Protein AF-A0A0E3VTU2-F1 (afdb_monomer)

Structure (mmCIF, N/CA/C/O backbone):
data_AF-A0A0E3VTU2-F1
#
_entry.id   AF-A0A0E3VTU2-F1
#
loop_
_atom_site.group_PDB
_atom_site.id
_atom_site.type_symbol
_atom_site.label_atom_id
_atom_site.label_alt_id
_atom_site.label_comp_id
_atom_site.label_asym_id
_atom_site.label_entity_id
_atom_site.label_seq_id
_atom_site.pdbx_PDB_ins_code
_atom_site.Cartn_x
_atom_site.Cartn_y
_atom_site.Cartn_z
_atom_site.occupancy
_atom_site.B_iso_or_equiv
_atom_site.auth_seq_id
_atom_site.auth_comp_id
_atom_site.auth_asym_id
_atom_site.auth_atom_id
_atom_site.pdbx_PDB_model_num
ATOM 1 N N . MET A 1 1 ? -24.801 6.407 23.705 1.00 29.09 1 MET A N 1
ATOM 2 C CA . MET A 1 1 ? -26.028 7.224 23.634 1.00 29.09 1 MET A CA 1
ATOM 3 C C . MET A 1 1 ? -25.636 8.679 23.778 1.00 29.09 1 MET A C 1
ATOM 5 O O . MET A 1 1 ? -25.242 9.076 24.862 1.00 29.09 1 MET A O 1
ATOM 9 N N . LEU A 1 2 ? -25.618 9.360 22.633 1.00 23.95 2 LEU A N 1
ATOM 10 C CA . LEU A 1 2 ? -25.605 10.799 22.331 1.00 23.95 2 LEU A CA 1
ATOM 11 C C . LEU A 1 2 ? -25.083 10.877 20.883 1.00 23.95 2 LEU A C 1
ATOM 13 O O . LEU A 1 2 ? -23.978 11.334 20.615 1.00 23.95 2 LEU A O 1
ATOM 17 N N . GLN A 1 3 ? -25.851 10.281 19.963 1.00 25.81 3 GLN A N 1
ATOM 18 C CA . GLN A 1 3 ? -25.782 10.641 18.551 1.00 25.81 3 GLN A CA 1
ATOM 19 C C . GLN A 1 3 ? -26.551 11.955 18.463 1.00 25.81 3 GLN A C 1
ATOM 21 O O . GLN A 1 3 ? -27.758 11.974 18.684 1.00 25.81 3 GLN A O 1
ATOM 26 N N . ALA A 1 4 ? -25.834 13.058 18.279 1.00 27.86 4 ALA A N 1
ATOM 27 C CA . ALA A 1 4 ? -26.466 14.318 17.942 1.00 27.86 4 ALA A CA 1
ATOM 28 C C . ALA A 1 4 ? -26.916 14.217 16.481 1.00 27.86 4 ALA A C 1
ATOM 30 O O . ALA A 1 4 ? -26.081 14.118 15.584 1.00 27.86 4 ALA A O 1
ATOM 31 N N . GLU A 1 5 ? -28.230 14.204 16.272 1.00 29.00 5 GLU A N 1
ATOM 32 C CA . GLU A 1 5 ? -28.873 14.428 14.980 1.00 29.00 5 GLU A CA 1
ATOM 33 C C . GLU A 1 5 ? -28.528 15.846 14.502 1.00 29.00 5 GLU A C 1
ATOM 35 O O . GLU A 1 5 ? -29.182 16.827 14.850 1.00 29.00 5 GLU A O 1
ATOM 40 N N . GLY A 1 6 ? -27.444 15.973 13.743 1.00 26.81 6 GLY A N 1
ATOM 41 C CA . GLY A 1 6 ? -27.224 17.106 12.856 1.00 26.81 6 GLY A CA 1
ATOM 42 C C . GLY A 1 6 ? -27.596 16.663 11.451 1.00 26.81 6 GLY A C 1
ATOM 43 O O . GLY A 1 6 ? -27.095 15.641 10.993 1.00 26.81 6 GLY A O 1
ATOM 44 N N . SER A 1 7 ? -28.478 17.395 10.768 1.00 26.11 7 SER A N 1
ATOM 45 C CA . SER A 1 7 ? -28.766 17.141 9.358 1.00 26.11 7 SER A CA 1
ATOM 46 C C . SER A 1 7 ? -27.491 17.365 8.537 1.00 26.11 7 SER A C 1
ATOM 48 O O . SER A 1 7 ? -27.142 18.500 8.201 1.00 26.11 7 SER A O 1
ATOM 50 N N . GLU A 1 8 ? -26.769 16.291 8.239 1.00 32.78 8 GLU A N 1
ATOM 51 C CA . GLU A 1 8 ? -25.682 16.297 7.271 1.00 32.78 8 GLU A CA 1
ATOM 52 C C . GLU A 1 8 ? -26.300 16.457 5.882 1.00 32.78 8 GLU A C 1
ATOM 54 O O . GLU A 1 8 ? -26.719 15.498 5.238 1.00 32.78 8 GLU A O 1
ATOM 59 N N . ALA A 1 9 ? -26.404 17.701 5.414 1.00 26.00 9 ALA A N 1
ATOM 60 C CA . ALA A 1 9 ? -26.521 17.928 3.985 1.00 26.00 9 ALA A CA 1
ATOM 61 C C . ALA A 1 9 ? -25.211 17.414 3.361 1.00 26.00 9 ALA A C 1
ATOM 63 O O . ALA A 1 9 ? -24.150 17.940 3.714 1.00 26.00 9 ALA A O 1
ATOM 64 N N . PRO A 1 10 ? -25.244 16.396 2.480 1.00 30.33 10 PRO A N 1
ATOM 65 C CA . PRO A 1 10 ? -24.034 15.868 1.875 1.00 30.33 10 PRO A CA 1
ATOM 66 C C . PRO A 1 10 ? -23.357 17.005 1.117 1.00 30.33 10 PRO A C 1
ATOM 68 O O . PRO A 1 10 ? -23.927 17.592 0.191 1.00 30.33 10 PRO A O 1
ATOM 71 N N . ILE A 1 11 ? -22.153 17.361 1.556 1.00 31.41 11 ILE A N 1
ATOM 72 C CA . ILE A 1 11 ? -21.330 18.363 0.894 1.00 31.41 11 ILE A CA 1
ATOM 73 C C . ILE A 1 11 ? -21.025 17.800 -0.495 1.00 31.41 11 ILE A C 1
ATOM 75 O O . ILE A 1 11 ? -20.235 16.871 -0.639 1.00 31.41 11 ILE A O 1
ATOM 79 N N . LYS A 1 12 ? -21.684 18.338 -1.528 1.00 26.19 12 LYS A N 1
ATOM 80 C CA . LYS A 1 12 ? -21.319 18.092 -2.925 1.00 26.19 12 LYS A CA 1
ATOM 81 C C . LYS A 1 12 ? -19.956 18.729 -3.166 1.00 26.19 12 LYS A C 1
ATOM 83 O O . LYS A 1 12 ? -19.863 19.901 -3.519 1.00 26.19 12 LYS A O 1
ATOM 88 N N . VAL A 1 13 ? -18.905 17.960 -2.921 1.00 37.06 13 VAL A N 1
ATOM 89 C CA . VAL A 1 13 ? -17.584 18.242 -3.466 1.00 37.06 13 VAL A CA 1
ATOM 90 C C . VAL A 1 13 ? -17.660 17.868 -4.944 1.00 37.06 13 VAL A C 1
ATOM 92 O O . VAL A 1 13 ? -17.996 16.737 -5.293 1.00 37.06 13 VAL A O 1
ATOM 95 N N . GLU A 1 14 ? -17.441 18.845 -5.815 1.00 34.69 14 GLU A N 1
ATOM 96 C CA . GLU A 1 14 ? -17.313 18.624 -7.252 1.00 34.69 14 GLU A CA 1
ATOM 97 C C . GLU A 1 14 ? -15.953 17.939 -7.475 1.00 34.69 14 GLU A C 1
ATOM 99 O O . GLU A 1 14 ? -14.918 18.586 -7.609 1.00 34.69 14 GLU A O 1
ATOM 104 N N . PHE A 1 15 ? -15.933 16.610 -7.334 1.00 46.09 15 PHE A N 1
ATOM 105 C CA . PHE A 1 15 ? -14.742 15.791 -7.546 1.00 46.09 15 PHE A CA 1
ATOM 106 C C . PHE A 1 15 ? -14.528 15.612 -9.050 1.00 46.09 15 PHE A C 1
ATOM 108 O O . PHE A 1 15 ? -14.961 14.624 -9.639 1.00 46.09 15 PHE A O 1
ATOM 115 N N . ASP A 1 16 ? -13.844 16.567 -9.672 1.00 44.56 16 ASP A N 1
ATOM 116 C CA . ASP A 1 16 ? -13.355 16.410 -11.048 1.00 44.56 16 ASP A CA 1
ATOM 117 C C . ASP A 1 16 ? -12.163 15.423 -11.138 1.00 44.56 16 ASP A C 1
ATOM 119 O O . ASP A 1 16 ? -11.690 15.112 -12.233 1.00 44.56 16 ASP A O 1
ATOM 123 N N . ASN A 1 17 ? -11.679 14.892 -10.004 1.00 54.72 17 ASN A N 1
ATOM 124 C CA . ASN A 1 17 ? -10.621 13.883 -9.899 1.00 54.72 17 ASN A CA 1
ATOM 125 C C . ASN A 1 17 ? -10.822 12.939 -8.687 1.00 54.72 17 ASN A C 1
ATOM 127 O O . ASN A 1 17 ? -11.328 13.340 -7.641 1.00 54.72 17 ASN A O 1
ATOM 131 N N . PHE A 1 18 ? -10.400 11.672 -8.811 1.00 68.62 18 PHE A N 1
ATOM 132 C CA . PHE A 1 18 ? -10.475 10.662 -7.734 1.00 68.62 18 PHE A CA 1
ATOM 133 C C . PHE A 1 18 ? -9.201 10.608 -6.869 1.00 68.62 18 PHE A C 1
ATOM 135 O O . PHE A 1 18 ? -8.919 9.594 -6.228 1.00 68.62 18 PHE A O 1
ATOM 142 N N . GLU A 1 19 ? -8.441 11.710 -6.825 1.00 60.97 19 GLU A N 1
ATOM 143 C CA . GLU A 1 19 ? -7.148 11.814 -6.122 1.00 60.97 19 GLU A CA 1
ATOM 144 C C . GLU A 1 19 ? -7.262 11.511 -4.619 1.00 60.97 19 GLU A C 1
ATOM 146 O O . GLU A 1 19 ? -6.289 11.117 -3.978 1.00 60.97 19 GLU A O 1
ATOM 151 N N . HIS A 1 20 ? -8.465 11.655 -4.059 1.00 59.25 20 HIS A N 1
ATOM 152 C CA . HIS A 1 20 ? -8.776 11.428 -2.647 1.00 59.25 20 HIS A CA 1
ATOM 153 C C . HIS A 1 20 ? -9.545 10.121 -2.398 1.00 59.25 20 HIS A C 1
ATOM 155 O O . HIS A 1 20 ? -10.066 9.908 -1.305 1.00 59.25 20 HIS A O 1
ATOM 161 N N . GLY A 1 21 ? -9.601 9.242 -3.400 1.00 70.06 21 GLY A N 1
ATOM 162 C CA . GLY A 1 21 ? -10.377 8.008 -3.377 1.00 70.06 21 GLY A CA 1
ATOM 163 C C . GLY A 1 21 ? -11.765 8.162 -3.996 1.00 70.06 21 GLY A C 1
ATOM 164 O O . GLY A 1 21 ? -12.214 9.250 -4.359 1.00 70.06 21 GLY A O 1
ATOM 165 N N . PHE A 1 22 ? -12.447 7.029 -4.155 1.00 82.56 22 PHE A N 1
ATOM 166 C CA . PHE A 1 22 ? -13.822 7.005 -4.642 1.00 82.56 22 PHE A CA 1
ATOM 167 C C . PHE A 1 22 ? -14.807 7.469 -3.559 1.00 82.56 22 PHE A C 1
ATOM 169 O O . PHE A 1 22 ? -14.572 7.191 -2.380 1.00 82.56 22 PHE A O 1
ATOM 176 N N . PRO A 1 23 ? -15.944 8.083 -3.942 1.00 81.81 23 PRO A N 1
ATOM 177 C CA . PRO A 1 23 ? -17.027 8.387 -3.012 1.00 81.81 23 PRO A CA 1
ATOM 178 C C . PRO A 1 23 ? -17.516 7.153 -2.241 1.00 81.81 23 PRO A C 1
ATOM 180 O O . PRO A 1 23 ? -17.241 6.003 -2.609 1.00 81.81 23 PRO A O 1
ATOM 183 N N . GLU A 1 24 ? -18.284 7.389 -1.177 1.00 81.56 24 GLU A N 1
ATOM 184 C CA . GLU A 1 24 ? -18.935 6.308 -0.439 1.00 81.56 24 GLU A CA 1
ATOM 185 C C . GLU A 1 24 ? -19.844 5.463 -1.348 1.00 81.56 24 GLU A C 1
ATOM 187 O O . GLU A 1 24 ? -20.502 5.955 -2.271 1.00 81.56 24 GLU A O 1
ATOM 192 N N . GLY A 1 25 ? -19.877 4.157 -1.079 1.00 88.56 25 GLY A N 1
ATOM 193 C CA . GLY A 1 25 ? -20.575 3.185 -1.914 1.00 88.56 25 GLY A CA 1
ATOM 194 C C . GLY A 1 25 ? -19.825 2.832 -3.205 1.00 88.56 25 GLY A C 1
ATOM 195 O O . GLY A 1 25 ? -18.612 3.002 -3.316 1.00 88.56 25 GLY A O 1
ATOM 196 N N . PHE A 1 26 ? -20.567 2.280 -4.170 1.00 93.50 26 PHE A N 1
ATOM 197 C CA . PHE A 1 26 ? -20.033 1.694 -5.415 1.00 93.50 26 PHE A CA 1
ATOM 198 C C . PHE A 1 26 ? -20.700 2.258 -6.686 1.00 93.50 26 PHE A C 1
ATOM 200 O O . PHE A 1 26 ? -20.485 1.764 -7.796 1.00 93.50 26 PHE A O 1
ATOM 207 N N . GLY A 1 27 ? -21.526 3.294 -6.528 1.00 91.00 27 GLY A N 1
ATOM 208 C CA . GLY A 1 27 ? -22.333 3.890 -7.589 1.00 91.00 27 GLY A CA 1
ATOM 209 C C . GLY A 1 27 ? -23.771 3.353 -7.661 1.00 91.00 27 GLY A C 1
ATOM 210 O O . GLY A 1 27 ? -24.214 2.615 -6.777 1.00 91.00 27 GLY A O 1
ATOM 211 N N . PRO A 1 28 ? -24.541 3.760 -8.684 1.00 90.62 28 PRO A N 1
ATOM 212 C CA . PRO A 1 28 ? -25.989 3.589 -8.705 1.00 90.62 28 PRO A CA 1
ATOM 213 C C . PRO A 1 28 ? -26.447 2.183 -9.120 1.00 90.62 28 PRO A C 1
ATOM 215 O O . PRO A 1 28 ? -25.846 1.521 -9.968 1.00 90.62 28 PRO A O 1
ATOM 218 N N . GLY A 1 29 ? -27.591 1.764 -8.568 1.00 92.88 29 GLY A N 1
ATOM 219 C CA . GLY A 1 29 ? -28.392 0.643 -9.062 1.00 92.88 29 GLY A CA 1
ATOM 220 C C . GLY A 1 29 ? -27.645 -0.690 -9.171 1.00 92.88 29 GLY A C 1
ATOM 221 O O . GLY A 1 29 ? -27.002 -1.161 -8.231 1.00 92.88 29 GLY A O 1
ATOM 222 N N . TRP A 1 30 ? -27.781 -1.351 -10.321 1.00 94.62 30 TRP A N 1
ATOM 223 C CA . TRP A 1 30 ? -27.147 -2.646 -10.567 1.00 94.62 30 TRP A CA 1
ATOM 224 C C . TRP A 1 30 ? -25.639 -2.535 -10.825 1.00 94.62 30 TRP A C 1
ATOM 226 O O . TRP A 1 30 ? -24.904 -3.439 -10.442 1.00 94.62 30 TRP A O 1
ATOM 236 N N . TRP A 1 31 ? -25.170 -1.411 -11.371 1.00 95.31 31 TRP A N 1
ATOM 237 C CA . TRP A 1 31 ? -23.751 -1.148 -11.601 1.00 95.31 31 TRP A CA 1
ATOM 238 C C . TRP A 1 31 ? -22.948 -1.068 -10.302 1.00 95.31 31 TRP A C 1
ATOM 240 O O . TRP A 1 31 ? -21.833 -1.585 -10.226 1.00 95.31 31 TRP A O 1
ATOM 250 N N . GLY A 1 32 ? -23.536 -0.478 -9.256 1.00 95.00 32 GLY A N 1
ATOM 251 C CA . GLY A 1 32 ? -22.946 -0.492 -7.919 1.00 95.00 32 GLY A CA 1
ATOM 252 C C . GLY A 1 32 ? -22.837 -1.905 -7.345 1.00 95.00 32 GLY A C 1
ATOM 253 O O . GLY A 1 32 ? -21.812 -2.261 -6.771 1.00 95.00 32 GLY A O 1
ATOM 254 N N . ARG A 1 33 ? -23.850 -2.754 -7.570 1.00 96.31 33 ARG A N 1
ATOM 255 C CA . ARG A 1 33 ? -23.799 -4.174 -7.175 1.00 96.31 33 ARG A CA 1
ATOM 256 C C . ARG A 1 33 ? -22.739 -4.952 -7.956 1.00 96.31 33 ARG A C 1
ATOM 258 O O . ARG A 1 33 ? -22.067 -5.788 -7.362 1.00 96.31 33 ARG A O 1
ATOM 265 N N . LEU A 1 34 ? -22.573 -4.669 -9.248 1.00 97.44 34 LEU A N 1
ATOM 266 C CA . LEU A 1 34 ? -21.529 -5.275 -10.075 1.00 97.44 34 LEU A CA 1
ATOM 267 C C . LEU A 1 34 ? -20.134 -4.952 -9.519 1.00 97.44 34 LEU A C 1
ATOM 269 O O . LEU A 1 34 ? -19.374 -5.870 -9.221 1.00 97.44 34 LEU A O 1
ATOM 273 N N . ALA A 1 35 ? -19.829 -3.668 -9.298 1.00 97.62 35 ALA A N 1
ATOM 274 C CA . ALA A 1 35 ? -18.546 -3.251 -8.730 1.00 97.62 35 ALA A CA 1
ATOM 275 C C . ALA A 1 35 ? -18.291 -3.857 -7.347 1.00 97.62 35 ALA A C 1
ATOM 277 O O . ALA A 1 35 ? -17.188 -4.313 -7.062 1.00 97.62 35 ALA A O 1
ATOM 278 N N . TYR A 1 36 ? -19.326 -3.897 -6.508 1.00 97.75 36 TYR A N 1
ATOM 279 C CA . TYR A 1 36 ? -19.262 -4.481 -5.176 1.00 97.75 36 TYR A CA 1
ATOM 280 C C . TYR A 1 36 ? -18.844 -5.960 -5.209 1.00 97.75 36 TYR A C 1
ATOM 282 O O . TYR A 1 36 ? -17.920 -6.362 -4.502 1.00 97.75 36 TYR A O 1
ATOM 290 N N . TRP A 1 37 ? -19.476 -6.772 -6.063 1.00 97.94 37 TRP A N 1
ATOM 291 C CA . TRP A 1 37 ? -19.147 -8.195 -6.178 1.00 97.94 37 TRP A CA 1
ATOM 292 C C . TRP A 1 37 ? -17.800 -8.451 -6.857 1.00 97.94 37 TRP A C 1
ATOM 294 O O . TRP A 1 37 ? -17.095 -9.371 -6.448 1.00 97.94 37 TRP A O 1
ATOM 304 N N . ILE A 1 38 ? -17.398 -7.625 -7.827 1.00 98.31 38 ILE A N 1
ATOM 305 C CA . ILE A 1 38 ? -16.048 -7.694 -8.411 1.00 98.31 38 ILE A CA 1
ATOM 306 C C . ILE A 1 38 ? -14.990 -7.337 -7.360 1.00 98.31 38 ILE A C 1
ATOM 308 O O . ILE A 1 38 ? -13.965 -8.006 -7.283 1.00 98.31 38 ILE A O 1
ATOM 312 N N . GLY A 1 39 ? -15.251 -6.349 -6.499 1.00 97.94 39 GLY A N 1
ATOM 313 C CA . GLY A 1 39 ? -14.384 -6.027 -5.364 1.00 97.94 39 GLY A CA 1
ATOM 314 C C . GLY A 1 39 ? -14.219 -7.209 -4.405 1.00 97.94 39 GLY A C 1
ATOM 315 O O . GLY A 1 39 ? -13.103 -7.535 -4.007 1.00 97.94 39 GLY A O 1
ATOM 316 N N . ILE A 1 40 ? -15.308 -7.921 -4.100 1.00 97.94 40 ILE A N 1
ATOM 317 C CA . ILE A 1 40 ? -15.246 -9.156 -3.302 1.00 97.94 40 ILE A CA 1
ATOM 318 C C . ILE A 1 40 ? -14.442 -10.240 -4.021 1.00 97.94 40 ILE A C 1
ATOM 320 O O . ILE A 1 40 ? -13.620 -10.894 -3.382 1.00 97.94 40 ILE A O 1
ATOM 324 N N . ALA A 1 41 ? -14.645 -10.431 -5.327 1.00 98.12 41 ALA A N 1
ATOM 325 C CA . ALA A 1 41 ? -13.884 -11.401 -6.109 1.00 98.12 41 ALA A CA 1
ATOM 326 C C . ALA A 1 41 ? -12.382 -11.081 -6.086 1.00 98.12 41 ALA A C 1
ATOM 328 O O . ALA A 1 41 ? -11.573 -11.977 -5.856 1.00 98.12 41 ALA A O 1
ATOM 329 N N . PHE A 1 42 ? -12.015 -9.804 -6.219 1.00 98.06 42 PHE A N 1
ATOM 330 C CA . PHE A 1 42 ? -10.630 -9.351 -6.135 1.00 98.06 42 PHE A CA 1
A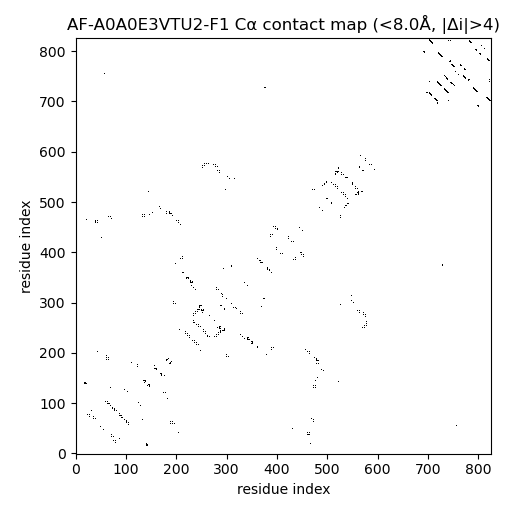TOM 331 C C . PHE A 1 42 ? -10.019 -9.620 -4.754 1.00 98.06 42 PHE A C 1
ATOM 333 O O . PHE A 1 42 ? -8.955 -10.229 -4.660 1.00 98.06 42 PHE A O 1
ATOM 340 N N . ALA A 1 43 ? -10.710 -9.243 -3.674 1.00 96.75 43 ALA A N 1
ATOM 341 C CA . ALA A 1 43 ? -10.236 -9.501 -2.315 1.00 96.75 43 ALA A CA 1
ATOM 342 C C . ALA A 1 43 ? -10.121 -11.002 -2.013 1.00 96.75 43 ALA A C 1
ATOM 344 O O . ALA A 1 43 ? -9.155 -11.441 -1.394 1.00 96.75 43 ALA A O 1
ATOM 345 N N . THR A 1 44 ? -11.077 -11.800 -2.492 1.00 95.06 44 THR A N 1
ATOM 346 C CA . THR A 1 44 ? -11.069 -13.260 -2.330 1.00 95.06 44 THR A CA 1
ATOM 347 C C . THR A 1 44 ? -9.916 -13.895 -3.099 1.00 95.06 44 THR A C 1
ATOM 349 O O . THR A 1 44 ? -9.252 -14.775 -2.561 1.00 95.06 44 THR A O 1
ATOM 352 N N . PHE A 1 45 ? -9.633 -13.425 -4.318 1.00 94.81 45 PHE A N 1
ATOM 353 C CA . PHE A 1 45 ? -8.469 -13.860 -5.086 1.00 94.81 45 PHE A CA 1
ATOM 354 C C . PHE A 1 45 ? -7.169 -13.605 -4.313 1.00 94.81 45 PHE A C 1
ATOM 356 O O . PHE A 1 45 ? -6.359 -14.518 -4.184 1.00 94.81 45 PHE A O 1
ATOM 363 N N . GLN A 1 46 ? -6.998 -12.419 -3.720 1.00 94.12 46 GLN A N 1
ATOM 364 C CA . GLN A 1 46 ? -5.790 -12.127 -2.938 1.00 94.12 46 GLN A CA 1
ATOM 365 C C . GLN A 1 46 ? -5.681 -12.961 -1.667 1.00 94.12 46 GLN A C 1
ATOM 367 O O . GLN A 1 46 ? -4.606 -13.458 -1.349 1.00 94.12 46 GLN A O 1
ATOM 372 N N . LEU A 1 47 ? -6.794 -13.176 -0.964 1.00 91.19 47 LEU A N 1
ATOM 373 C CA . LEU A 1 47 ? -6.820 -14.077 0.188 1.00 91.19 47 LEU A CA 1
ATOM 374 C C . LEU A 1 47 ? -6.475 -15.517 -0.203 1.00 91.19 47 LEU A C 1
ATOM 376 O O . LEU A 1 47 ? -5.769 -16.195 0.538 1.00 91.19 47 LEU A O 1
ATOM 380 N N . TYR A 1 48 ? -6.945 -15.979 -1.363 1.00 88.88 48 TYR A N 1
ATOM 381 C CA . TYR A 1 48 ? -6.621 -17.303 -1.883 1.00 88.88 48 TYR A CA 1
ATOM 382 C C . TYR A 1 48 ? -5.128 -17.428 -2.203 1.00 88.88 48 TYR A C 1
ATOM 384 O O . TYR A 1 48 ? -4.480 -18.367 -1.744 1.00 88.88 48 TYR A O 1
ATOM 392 N N . VAL A 1 49 ? -4.562 -16.460 -2.929 1.00 88.25 49 VAL A N 1
ATOM 393 C CA . VAL A 1 49 ? -3.126 -16.436 -3.237 1.00 88.25 49 VAL A CA 1
ATOM 394 C C . VAL A 1 49 ? -2.299 -16.404 -1.952 1.00 88.25 49 VAL A C 1
ATOM 396 O O . VAL A 1 49 ? -1.378 -17.201 -1.812 1.00 88.25 49 VAL A O 1
ATOM 399 N N . ALA A 1 50 ? -2.670 -15.568 -0.981 1.00 84.88 50 ALA A N 1
ATOM 400 C CA . ALA A 1 50 ? -1.986 -15.483 0.306 1.00 84.88 50 ALA A CA 1
ATOM 401 C C . ALA A 1 50 ? -2.050 -16.787 1.120 1.00 84.88 50 ALA A C 1
ATOM 403 O O . ALA A 1 50 ? -1.105 -17.111 1.836 1.00 84.88 50 ALA A O 1
ATOM 404 N N . ALA A 1 51 ? -3.157 -17.530 1.029 1.00 80.56 51 ALA A N 1
ATOM 405 C CA . ALA A 1 51 ? -3.353 -18.756 1.796 1.00 80.56 51 ALA A CA 1
ATOM 406 C C . ALA A 1 51 ? -2.661 -19.981 1.191 1.00 80.56 51 ALA A C 1
ATOM 408 O O . ALA A 1 51 ? -2.250 -20.871 1.936 1.00 80.56 51 ALA A O 1
ATOM 409 N N . PHE A 1 52 ? -2.568 -20.045 -0.137 1.00 78.31 52 PHE A N 1
ATOM 410 C CA . PHE A 1 52 ? -2.195 -21.267 -0.848 1.00 78.31 52 PHE A CA 1
ATOM 411 C C . PHE A 1 52 ? -0.948 -21.135 -1.725 1.00 78.31 52 PHE A C 1
ATOM 413 O O . PHE A 1 52 ? -0.247 -22.120 -1.919 1.00 78.31 52 PHE A O 1
ATOM 420 N N . ASN A 1 53 ? -0.674 -19.939 -2.252 1.00 72.81 53 ASN A N 1
ATOM 421 C CA . ASN A 1 53 ? 0.488 -19.607 -3.080 1.00 72.81 53 ASN A CA 1
ATOM 422 C C . ASN A 1 53 ? 0.824 -20.618 -4.207 1.00 72.81 53 ASN A C 1
ATOM 424 O O . ASN A 1 53 ? 1.988 -20.891 -4.472 1.00 72.81 53 ASN A O 1
ATOM 428 N N . TYR A 1 54 ? -0.187 -21.188 -4.878 1.00 77.12 54 TYR A N 1
ATOM 429 C CA . TYR A 1 54 ? 0.008 -22.178 -5.957 1.00 77.12 54 TYR A CA 1
ATOM 430 C C . TYR A 1 54 ? 0.286 -21.574 -7.343 1.00 77.12 54 TYR A C 1
ATOM 432 O O . TYR A 1 54 ? 0.552 -22.311 -8.290 1.00 77.12 54 TYR A O 1
ATOM 440 N N . LEU A 1 55 ? 0.152 -20.255 -7.498 1.00 82.44 55 LEU A N 1
ATOM 441 C CA . LEU A 1 55 ? 0.258 -19.586 -8.794 1.00 82.44 55 LEU A CA 1
ATOM 442 C C . LEU A 1 55 ? 1.634 -18.930 -8.960 1.00 82.44 55 LEU A C 1
ATOM 444 O O . LEU A 1 55 ? 2.105 -18.297 -8.014 1.00 82.44 55 LEU A O 1
ATOM 448 N N . PRO A 1 56 ? 2.246 -18.988 -10.162 1.00 86.81 56 PRO A N 1
ATOM 449 C CA . PRO A 1 56 ? 3.470 -18.249 -10.443 1.00 86.81 56 PRO A CA 1
ATOM 450 C C . PRO A 1 56 ? 3.301 -16.755 -10.162 1.00 86.81 56 PRO A C 1
ATOM 452 O O . PRO A 1 56 ? 2.260 -16.162 -10.467 1.00 86.81 56 PRO A O 1
ATOM 455 N N . SER A 1 57 ? 4.345 -16.116 -9.634 1.00 87.06 57 SER A N 1
ATOM 456 C CA . SER A 1 57 ? 4.280 -14.712 -9.212 1.00 87.06 57 SER A CA 1
ATOM 457 C C . SER A 1 57 ? 3.851 -13.774 -10.348 1.00 87.06 57 SER A C 1
ATOM 459 O O . SER A 1 57 ? 3.016 -12.898 -10.133 1.00 87.06 57 SER A O 1
ATOM 461 N N . GLN A 1 58 ? 4.332 -13.993 -11.573 1.00 87.94 58 GLN A N 1
ATOM 462 C CA . GLN A 1 58 ? 3.968 -13.181 -12.739 1.00 87.94 58 GLN A CA 1
ATOM 463 C C . GLN A 1 58 ? 2.474 -13.288 -13.090 1.00 87.94 58 GLN A C 1
ATOM 465 O O . GLN A 1 58 ? 1.850 -12.293 -13.458 1.00 87.94 58 GLN A O 1
ATOM 470 N N . VAL A 1 59 ? 1.876 -14.470 -12.904 1.00 92.12 59 VAL A N 1
ATOM 471 C CA . VAL A 1 59 ? 0.434 -14.693 -13.091 1.00 92.12 59 VAL A CA 1
ATOM 472 C C . VAL A 1 59 ? -0.360 -13.914 -12.046 1.00 92.12 59 VAL A C 1
ATOM 474 O O . VAL A 1 59 ? -1.298 -13.195 -12.389 1.00 92.12 59 VAL A O 1
ATOM 477 N N . VAL A 1 60 ? 0.049 -13.985 -10.776 1.00 94.44 60 VAL A N 1
ATOM 478 C CA . VAL A 1 60 ? -0.583 -13.227 -9.684 1.00 94.44 60 VAL A CA 1
ATOM 479 C C . VAL A 1 60 ? -0.546 -11.723 -9.965 1.00 94.44 60 VAL A C 1
ATOM 481 O O . VAL A 1 60 ? -1.567 -11.048 -9.821 1.00 94.44 60 VAL A O 1
ATOM 484 N N . ARG A 1 61 ? 0.604 -11.200 -10.410 1.00 95.00 61 ARG A N 1
ATOM 485 C CA . ARG A 1 61 ? 0.783 -9.784 -10.775 1.00 95.00 61 ARG A CA 1
ATOM 486 C C . ARG A 1 61 ? -0.130 -9.378 -11.936 1.00 95.00 61 ARG A C 1
ATOM 488 O O . ARG A 1 61 ? -0.809 -8.357 -11.835 1.00 95.00 61 ARG A O 1
ATOM 495 N N . GLY A 1 62 ? -0.198 -10.198 -12.988 1.00 96.31 62 GLY A N 1
ATOM 496 C CA . GLY A 1 62 ? -1.064 -9.973 -14.148 1.00 96.31 62 GLY A CA 1
ATOM 497 C C . GLY A 1 62 ? -2.544 -9.894 -13.774 1.00 96.31 62 GLY A C 1
ATOM 498 O O . GLY A 1 62 ? -3.215 -8.908 -14.085 1.00 96.31 62 GLY A O 1
ATOM 499 N N . VAL A 1 63 ? -3.042 -10.876 -13.018 1.00 97.19 63 VAL A N 1
ATOM 500 C CA . VAL A 1 63 ? -4.441 -10.907 -12.553 1.00 97.19 63 VAL A CA 1
ATOM 501 C C . VAL A 1 63 ? -4.742 -9.749 -11.603 1.00 97.19 63 VAL A C 1
ATOM 503 O O . VAL A 1 63 ? -5.800 -9.126 -11.711 1.00 97.19 63 VAL A O 1
ATOM 506 N N . HIS A 1 64 ? -3.813 -9.416 -10.701 1.00 97.62 64 HIS A N 1
ATOM 507 C CA . HIS A 1 64 ? -3.950 -8.274 -9.801 1.00 97.62 64 HIS A CA 1
ATOM 508 C C . HIS A 1 64 ? -4.124 -6.966 -10.584 1.00 97.62 64 HIS A C 1
ATOM 510 O O . HIS A 1 64 ? -5.105 -6.257 -10.367 1.00 97.62 64 HIS A O 1
ATOM 516 N N . VAL A 1 65 ? -3.243 -6.679 -11.548 1.00 98.19 65 VAL A N 1
ATOM 517 C CA . VAL A 1 65 ? -3.367 -5.501 -12.426 1.00 98.19 65 VAL A CA 1
ATOM 518 C C . VAL A 1 65 ? -4.647 -5.540 -13.252 1.00 98.19 65 VAL A C 1
ATOM 520 O O . VAL A 1 65 ? -5.311 -4.513 -13.379 1.00 98.19 65 VAL A O 1
ATOM 523 N N . GLY A 1 66 ? -5.055 -6.711 -13.742 1.00 98.19 66 GLY A N 1
ATOM 524 C CA . GLY A 1 66 ? -6.338 -6.876 -14.419 1.00 98.19 66 GLY A CA 1
ATOM 525 C C . GLY A 1 66 ? -7.506 -6.382 -13.560 1.00 98.19 66 GLY A C 1
ATOM 526 O O . GLY A 1 66 ? -8.313 -5.573 -14.023 1.00 98.19 66 GLY A O 1
ATOM 527 N N . PHE A 1 67 ? -7.596 -6.825 -12.300 1.00 98.62 67 PHE A N 1
ATOM 528 C CA . PHE A 1 67 ? -8.639 -6.371 -11.370 1.00 98.62 67 PHE A CA 1
ATOM 529 C C . PHE A 1 67 ? -8.559 -4.871 -11.077 1.00 98.62 67 PHE A C 1
ATOM 531 O O . PHE A 1 67 ? -9.599 -4.209 -11.025 1.00 98.62 67 PHE A O 1
ATOM 538 N N . LEU A 1 68 ? -7.347 -4.328 -10.913 1.00 98.12 68 LEU A N 1
ATOM 539 C CA . LEU A 1 68 ? -7.139 -2.895 -10.701 1.00 98.12 68 LEU A CA 1
ATOM 540 C C . LEU A 1 68 ? -7.702 -2.079 -11.868 1.00 98.12 68 LEU A C 1
ATOM 542 O O . LEU A 1 68 ? -8.482 -1.153 -11.643 1.00 98.12 68 LEU A O 1
ATOM 546 N N . VAL A 1 69 ? -7.367 -2.438 -13.110 1.00 98.44 69 VAL A N 1
ATOM 547 C CA . VAL A 1 69 ? -7.839 -1.731 -14.309 1.00 98.44 69 VAL A CA 1
ATOM 548 C C . VAL A 1 69 ? -9.355 -1.890 -14.478 1.00 98.44 69 VAL A C 1
ATOM 550 O O . VAL A 1 69 ? -10.051 -0.902 -14.724 1.00 98.44 69 VAL A O 1
ATOM 553 N N . LEU A 1 70 ? -9.888 -3.098 -14.263 1.00 98.56 70 LEU A N 1
ATOM 554 C CA . LEU A 1 70 ? -11.324 -3.380 -14.325 1.00 98.56 70 LEU A CA 1
ATOM 555 C C . LEU A 1 70 ? -12.129 -2.487 -13.381 1.00 98.56 70 LEU A C 1
ATOM 557 O O . LEU A 1 70 ? -13.060 -1.798 -13.806 1.00 98.56 70 LEU A O 1
ATOM 561 N N . LEU A 1 71 ? -11.758 -2.489 -12.100 1.00 98.06 71 LEU A N 1
ATOM 562 C CA . LEU A 1 71 ? -12.445 -1.700 -11.087 1.00 98.06 71 LEU A CA 1
ATOM 563 C C . LEU A 1 71 ? -12.223 -0.202 -11.287 1.00 98.06 71 LEU A C 1
ATOM 565 O O . LEU A 1 71 ? -13.160 0.561 -11.068 1.00 98.06 71 LEU A O 1
ATOM 569 N N . THR A 1 72 ? -11.043 0.223 -11.753 1.00 97.12 72 THR A N 1
ATOM 570 C CA . THR A 1 72 ? -10.754 1.631 -12.069 1.00 97.12 72 THR A CA 1
ATOM 571 C C . THR A 1 72 ? -11.777 2.187 -13.051 1.00 97.12 72 THR A C 1
ATOM 573 O O . THR A 1 72 ? -12.517 3.114 -12.721 1.00 97.12 72 THR A O 1
ATOM 576 N N . PHE A 1 73 ? -11.864 1.614 -14.254 1.00 97.62 73 PHE A N 1
ATOM 577 C CA . PHE A 1 73 ? -12.751 2.143 -15.291 1.00 97.62 73 PHE A CA 1
ATOM 578 C C . PHE A 1 73 ? -14.232 1.912 -14.968 1.00 97.62 73 PHE A C 1
ATOM 580 O O . PHE A 1 73 ? -15.046 2.809 -15.204 1.00 97.62 73 PHE A O 1
ATOM 587 N N . GLY A 1 74 ? -14.576 0.770 -14.364 1.00 97.19 74 GLY A N 1
ATOM 588 C CA . GLY A 1 74 ? -15.940 0.469 -13.930 1.00 97.19 74 GLY A CA 1
ATOM 589 C C . GLY A 1 74 ? -16.463 1.452 -12.877 1.00 97.19 74 GLY A C 1
ATOM 590 O O . GLY A 1 74 ? -17.532 2.037 -13.051 1.00 97.19 74 GLY A O 1
ATOM 591 N N . LEU A 1 75 ? -15.699 1.708 -11.809 1.00 96.12 75 LEU A N 1
ATOM 592 C CA . LEU A 1 75 ? -16.100 2.643 -10.752 1.00 96.12 75 LEU A CA 1
ATOM 593 C C . LEU A 1 75 ? -16.103 4.094 -11.229 1.00 96.12 75 LEU A C 1
ATOM 595 O O . LEU A 1 75 ? -17.049 4.823 -10.930 1.00 96.12 75 LEU A O 1
ATOM 599 N N . ILE A 1 76 ? -15.103 4.511 -12.013 1.00 94.06 76 ILE A N 1
ATOM 600 C CA . ILE A 1 76 ? -15.098 5.852 -12.614 1.00 94.06 76 ILE A CA 1
ATOM 601 C C . ILE A 1 76 ? -16.384 6.061 -13.408 1.00 94.06 76 ILE A C 1
ATOM 603 O O . ILE A 1 76 ? -17.060 7.074 -13.227 1.00 94.06 76 ILE A O 1
ATOM 607 N N . ALA A 1 77 ? -16.759 5.108 -14.261 1.00 94.38 77 ALA A N 1
ATOM 608 C CA . ALA A 1 77 ? -17.965 5.231 -15.063 1.00 94.38 77 ALA A CA 1
ATOM 609 C C . ALA A 1 77 ? -19.231 5.211 -14.199 1.00 94.38 77 ALA A C 1
ATOM 611 O O . ALA A 1 77 ? -20.127 6.021 -14.425 1.00 94.38 77 ALA A O 1
ATOM 612 N N . ASN A 1 78 ? -19.285 4.376 -13.159 1.00 94.75 78 ASN A N 1
ATOM 613 C CA . ASN A 1 78 ? -20.405 4.347 -12.220 1.00 94.75 78 ASN A CA 1
ATOM 614 C C . ASN A 1 78 ? -20.674 5.712 -11.567 1.00 94.75 78 ASN A C 1
ATOM 616 O O . ASN A 1 78 ? -21.839 6.088 -11.427 1.00 94.75 78 ASN A O 1
ATOM 620 N N . PHE A 1 79 ? -19.624 6.443 -11.183 1.00 91.38 79 PHE A N 1
ATOM 621 C CA . PHE A 1 79 ? -19.751 7.729 -10.490 1.00 91.38 79 PHE A CA 1
ATOM 622 C C . PHE A 1 79 ? -19.836 8.944 -11.422 1.00 91.38 79 PHE A C 1
ATOM 624 O O . PHE A 1 79 ? -20.483 9.926 -11.066 1.00 91.38 79 PHE A O 1
ATOM 631 N N . THR A 1 80 ? -19.219 8.898 -12.607 1.00 89.69 80 THR A N 1
ATOM 632 C CA . THR A 1 80 ? -19.137 10.064 -13.513 1.00 89.69 80 THR A CA 1
ATOM 633 C C . THR A 1 80 ? -20.130 10.022 -14.671 1.00 89.69 80 THR A C 1
ATOM 635 O O . THR A 1 80 ? -20.589 11.072 -15.130 1.00 89.69 80 THR A O 1
ATOM 638 N N . ALA A 1 81 ? -20.493 8.835 -15.167 1.00 90.56 81 ALA A N 1
ATOM 639 C CA . ALA A 1 81 ? -21.366 8.729 -16.327 1.00 90.56 81 ALA A CA 1
ATOM 640 C C . ALA A 1 81 ? -22.820 9.048 -15.956 1.00 90.56 81 ALA A C 1
ATOM 642 O O . ALA A 1 81 ? -23.362 8.570 -14.955 1.00 90.56 81 ALA A O 1
ATOM 643 N N . ARG A 1 82 ? -23.480 9.836 -16.813 1.00 88.81 82 ARG A N 1
ATOM 644 C CA . ARG A 1 82 ? -24.890 10.221 -16.641 1.00 88.81 82 ARG A CA 1
ATOM 645 C C . ARG A 1 82 ? -25.858 9.155 -17.165 1.00 88.81 82 ARG A C 1
ATOM 647 O O . ARG A 1 82 ? -26.926 8.982 -16.585 1.00 88.81 82 ARG A O 1
ATOM 654 N N . SER A 1 83 ? -25.474 8.418 -18.210 1.00 93.19 83 SER A N 1
ATOM 655 C CA . SER A 1 83 ? -26.284 7.374 -18.853 1.00 93.19 83 SER A CA 1
ATOM 656 C C . SER A 1 83 ? -25.757 5.966 -18.568 1.00 93.19 83 SER A C 1
ATOM 658 O O . SER A 1 83 ? -24.562 5.774 -18.336 1.00 93.19 83 SER A O 1
ATOM 660 N N . ASP A 1 84 ? -26.636 4.964 -18.644 1.00 93.31 84 ASP A N 1
ATOM 661 C CA . ASP A 1 84 ? -26.243 3.555 -18.498 1.00 93.31 84 ASP A CA 1
ATOM 662 C C . ASP A 1 84 ? -25.342 3.066 -19.632 1.00 93.31 84 ASP A C 1
ATOM 664 O O . ASP A 1 84 ? -24.477 2.230 -19.398 1.00 93.31 84 ASP A O 1
ATOM 668 N N . VAL A 1 85 ? -25.465 3.643 -20.830 1.00 94.50 85 VAL A N 1
ATOM 669 C CA . VAL A 1 85 ? -24.538 3.372 -21.939 1.00 94.50 85 VAL A CA 1
ATOM 670 C C . VAL A 1 85 ? -23.121 3.825 -21.579 1.00 94.50 85 VAL A C 1
ATOM 672 O O . VAL A 1 85 ? -22.169 3.079 -21.782 1.00 94.50 85 VAL A O 1
ATOM 675 N N . GLY A 1 86 ? -22.967 5.012 -20.981 1.00 93.06 86 GLY A N 1
ATOM 676 C CA . GLY A 1 86 ? -21.660 5.488 -20.521 1.00 93.06 86 GLY A CA 1
ATOM 677 C C . GLY A 1 86 ? -21.057 4.594 -19.433 1.00 93.06 86 GLY A C 1
ATOM 678 O O . GLY A 1 86 ? -19.855 4.335 -19.447 1.00 93.06 86 GLY A O 1
ATOM 679 N N . ARG A 1 87 ? -21.895 4.063 -18.531 1.00 94.94 87 ARG A N 1
ATOM 680 C CA . ARG A 1 87 ? -21.477 3.080 -17.516 1.00 94.94 87 ARG A CA 1
ATOM 681 C C . ARG A 1 87 ? -21.020 1.777 -18.164 1.00 94.94 87 ARG A C 1
ATOM 683 O O . ARG A 1 87 ? -19.922 1.315 -17.873 1.00 94.94 87 ARG A O 1
ATOM 690 N N . ALA A 1 88 ? -21.811 1.242 -19.094 1.00 96.81 88 ALA A N 1
ATOM 691 C CA . ALA A 1 88 ? -21.486 0.030 -19.839 1.00 96.81 88 ALA A CA 1
ATOM 692 C C . ALA A 1 88 ? -20.150 0.153 -20.581 1.00 96.81 88 ALA A C 1
ATOM 694 O O . ALA A 1 88 ? -19.316 -0.741 -20.480 1.00 96.81 88 ALA A O 1
ATOM 695 N N . LEU A 1 89 ? -19.905 1.280 -21.257 1.00 96.75 89 LEU A N 1
ATOM 696 C CA . LEU A 1 89 ? -18.636 1.538 -21.941 1.00 96.75 89 LEU A CA 1
ATOM 697 C C . LEU A 1 89 ? -17.444 1.521 -20.976 1.00 96.75 89 LEU A C 1
ATOM 699 O O . LEU A 1 89 ? -16.416 0.931 -21.296 1.00 96.75 89 LEU A O 1
ATOM 703 N N . GLY A 1 90 ? -17.583 2.101 -19.782 1.00 96.75 90 GLY A N 1
ATOM 704 C CA . GLY A 1 90 ? -16.545 2.025 -18.752 1.00 96.75 90 GLY A CA 1
ATOM 705 C C . GLY A 1 90 ? -16.231 0.595 -18.318 1.00 96.75 90 GLY A C 1
ATOM 706 O O . GLY A 1 90 ? -15.063 0.231 -18.200 1.00 96.75 90 GLY A O 1
ATOM 707 N N . TRP A 1 91 ? -17.257 -0.241 -18.154 1.00 98.06 91 TRP A N 1
ATOM 708 C CA . TRP A 1 91 ? -17.085 -1.663 -17.845 1.00 98.06 91 TRP A CA 1
ATOM 709 C C . TRP A 1 91 ? -16.485 -2.464 -18.998 1.00 98.06 91 TRP A C 1
ATOM 711 O O . TRP A 1 91 ? -15.692 -3.363 -18.743 1.00 98.06 91 TRP A O 1
ATOM 721 N N . VAL A 1 92 ? -16.798 -2.130 -20.252 1.00 98.25 92 VAL A N 1
ATOM 722 C CA . VAL A 1 92 ? -16.174 -2.752 -21.431 1.00 98.25 92 VAL A CA 1
ATOM 723 C C . VAL A 1 92 ? -14.686 -2.407 -21.503 1.00 98.25 92 VAL A C 1
ATOM 725 O O . VAL A 1 92 ? -13.864 -3.301 -21.687 1.00 98.25 92 VAL A O 1
ATOM 728 N N . ILE A 1 93 ? -14.323 -1.139 -21.287 1.00 98.19 93 ILE A N 1
ATOM 729 C CA . ILE A 1 93 ? -12.918 -0.702 -21.229 1.00 98.19 93 ILE A CA 1
ATOM 730 C C . ILE A 1 93 ? -12.190 -1.396 -20.070 1.00 98.19 93 ILE A C 1
ATOM 732 O O . ILE A 1 93 ? -11.097 -1.931 -20.252 1.00 98.19 93 ILE A O 1
ATOM 736 N N . GLY A 1 94 ? -12.814 -1.446 -18.890 1.00 98.00 94 GLY A N 1
ATOM 737 C CA . GLY A 1 94 ? -12.286 -2.183 -17.744 1.00 98.00 94 GLY A CA 1
ATOM 738 C C . GLY A 1 94 ? -12.123 -3.679 -18.032 1.00 98.00 94 GLY A C 1
ATOM 739 O O . GLY A 1 94 ? -11.111 -4.266 -17.661 1.00 98.00 94 GLY A O 1
ATOM 740 N N . GLY A 1 95 ? -13.076 -4.288 -18.740 1.00 98.44 95 GLY A N 1
ATOM 741 C CA . GLY A 1 95 ? -13.032 -5.687 -19.165 1.00 98.44 95 GLY A CA 1
ATOM 742 C C . GLY A 1 95 ? -11.897 -5.975 -20.146 1.00 98.44 95 GLY A C 1
ATOM 743 O O . GLY A 1 95 ? -11.220 -6.990 -20.004 1.00 98.44 95 GLY A O 1
ATOM 744 N N . ALA A 1 96 ? -11.621 -5.061 -21.079 1.00 98.25 96 ALA A N 1
ATOM 745 C CA . ALA A 1 96 ? -10.456 -5.153 -21.956 1.00 98.25 96 ALA A CA 1
ATOM 746 C C . ALA A 1 96 ? -9.139 -5.107 -21.156 1.00 98.25 96 ALA A C 1
ATOM 748 O O . ALA A 1 96 ? -8.231 -5.891 -21.415 1.00 98.25 96 ALA A O 1
ATOM 749 N N . GLY A 1 97 ? -9.061 -4.262 -20.124 1.00 97.12 97 GLY A N 1
ATOM 750 C CA . GLY A 1 97 ? -7.920 -4.239 -19.203 1.00 97.12 97 GLY A CA 1
ATOM 751 C C . GLY A 1 97 ? -7.781 -5.504 -18.354 1.00 97.12 97 GLY A C 1
ATOM 752 O O . GLY A 1 97 ? -6.672 -6.005 -18.170 1.00 97.12 97 GLY A O 1
ATOM 753 N N . PHE A 1 98 ? -8.899 -6.065 -17.883 1.00 98.38 98 PHE A N 1
ATOM 754 C CA . PHE A 1 98 ? -8.910 -7.361 -17.201 1.00 98.38 98 PHE A CA 1
ATOM 755 C C . PHE A 1 98 ? -8.374 -8.467 -18.110 1.00 98.38 98 PHE A C 1
ATOM 757 O O . PHE A 1 98 ? -7.561 -9.281 -17.678 1.00 98.38 98 PHE A O 1
ATOM 764 N N . PHE A 1 99 ? -8.780 -8.455 -19.383 1.00 98.19 99 PHE A N 1
ATOM 765 C CA . PHE A 1 99 ? -8.276 -9.379 -20.389 1.00 98.19 99 PHE A CA 1
ATOM 766 C C . PHE A 1 99 ? -6.764 -9.236 -20.599 1.00 98.19 99 PHE A C 1
ATOM 768 O O . PHE A 1 99 ? -6.088 -10.257 -20.630 1.00 98.19 99 PHE A O 1
ATOM 775 N N . CYS A 1 100 ? -6.208 -8.018 -20.654 1.00 97.44 100 CYS A N 1
ATOM 776 C CA . CYS A 1 100 ? -4.751 -7.833 -20.713 1.00 97.44 100 CYS A CA 1
ATOM 777 C C . CYS A 1 100 ? -4.033 -8.508 -19.531 1.00 97.44 100 CYS A C 1
ATOM 779 O O . CYS A 1 100 ? -3.015 -9.163 -19.725 1.00 97.44 100 CYS A O 1
ATOM 781 N N . GLY A 1 101 ? -4.576 -8.397 -18.313 1.00 95.25 101 GLY A N 1
ATOM 782 C CA . GLY A 1 101 ? -4.036 -9.086 -17.136 1.00 95.25 101 GLY A CA 1
ATOM 783 C C . GLY A 1 101 ? -4.174 -10.612 -17.200 1.00 95.25 101 GLY A C 1
ATOM 784 O O . GLY A 1 101 ? -3.245 -11.335 -16.844 1.00 95.25 101 GLY A O 1
ATOM 785 N N . LEU A 1 102 ? -5.311 -11.117 -17.690 1.00 96.44 102 LEU A N 1
ATOM 786 C CA . LEU A 1 102 ? -5.528 -12.551 -17.906 1.00 96.44 102 LEU A CA 1
ATOM 787 C C . LEU A 1 102 ? -4.664 -13.121 -19.030 1.00 96.44 102 LEU A C 1
ATOM 789 O O . LEU A 1 102 ? -4.314 -14.294 -18.971 1.00 96.44 102 LEU A O 1
ATOM 793 N N . TYR A 1 103 ? -4.298 -12.319 -20.026 1.00 97.31 103 TYR A N 1
ATOM 794 C CA . TYR A 1 103 ? -3.419 -12.736 -21.113 1.00 97.31 103 TYR A CA 1
ATOM 795 C C . TYR A 1 103 ? -2.078 -13.254 -20.576 1.00 97.31 103 TYR A C 1
ATOM 797 O O . TYR A 1 103 ? -1.617 -14.309 -21.003 1.00 97.31 103 TYR A O 1
ATOM 805 N N . GLN A 1 104 ? -1.522 -12.584 -19.555 1.00 93.31 104 GLN A N 1
ATOM 806 C CA . GLN A 1 104 ? -0.316 -13.025 -18.843 1.00 93.31 104 GLN A CA 1
ATOM 807 C C . GLN A 1 104 ? -0.483 -14.398 -18.179 1.00 93.31 104 GLN A C 1
ATOM 809 O O . GLN A 1 104 ? 0.487 -15.141 -18.073 1.00 93.31 104 GLN A O 1
ATOM 814 N N . TRP A 1 105 ? -1.689 -14.736 -17.711 1.00 94.12 105 TRP A N 1
ATOM 815 C CA . TRP A 1 105 ? -1.984 -16.068 -17.183 1.00 94.12 105 TRP A CA 1
ATOM 816 C C . TRP A 1 105 ? -2.109 -17.074 -18.324 1.00 94.12 105 TRP A C 1
ATOM 818 O O . TRP A 1 105 ? -1.378 -18.061 -18.358 1.00 94.12 105 TRP A O 1
ATOM 828 N N . ILE A 1 106 ? -3.024 -16.819 -19.259 1.00 96.19 106 ILE A N 1
ATOM 829 C CA . ILE A 1 106 ? -3.405 -17.759 -20.318 1.00 96.19 106 ILE A CA 1
ATOM 830 C C . ILE A 1 106 ? -2.184 -18.172 -21.144 1.00 96.19 106 ILE A C 1
ATOM 832 O O . ILE A 1 106 ? -2.005 -19.356 -21.406 1.00 96.19 106 ILE A O 1
ATOM 836 N N . PHE A 1 107 ? -1.328 -17.212 -21.495 1.00 95.25 107 PHE A N 1
ATOM 837 C CA . PHE A 1 107 ? -0.143 -17.427 -22.324 1.00 95.25 107 PHE A CA 1
ATOM 838 C C . PHE A 1 107 ? 1.160 -17.405 -21.516 1.00 95.25 107 PHE A C 1
ATOM 840 O O . PHE A 1 107 ? 2.214 -17.138 -22.079 1.00 95.25 107 PHE A O 1
ATOM 847 N N . TYR A 1 108 ? 1.119 -17.677 -20.205 1.00 91.25 108 TYR A N 1
ATOM 848 C CA . TYR A 1 108 ? 2.292 -17.571 -19.326 1.00 91.25 108 TYR A CA 1
ATOM 849 C C . TYR A 1 108 ? 3.521 -18.330 -19.855 1.00 91.25 108 TYR A C 1
ATOM 851 O O . TYR A 1 108 ? 4.599 -17.751 -19.971 1.00 91.25 108 TYR A O 1
ATOM 859 N N . ALA A 1 109 ? 3.356 -19.611 -20.200 1.00 90.69 109 ALA A N 1
ATOM 860 C CA . ALA A 1 109 ? 4.449 -20.444 -20.703 1.00 90.69 109 ALA A CA 1
ATOM 861 C C . ALA A 1 109 ? 4.919 -20.001 -22.099 1.00 90.69 109 ALA A C 1
ATOM 863 O O . ALA A 1 109 ? 6.119 -19.947 -22.353 1.00 90.69 109 ALA A O 1
ATOM 864 N N . ASP A 1 110 ? 3.982 -19.633 -22.976 1.00 91.81 110 ASP A N 1
ATOM 865 C CA . ASP A 1 110 ? 4.292 -19.208 -24.342 1.00 91.81 110 ASP A CA 1
ATOM 866 C C . ASP A 1 110 ? 5.049 -17.878 -24.370 1.00 91.81 110 ASP A C 1
ATOM 868 O O . ASP A 1 110 ? 5.995 -17.735 -25.137 1.00 91.81 110 ASP A O 1
ATOM 872 N N . LEU A 1 111 ? 4.659 -16.923 -23.518 1.00 90.56 111 LEU A N 1
ATOM 873 C CA . LEU A 1 111 ? 5.322 -15.625 -23.374 1.00 90.56 111 LEU A CA 1
ATOM 874 C C . LEU A 1 111 ? 6.774 -15.775 -22.915 1.00 90.56 111 LEU A C 1
ATOM 876 O O . LEU A 1 111 ? 7.629 -15.031 -23.378 1.00 90.56 111 LEU A O 1
ATOM 880 N N . ILE A 1 112 ? 7.056 -16.749 -22.044 1.00 88.00 112 ILE A N 1
ATOM 881 C CA . ILE A 1 112 ? 8.429 -17.078 -21.642 1.00 88.00 112 ILE A CA 1
ATOM 882 C C . ILE A 1 112 ? 9.178 -17.755 -22.796 1.00 88.00 112 ILE A C 1
ATOM 884 O O . ILE A 1 112 ? 10.335 -17.437 -23.051 1.00 88.00 112 ILE A O 1
ATOM 888 N N . ALA A 1 113 ? 8.532 -18.687 -23.501 1.00 89.25 113 ALA A N 1
ATOM 889 C CA . ALA A 1 113 ? 9.167 -19.463 -24.564 1.00 89.25 113 ALA A CA 1
ATOM 890 C C . ALA A 1 113 ? 9.553 -18.623 -25.794 1.00 89.25 113 ALA A C 1
ATOM 892 O O . ALA A 1 113 ? 10.522 -18.961 -26.471 1.00 89.25 113 ALA A O 1
ATOM 893 N N . ARG A 1 114 ? 8.813 -17.544 -26.081 1.00 90.12 114 ARG A N 1
ATOM 894 C CA . ARG A 1 114 ? 9.091 -16.606 -27.184 1.00 90.12 114 ARG A CA 1
ATOM 895 C C . ARG A 1 114 ? 9.632 -15.254 -26.719 1.00 90.12 114 ARG A C 1
ATOM 897 O O . ARG A 1 114 ? 9.460 -14.254 -27.412 1.00 90.12 114 ARG A O 1
ATOM 904 N N . ASP A 1 115 ? 10.253 -15.201 -25.541 1.00 85.69 115 ASP A N 1
ATOM 905 C CA . ASP A 1 115 ? 10.887 -13.969 -25.072 1.00 85.69 115 ASP A CA 1
ATOM 906 C C . ASP A 1 115 ? 11.938 -13.488 -26.090 1.00 85.69 115 ASP A C 1
ATOM 908 O O . ASP A 1 115 ? 12.760 -14.264 -26.579 1.00 85.69 115 ASP A O 1
ATOM 912 N N . GLY A 1 116 ? 11.867 -12.209 -26.460 1.00 86.50 116 GLY A N 1
ATOM 913 C CA . GLY A 1 116 ? 12.659 -11.629 -27.551 1.00 86.50 116 GLY A CA 1
ATOM 914 C C . GLY A 1 116 ? 12.100 -11.804 -28.975 1.00 86.50 116 GLY A C 1
ATOM 915 O O . GLY A 1 116 ? 12.655 -11.196 -29.885 1.00 86.50 116 GLY A O 1
ATOM 916 N N . ASP A 1 117 ? 11.008 -12.552 -29.178 1.00 92.56 117 ASP A N 1
ATOM 917 C CA . ASP A 1 117 ? 10.279 -12.661 -30.460 1.00 92.56 117 ASP A CA 1
ATOM 918 C C . ASP A 1 117 ? 8.747 -12.566 -30.246 1.00 92.56 117 ASP A C 1
ATOM 920 O O . ASP A 1 117 ? 8.005 -13.550 -30.382 1.00 92.56 117 ASP A O 1
ATOM 924 N N . PRO A 1 118 ? 8.235 -11.390 -29.824 1.00 93.69 118 PRO A N 1
ATOM 925 C CA . PRO A 1 118 ? 6.829 -11.221 -29.483 1.00 93.69 118 PRO A CA 1
ATOM 926 C C . PRO A 1 118 ? 5.931 -11.249 -30.725 1.00 93.69 118 PRO A C 1
ATOM 928 O O . PRO A 1 118 ? 6.197 -10.635 -31.760 1.00 93.69 118 PRO A O 1
ATOM 931 N N . THR A 1 119 ? 4.770 -11.887 -30.598 1.00 96.25 119 THR A N 1
ATOM 932 C CA . THR A 1 119 ? 3.761 -11.881 -31.660 1.00 96.25 119 THR A CA 1
ATOM 933 C C . THR A 1 119 ? 3.088 -10.511 -31.783 1.00 96.25 119 THR A C 1
ATOM 935 O O . THR A 1 119 ? 3.049 -9.708 -30.850 1.00 96.25 119 THR A O 1
ATOM 938 N N . ARG A 1 120 ? 2.430 -10.254 -32.922 1.00 95.88 120 ARG A N 1
ATOM 939 C CA . ARG A 1 120 ? 1.621 -9.031 -33.108 1.00 95.88 120 ARG A CA 1
ATOM 940 C C . ARG A 1 120 ? 0.528 -8.872 -32.047 1.00 95.88 120 ARG A C 1
ATOM 942 O O . ARG A 1 120 ? 0.179 -7.745 -31.703 1.00 95.88 120 ARG A O 1
ATOM 949 N N . LEU A 1 121 ? -0.017 -9.987 -31.552 1.00 96.38 121 LEU A N 1
ATOM 950 C CA . LEU A 1 121 ? -1.027 -9.965 -30.499 1.00 96.38 121 LEU A CA 1
ATOM 951 C C . LEU A 1 121 ? -0.415 -9.557 -29.155 1.00 96.38 121 LEU A C 1
ATOM 953 O O . LEU A 1 121 ? -1.009 -8.728 -28.470 1.00 96.38 121 LEU A O 1
ATOM 957 N N . ASP A 1 122 ? 0.781 -10.052 -28.823 1.00 96.94 122 ASP A N 1
ATOM 958 C CA . ASP A 1 122 ? 1.515 -9.649 -27.614 1.00 96.94 122 ASP A CA 1
ATOM 959 C C . ASP A 1 122 ? 1.746 -8.134 -27.609 1.00 96.94 122 ASP A C 1
ATOM 961 O O . ASP A 1 122 ? 1.419 -7.447 -26.640 1.00 96.94 122 ASP A O 1
ATOM 965 N N . LEU A 1 123 ? 2.215 -7.592 -28.737 1.00 97.56 123 LEU A N 1
ATOM 966 C CA . LEU A 1 123 ? 2.441 -6.156 -28.896 1.00 97.56 123 LEU A CA 1
ATOM 967 C C . LEU A 1 123 ? 1.145 -5.346 -28.773 1.00 97.56 123 LEU A C 1
ATOM 969 O O . LEU A 1 123 ? 1.131 -4.303 -28.118 1.00 97.56 123 LEU A O 1
ATOM 973 N N . ALA A 1 124 ? 0.042 -5.819 -29.359 1.00 98.06 124 ALA A N 1
ATOM 974 C CA . ALA A 1 124 ? -1.253 -5.151 -29.259 1.00 98.06 124 ALA A CA 1
ATOM 975 C C . ALA A 1 124 ? -1.791 -5.147 -27.817 1.00 98.06 124 ALA A C 1
ATOM 977 O O . ALA A 1 124 ? -2.226 -4.104 -27.326 1.00 98.06 124 ALA A O 1
ATOM 978 N N . VAL A 1 125 ? -1.724 -6.287 -27.123 1.00 98.19 125 VAL A N 1
ATOM 979 C CA . VAL A 1 125 ? -2.184 -6.436 -25.734 1.00 98.19 125 VAL A CA 1
ATOM 980 C C . VAL A 1 125 ? -1.328 -5.607 -24.778 1.00 98.19 125 VAL A C 1
ATOM 982 O O . VAL A 1 125 ? -1.884 -4.900 -23.935 1.00 98.19 125 VAL A O 1
ATOM 985 N N . GLY A 1 126 ? -0.001 -5.636 -24.931 1.00 97.25 126 GLY A N 1
ATOM 986 C CA . GLY A 1 126 ? 0.919 -4.845 -24.113 1.00 97.25 126 GLY A CA 1
ATOM 987 C C . GLY A 1 126 ? 0.739 -3.340 -24.318 1.00 97.25 126 GLY A C 1
ATOM 988 O O . GLY A 1 126 ? 0.656 -2.573 -23.359 1.00 97.25 126 GLY A O 1
ATOM 989 N N . THR A 1 127 ? 0.552 -2.905 -25.566 1.00 98.06 127 THR A N 1
ATOM 990 C CA . THR A 1 127 ? 0.271 -1.493 -25.874 1.00 98.06 127 THR A CA 1
ATOM 991 C C . THR A 1 127 ? -1.071 -1.047 -25.302 1.00 98.06 127 THR A C 1
ATOM 993 O O . THR A 1 127 ? -1.166 0.031 -24.713 1.00 98.06 127 THR A O 1
ATOM 996 N N . LEU A 1 128 ? -2.113 -1.876 -25.425 1.00 98.50 128 LEU A N 1
ATOM 997 C CA . LEU A 1 128 ? -3.417 -1.597 -24.827 1.00 98.50 128 LEU A CA 1
ATOM 998 C C . LEU A 1 128 ? -3.307 -1.473 -23.303 1.00 98.50 128 LEU A C 1
ATOM 1000 O O . LEU A 1 128 ? -3.831 -0.516 -22.733 1.00 98.50 128 LEU A O 1
ATOM 1004 N N . LEU A 1 129 ? -2.588 -2.390 -22.650 1.00 98.44 129 LEU A N 1
ATOM 1005 C CA . LEU A 1 129 ? -2.337 -2.334 -21.212 1.00 98.44 129 LEU A CA 1
ATOM 1006 C C . LEU A 1 129 ? -1.650 -1.020 -20.818 1.00 98.44 129 LEU A C 1
ATOM 1008 O O . LEU A 1 129 ? -2.105 -0.359 -19.884 1.00 98.44 129 LEU A O 1
ATOM 1012 N N . ALA A 1 130 ? -0.618 -0.604 -21.559 1.00 97.94 130 ALA A N 1
ATOM 1013 C CA . ALA A 1 130 ? 0.071 0.663 -21.331 1.00 97.94 130 ALA A CA 1
ATOM 1014 C C . ALA A 1 130 ? -0.899 1.852 -21.397 1.00 97.94 130 ALA A C 1
ATOM 1016 O O . ALA A 1 130 ? -0.976 2.646 -20.458 1.00 97.94 130 ALA A O 1
ATOM 1017 N N . VAL A 1 131 ? -1.698 1.948 -22.463 1.00 98.19 131 VAL A N 1
ATOM 1018 C CA . VAL A 1 131 ? -2.685 3.027 -22.638 1.00 98.19 131 VAL A CA 1
ATOM 1019 C C . VAL A 1 131 ? -3.692 3.049 -21.485 1.00 98.19 131 VAL A C 1
ATOM 1021 O O . VAL A 1 131 ? -3.975 4.115 -20.933 1.00 98.19 131 VAL A O 1
ATOM 1024 N N . LEU A 1 132 ? -4.204 1.885 -21.080 1.00 98.50 132 LEU A N 1
ATOM 1025 C CA . LEU A 1 132 ? -5.174 1.770 -19.991 1.00 98.50 132 LEU A CA 1
ATOM 1026 C C . LEU A 1 132 ? -4.573 2.132 -18.628 1.00 98.50 132 LEU A C 1
ATOM 1028 O O . LEU A 1 132 ? -5.248 2.788 -17.835 1.00 98.50 132 LEU A O 1
ATOM 1032 N N . ILE A 1 133 ? -3.319 1.764 -18.355 1.00 98.12 133 ILE A N 1
ATOM 1033 C CA . ILE A 1 133 ? -2.623 2.145 -17.118 1.00 98.12 133 ILE A CA 1
ATOM 1034 C C . ILE A 1 133 ? -2.413 3.658 -17.070 1.00 98.12 133 ILE A C 1
ATOM 1036 O O . ILE A 1 133 ? -2.724 4.280 -16.052 1.00 98.12 133 ILE A O 1
ATOM 1040 N N . PHE A 1 134 ? -1.946 4.268 -18.162 1.00 97.44 134 PHE A N 1
ATOM 1041 C CA . PHE A 1 134 ? -1.744 5.717 -18.241 1.00 97.44 134 PHE A CA 1
ATOM 1042 C C . PHE A 1 134 ? -3.053 6.487 -18.054 1.00 97.44 134 PHE A C 1
ATOM 1044 O O . PHE A 1 134 ? -3.127 7.401 -17.232 1.00 97.44 134 PHE A O 1
ATOM 1051 N N . GLU A 1 135 ? -4.102 6.097 -18.775 1.00 96.56 135 GLU A N 1
ATOM 1052 C CA . GLU A 1 135 ? -5.405 6.752 -18.696 1.00 96.56 135 GLU A CA 1
ATOM 1053 C C . GLU A 1 135 ? -6.091 6.514 -17.343 1.00 96.56 135 GLU A C 1
ATOM 1055 O O . GLU A 1 135 ? -6.644 7.446 -16.755 1.00 96.56 135 GLU A O 1
ATOM 1060 N N . GLY A 1 136 ? -6.022 5.292 -16.810 1.00 94.94 136 GLY A N 1
ATOM 1061 C CA . GLY A 1 136 ? -6.558 4.951 -15.494 1.00 94.94 136 GLY A CA 1
ATOM 1062 C C . GLY A 1 136 ? -5.871 5.747 -14.387 1.00 94.94 136 GLY A C 1
ATOM 1063 O O . GLY A 1 136 ? -6.541 6.394 -13.582 1.00 94.94 136 GLY A O 1
ATOM 1064 N N . THR A 1 137 ? -4.538 5.806 -14.410 1.00 92.69 137 THR A N 1
ATOM 1065 C CA . THR A 1 137 ? -3.749 6.625 -13.477 1.00 92.69 137 THR A CA 1
ATOM 1066 C C . THR A 1 137 ? -4.109 8.101 -13.604 1.00 92.69 137 THR A C 1
ATOM 1068 O O . THR A 1 137 ? -4.323 8.758 -12.590 1.00 92.69 137 THR A O 1
ATOM 1071 N N . ARG A 1 138 ? -4.249 8.630 -14.827 1.00 91.94 138 ARG A N 1
ATOM 1072 C CA . ARG A 1 138 ? -4.614 10.036 -15.050 1.00 91.94 138 ARG A CA 1
ATOM 1073 C C . ARG A 1 138 ? -5.949 10.405 -14.417 1.00 91.94 138 ARG A C 1
ATOM 1075 O O . ARG A 1 138 ? -6.088 11.493 -13.864 1.00 91.94 138 ARG A O 1
ATOM 1082 N N . ARG A 1 139 ? -6.939 9.517 -14.506 1.00 89.56 139 ARG A N 1
ATOM 1083 C CA . ARG A 1 139 ? -8.269 9.746 -13.924 1.00 89.56 139 ARG A CA 1
ATOM 1084 C C . ARG A 1 139 ? -8.290 9.578 -12.406 1.00 89.56 139 ARG A C 1
ATOM 1086 O O . ARG A 1 139 ? -9.058 10.266 -11.738 1.00 89.56 139 ARG A O 1
ATOM 1093 N N . LEU A 1 140 ? -7.467 8.677 -11.872 1.00 85.31 140 LEU A N 1
ATOM 1094 C CA . LEU A 1 140 ? -7.383 8.425 -10.435 1.00 85.31 140 LEU A CA 1
ATOM 1095 C C . LEU A 1 140 ? -6.538 9.461 -9.696 1.00 85.31 140 LEU A C 1
ATOM 1097 O O . LEU A 1 140 ? -6.887 9.844 -8.592 1.00 85.31 140 LEU A O 1
ATOM 1101 N N . MET A 1 141 ? -5.421 9.889 -10.278 1.00 79.69 141 MET A N 1
ATOM 1102 C CA . MET A 1 141 ? -4.343 10.591 -9.567 1.00 79.69 141 MET A CA 1
ATOM 1103 C C . MET A 1 141 ? -3.958 11.923 -10.232 1.00 79.69 141 MET A C 1
ATOM 1105 O O . MET A 1 141 ? -2.973 12.547 -9.845 1.00 79.69 141 MET A O 1
ATOM 1109 N N . GLY A 1 142 ? -4.701 12.347 -11.258 1.00 83.12 142 GLY A N 1
ATOM 1110 C CA . GLY A 1 142 ? -4.407 13.556 -12.021 1.00 83.12 142 GLY A CA 1
ATOM 1111 C C . GLY A 1 142 ? -3.284 13.371 -13.047 1.00 83.12 142 GLY A C 1
ATOM 1112 O O . GLY A 1 142 ? -2.792 12.274 -13.303 1.00 83.12 142 GLY A O 1
ATOM 1113 N N . ALA A 1 143 ? -2.881 14.467 -13.693 1.00 84.38 143 ALA A N 1
ATOM 1114 C CA . ALA A 1 143 ? -1.964 14.415 -14.835 1.00 84.38 143 ALA A CA 1
ATOM 1115 C C . ALA A 1 143 ? -0.475 14.309 -14.463 1.00 84.38 143 ALA A C 1
ATOM 1117 O O . ALA A 1 143 ? 0.320 13.934 -15.317 1.00 84.38 143 ALA A O 1
ATOM 1118 N N . ALA A 1 144 ? -0.079 14.622 -13.225 1.00 82.56 144 ALA A N 1
ATOM 1119 C CA . ALA A 1 144 ? 1.333 14.755 -12.854 1.00 82.56 144 ALA A CA 1
ATOM 1120 C C . ALA A 1 144 ? 2.134 13.453 -13.056 1.00 82.56 144 ALA A C 1
ATOM 1122 O O . ALA A 1 144 ? 3.108 13.440 -13.808 1.00 82.56 144 ALA A O 1
ATOM 1123 N N . LEU A 1 145 ? 1.685 12.347 -12.449 1.00 84.88 145 LEU A N 1
ATOM 1124 C CA . LEU A 1 145 ? 2.361 11.049 -12.548 1.00 84.88 145 LEU A CA 1
ATOM 1125 C C . LEU A 1 145 ? 2.360 10.471 -13.981 1.00 84.88 145 LEU A C 1
ATOM 1127 O O . LEU A 1 145 ? 3.436 10.089 -14.447 1.00 84.88 145 LEU A O 1
ATOM 1131 N N . PRO A 1 146 ? 1.232 10.449 -14.726 1.00 91.62 146 PRO A N 1
ATOM 1132 C CA . PRO A 1 146 ? 1.233 10.017 -16.124 1.00 91.62 146 PRO A CA 1
ATOM 1133 C C . PRO A 1 146 ? 2.102 10.877 -17.039 1.00 91.62 146 PRO A C 1
ATOM 1135 O O . PRO A 1 146 ? 2.760 10.331 -17.914 1.00 91.62 146 PRO A O 1
ATOM 1138 N N . LEU A 1 147 ? 2.136 12.203 -16.860 1.00 91.12 147 LEU A N 1
ATOM 1139 C CA . LEU A 1 147 ? 2.985 13.072 -17.682 1.00 91.12 147 LEU A CA 1
ATOM 1140 C C . LEU A 1 147 ? 4.467 12.793 -17.441 1.00 91.12 147 LEU A C 1
ATOM 1142 O O . LEU A 1 147 ? 5.232 12.716 -18.397 1.00 91.12 147 LEU A O 1
ATOM 1146 N N . MET A 1 148 ? 4.865 12.596 -16.186 1.00 87.38 148 MET A N 1
ATOM 1147 C CA . MET A 1 148 ? 6.236 12.225 -15.852 1.00 87.38 148 MET A CA 1
ATOM 1148 C C . MET A 1 148 ? 6.601 10.847 -16.421 1.00 87.38 148 MET A C 1
ATOM 1150 O O . MET A 1 148 ? 7.612 10.730 -17.105 1.00 87.38 148 MET A O 1
ATOM 1154 N N . CYS A 1 149 ? 5.759 9.824 -16.227 1.00 92.25 149 CYS A N 1
ATOM 1155 C CA . CYS A 1 149 ? 5.992 8.500 -16.819 1.00 92.25 149 CYS A CA 1
ATOM 1156 C C . CYS A 1 149 ? 5.977 8.555 -18.355 1.00 92.25 149 CYS A C 1
ATOM 1158 O O . CYS A 1 149 ? 6.720 7.832 -19.008 1.00 92.25 149 CYS A O 1
ATOM 1160 N N . GLY A 1 150 ? 5.172 9.441 -18.943 1.00 95.00 150 GLY A N 1
ATOM 1161 C CA . GLY A 1 150 ? 5.115 9.672 -20.383 1.00 95.00 150 GLY A CA 1
ATOM 1162 C C . GLY A 1 150 ? 6.390 10.322 -20.903 1.00 95.00 150 GLY A C 1
ATOM 1163 O O . GLY A 1 150 ? 6.911 9.898 -21.926 1.00 95.00 150 GLY A O 1
ATOM 1164 N N . ALA A 1 151 ? 6.949 11.287 -20.171 1.00 92.56 151 ALA A N 1
ATOM 1165 C CA . ALA A 1 151 ? 8.254 11.865 -20.477 1.00 92.56 151 ALA A CA 1
ATOM 1166 C C . ALA A 1 151 ? 9.375 10.818 -20.373 1.00 92.56 151 ALA A C 1
ATOM 1168 O O . ALA A 1 151 ? 10.232 10.760 -21.250 1.00 92.56 151 ALA A O 1
ATOM 1169 N N . CYS A 1 152 ? 9.337 9.950 -19.357 1.00 91.94 152 CYS A N 1
ATOM 1170 C CA . CYS A 1 152 ? 10.240 8.803 -19.233 1.00 91.94 152 CYS A CA 1
ATOM 1171 C C . CYS A 1 152 ? 10.113 7.844 -20.425 1.00 91.94 152 CYS A C 1
ATOM 1173 O O . CYS A 1 152 ? 11.121 7.432 -20.991 1.00 91.94 152 CYS A O 1
ATOM 1175 N N . LEU A 1 153 ? 8.887 7.530 -20.843 1.00 95.19 153 LEU A N 1
ATOM 1176 C CA . LEU A 1 153 ? 8.633 6.666 -21.991 1.00 95.19 153 LEU A CA 1
ATOM 1177 C C . LEU A 1 153 ? 9.125 7.301 -23.301 1.00 95.19 153 LEU A C 1
ATOM 1179 O O . LEU A 1 153 ? 9.769 6.632 -24.101 1.00 95.19 153 LEU A O 1
ATOM 1183 N N . LEU A 1 154 ? 8.897 8.604 -23.501 1.00 95.31 154 LEU A N 1
ATOM 1184 C CA . LEU A 1 154 ? 9.442 9.351 -24.640 1.00 95.31 154 LEU A CA 1
ATOM 1185 C C . LEU A 1 154 ? 10.974 9.355 -24.631 1.00 95.31 154 LEU A C 1
ATOM 1187 O O . LEU A 1 154 ? 11.587 9.168 -25.678 1.00 95.31 154 LEU A O 1
ATOM 1191 N N . TYR A 1 155 ? 11.595 9.532 -23.462 1.00 94.44 155 TYR A N 1
ATOM 1192 C CA . TYR A 1 155 ? 13.041 9.398 -23.319 1.00 94.44 155 TYR A CA 1
ATOM 1193 C C . TYR A 1 155 ? 13.507 7.993 -23.706 1.00 94.44 155 TYR A C 1
ATOM 1195 O O . TYR A 1 155 ? 14.483 7.878 -24.426 1.00 94.44 155 TYR A O 1
ATOM 1203 N N . TRP A 1 156 ? 12.781 6.938 -23.337 1.00 94.62 156 TRP A N 1
ATOM 1204 C CA . TRP A 1 156 ? 13.123 5.571 -23.740 1.00 94.62 156 TRP A CA 1
ATOM 1205 C C . TRP A 1 156 ? 13.098 5.366 -25.263 1.00 94.62 156 TRP A C 1
ATOM 1207 O O . TRP A 1 156 ? 13.990 4.724 -25.813 1.00 94.62 156 TRP A O 1
ATOM 1217 N N . PHE A 1 157 ? 12.104 5.935 -25.952 1.00 95.06 157 PHE A N 1
ATOM 1218 C CA . PHE A 1 157 ? 11.975 5.831 -27.410 1.00 95.06 157 PHE A CA 1
ATOM 1219 C C . PHE A 1 157 ? 12.992 6.677 -28.185 1.00 95.06 157 PHE A C 1
ATOM 1221 O O . PHE A 1 157 ? 13.376 6.300 -29.293 1.00 95.06 157 PHE A O 1
ATOM 1228 N N . PHE A 1 158 ? 13.372 7.842 -27.653 1.00 96.00 158 PHE A N 1
ATOM 1229 C CA . PHE A 1 158 ? 14.080 8.877 -28.419 1.00 96.00 158 PHE A CA 1
ATOM 1230 C C . PHE A 1 158 ? 15.394 9.352 -27.796 1.00 96.00 158 PHE A C 1
ATOM 1232 O O . PHE A 1 158 ? 16.066 10.211 -28.374 1.00 96.00 158 PHE A O 1
ATOM 1239 N N . GLY A 1 159 ? 15.789 8.837 -26.635 1.00 93.56 159 GLY A N 1
ATOM 1240 C CA . GLY A 1 159 ? 16.971 9.300 -25.917 1.00 93.56 159 GLY A CA 1
ATOM 1241 C C . GLY A 1 159 ? 18.280 8.994 -26.640 1.00 93.56 159 GLY A C 1
ATOM 1242 O O . GLY A 1 159 ? 19.260 9.688 -26.402 1.00 93.56 159 GLY A O 1
ATOM 1243 N N . GLN A 1 160 ? 18.303 8.085 -27.617 1.00 93.94 160 GLN A N 1
ATOM 1244 C CA . GLN A 1 160 ? 19.430 7.900 -28.541 1.00 93.94 160 GLN A CA 1
ATOM 1245 C C . GLN A 1 160 ? 19.805 9.170 -29.320 1.00 93.94 160 GLN A C 1
ATOM 1247 O O . GLN A 1 160 ? 20.956 9.319 -29.720 1.00 93.94 160 GLN A O 1
ATOM 1252 N N . ASN A 1 161 ? 18.857 10.097 -29.496 1.00 95.06 161 ASN A N 1
ATOM 1253 C CA . ASN A 1 161 ? 19.065 11.356 -30.215 1.00 95.06 161 ASN A CA 1
ATOM 1254 C C . ASN A 1 161 ? 19.544 12.503 -29.309 1.00 95.06 161 ASN A C 1
ATOM 1256 O O . ASN A 1 161 ? 19.814 13.600 -29.799 1.00 95.06 161 ASN A O 1
ATOM 1260 N N . LEU A 1 162 ? 19.595 12.299 -27.991 1.00 94.00 162 LEU A N 1
ATOM 1261 C CA . LEU A 1 162 ? 20.065 13.319 -27.057 1.00 94.00 162 LEU A CA 1
ATOM 1262 C C . LEU A 1 162 ? 21.600 13.404 -27.062 1.00 94.00 162 LEU A C 1
ATOM 1264 O O . LEU A 1 162 ? 22.270 12.467 -27.486 1.00 94.00 162 LEU A O 1
ATOM 1268 N N . PRO A 1 163 ? 22.192 14.523 -26.613 1.00 93.62 163 PRO A N 1
ATOM 1269 C CA . PRO A 1 163 ? 23.637 14.618 -26.447 1.00 93.62 163 PRO A CA 1
ATOM 1270 C C . PRO A 1 163 ? 24.123 13.804 -25.239 1.00 93.62 163 PRO A C 1
ATOM 1272 O O . PRO A 1 163 ? 23.401 13.606 -24.258 1.00 93.62 163 PRO A O 1
ATOM 1275 N N . SER A 1 164 ? 25.391 13.390 -25.284 1.00 90.38 164 SER A N 1
ATOM 1276 C CA . SER A 1 164 ? 26.075 12.791 -24.133 1.00 90.38 164 SER A CA 1
ATOM 1277 C C . SER A 1 164 ? 26.068 13.747 -22.929 1.00 90.38 164 SER A C 1
ATOM 1279 O O . SER A 1 164 ? 26.279 14.950 -23.115 1.00 90.38 164 SER A O 1
ATOM 1281 N N . PRO A 1 165 ? 25.803 13.261 -21.698 1.00 88.56 165 PRO A N 1
ATOM 1282 C CA . PRO A 1 165 ? 25.722 11.853 -21.283 1.00 88.56 165 PRO A CA 1
ATOM 1283 C C . PRO A 1 165 ? 24.320 11.228 -21.347 1.00 88.56 165 PRO A C 1
ATOM 1285 O O . PRO A 1 165 ? 24.165 10.081 -20.951 1.00 88.56 165 PRO A O 1
ATOM 1288 N N . LEU A 1 166 ? 23.291 11.958 -21.788 1.00 88.94 166 LEU A N 1
ATOM 1289 C CA . LEU A 1 166 ? 21.898 11.490 -21.746 1.00 88.94 166 LEU A CA 1
ATOM 1290 C C . LEU A 1 166 ? 21.545 10.509 -22.874 1.00 88.94 166 LEU A C 1
ATOM 1292 O O . LEU A 1 166 ? 20.437 9.972 -22.876 1.00 88.94 166 LEU A O 1
ATOM 1296 N N . ASN A 1 167 ? 22.453 10.276 -23.820 1.00 92.88 167 ASN A N 1
ATOM 1297 C CA . ASN A 1 167 ? 22.235 9.372 -24.938 1.00 92.88 167 ASN A CA 1
ATOM 1298 C C . ASN A 1 167 ? 22.312 7.893 -24.529 1.00 92.88 167 ASN A C 1
ATOM 1300 O O . ASN A 1 167 ? 23.138 7.510 -23.705 1.00 92.88 167 ASN A O 1
ATOM 1304 N N . HIS A 1 168 ? 21.487 7.044 -25.146 1.00 94.00 168 HIS A N 1
ATOM 1305 C CA . HIS A 1 168 ? 21.527 5.585 -24.970 1.00 94.00 168 HIS A CA 1
ATOM 1306 C C . HIS A 1 168 ? 21.469 4.854 -26.321 1.00 94.00 168 HIS A C 1
ATOM 1308 O O . HIS A 1 168 ? 21.274 5.472 -27.363 1.00 94.00 168 HIS A O 1
ATOM 1314 N N . ARG A 1 169 ? 21.616 3.522 -26.316 1.00 92.69 169 ARG A N 1
ATOM 1315 C CA . ARG A 1 169 ? 21.743 2.676 -27.525 1.00 92.69 169 ARG A CA 1
ATOM 1316 C C . ARG A 1 169 ? 20.538 2.641 -28.489 1.00 92.69 169 ARG A C 1
ATOM 1318 O O . ARG A 1 169 ? 20.646 2.028 -29.541 1.00 92.69 169 ARG A O 1
ATOM 1325 N N . GLY A 1 170 ? 19.421 3.284 -28.143 1.00 93.19 170 GLY A N 1
ATOM 1326 C CA . GLY A 1 170 ? 18.124 3.117 -28.817 1.00 93.19 170 GLY A CA 1
ATOM 1327 C C . GLY A 1 170 ? 17.436 1.784 -28.489 1.00 93.19 170 GLY A C 1
ATOM 1328 O O . GLY A 1 170 ? 18.095 0.808 -28.140 1.00 93.19 170 GLY A O 1
ATOM 1329 N N . TYR A 1 171 ? 16.105 1.770 -28.550 1.00 94.75 171 TYR A N 1
ATOM 1330 C CA . TYR A 1 171 ? 15.272 0.601 -28.268 1.00 94.75 171 TYR A CA 1
ATOM 1331 C C . TYR A 1 171 ? 14.110 0.546 -29.253 1.00 94.75 171 TYR A C 1
ATOM 1333 O O . TYR A 1 171 ? 13.462 1.568 -29.492 1.00 94.75 171 T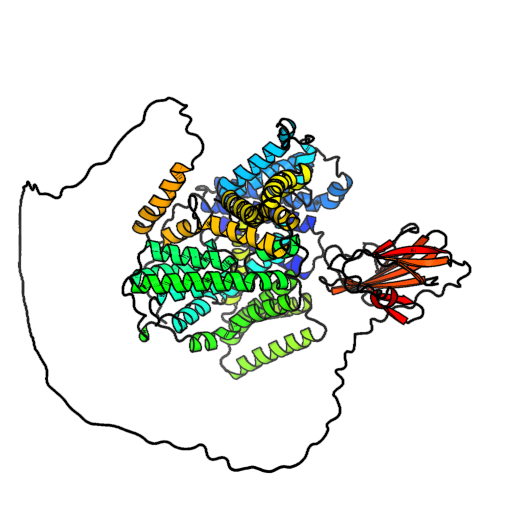YR A O 1
ATOM 1341 N N . ASP A 1 172 ? 13.841 -0.640 -29.790 1.00 94.56 172 ASP A N 1
ATOM 1342 C CA . ASP A 1 172 ? 12.716 -0.852 -30.694 1.00 94.56 172 ASP A CA 1
ATOM 1343 C C . ASP A 1 172 ? 11.389 -0.966 -29.924 1.00 94.56 172 ASP A C 1
ATOM 1345 O O . ASP A 1 172 ? 11.340 -1.185 -28.707 1.00 94.56 172 ASP A O 1
ATOM 1349 N N . PHE A 1 173 ? 10.280 -0.765 -30.639 1.00 95.56 173 PHE A N 1
ATOM 1350 C CA . PHE A 1 173 ? 8.939 -0.748 -30.049 1.00 95.56 173 PHE A CA 1
ATOM 1351 C C . PHE A 1 173 ? 8.585 -2.062 -29.345 1.00 95.56 173 PHE A C 1
ATOM 1353 O O . PHE A 1 173 ? 8.006 -2.051 -28.259 1.00 95.56 173 PHE A O 1
ATOM 1360 N N . ASP A 1 174 ? 8.952 -3.187 -29.946 1.00 95.25 174 ASP A N 1
ATOM 1361 C CA . ASP A 1 174 ? 8.737 -4.524 -29.408 1.00 95.25 174 ASP A CA 1
ATOM 1362 C C . ASP A 1 174 ? 9.516 -4.762 -28.109 1.00 95.25 174 ASP A C 1
ATOM 1364 O O . ASP A 1 174 ? 8.942 -5.267 -27.142 1.00 95.25 174 ASP A O 1
ATOM 1368 N N . GLN A 1 175 ? 10.770 -4.313 -28.034 1.00 94.38 175 GLN A N 1
ATOM 1369 C CA . GLN A 1 175 ? 11.596 -4.391 -26.827 1.00 94.38 175 GLN A CA 1
ATOM 1370 C C . GLN A 1 175 ? 10.984 -3.589 -25.676 1.00 94.38 175 GLN A C 1
ATOM 1372 O O . GLN A 1 175 ? 10.878 -4.091 -24.556 1.00 94.38 175 GLN A O 1
ATOM 1377 N N . ILE A 1 176 ? 10.547 -2.354 -25.947 1.00 95.56 176 ILE A N 1
ATOM 1378 C CA . ILE A 1 176 ? 9.945 -1.478 -24.933 1.00 95.56 176 ILE A CA 1
ATOM 1379 C C . ILE A 1 176 ? 8.626 -2.072 -24.434 1.00 95.56 176 ILE A C 1
ATOM 1381 O O . ILE A 1 176 ? 8.425 -2.200 -23.224 1.00 95.56 176 ILE A O 1
ATOM 1385 N N . VAL A 1 177 ? 7.726 -2.459 -25.344 1.00 96.25 177 VAL A N 1
ATOM 1386 C CA . VAL A 1 177 ? 6.405 -2.992 -24.981 1.00 96.25 177 VAL A CA 1
ATOM 1387 C C . VAL A 1 177 ? 6.527 -4.313 -24.231 1.00 96.25 177 VAL A C 1
ATOM 1389 O O . VAL A 1 177 ? 5.836 -4.487 -23.225 1.00 96.25 177 VAL A O 1
ATOM 1392 N N . THR A 1 178 ? 7.415 -5.210 -24.663 1.00 93.12 178 THR A N 1
ATOM 1393 C CA . THR A 1 178 ? 7.623 -6.516 -24.017 1.00 93.12 178 THR A CA 1
ATOM 1394 C C . THR A 1 178 ? 8.223 -6.347 -22.625 1.00 93.12 178 THR A C 1
ATOM 1396 O O . THR A 1 178 ? 7.693 -6.898 -21.658 1.00 93.12 178 THR A O 1
ATOM 1399 N N . HIS A 1 179 ? 9.246 -5.497 -22.480 1.00 93.56 179 HIS A N 1
ATOM 1400 C CA . HIS A 1 179 ? 9.851 -5.216 -21.177 1.00 93.56 179 HIS A CA 1
ATOM 1401 C C . HIS A 1 179 ? 8.855 -4.566 -20.205 1.00 93.56 179 HIS A C 1
ATOM 1403 O O . HIS A 1 179 ? 8.800 -4.933 -19.031 1.00 93.56 179 HIS A O 1
ATOM 1409 N N . LEU A 1 180 ? 8.027 -3.634 -20.692 1.00 94.12 180 LEU A N 1
ATOM 1410 C CA . LEU A 1 180 ? 6.994 -2.988 -19.884 1.00 94.12 180 LEU A CA 1
ATOM 1411 C C . LEU A 1 180 ? 5.857 -3.933 -19.499 1.00 94.12 180 LEU A C 1
ATOM 1413 O O . LEU A 1 180 ? 5.410 -3.910 -18.357 1.00 94.12 180 LEU A O 1
ATOM 1417 N N . SER A 1 181 ? 5.346 -4.714 -20.445 1.00 93.94 181 SER A N 1
ATOM 1418 C CA . SER A 1 181 ? 4.045 -5.376 -20.291 1.00 93.94 181 SER A CA 1
ATOM 1419 C C . SER A 1 181 ? 4.145 -6.820 -19.843 1.00 93.94 181 SER A C 1
ATOM 1421 O O . SER A 1 181 ? 3.186 -7.319 -19.274 1.00 93.94 181 SER A O 1
ATOM 1423 N N . PHE A 1 182 ? 5.278 -7.481 -20.074 1.00 91.50 182 PHE A N 1
ATOM 1424 C CA . PHE A 1 182 ? 5.450 -8.903 -19.770 1.00 91.50 182 PHE A CA 1
ATOM 1425 C C . PHE A 1 182 ? 6.666 -9.177 -18.873 1.00 91.50 182 PHE A C 1
ATOM 1427 O O . PHE A 1 182 ? 6.758 -10.255 -18.288 1.00 91.50 182 PHE A O 1
ATOM 1434 N N . GLY A 1 183 ? 7.552 -8.190 -18.688 1.00 87.12 183 GLY A N 1
ATOM 1435 C CA . GLY A 1 183 ? 8.718 -8.273 -17.807 1.00 87.12 183 GLY A CA 1
ATOM 1436 C C . GLY A 1 183 ? 8.427 -8.058 -16.315 1.00 87.12 183 GLY A C 1
ATOM 1437 O O . GLY A 1 183 ? 7.328 -7.688 -15.895 1.00 87.12 183 GLY A O 1
ATOM 1438 N N . THR A 1 184 ? 9.450 -8.267 -15.485 1.00 85.69 184 THR A N 1
ATOM 1439 C CA . THR A 1 184 ? 9.411 -8.089 -14.018 1.00 85.69 184 THR A CA 1
ATOM 1440 C C . THR A 1 184 ? 9.925 -6.728 -13.546 1.00 85.69 184 THR A C 1
ATOM 1442 O O . THR A 1 184 ? 10.038 -6.505 -12.341 1.00 85.69 184 THR A O 1
ATOM 1445 N N . GLU A 1 185 ? 10.238 -5.825 -14.474 1.00 84.06 185 GLU A N 1
ATOM 1446 C CA . GLU A 1 185 ? 10.731 -4.465 -14.200 1.00 84.06 185 GLU A CA 1
ATOM 1447 C C . GLU A 1 185 ? 9.832 -3.374 -14.810 1.00 84.06 185 GLU A C 1
ATOM 1449 O O . GLU A 1 185 ? 10.106 -2.189 -14.656 1.00 84.06 185 GLU A O 1
ATOM 1454 N N . GLY A 1 186 ? 8.728 -3.775 -15.451 1.00 91.44 186 GLY A N 1
ATOM 1455 C CA . GLY A 1 186 ? 7.706 -2.902 -16.028 1.00 91.44 186 GLY A CA 1
ATOM 1456 C C . GLY A 1 186 ? 6.427 -2.818 -15.189 1.00 91.44 186 GLY A C 1
ATOM 1457 O O . GLY A 1 186 ? 6.464 -2.780 -13.959 1.00 91.44 186 GLY A O 1
ATOM 1458 N N . PHE A 1 187 ? 5.265 -2.824 -15.846 1.00 95.75 187 PHE A N 1
ATOM 1459 C CA . PHE A 1 187 ? 3.941 -2.765 -15.217 1.00 95.75 187 PHE A CA 1
ATOM 1460 C C . PHE A 1 187 ? 3.678 -3.910 -14.236 1.00 95.75 187 PHE A C 1
ATOM 1462 O O . PHE A 1 187 ? 2.925 -3.720 -13.290 1.00 95.75 187 PHE A O 1
ATOM 1469 N N . TYR A 1 188 ? 4.314 -5.072 -14.410 1.00 94.06 188 TYR A N 1
ATOM 1470 C CA . TYR A 1 188 ? 4.290 -6.188 -13.452 1.00 94.06 188 TYR A CA 1
ATOM 1471 C C . TYR A 1 188 ? 5.536 -6.215 -12.560 1.00 94.06 188 TYR A C 1
ATOM 1473 O O . TYR A 1 188 ? 6.000 -7.274 -12.135 1.00 94.06 188 TYR A O 1
ATOM 1481 N N . GLY A 1 189 ? 6.101 -5.042 -12.288 1.00 89.62 189 GLY A N 1
ATOM 1482 C CA . GLY A 1 189 ? 7.345 -4.888 -11.555 1.00 89.62 189 GLY A CA 1
ATOM 1483 C C . GLY A 1 189 ? 7.272 -5.240 -10.071 1.00 89.62 189 GLY A C 1
ATOM 1484 O O . GLY A 1 189 ? 6.215 -5.581 -9.532 1.00 89.62 189 GLY A O 1
ATOM 1485 N N . VAL A 1 190 ? 8.406 -5.072 -9.384 1.00 84.25 190 VAL A N 1
ATOM 1486 C CA . VAL A 1 190 ? 8.509 -5.185 -7.916 1.00 84.25 190 VAL A CA 1
ATOM 1487 C C . VAL A 1 190 ? 7.404 -4.396 -7.189 1.00 84.25 190 VAL A C 1
ATOM 1489 O O . VAL A 1 190 ? 6.776 -4.975 -6.307 1.00 84.25 190 VAL A O 1
ATOM 1492 N N . PRO A 1 191 ? 7.040 -3.150 -7.561 1.00 88.31 191 PRO A N 1
ATOM 1493 C CA . PRO A 1 191 ? 5.944 -2.447 -6.889 1.00 88.31 191 PRO A CA 1
ATOM 1494 C C . PRO A 1 191 ? 4.606 -3.196 -6.944 1.00 88.31 191 PRO A C 1
ATOM 1496 O O . PRO A 1 191 ? 3.890 -3.251 -5.947 1.00 88.31 191 PRO A O 1
ATOM 1499 N N . ILE A 1 192 ? 4.271 -3.809 -8.085 1.00 93.38 192 ILE A N 1
ATOM 1500 C CA . ILE A 1 192 ? 3.051 -4.614 -8.224 1.00 93.38 192 ILE A CA 1
ATOM 1501 C C . ILE A 1 192 ? 3.165 -5.944 -7.493 1.00 93.38 192 ILE A C 1
ATOM 1503 O O . ILE A 1 192 ? 2.175 -6.398 -6.927 1.00 93.38 192 ILE A O 1
ATOM 1507 N N . TYR A 1 193 ? 4.352 -6.543 -7.434 1.00 90.00 193 TYR A N 1
ATOM 1508 C CA . TYR A 1 193 ? 4.586 -7.711 -6.590 1.00 90.00 193 TYR A CA 1
ATOM 1509 C C . TYR A 1 193 ? 4.243 -7.428 -5.127 1.00 90.00 193 TYR A C 1
ATOM 1511 O O . TYR A 1 193 ? 3.425 -8.133 -4.537 1.00 90.00 193 TYR A O 1
ATOM 1519 N N . VAL A 1 194 ? 4.805 -6.348 -4.578 1.00 87.38 194 VAL A N 1
ATOM 1520 C CA . VAL A 1 194 ? 4.546 -5.885 -3.208 1.00 87.38 194 VAL A CA 1
ATOM 1521 C C . VAL A 1 194 ? 3.060 -5.537 -3.030 1.00 87.38 194 VAL A C 1
ATOM 1523 O O . VAL A 1 194 ? 2.455 -5.859 -2.004 1.00 87.38 194 VAL A O 1
ATOM 1526 N N . SER A 1 195 ? 2.452 -4.915 -4.050 1.00 90.75 195 SER A N 1
ATOM 1527 C CA . SER A 1 195 ? 1.029 -4.561 -4.071 1.00 90.75 195 SER A CA 1
ATOM 1528 C C . SER A 1 195 ? 0.119 -5.787 -3.951 1.00 90.75 195 SER A C 1
ATOM 1530 O O . SER A 1 195 ? -0.756 -5.830 -3.084 1.00 90.75 195 SER A O 1
ATOM 1532 N N . ALA A 1 196 ? 0.364 -6.796 -4.789 1.00 91.75 196 ALA A N 1
ATOM 1533 C CA . ALA A 1 196 ? -0.457 -7.993 -4.912 1.00 91.75 196 ALA A CA 1
ATOM 1534 C C . ALA A 1 196 ? -0.303 -8.956 -3.735 1.00 91.75 196 ALA A C 1
ATOM 1536 O O . ALA A 1 196 ? -1.257 -9.630 -3.374 1.00 91.75 196 ALA A O 1
ATOM 1537 N N . THR A 1 197 ? 0.875 -9.016 -3.123 1.00 85.31 197 THR A N 1
ATOM 1538 C CA . THR A 1 197 ? 1.153 -9.985 -2.061 1.00 85.31 197 THR A CA 1
ATOM 1539 C C . THR A 1 197 ? 0.754 -9.443 -0.692 1.00 85.31 197 THR A C 1
ATOM 1541 O O . THR A 1 197 ? -0.218 -9.911 -0.105 1.00 85.31 197 THR A O 1
ATOM 1544 N N . TYR A 1 198 ? 1.462 -8.441 -0.167 1.00 83.88 198 TYR A N 1
ATOM 1545 C CA . TYR A 1 198 ? 1.261 -7.990 1.212 1.00 83.88 198 TYR A CA 1
ATOM 1546 C C . TYR A 1 198 ? 0.549 -6.645 1.336 1.00 83.88 198 TYR A C 1
ATOM 1548 O O . TYR A 1 198 ? -0.336 -6.559 2.183 1.00 83.88 198 TYR A O 1
ATOM 1556 N N . ILE A 1 199 ? 0.822 -5.617 0.518 1.00 87.50 199 ILE A N 1
ATOM 1557 C CA . ILE A 1 199 ? 0.136 -4.310 0.671 1.00 87.50 199 ILE A CA 1
ATOM 1558 C C . ILE A 1 199 ? -1.384 -4.489 0.658 1.00 87.50 199 ILE A C 1
ATOM 1560 O O . ILE A 1 199 ? -2.068 -3.917 1.506 1.00 87.50 199 ILE A O 1
ATOM 1564 N N . PHE A 1 200 ? -1.917 -5.300 -0.262 1.00 90.56 200 PHE A N 1
ATOM 1565 C CA . PHE A 1 200 ? -3.352 -5.561 -0.321 1.00 90.56 200 PHE A CA 1
ATOM 1566 C C . PHE A 1 200 ? -3.889 -6.146 0.992 1.00 90.56 200 PHE A C 1
ATOM 1568 O O . PHE A 1 200 ? -4.912 -5.686 1.496 1.00 90.56 200 PHE A O 1
ATOM 1575 N N . LEU A 1 201 ? -3.194 -7.122 1.585 1.00 89.25 201 LEU A N 1
ATOM 1576 C CA . LEU A 1 201 ? -3.597 -7.721 2.860 1.00 89.25 201 LEU A CA 1
ATOM 1577 C C . LEU A 1 201 ? -3.533 -6.728 4.019 1.00 89.25 201 LEU A C 1
ATOM 1579 O O . LEU A 1 201 ? -4.373 -6.796 4.910 1.00 89.25 201 LEU A O 1
ATOM 1583 N N . PHE A 1 202 ? -2.574 -5.803 4.013 1.00 87.25 202 PHE A N 1
ATOM 1584 C CA . PHE A 1 202 ? -2.491 -4.748 5.023 1.00 87.25 202 PHE A CA 1
ATOM 1585 C C . PHE A 1 202 ? -3.607 -3.711 4.869 1.00 87.25 202 PHE A C 1
ATOM 1587 O O . PHE A 1 202 ? -4.188 -3.304 5.874 1.00 87.25 202 PHE A O 1
ATOM 1594 N N . ILE A 1 203 ? -3.974 -3.343 3.636 1.00 88.81 203 ILE A N 1
ATOM 1595 C CA . ILE A 1 203 ? -5.161 -2.513 3.363 1.00 88.81 203 ILE A CA 1
ATOM 1596 C C . ILE A 1 203 ? -6.423 -3.232 3.855 1.00 88.81 203 ILE A C 1
ATOM 1598 O O . ILE A 1 203 ? -7.265 -2.631 4.522 1.00 88.81 203 ILE A O 1
ATOM 1602 N N . LEU A 1 204 ? -6.524 -4.534 3.580 1.00 91.12 204 LEU A N 1
ATOM 1603 C CA . LEU A 1 204 ? -7.627 -5.378 4.023 1.00 91.12 204 LEU A CA 1
ATOM 1604 C C . LEU A 1 204 ? -7.704 -5.442 5.554 1.00 91.12 204 LEU A C 1
ATOM 1606 O O . LEU A 1 204 ? -8.745 -5.158 6.140 1.00 91.12 204 LEU A O 1
ATOM 1610 N N . PHE A 1 205 ? -6.589 -5.743 6.214 1.00 90.56 205 PHE A N 1
ATOM 1611 C CA . PHE A 1 205 ? -6.453 -5.727 7.668 1.00 90.56 205 PHE A CA 1
ATOM 1612 C C . PHE A 1 205 ? -6.871 -4.380 8.266 1.00 90.56 205 PHE A C 1
ATOM 1614 O O . PHE A 1 205 ? -7.699 -4.356 9.178 1.00 90.56 205 PHE A O 1
ATOM 1621 N N . GLY A 1 206 ? -6.359 -3.273 7.720 1.00 87.44 206 GLY A N 1
ATOM 1622 C CA . GLY A 1 206 ? -6.699 -1.918 8.146 1.00 87.44 206 GLY A CA 1
ATOM 1623 C C . GLY A 1 206 ? -8.200 -1.651 8.058 1.00 87.44 206 GLY A C 1
ATOM 1624 O O . GLY A 1 206 ? -8.801 -1.256 9.052 1.00 87.44 206 GLY A O 1
ATOM 1625 N N . SER A 1 207 ? -8.837 -1.976 6.929 1.00 88.31 207 SER A N 1
ATOM 1626 C CA . SER A 1 207 ? -10.283 -1.782 6.746 1.00 88.31 207 SER A CA 1
ATOM 1627 C C . SER A 1 207 ? -11.122 -2.598 7.736 1.00 88.31 207 SER A C 1
ATOM 1629 O O . SER A 1 207 ? -12.082 -2.088 8.320 1.00 88.31 207 SER A O 1
ATOM 1631 N N . PHE A 1 208 ? -10.757 -3.860 7.986 1.00 91.69 208 PHE A N 1
ATOM 1632 C CA . PHE A 1 208 ? -11.437 -4.681 8.994 1.00 91.69 208 PHE A CA 1
ATOM 1633 C C . PHE A 1 208 ? -11.263 -4.110 10.405 1.00 91.69 208 PHE A C 1
ATOM 1635 O O . PHE A 1 208 ? -12.215 -4.089 11.188 1.00 91.69 208 PHE A O 1
ATOM 1642 N N . LEU A 1 209 ? -10.067 -3.622 10.728 1.00 88.69 209 LEU A N 1
ATOM 1643 C CA . LEU A 1 209 ? -9.753 -3.052 12.032 1.00 88.69 209 LEU A CA 1
ATOM 1644 C C . LEU A 1 209 ? -10.469 -1.708 12.260 1.00 88.69 209 LEU A C 1
ATOM 1646 O O . LEU A 1 209 ? -10.996 -1.456 13.347 1.00 88.69 209 LEU A O 1
ATOM 1650 N N . GLU A 1 210 ? -10.574 -0.878 11.224 1.00 85.88 210 GLU A N 1
ATOM 1651 C CA . GLU A 1 210 ? -11.380 0.345 11.218 1.00 85.88 210 GLU A CA 1
ATOM 1652 C C . GLU A 1 210 ? -12.852 0.037 11.496 1.00 85.88 210 GLU A C 1
ATOM 1654 O O . GLU A 1 210 ? -13.436 0.619 12.417 1.00 85.88 210 GLU A O 1
ATOM 1659 N N . ARG A 1 211 ? -13.431 -0.948 10.791 1.00 85.12 211 ARG A N 1
ATOM 1660 C CA . ARG A 1 211 ? -14.815 -1.395 11.024 1.00 85.12 211 ARG A CA 1
ATOM 1661 C C . ARG A 1 211 ? -15.039 -1.971 12.416 1.00 85.12 211 ARG A C 1
ATOM 1663 O O . ARG A 1 211 ? -16.117 -1.793 12.976 1.00 85.12 211 ARG A O 1
ATOM 1670 N N . ALA A 1 212 ? -14.026 -2.597 13.008 1.00 86.12 212 ALA A N 1
ATOM 1671 C CA . ALA A 1 212 ? -14.088 -3.081 14.384 1.00 86.12 212 ALA A CA 1
ATOM 1672 C C . ALA A 1 212 ? -14.148 -1.942 15.430 1.00 86.12 212 ALA A C 1
ATOM 1674 O O . ALA A 1 212 ? -14.385 -2.196 16.613 1.00 86.12 212 ALA A O 1
ATOM 1675 N N . GLY A 1 213 ? -13.971 -0.681 15.013 1.00 86.12 213 GLY A N 1
ATOM 1676 C CA . GLY A 1 213 ? -14.097 0.505 15.860 1.00 86.12 213 GLY A CA 1
ATOM 1677 C C . GLY A 1 213 ? -12.774 0.994 16.448 1.00 86.12 213 GLY A C 1
ATOM 1678 O O . GLY A 1 213 ? -12.782 1.630 17.511 1.00 86.12 213 GLY A O 1
ATOM 1679 N N . MET A 1 214 ? -11.653 0.695 15.782 1.00 87.44 214 MET A N 1
ATOM 1680 C CA . MET A 1 214 ? -10.308 1.121 16.185 1.00 87.44 214 MET A CA 1
ATOM 1681 C C . MET A 1 214 ? -10.147 2.647 16.161 1.00 87.44 214 MET A C 1
ATOM 1683 O O . MET A 1 214 ? -9.561 3.203 17.089 1.00 87.44 214 MET A O 1
ATOM 1687 N N . ILE A 1 215 ? -10.751 3.327 15.177 1.00 84.50 215 ILE A N 1
ATOM 1688 C CA . ILE A 1 215 ? -10.716 4.795 15.052 1.00 84.50 215 ILE A CA 1
ATOM 1689 C C . ILE A 1 215 ? -11.229 5.451 16.341 1.00 84.50 215 ILE A C 1
ATOM 1691 O O . ILE A 1 215 ? -10.523 6.243 16.962 1.00 84.50 215 ILE A O 1
ATOM 1695 N N . GLN A 1 216 ? -12.416 5.051 16.816 1.00 84.31 216 GLN A N 1
ATOM 1696 C CA . GLN A 1 216 ? -12.971 5.583 18.065 1.00 84.31 216 GLN A CA 1
ATOM 1697 C C . GLN A 1 216 ? -12.073 5.317 19.274 1.00 84.31 216 GLN A C 1
ATOM 1699 O O . GLN A 1 216 ? -11.950 6.189 20.129 1.00 84.31 216 GLN A O 1
ATOM 1704 N N . LEU A 1 217 ? -11.447 4.135 19.367 1.00 89.12 217 LEU A N 1
ATOM 1705 C CA . LEU A 1 217 ? -10.545 3.840 20.483 1.00 89.12 217 LEU A CA 1
ATOM 1706 C C . LEU A 1 217 ? -9.380 4.836 20.509 1.00 89.12 217 LEU A C 1
ATOM 1708 O O . LEU A 1 217 ? -9.077 5.410 21.555 1.00 89.12 217 LEU A O 1
ATOM 1712 N N . PHE A 1 218 ? -8.752 5.064 19.360 1.00 89.56 218 PHE A N 1
ATOM 1713 C CA . PHE A 1 218 ? -7.636 5.991 19.225 1.00 89.56 218 PHE A CA 1
ATOM 1714 C C . PHE A 1 218 ? -8.041 7.429 19.531 1.00 89.56 218 PHE A C 1
ATOM 1716 O O . PHE A 1 218 ? -7.356 8.100 20.308 1.00 89.56 218 PHE A O 1
ATOM 1723 N N . THR A 1 219 ? -9.176 7.893 19.017 1.00 86.50 219 THR A N 1
ATOM 1724 C CA . THR A 1 219 ? -9.688 9.235 19.310 1.00 86.50 219 THR A CA 1
ATOM 1725 C C . THR A 1 219 ? -10.023 9.408 20.794 1.00 86.50 219 THR A C 1
ATOM 1727 O O . THR A 1 219 ? -9.589 10.387 21.402 1.00 86.50 219 THR A O 1
ATOM 1730 N N . ASP A 1 220 ? -10.717 8.451 21.417 1.00 89.81 220 ASP A N 1
ATOM 1731 C CA . ASP A 1 220 ? -11.121 8.530 22.828 1.00 89.81 220 ASP A CA 1
ATOM 1732 C C . ASP A 1 220 ? -9.918 8.499 23.780 1.00 89.81 220 ASP A C 1
ATOM 1734 O O . ASP A 1 220 ? -9.855 9.267 24.746 1.00 89.81 220 ASP A O 1
ATOM 1738 N N . VAL A 1 221 ? -8.931 7.640 23.503 1.00 92.62 221 VAL A N 1
ATOM 1739 C CA . VAL A 1 221 ? -7.677 7.588 24.268 1.00 92.62 221 VAL A CA 1
ATOM 1740 C C . VAL A 1 221 ? -6.913 8.901 24.117 1.00 92.62 221 VAL A C 1
ATOM 1742 O O . VAL A 1 221 ? -6.491 9.477 25.121 1.00 92.62 221 VAL A O 1
ATOM 1745 N N . SER A 1 222 ? -6.802 9.424 22.894 1.00 93.50 222 SER A N 1
ATOM 1746 C CA . SER A 1 222 ? -6.139 10.705 22.623 1.00 93.50 222 SER A CA 1
ATOM 1747 C C . SER A 1 222 ? -6.796 11.850 23.394 1.00 93.50 222 SER A C 1
ATOM 1749 O O . SER A 1 222 ? -6.109 12.604 24.090 1.00 93.50 222 SER A O 1
ATOM 1751 N N . LEU A 1 223 ? -8.130 11.956 23.322 1.00 91.94 223 LEU A N 1
ATOM 1752 C CA . LEU A 1 223 ? -8.928 12.946 24.051 1.00 91.94 223 LEU A CA 1
ATOM 1753 C C . LEU A 1 223 ? -8.703 12.843 25.560 1.00 91.94 223 LEU A C 1
ATOM 1755 O O . LEU A 1 223 ? -8.457 13.860 26.213 1.00 91.94 223 LEU A O 1
ATOM 1759 N N . GLY A 1 224 ? -8.749 11.632 26.116 1.00 92.19 224 GLY A N 1
ATOM 1760 C CA . GLY A 1 224 ? -8.564 11.411 27.546 1.00 92.19 224 GLY A CA 1
ATOM 1761 C C . GLY A 1 224 ? -7.152 11.732 28.048 1.00 92.19 224 GLY A C 1
ATOM 1762 O O . GLY A 1 224 ? -7.015 12.233 29.165 1.00 92.19 224 GLY A O 1
ATOM 1763 N N . LEU A 1 225 ? -6.116 11.497 27.235 1.00 92.88 225 LEU A N 1
ATOM 1764 C CA . LEU A 1 225 ? -4.720 11.788 27.585 1.00 92.88 225 LEU A CA 1
ATOM 1765 C C . LEU A 1 225 ? -4.387 13.280 27.468 1.00 92.88 225 LEU A C 1
ATOM 1767 O O . LEU A 1 225 ? -3.802 13.862 28.383 1.00 92.88 225 LEU A O 1
ATOM 1771 N N . PHE A 1 226 ? -4.762 13.915 26.356 1.00 94.38 226 PHE A N 1
ATOM 1772 C CA . PHE A 1 226 ? -4.258 15.248 26.009 1.00 94.38 226 PHE A CA 1
ATOM 1773 C C . PHE A 1 226 ? -5.310 16.350 26.036 1.00 94.38 226 PHE A C 1
ATOM 1775 O O . PHE A 1 226 ? -4.943 17.526 26.097 1.00 94.38 226 PHE A O 1
ATOM 1782 N N . GLY A 1 227 ? -6.600 16.014 26.063 1.00 91.88 227 GLY A N 1
ATOM 1783 C CA . GLY A 1 227 ? -7.686 16.979 25.907 1.00 91.88 227 GLY A CA 1
ATOM 1784 C C . GLY A 1 227 ? -7.713 18.089 26.961 1.00 91.88 227 GLY A C 1
ATOM 1785 O O . GLY A 1 227 ? -8.090 19.219 26.662 1.00 91.88 227 GLY A O 1
ATOM 1786 N N . ARG A 1 228 ? -7.241 17.805 28.182 1.00 91.19 228 ARG A N 1
ATOM 1787 C CA . ARG A 1 228 ? -7.144 18.784 29.282 1.00 91.19 228 ARG A CA 1
ATOM 1788 C C . ARG A 1 228 ? -5.922 19.693 29.212 1.00 91.19 228 ARG A C 1
ATOM 1790 O O . ARG A 1 228 ? -5.832 20.653 29.975 1.00 91.19 228 ARG A O 1
ATOM 1797 N N . THR A 1 229 ? -4.945 19.361 28.380 1.00 92.31 229 THR A N 1
ATOM 1798 C CA . THR A 1 229 ? -3.703 20.129 28.303 1.00 92.31 229 THR A CA 1
ATOM 1799 C C . THR A 1 229 ? -3.916 21.406 27.492 1.00 92.31 229 THR A C 1
ATOM 1801 O O . THR A 1 229 ? -4.848 21.501 26.697 1.00 92.31 229 THR A O 1
ATOM 1804 N N . ARG A 1 230 ? -3.045 22.407 27.671 1.00 91.38 230 ARG A N 1
ATOM 1805 C CA . ARG A 1 230 ? -3.025 23.611 26.823 1.00 91.38 230 ARG A CA 1
ATOM 1806 C C . ARG A 1 230 ? -2.891 23.203 25.356 1.00 91.38 230 ARG A C 1
ATOM 1808 O O . ARG A 1 230 ? -1.911 22.522 25.016 1.00 91.38 230 ARG A O 1
ATOM 1815 N N . GLY A 1 231 ? -3.854 23.623 24.535 1.00 89.31 231 GLY A N 1
ATOM 1816 C CA . GLY A 1 231 ? -3.962 23.215 23.135 1.00 89.31 231 GLY A CA 1
ATOM 1817 C C . GLY A 1 231 ? -4.473 21.789 22.929 1.00 89.31 231 GLY A C 1
ATOM 1818 O O . GLY A 1 231 ? -4.113 21.144 21.947 1.00 89.31 231 GLY A O 1
ATOM 1819 N N . GLY A 1 232 ? -5.262 21.278 23.879 1.00 91.88 232 GLY A N 1
ATOM 1820 C CA . GLY A 1 232 ? -5.705 19.886 23.947 1.00 91.88 232 GLY A CA 1
ATOM 1821 C C . GLY A 1 232 ? -6.212 19.323 22.618 1.00 91.88 232 GLY A C 1
ATOM 1822 O O . GLY A 1 232 ? -5.634 18.345 22.156 1.00 91.88 232 GLY A O 1
ATOM 1823 N N . PRO A 1 233 ? -7.202 19.944 21.949 1.00 92.00 233 PRO A N 1
ATOM 1824 C CA . PRO A 1 233 ? -7.712 19.469 20.658 1.00 92.00 233 PRO A CA 1
ATOM 1825 C C . PRO A 1 233 ? -6.656 19.259 19.568 1.00 92.00 233 PRO A C 1
ATOM 1827 O O . PRO A 1 233 ? -6.703 18.257 18.863 1.00 92.00 233 PRO A O 1
ATOM 1830 N N . ALA A 1 234 ? -5.673 20.154 19.449 1.00 94.00 234 ALA A N 1
ATOM 1831 C CA . ALA A 1 234 ? -4.623 20.014 18.441 1.00 94.00 234 ALA A CA 1
ATOM 1832 C C . ALA A 1 234 ? -3.627 18.903 18.796 1.00 94.00 234 ALA A C 1
ATOM 1834 O O . ALA A 1 234 ? -3.165 18.173 17.928 1.00 94.00 234 ALA A O 1
ATOM 1835 N N . LYS A 1 235 ? -3.330 18.710 20.084 1.00 95.38 235 LYS A N 1
ATOM 1836 C CA . LYS A 1 235 ? -2.509 17.580 20.548 1.00 95.38 235 LYS A CA 1
ATOM 1837 C C . LYS A 1 235 ? -3.208 16.239 20.364 1.00 95.38 235 LYS A C 1
ATOM 1839 O O . LYS A 1 235 ? -2.559 15.253 20.035 1.00 95.38 235 LYS A O 1
ATOM 1844 N N . VAL A 1 236 ? -4.525 16.222 20.564 1.00 94.00 236 VAL A N 1
ATOM 1845 C CA . VAL A 1 236 ? -5.384 15.076 20.256 1.00 94.00 236 VAL A CA 1
ATOM 1846 C C . VAL A 1 236 ? -5.297 14.758 18.769 1.00 94.00 236 VAL A C 1
ATOM 1848 O O . VAL A 1 236 ? -5.082 13.601 18.442 1.00 94.00 236 VAL A O 1
ATOM 1851 N N . ALA A 1 237 ? -5.380 15.765 17.894 1.00 94.00 237 ALA A N 1
ATOM 1852 C CA . ALA A 1 237 ? -5.219 15.587 16.453 1.00 94.00 237 ALA A CA 1
ATOM 1853 C C . ALA A 1 237 ? -3.856 14.977 16.095 1.00 94.00 237 ALA A C 1
ATOM 1855 O O . ALA A 1 237 ? -3.799 13.968 15.397 1.00 94.00 237 ALA A O 1
ATOM 1856 N N . VAL A 1 238 ? -2.766 15.519 16.654 1.00 95.75 238 VAL A N 1
ATOM 1857 C CA . VAL A 1 238 ? -1.401 15.014 16.431 1.00 95.75 238 VAL A CA 1
ATOM 1858 C C . VAL A 1 238 ? -1.258 13.555 16.875 1.00 95.75 238 VAL A C 1
ATOM 1860 O O . VAL A 1 238 ? -0.750 12.727 16.123 1.00 95.75 238 VAL A O 1
ATOM 1863 N N . PHE A 1 239 ? -1.721 13.219 18.079 1.00 95.12 239 PHE A N 1
ATOM 1864 C CA . PHE A 1 239 ? -1.567 11.871 18.628 1.00 95.12 239 PHE A CA 1
ATOM 1865 C C . PHE A 1 239 ? -2.505 10.848 17.966 1.00 95.12 239 PHE A C 1
ATOM 1867 O O . PHE A 1 239 ? -2.065 9.751 17.628 1.00 95.12 239 PHE A O 1
ATOM 1874 N N . ALA A 1 240 ? -3.769 11.211 17.724 1.00 93.31 240 ALA A N 1
ATOM 1875 C CA . ALA A 1 240 ? -4.742 10.352 17.051 1.00 93.31 240 ALA A CA 1
ATOM 1876 C C . ALA A 1 240 ? -4.325 10.064 15.604 1.00 93.31 240 ALA A C 1
ATOM 1878 O O . ALA A 1 240 ? -4.331 8.904 15.202 1.00 93.31 240 ALA A O 1
ATOM 1879 N N . SER A 1 241 ? -3.886 11.088 14.860 1.00 92.81 241 SER A N 1
ATOM 1880 C CA . SER A 1 241 ? -3.363 10.922 13.496 1.00 92.81 241 SER A CA 1
ATOM 1881 C C . SER A 1 241 ? -2.107 10.062 13.480 1.00 92.81 241 SER A C 1
ATOM 1883 O O . SER A 1 241 ? -1.960 9.222 12.599 1.00 92.81 241 SER A O 1
ATOM 1885 N N . GLY A 1 242 ? -1.217 10.223 14.465 1.00 93.00 242 GLY A N 1
ATOM 1886 C CA . GLY A 1 242 ? -0.036 9.374 14.602 1.00 93.00 242 GLY A CA 1
ATOM 1887 C C . GLY A 1 242 ? -0.403 7.904 14.771 1.00 93.00 242 GLY A C 1
ATOM 1888 O O . GLY A 1 242 ? 0.083 7.076 14.008 1.00 93.00 242 GLY A O 1
ATOM 1889 N N . MET A 1 243 ? -1.312 7.589 15.702 1.00 91.44 243 MET A N 1
ATOM 1890 C CA . MET A 1 243 ? -1.796 6.218 15.914 1.00 91.44 243 MET A CA 1
ATOM 1891 C C . MET A 1 243 ? -2.529 5.663 14.690 1.00 91.44 243 MET A C 1
ATOM 1893 O O . MET A 1 243 ? -2.275 4.531 14.290 1.00 91.44 243 MET A O 1
ATOM 1897 N N . MET A 1 244 ? -3.403 6.454 14.067 1.00 88.06 244 MET A N 1
ATOM 1898 C CA . MET A 1 244 ? -4.138 6.036 12.873 1.00 88.06 244 MET A CA 1
ATOM 1899 C C . MET A 1 244 ? -3.203 5.786 11.683 1.00 88.06 244 MET A C 1
ATOM 1901 O O . MET A 1 244 ? -3.351 4.798 10.968 1.00 88.06 244 MET A O 1
ATOM 1905 N N . GLY A 1 245 ? -2.187 6.633 11.517 1.00 86.88 245 GLY A N 1
ATOM 1906 C CA . GLY A 1 245 ? -1.173 6.496 10.476 1.00 86.88 245 GLY A CA 1
ATOM 1907 C C . GLY A 1 245 ? -0.380 5.197 10.575 1.00 86.88 245 GLY A C 1
ATOM 1908 O O . GLY A 1 245 ? -0.017 4.634 9.546 1.00 86.88 245 GLY A O 1
ATOM 1909 N N . THR A 1 246 ? -0.213 4.662 11.792 1.00 87.19 246 THR A N 1
ATOM 1910 C CA . THR A 1 246 ? 0.403 3.343 12.009 1.00 87.19 246 THR A CA 1
ATOM 1911 C C . THR A 1 246 ? -0.409 2.178 11.465 1.00 87.19 246 THR A C 1
ATOM 1913 O O . THR A 1 246 ? 0.088 1.066 11.516 1.00 87.19 246 THR A O 1
ATOM 1916 N N . ILE A 1 247 ? -1.646 2.396 11.014 1.00 81.56 247 ILE A N 1
ATOM 1917 C CA . ILE A 1 247 ? -2.517 1.364 10.442 1.00 81.56 247 ILE A CA 1
ATOM 1918 C C . ILE A 1 247 ? -2.782 1.678 8.974 1.00 81.56 247 ILE A C 1
ATOM 1920 O O . ILE A 1 247 ? -2.587 0.820 8.119 1.00 81.56 247 ILE A O 1
ATOM 1924 N N . SER A 1 248 ? -3.231 2.903 8.683 1.00 75.00 248 SER A N 1
ATOM 1925 C CA . SER A 1 248 ? -3.673 3.272 7.337 1.00 75.00 248 SER A CA 1
ATOM 1926 C C . SER A 1 248 ? -2.512 3.442 6.364 1.00 75.00 248 SER A C 1
ATOM 1928 O O . SER A 1 248 ? -2.689 3.260 5.159 1.00 75.00 248 SER A O 1
ATOM 1930 N N . GLY A 1 249 ? -1.332 3.833 6.862 1.00 74.19 249 GLY A N 1
ATOM 1931 C CA . GLY A 1 249 ? -0.139 4.002 6.042 1.00 74.19 249 GLY A CA 1
ATOM 1932 C C . GLY A 1 249 ? -0.259 5.059 4.935 1.00 74.19 249 GLY A C 1
ATOM 1933 O O . GLY A 1 249 ? 0.618 5.143 4.079 1.00 74.19 249 GLY A O 1
ATOM 1934 N N . SER A 1 250 ? -1.335 5.854 4.937 1.00 81.06 250 SER A N 1
ATOM 1935 C CA . SER A 1 250 ? -1.678 6.845 3.917 1.00 81.06 250 SER A CA 1
ATOM 1936 C C . SER A 1 250 ? -2.019 8.166 4.588 1.00 81.06 250 SER A C 1
ATOM 1938 O O . SER A 1 250 ? -2.997 8.269 5.330 1.00 81.06 250 SER A O 1
ATOM 1940 N N . GLY A 1 251 ? -1.213 9.196 4.323 1.00 83.12 251 GLY A N 1
ATOM 1941 C CA . GLY A 1 251 ? -1.393 10.500 4.953 1.00 83.12 251 GLY A CA 1
ATOM 1942 C C . GLY A 1 251 ? -2.681 11.187 4.510 1.00 83.12 251 GLY A C 1
ATOM 1943 O O . GLY A 1 251 ? -3.437 11.662 5.346 1.00 83.12 251 GLY A O 1
ATOM 1944 N N . VAL A 1 252 ? -2.995 11.176 3.213 1.00 78.12 252 VAL A N 1
ATOM 1945 C CA . VAL A 1 252 ? -4.227 11.797 2.696 1.00 78.12 252 VAL A CA 1
ATOM 1946 C C . VAL A 1 252 ? -5.477 11.070 3.200 1.00 78.12 252 VAL A C 1
ATOM 1948 O O . VAL A 1 252 ? -6.432 11.729 3.605 1.00 78.12 252 VAL A O 1
ATOM 1951 N N . ALA A 1 253 ? -5.460 9.730 3.242 1.00 79.31 253 ALA A N 1
ATOM 1952 C CA . ALA A 1 253 ? -6.564 8.957 3.816 1.00 79.31 253 ALA A CA 1
ATOM 1953 C C . ALA A 1 253 ? -6.758 9.300 5.300 1.00 79.31 253 ALA A C 1
ATOM 1955 O O . ALA A 1 253 ? -7.875 9.536 5.749 1.00 79.31 253 ALA A O 1
ATOM 1956 N N . ASN A 1 254 ? -5.659 9.416 6.046 1.00 87.25 254 ASN A N 1
ATOM 1957 C CA . ASN A 1 254 ? -5.696 9.787 7.454 1.00 87.25 254 ASN A CA 1
ATOM 1958 C C . ASN A 1 254 ? -6.321 11.181 7.667 1.00 87.25 254 ASN A C 1
ATOM 1960 O O . ASN A 1 254 ? -7.218 11.307 8.499 1.00 87.25 254 ASN A O 1
ATOM 1964 N N . VAL A 1 255 ? -5.973 12.176 6.832 1.00 87.44 255 VAL A N 1
ATOM 1965 C CA . VAL A 1 255 ? -6.586 13.521 6.866 1.00 87.44 255 VAL A CA 1
ATOM 1966 C C . VAL A 1 255 ? -8.098 13.450 6.686 1.00 87.44 255 VAL A C 1
ATOM 1968 O O . VAL A 1 255 ? -8.830 14.124 7.406 1.00 87.44 255 VAL A O 1
ATOM 1971 N N . VAL A 1 256 ? -8.594 12.654 5.736 1.00 82.62 256 VAL A N 1
ATOM 1972 C CA . VAL A 1 256 ? -10.043 12.577 5.497 1.00 82.62 256 VAL A CA 1
ATOM 1973 C C . VAL A 1 256 ? -10.767 11.763 6.566 1.00 82.62 256 VAL A C 1
ATOM 1975 O O . VAL A 1 256 ? -11.922 12.056 6.845 1.00 82.62 256 VAL A O 1
ATOM 1978 N N . THR A 1 257 ? -10.109 10.801 7.217 1.00 83.25 257 THR A N 1
ATOM 1979 C CA . THR A 1 257 ? -10.735 9.994 8.277 1.00 83.25 257 THR A CA 1
ATOM 1980 C C . THR A 1 257 ? -10.685 10.659 9.654 1.00 83.25 257 THR A C 1
ATOM 1982 O O . THR A 1 257 ? -11.707 10.793 10.323 1.00 83.25 257 THR A O 1
ATOM 1985 N N . VAL A 1 258 ? -9.508 11.097 10.103 1.00 89.06 258 VAL A N 1
ATOM 1986 C CA . VAL A 1 258 ? -9.306 11.678 11.438 1.00 89.06 258 VAL A CA 1
ATOM 1987 C C . VAL A 1 258 ? -9.670 13.161 11.417 1.00 89.06 258 VAL A C 1
ATOM 1989 O O . VAL A 1 258 ? -10.370 13.635 12.320 1.00 89.06 258 VAL A O 1
ATOM 1992 N N . GLY A 1 259 ? -9.316 13.862 10.337 1.00 88.44 259 GLY A N 1
ATOM 1993 C CA . GLY A 1 259 ? -9.593 15.282 10.137 1.00 88.44 259 GLY A CA 1
ATOM 1994 C C . GLY A 1 259 ? -11.069 15.644 10.154 1.00 88.44 259 GLY A C 1
ATOM 1995 O O . GLY A 1 259 ? -11.414 16.709 10.670 1.00 88.44 259 GLY A O 1
ATOM 1996 N N . GLN A 1 260 ? -11.951 14.749 9.691 1.00 87.56 260 GLN A N 1
ATOM 1997 C CA . GLN A 1 260 ? -13.409 14.921 9.784 1.00 87.56 260 GLN A CA 1
ATOM 1998 C C . GLN A 1 260 ? -13.875 15.214 11.214 1.00 87.56 260 GLN A C 1
ATOM 2000 O O . GLN A 1 260 ? -14.820 15.974 11.418 1.00 87.56 260 GLN A O 1
ATOM 2005 N N . PHE A 1 261 ? -13.189 14.659 12.213 1.00 85.94 261 PHE A N 1
ATOM 2006 C CA . PHE A 1 261 ? -13.487 14.898 13.618 1.00 85.94 261 PHE A CA 1
ATOM 2007 C C . PHE A 1 261 ? -12.582 15.970 14.239 1.00 85.94 261 PHE A C 1
ATOM 2009 O O . PHE A 1 261 ? -13.055 16.857 14.959 1.00 85.94 261 PHE A O 1
ATOM 2016 N N . THR A 1 262 ? -11.276 15.915 13.983 1.00 91.06 262 THR A N 1
ATOM 2017 C CA . THR A 1 262 ? -10.284 16.743 14.683 1.00 91.06 262 THR A CA 1
ATOM 2018 C C . THR A 1 262 ? -10.256 18.187 14.189 1.00 91.06 262 THR A C 1
ATOM 2020 O O . THR A 1 262 ? -10.106 19.094 15.012 1.00 91.06 262 THR A O 1
ATOM 2023 N N . ILE A 1 263 ? -10.467 18.447 12.892 1.00 91.62 263 ILE A N 1
ATOM 2024 C CA . ILE A 1 263 ? -10.488 19.812 12.339 1.00 91.62 263 ILE A CA 1
ATOM 2025 C C . ILE A 1 263 ? -11.677 20.610 12.905 1.00 91.62 263 ILE A C 1
ATOM 2027 O O . ILE A 1 263 ? -11.451 21.698 13.458 1.00 91.62 263 ILE A O 1
ATOM 2031 N N . PRO A 1 264 ? -12.930 20.104 12.879 1.00 89.56 264 PRO A N 1
ATOM 2032 C CA . PRO A 1 264 ? -14.049 20.793 13.521 1.00 89.56 264 PRO A CA 1
ATOM 2033 C C . PRO A 1 264 ? -13.861 20.965 15.031 1.00 89.56 264 PRO A C 1
ATOM 2035 O O . PRO A 1 264 ? -14.239 21.995 15.586 1.00 89.56 264 PRO A O 1
ATOM 2038 N N . LEU A 1 265 ? -13.257 19.987 15.712 1.00 89.19 265 LEU A N 1
ATOM 2039 C CA . LEU A 1 265 ? -12.978 20.082 17.144 1.00 89.19 265 LEU A CA 1
ATOM 2040 C C . LEU A 1 265 ? -11.986 21.216 17.457 1.00 89.19 265 LEU A C 1
ATOM 2042 O O . LEU A 1 265 ? -12.245 22.033 18.341 1.00 89.19 265 LEU A O 1
ATOM 2046 N N . MET A 1 266 ? -10.873 21.301 16.722 1.00 92.19 266 MET A N 1
ATOM 2047 C CA . MET A 1 266 ? -9.872 22.361 16.880 1.00 92.19 266 MET A CA 1
ATOM 2048 C C . MET A 1 266 ? -10.464 23.750 16.616 1.00 92.19 266 MET A C 1
ATOM 2050 O O . MET A 1 266 ? -10.243 24.678 17.398 1.00 92.19 266 MET A O 1
ATOM 2054 N N . THR A 1 267 ? -11.234 23.896 15.537 1.00 89.94 267 THR A N 1
ATOM 2055 C CA . THR A 1 267 ? -11.835 25.181 15.147 1.00 89.94 267 THR A CA 1
ATOM 2056 C C . THR A 1 267 ? -12.913 25.640 16.126 1.00 89.94 267 THR A C 1
ATOM 2058 O O . THR A 1 267 ? -12.878 26.793 16.554 1.00 89.94 267 THR A O 1
ATOM 2061 N N . LYS A 1 268 ? -13.808 24.747 16.580 1.00 87.88 268 LYS A N 1
ATOM 2062 C CA . LYS A 1 268 ? -14.793 25.047 17.641 1.00 87.88 268 LYS A CA 1
ATOM 2063 C C . LYS A 1 268 ? -14.133 25.481 18.949 1.00 87.88 268 LYS A C 1
ATOM 2065 O O . LYS A 1 268 ? -14.698 26.284 19.683 1.00 87.88 268 LYS A O 1
ATOM 2070 N N . PHE A 1 269 ? -12.936 24.971 19.230 1.00 86.75 269 PHE A N 1
ATOM 2071 C CA . PHE A 1 269 ? -12.167 25.322 20.419 1.00 86.75 269 PHE A CA 1
ATOM 2072 C C . PHE A 1 269 ? -11.390 26.649 20.293 1.00 86.75 269 PHE A C 1
ATOM 2074 O O . PHE A 1 269 ? -10.843 27.138 21.279 1.00 86.75 269 PHE A O 1
ATOM 2081 N N . GLY A 1 270 ? -11.347 27.251 19.099 1.00 87.88 270 GLY A N 1
ATOM 2082 C CA . GLY A 1 270 ? -10.759 28.575 18.867 1.00 87.88 270 GLY A CA 1
ATOM 2083 C C . GLY A 1 270 ? -9.443 28.586 18.087 1.00 87.88 270 GLY A C 1
ATOM 2084 O O . GLY A 1 270 ? -8.841 29.651 17.941 1.00 87.88 270 GLY A O 1
ATOM 2085 N N . TYR A 1 271 ? -8.980 27.449 17.554 1.00 89.75 271 TYR A N 1
ATOM 2086 C CA . TYR A 1 271 ? -7.859 27.465 16.611 1.00 89.75 271 TYR A CA 1
ATOM 2087 C C . TYR A 1 271 ? -8.247 28.144 15.300 1.00 89.75 271 TYR A C 1
ATOM 2089 O O . TYR A 1 271 ? -9.369 28.015 14.806 1.00 89.75 271 TYR A O 1
ATOM 2097 N N . ARG A 1 272 ? -7.275 28.835 14.692 1.00 88.25 272 ARG A N 1
ATOM 2098 C CA . ARG A 1 272 ? -7.446 29.362 13.341 1.00 88.25 272 ARG A CA 1
ATOM 2099 C C . ARG A 1 272 ? -7.695 28.213 12.381 1.00 88.25 272 ARG A C 1
ATOM 2101 O O . ARG A 1 272 ? -6.954 27.237 12.357 1.00 88.25 272 ARG A O 1
ATOM 2108 N N . ARG A 1 273 ? -8.685 28.437 11.537 1.00 86.50 273 ARG A N 1
ATOM 2109 C CA . ARG A 1 273 ? -9.140 27.563 10.471 1.00 86.50 273 ARG A CA 1
ATOM 2110 C C . ARG A 1 273 ? -8.009 26.891 9.664 1.00 86.50 273 ARG A C 1
ATOM 2112 O O . ARG A 1 273 ? -7.754 25.693 9.774 1.00 86.50 273 ARG A O 1
ATOM 2119 N N . ALA A 1 274 ? -7.177 27.713 9.025 1.00 84.69 274 ALA A N 1
ATOM 2120 C CA . ALA A 1 274 ? -6.006 27.238 8.282 1.00 84.69 274 ALA A CA 1
ATOM 2121 C C . ALA A 1 274 ? -4.949 26.512 9.139 1.00 84.69 274 ALA A C 1
ATOM 2123 O O . ALA A 1 274 ? -4.287 25.599 8.656 1.00 84.69 274 ALA A O 1
ATOM 2124 N N . PHE A 1 275 ? -4.789 26.894 10.411 1.00 88.75 275 PHE A N 1
ATOM 2125 C CA . PHE A 1 275 ? -3.850 26.218 11.306 1.00 88.75 275 PHE A CA 1
ATOM 2126 C C . PHE A 1 275 ? -4.359 24.826 11.692 1.00 88.75 275 PHE A C 1
ATOM 2128 O O . PHE A 1 275 ? -3.577 23.888 11.692 1.00 88.75 275 PHE A O 1
ATOM 2135 N N . ALA A 1 276 ? -5.658 24.671 11.964 1.00 90.62 276 ALA A N 1
ATOM 2136 C CA . ALA A 1 276 ? -6.266 23.373 12.254 1.00 90.62 276 ALA A CA 1
ATOM 2137 C C . ALA A 1 276 ? -6.099 22.395 11.077 1.00 90.62 276 ALA A C 1
ATOM 2139 O O . ALA A 1 276 ? -5.628 21.278 11.277 1.00 90.62 276 ALA A O 1
ATOM 2140 N N . ALA A 1 277 ? -6.392 22.845 9.852 1.00 89.44 277 ALA A N 1
ATOM 2141 C CA . ALA A 1 277 ? -6.156 22.060 8.640 1.00 89.44 277 ALA A CA 1
ATOM 2142 C C . ALA A 1 277 ? -4.666 21.713 8.450 1.00 89.44 277 ALA A C 1
ATOM 2144 O O . ALA A 1 277 ? -4.332 20.574 8.139 1.00 89.44 277 ALA A O 1
ATOM 2145 N N . GLY A 1 278 ? -3.762 22.671 8.690 1.00 90.38 278 GLY A N 1
ATOM 2146 C CA . GLY A 1 278 ? -2.317 22.452 8.593 1.00 90.38 278 GLY A CA 1
ATOM 2147 C C . GLY A 1 278 ? -1.771 21.470 9.635 1.00 90.38 278 GLY A C 1
ATOM 2148 O O . GLY A 1 278 ? -0.924 20.642 9.303 1.00 90.38 278 GLY A O 1
ATOM 2149 N N . VAL A 1 279 ? -2.266 21.522 10.876 1.00 93.38 279 VAL A N 1
ATOM 2150 C CA . VAL A 1 279 ? -1.910 20.566 11.939 1.00 93.38 279 VAL A CA 1
ATOM 2151 C C . VAL A 1 279 ? -2.347 19.164 11.558 1.00 93.38 279 VAL A C 1
ATOM 2153 O O . VAL A 1 279 ? -1.540 18.245 11.657 1.00 93.38 279 VAL A O 1
ATOM 2156 N N . GLU A 1 280 ? -3.589 19.011 11.100 1.00 92.94 280 GLU A N 1
ATOM 2157 C CA . GLU A 1 280 ? -4.119 17.714 10.689 1.00 92.94 280 GLU A CA 1
ATOM 2158 C C . GLU A 1 280 ? -3.346 17.148 9.494 1.00 92.94 280 GLU A C 1
ATOM 2160 O O . GLU A 1 280 ? -2.892 16.009 9.549 1.00 92.94 280 GLU A O 1
ATOM 2165 N N . ALA A 1 281 ? -3.111 17.962 8.459 1.00 90.94 281 ALA A N 1
ATOM 2166 C CA . ALA A 1 281 ? -2.318 17.575 7.295 1.00 90.94 281 ALA A CA 1
ATOM 2167 C C . ALA A 1 281 ? -0.904 17.133 7.697 1.00 90.94 281 ALA A C 1
ATOM 2169 O O . ALA A 1 281 ? -0.454 16.060 7.306 1.00 90.94 281 ALA A O 1
ATOM 2170 N N . THR A 1 282 ? -0.218 17.919 8.530 1.00 92.62 282 THR A N 1
ATOM 2171 C CA . THR A 1 282 ? 1.139 17.601 9.004 1.00 92.62 282 THR A CA 1
ATOM 2172 C C . THR A 1 282 ? 1.143 16.308 9.821 1.00 92.62 282 THR A C 1
ATOM 2174 O O . THR A 1 282 ? 1.897 15.383 9.529 1.00 92.62 282 THR A O 1
ATOM 2177 N N . ALA A 1 283 ? 0.265 16.192 10.819 1.00 93.62 283 ALA A N 1
ATOM 2178 C CA . ALA A 1 283 ? 0.201 15.013 11.676 1.00 93.62 283 ALA A CA 1
ATOM 2179 C C . ALA A 1 283 ? -0.137 13.737 10.894 1.00 93.62 283 ALA A C 1
ATOM 2181 O O . ALA A 1 283 ? 0.466 12.689 11.124 1.00 93.62 283 ALA A O 1
ATOM 2182 N N . SER A 1 284 ? -1.062 13.836 9.943 1.00 91.62 284 SER A N 1
ATOM 2183 C CA . SER A 1 284 ? -1.466 12.724 9.093 1.00 91.62 284 SER A CA 1
ATOM 2184 C C . SER A 1 284 ? -0.354 12.268 8.152 1.00 91.62 284 SER A C 1
ATOM 2186 O O . SER A 1 284 ? -0.118 11.066 8.033 1.00 91.62 284 SER A O 1
ATOM 2188 N N . MET A 1 285 ? 0.383 13.200 7.538 1.00 88.75 285 MET A N 1
ATOM 2189 C CA . MET A 1 285 ? 1.532 12.872 6.685 1.00 88.75 285 MET A CA 1
ATOM 2190 C C . MET A 1 285 ? 2.670 12.220 7.474 1.00 88.75 285 MET A C 1
ATOM 2192 O O . MET A 1 285 ? 3.248 11.238 7.008 1.00 88.75 285 MET A O 1
ATOM 2196 N N . GLY A 1 286 ? 2.925 12.680 8.704 1.00 89.06 286 GLY A N 1
ATOM 2197 C CA . GLY A 1 286 ? 3.838 12.009 9.634 1.00 89.06 286 GLY A CA 1
ATOM 2198 C C . GLY A 1 286 ? 3.431 10.572 9.964 1.00 89.06 286 GLY A C 1
ATOM 2199 O O . GLY A 1 286 ? 4.281 9.736 10.255 1.00 89.06 286 GLY A O 1
ATOM 2200 N N . GLY A 1 287 ? 2.142 10.243 9.871 1.00 88.31 287 GLY A N 1
ATOM 2201 C CA . GLY A 1 287 ? 1.638 8.891 10.094 1.00 88.31 287 GLY A CA 1
ATOM 2202 C C . GLY A 1 287 ? 2.297 7.836 9.199 1.00 88.31 287 GLY A C 1
ATOM 2203 O O . GLY A 1 287 ? 2.503 6.710 9.637 1.00 88.31 287 GLY A O 1
ATOM 2204 N N . GLN A 1 288 ? 2.716 8.213 7.987 1.00 88.19 288 GLN A N 1
ATOM 2205 C CA . GLN A 1 288 ? 3.329 7.297 7.018 1.00 88.19 288 GLN A CA 1
ATOM 2206 C C . GLN A 1 288 ? 4.719 6.796 7.435 1.00 88.19 288 GLN A C 1
ATOM 2208 O O . GLN A 1 288 ? 5.140 5.722 6.999 1.00 88.19 288 GLN A O 1
ATOM 2213 N N . ILE A 1 289 ? 5.422 7.554 8.285 1.00 89.25 289 ILE A N 1
ATOM 2214 C CA . ILE A 1 289 ? 6.733 7.171 8.828 1.00 89.25 289 ILE A CA 1
ATOM 2215 C C . ILE A 1 289 ? 6.628 6.498 10.195 1.00 89.25 289 ILE A C 1
ATOM 2217 O O . ILE A 1 289 ? 7.638 6.016 10.693 1.00 89.25 289 ILE A O 1
ATOM 2221 N N . MET A 1 290 ? 5.448 6.483 10.823 1.00 91.19 290 MET A N 1
ATOM 2222 C CA . MET A 1 290 ? 5.287 6.016 12.198 1.00 91.19 290 MET A CA 1
ATOM 2223 C C . MET A 1 290 ? 5.228 4.479 12.266 1.00 91.19 290 MET A C 1
ATOM 2225 O O . MET A 1 290 ? 4.306 3.873 11.709 1.00 91.19 290 MET A O 1
ATOM 2229 N N . PRO A 1 291 ? 6.166 3.829 12.984 1.00 88.06 291 PRO A N 1
ATOM 2230 C CA . PRO A 1 291 ? 6.056 2.423 13.363 1.00 88.06 291 PRO A CA 1
ATOM 2231 C C . PRO A 1 291 ? 4.737 2.082 14.066 1.00 88.06 291 PRO A C 1
ATOM 2233 O O . PRO A 1 291 ? 4.229 2.920 14.807 1.00 88.06 291 PRO A O 1
ATOM 2236 N N . PRO A 1 292 ? 4.222 0.844 13.952 1.00 76.25 292 PRO A N 1
ATOM 2237 C CA . PRO A 1 292 ? 4.969 -0.348 13.546 1.00 76.25 292 PRO A CA 1
ATOM 2238 C C . PRO A 1 292 ? 4.499 -1.032 12.254 1.00 76.25 292 PRO A C 1
ATOM 2240 O O . PRO A 1 292 ? 5.122 -2.016 11.879 1.00 76.25 292 PRO A O 1
ATOM 2243 N N . VAL A 1 293 ? 3.434 -0.557 11.597 1.00 74.06 293 VAL A N 1
ATOM 2244 C CA . VAL A 1 293 ? 3.054 -1.005 10.236 1.00 74.06 293 VAL A CA 1
ATOM 2245 C C . VAL A 1 293 ? 3.585 -0.038 9.183 1.00 74.06 293 VAL A C 1
ATOM 2247 O O . VAL A 1 293 ? 4.010 -0.470 8.110 1.00 74.06 293 VAL A O 1
ATOM 2250 N N . MET A 1 294 ? 3.650 1.257 9.521 1.00 80.12 294 MET A N 1
ATOM 2251 C CA . MET A 1 294 ? 4.079 2.321 8.611 1.00 80.12 294 MET A CA 1
ATOM 2252 C C . MET A 1 294 ? 3.266 2.309 7.298 1.00 80.12 294 MET A C 1
ATOM 2254 O O . MET A 1 294 ? 2.282 1.587 7.141 1.00 80.12 294 MET A O 1
ATOM 2258 N N . GLY A 1 295 ? 3.646 3.148 6.336 1.00 75.38 295 GLY A N 1
ATOM 2259 C CA . GLY A 1 295 ? 3.087 3.084 4.988 1.00 75.38 295 GLY A CA 1
ATOM 2260 C C . GLY A 1 295 ? 3.470 1.821 4.215 1.00 75.38 295 GLY A C 1
ATOM 2261 O O . GLY A 1 295 ? 4.489 1.183 4.482 1.00 75.38 295 GLY A O 1
ATOM 2262 N N . ALA A 1 296 ? 2.723 1.560 3.138 1.00 77.50 296 ALA A N 1
ATOM 2263 C CA . ALA A 1 296 ? 3.063 0.594 2.085 1.00 77.50 296 ALA A CA 1
ATOM 2264 C C . ALA A 1 296 ? 4.499 0.750 1.534 1.00 77.50 296 ALA A C 1
ATOM 2266 O O . ALA A 1 296 ? 5.076 -0.181 0.982 1.00 77.50 296 ALA A O 1
ATOM 2267 N N . VAL A 1 297 ? 5.108 1.921 1.714 1.00 84.81 297 VAL A N 1
ATOM 2268 C CA . VAL A 1 297 ? 6.501 2.188 1.355 1.00 84.81 297 VAL A CA 1
ATOM 2269 C C . VAL A 1 297 ? 7.503 1.381 2.183 1.00 84.81 297 VAL A C 1
ATOM 2271 O O . VAL A 1 297 ? 8.480 0.897 1.622 1.00 84.81 297 VAL A O 1
ATOM 2274 N N . ALA A 1 298 ? 7.285 1.190 3.487 1.00 87.25 298 ALA A N 1
ATOM 2275 C CA . ALA A 1 298 ? 8.215 0.424 4.327 1.00 87.25 298 ALA A CA 1
ATOM 2276 C C . ALA A 1 298 ? 8.341 -1.032 3.843 1.00 87.25 298 ALA A C 1
ATOM 2278 O O . ALA A 1 298 ? 9.417 -1.623 3.838 1.00 87.25 298 ALA A O 1
ATOM 2279 N N . PHE A 1 299 ? 7.226 -1.562 3.357 1.00 83.75 299 PHE A N 1
ATOM 2280 C CA . PHE A 1 299 ? 7.074 -2.860 2.716 1.00 83.75 299 PHE A CA 1
ATOM 2281 C C . PHE A 1 299 ? 7.811 -2.955 1.372 1.00 83.75 299 PHE A C 1
ATOM 2283 O O . PHE A 1 299 ? 8.513 -3.934 1.126 1.00 83.75 299 PHE A O 1
ATOM 2290 N N . ILE A 1 300 ? 7.713 -1.927 0.526 1.00 83.62 300 ILE A N 1
ATOM 2291 C CA . ILE A 1 300 ? 8.480 -1.849 -0.731 1.00 83.62 300 ILE A CA 1
ATOM 2292 C C . ILE A 1 300 ? 9.976 -1.721 -0.443 1.00 83.62 300 ILE A C 1
ATOM 2294 O O . ILE A 1 300 ? 10.794 -2.338 -1.117 1.00 83.62 300 ILE A O 1
ATOM 2298 N N . MET A 1 301 ? 10.341 -0.939 0.570 1.00 88.56 301 MET A N 1
ATOM 2299 C CA . MET A 1 301 ? 11.727 -0.741 0.974 1.00 88.56 301 MET A CA 1
ATOM 2300 C C . MET A 1 301 ? 12.354 -2.037 1.497 1.00 88.56 301 MET A C 1
ATOM 2302 O O . MET A 1 301 ? 13.487 -2.325 1.130 1.00 88.56 301 MET A O 1
ATOM 2306 N N . ALA A 1 302 ? 11.633 -2.826 2.304 1.00 86.06 302 ALA A N 1
ATOM 2307 C CA . ALA A 1 302 ? 12.113 -4.122 2.803 1.00 86.06 302 ALA A CA 1
ATOM 2308 C C . ALA A 1 302 ? 12.498 -5.041 1.645 1.00 86.06 302 ALA A C 1
ATOM 2310 O O . ALA A 1 302 ? 13.603 -5.577 1.614 1.00 86.06 302 ALA A O 1
ATOM 2311 N N . GLU A 1 303 ? 11.601 -5.129 0.665 1.00 82.81 303 GLU A N 1
ATOM 2312 C CA . GLU A 1 303 ? 11.761 -5.954 -0.527 1.00 82.81 303 GLU A CA 1
ATOM 2313 C C . GLU A 1 303 ? 12.904 -5.466 -1.413 1.00 82.81 303 GLU A C 1
ATOM 2315 O O . GLU A 1 303 ? 13.806 -6.223 -1.751 1.00 82.81 303 GLU A O 1
ATOM 2320 N N . THR A 1 304 ? 12.912 -4.170 -1.733 1.00 80.50 304 THR A N 1
ATOM 2321 C CA . THR A 1 304 ? 13.917 -3.572 -2.625 1.00 80.50 304 THR A CA 1
ATOM 2322 C C . THR A 1 304 ? 15.325 -3.684 -2.040 1.00 80.50 304 THR A C 1
ATOM 2324 O O . THR A 1 304 ? 16.295 -3.828 -2.778 1.00 80.50 304 THR A O 1
ATOM 2327 N N . LEU A 1 305 ? 15.451 -3.605 -0.713 1.00 85.38 305 LEU A N 1
ATOM 2328 C CA . LEU A 1 305 ? 16.730 -3.705 -0.015 1.00 85.38 305 LEU A CA 1
ATOM 2329 C C . LEU A 1 305 ? 17.118 -5.142 0.354 1.00 85.38 305 LEU A C 1
ATOM 2331 O O . LEU A 1 305 ? 18.251 -5.354 0.784 1.00 85.38 305 LEU A O 1
ATOM 2335 N N . GLY A 1 306 ? 16.197 -6.104 0.255 1.00 82.12 306 GLY A N 1
ATOM 2336 C CA . GLY A 1 306 ? 16.403 -7.466 0.751 1.00 82.12 306 GLY A CA 1
ATOM 2337 C C . GLY A 1 306 ? 16.662 -7.530 2.263 1.00 82.12 306 GLY A C 1
ATOM 2338 O O . GLY A 1 306 ? 17.395 -8.401 2.729 1.00 82.12 306 GLY A O 1
ATOM 2339 N N . VAL A 1 307 ? 16.109 -6.591 3.042 1.00 85.12 307 VAL A N 1
ATOM 2340 C CA . VAL A 1 307 ? 16.283 -6.532 4.505 1.00 85.12 307 VAL A CA 1
ATOM 2341 C C . VAL A 1 307 ? 14.994 -6.885 5.229 1.00 85.12 307 VAL A C 1
ATOM 2343 O O . VAL A 1 307 ? 13.889 -6.640 4.748 1.00 85.12 307 VAL A O 1
ATOM 2346 N N . GLN A 1 308 ? 15.127 -7.412 6.445 1.00 84.44 308 GLN A N 1
ATOM 2347 C CA . GLN A 1 308 ? 13.970 -7.666 7.295 1.00 84.44 308 GLN A CA 1
ATOM 2348 C C . GLN A 1 308 ? 13.236 -6.358 7.611 1.00 84.44 308 GLN A C 1
ATOM 2350 O O . GLN A 1 308 ? 13.846 -5.348 7.966 1.00 84.44 308 GLN A O 1
ATOM 2355 N N . TYR A 1 309 ? 11.905 -6.404 7.554 1.00 84.44 309 TYR A N 1
ATOM 2356 C CA . TYR A 1 309 ? 11.040 -5.260 7.841 1.00 84.44 309 TYR A CA 1
ATOM 2357 C C . TYR A 1 309 ? 11.324 -4.627 9.219 1.00 84.44 309 TYR A C 1
ATOM 2359 O O . TYR A 1 309 ? 11.299 -3.405 9.366 1.00 84.44 309 TYR A O 1
ATOM 2367 N N . SER A 1 310 ? 11.684 -5.431 10.225 1.00 85.25 310 SER A N 1
ATOM 2368 C CA . SER A 1 310 ? 12.065 -4.947 11.558 1.00 85.25 310 SER A CA 1
ATOM 2369 C C . SER A 1 310 ? 13.221 -3.943 11.542 1.00 85.25 310 SER A C 1
ATOM 2371 O O . SER A 1 310 ? 13.254 -3.040 12.376 1.00 85.25 310 SER A O 1
ATOM 2373 N N . GLU A 1 311 ? 14.167 -4.073 10.611 1.00 89.38 311 GLU A N 1
ATOM 2374 C CA . GLU A 1 311 ? 15.308 -3.155 10.499 1.00 89.38 311 GLU A CA 1
ATOM 2375 C C . GLU A 1 311 ? 14.863 -1.773 10.019 1.00 89.38 311 GLU A C 1
ATOM 2377 O O . GLU A 1 311 ? 15.318 -0.749 10.530 1.00 89.38 311 GLU A O 1
ATOM 2382 N N . ILE A 1 312 ? 13.890 -1.742 9.111 1.00 90.81 312 ILE A N 1
ATOM 2383 C CA . ILE A 1 312 ? 13.263 -0.515 8.614 1.00 90.81 312 ILE A CA 1
ATOM 2384 C C . ILE A 1 312 ? 12.483 0.168 9.732 1.00 90.81 312 ILE A C 1
ATOM 2386 O O . ILE A 1 312 ? 12.630 1.372 9.940 1.00 90.81 312 ILE A O 1
ATOM 2390 N N . VAL A 1 313 ? 11.719 -0.602 10.510 1.00 90.31 313 VAL A N 1
ATOM 2391 C CA . VAL A 1 313 ? 10.972 -0.082 11.663 1.00 90.31 313 VAL A CA 1
ATOM 2392 C C . VAL A 1 313 ? 11.902 0.539 12.702 1.00 90.31 313 VAL A C 1
ATOM 2394 O O . VAL A 1 313 ? 11.647 1.647 13.179 1.00 90.31 313 VAL A O 1
ATOM 2397 N N . LYS A 1 314 ? 12.999 -0.148 13.047 1.00 90.12 314 LYS A N 1
ATOM 2398 C CA . LYS A 1 314 ? 14.007 0.371 13.985 1.00 90.12 314 LYS A CA 1
ATOM 2399 C C . LYS A 1 314 ? 14.615 1.676 13.471 1.00 90.12 314 LYS A C 1
ATOM 2401 O O . LYS A 1 314 ? 14.746 2.624 14.245 1.00 90.12 314 LYS A O 1
ATOM 2406 N N . ALA A 1 315 ? 14.935 1.746 12.178 1.00 91.00 315 ALA A N 1
ATOM 2407 C CA . ALA A 1 315 ? 15.483 2.947 11.553 1.00 91.00 315 ALA A CA 1
ATOM 2408 C C . ALA A 1 315 ? 14.486 4.123 11.529 1.00 91.00 315 ALA A C 1
ATOM 2410 O O . ALA A 1 315 ? 14.894 5.276 11.675 1.00 91.00 315 ALA A O 1
ATOM 2411 N N . ALA A 1 316 ? 13.186 3.847 11.390 1.00 92.06 316 ALA A N 1
ATOM 2412 C CA . ALA A 1 316 ? 12.137 4.866 11.333 1.00 92.06 316 ALA A CA 1
ATOM 2413 C C . ALA A 1 316 ? 11.676 5.384 12.707 1.00 92.06 316 ALA A C 1
ATOM 2415 O O . ALA A 1 316 ? 11.166 6.501 12.801 1.00 92.06 316 ALA A O 1
ATOM 2416 N N . ALA A 1 317 ? 11.879 4.620 13.786 1.00 91.19 317 ALA A N 1
ATOM 2417 C CA . ALA A 1 317 ? 11.361 4.952 15.114 1.00 91.19 317 ALA A CA 1
ATOM 2418 C C . ALA A 1 317 ? 11.836 6.315 15.642 1.00 91.19 317 ALA A C 1
ATOM 2420 O O . ALA A 1 317 ? 11.018 7.130 16.070 1.00 91.19 317 ALA A O 1
ATOM 2421 N N . ILE A 1 318 ? 13.145 6.586 15.594 1.00 91.69 318 ILE A N 1
ATOM 2422 C CA . ILE A 1 318 ? 13.699 7.854 16.094 1.00 91.69 318 ILE A CA 1
ATOM 2423 C C . ILE A 1 318 ? 13.176 9.045 15.266 1.00 91.69 318 ILE A C 1
ATOM 2425 O O . ILE A 1 318 ? 12.620 9.968 15.868 1.00 91.69 318 ILE A O 1
ATOM 2429 N N . PRO A 1 319 ? 13.272 9.044 13.919 1.00 90.94 319 PRO A N 1
ATOM 2430 C CA . PRO A 1 319 ? 12.723 10.123 13.097 1.00 90.94 319 PRO A CA 1
ATOM 2431 C C . PRO A 1 319 ? 11.224 10.353 13.301 1.00 90.94 319 PRO A C 1
ATOM 2433 O O . PRO A 1 319 ? 10.803 11.502 13.424 1.00 90.94 319 PRO A O 1
ATOM 2436 N N . ALA A 1 320 ? 10.424 9.290 13.414 1.00 93.00 320 ALA A N 1
ATOM 2437 C CA . ALA A 1 320 ? 8.990 9.406 13.658 1.00 93.00 320 ALA A CA 1
ATOM 2438 C C . ALA A 1 320 ? 8.690 10.068 15.011 1.00 93.00 320 ALA A C 1
ATOM 2440 O O . ALA A 1 320 ? 7.902 11.012 15.082 1.00 93.00 320 ALA A O 1
ATOM 2441 N N . ILE A 1 321 ? 9.358 9.641 16.085 1.00 93.56 321 ILE A N 1
ATOM 2442 C CA . ILE A 1 321 ? 9.190 10.252 17.411 1.00 93.56 321 ILE A CA 1
ATOM 2443 C C . ILE A 1 321 ? 9.575 11.733 17.371 1.00 93.56 321 ILE A C 1
ATOM 2445 O O . ILE A 1 321 ? 8.833 12.566 17.890 1.00 93.56 321 ILE A O 1
ATOM 2449 N N . LEU A 1 322 ? 10.694 12.081 16.730 1.00 94.38 322 LEU A N 1
ATOM 2450 C CA . LEU A 1 322 ? 11.136 13.471 16.602 1.00 94.38 322 LEU A CA 1
ATOM 2451 C C . LEU A 1 322 ? 10.155 14.318 15.783 1.00 94.38 322 LEU A C 1
ATOM 2453 O O . LEU A 1 322 ? 9.869 15.456 16.165 1.00 94.38 322 LEU A O 1
ATOM 2457 N N . TYR A 1 323 ? 9.598 13.766 14.704 1.00 93.38 323 TYR A N 1
ATOM 2458 C CA . TYR A 1 323 ? 8.586 14.427 13.884 1.00 93.38 323 TYR A CA 1
ATOM 2459 C C . TYR A 1 323 ? 7.342 14.773 14.709 1.00 93.38 323 TYR A C 1
ATOM 2461 O O . TYR A 1 323 ? 6.938 15.937 14.786 1.00 93.38 323 TYR A O 1
ATOM 2469 N N . PHE A 1 324 ? 6.766 13.783 15.395 1.00 93.94 324 PHE A N 1
ATOM 2470 C CA . PHE A 1 324 ? 5.560 13.992 16.195 1.00 93.94 324 PHE A CA 1
ATOM 2471 C C . PHE A 1 324 ? 5.823 14.822 17.446 1.00 93.94 324 PHE A C 1
ATOM 2473 O O . PHE A 1 324 ? 4.977 15.636 17.805 1.00 93.94 324 PHE A O 1
ATOM 2480 N N . ALA A 1 325 ? 6.992 14.698 18.079 1.00 95.12 325 ALA A N 1
ATOM 2481 C CA . ALA A 1 325 ? 7.390 15.575 19.177 1.00 95.12 325 ALA A CA 1
ATOM 2482 C C . ALA A 1 325 ? 7.468 17.038 18.718 1.00 95.12 325 ALA A C 1
ATOM 2484 O O . ALA A 1 325 ? 6.966 17.926 19.408 1.00 95.12 325 ALA A O 1
ATOM 2485 N N . SER A 1 326 ? 8.022 17.287 17.530 1.00 94.56 326 SER A N 1
ATOM 2486 C CA . SER A 1 326 ? 8.100 18.627 16.937 1.00 94.56 326 SER A CA 1
ATOM 2487 C C . SER A 1 326 ? 6.712 19.182 16.611 1.00 94.56 326 SER A C 1
ATOM 2489 O O . SER A 1 326 ? 6.395 20.309 16.995 1.00 94.56 326 SER A O 1
ATOM 2491 N N . ALA A 1 327 ? 5.841 18.381 15.987 1.00 93.50 327 ALA A N 1
ATOM 2492 C CA . ALA A 1 327 ? 4.454 18.763 15.720 1.00 93.50 327 ALA A CA 1
ATOM 2493 C C . ALA A 1 327 ? 3.688 19.062 17.023 1.00 93.50 327 ALA A C 1
ATOM 2495 O O . ALA A 1 327 ? 3.033 20.099 17.146 1.00 93.50 327 ALA A O 1
ATOM 2496 N N . PHE A 1 328 ? 3.835 18.200 18.032 1.00 94.19 328 PHE A N 1
ATOM 2497 C CA . PHE A 1 328 ? 3.221 18.352 19.352 1.00 94.19 328 PHE A CA 1
ATOM 2498 C C . PHE A 1 328 ? 3.713 19.614 20.079 1.00 94.19 328 PHE A C 1
ATOM 2500 O O . PHE A 1 328 ? 2.936 20.315 20.737 1.00 94.19 328 PHE A O 1
ATOM 2507 N N . TRP A 1 329 ? 5.001 19.932 19.953 1.00 95.12 329 TRP A N 1
ATOM 2508 C CA . TRP A 1 329 ? 5.593 21.141 20.515 1.00 95.12 329 TRP A CA 1
ATOM 2509 C C . TRP A 1 329 ? 5.063 22.401 19.828 1.00 95.12 329 TRP A C 1
ATOM 2511 O O . TRP A 1 329 ? 4.614 23.330 20.503 1.00 95.12 329 TRP A O 1
ATOM 2521 N N . MET A 1 330 ? 5.014 22.410 18.494 1.00 94.25 330 MET A N 1
ATOM 2522 C CA . MET A 1 330 ? 4.495 23.537 17.714 1.00 94.25 330 MET A CA 1
ATOM 2523 C C . MET A 1 330 ? 3.040 23.862 18.056 1.00 94.25 330 MET A C 1
ATOM 2525 O O . MET A 1 330 ? 2.711 25.029 18.286 1.00 94.25 330 MET A O 1
ATOM 2529 N N . VAL A 1 331 ? 2.171 22.852 18.183 1.00 94.69 331 VAL A N 1
ATOM 2530 C CA . VAL A 1 331 ? 0.775 23.091 18.588 1.00 94.69 331 VAL A CA 1
ATOM 2531 C C . VAL A 1 331 ? 0.666 23.610 20.018 1.00 94.69 331 VAL A C 1
ATOM 2533 O O . VAL A 1 331 ? -0.219 24.417 20.303 1.00 94.69 331 VAL A O 1
ATOM 2536 N N . HIS A 1 332 ? 1.564 23.195 20.918 1.00 94.25 332 HIS A N 1
ATOM 2537 C CA . HIS A 1 332 ? 1.594 23.689 22.293 1.00 94.25 332 HIS A CA 1
ATOM 2538 C C . HIS A 1 332 ? 1.996 25.167 22.373 1.00 94.25 332 HIS A C 1
ATOM 2540 O O . HIS A 1 332 ? 1.388 25.923 23.138 1.00 94.25 332 HIS A O 1
ATOM 2546 N N . LEU A 1 333 ? 2.993 25.579 21.584 1.00 94.12 333 LEU A N 1
ATOM 2547 C CA . LEU A 1 333 ? 3.439 26.969 21.503 1.00 94.12 333 LEU A CA 1
ATOM 2548 C C . LEU A 1 333 ? 2.371 27.865 20.865 1.00 94.12 333 LEU A C 1
ATOM 2550 O O . LEU A 1 333 ? 2.020 28.894 21.447 1.00 94.12 333 LEU A O 1
ATOM 2554 N N . GLU A 1 334 ? 1.794 27.459 19.728 1.00 93.50 334 GLU A N 1
ATOM 2555 C CA . GLU A 1 334 ? 0.732 28.231 19.062 1.00 93.50 334 GLU A CA 1
ATOM 2556 C C . GLU A 1 334 ? -0.479 28.401 19.985 1.00 93.50 334 GLU A C 1
ATOM 2558 O O . GLU A 1 334 ? -1.015 29.510 20.102 1.00 93.50 334 GLU A O 1
ATOM 2563 N N . ALA A 1 335 ? -0.854 27.329 20.702 1.00 93.25 335 ALA A N 1
ATOM 2564 C CA . ALA A 1 335 ? -2.003 27.313 21.599 1.00 93.25 335 ALA A CA 1
ATOM 2565 C C . ALA A 1 335 ? -1.990 28.490 22.555 1.00 93.25 335 ALA A C 1
ATOM 2567 O O . ALA A 1 335 ? -3.004 29.163 22.690 1.00 93.25 335 ALA A O 1
ATOM 2568 N N . GLY A 1 336 ? -0.860 28.791 23.198 1.00 92.31 336 GLY A N 1
ATOM 2569 C CA . GLY A 1 336 ? -0.859 29.941 24.089 1.00 92.31 336 GLY A CA 1
ATOM 2570 C C . GLY A 1 336 ? 0.035 31.102 23.756 1.00 92.31 336 GLY A C 1
ATOM 2571 O O . GLY A 1 336 ? 0.144 31.965 24.617 1.00 92.31 336 GLY A O 1
ATOM 2572 N N . LYS A 1 337 ? 0.495 31.208 22.511 1.00 91.88 337 LYS A N 1
ATOM 2573 C CA . LYS A 1 337 ? 0.473 32.510 21.840 1.00 91.88 337 LYS A CA 1
ATOM 2574 C C . LYS A 1 337 ? -0.960 33.069 21.754 1.00 91.88 337 LYS A C 1
ATOM 2576 O O . LYS A 1 337 ? -1.145 34.271 21.868 1.00 91.88 337 LYS A O 1
ATOM 2581 N N . HIS A 1 338 ? -1.967 32.198 21.625 1.00 89.44 338 HIS A N 1
ATOM 2582 C CA . HIS A 1 338 ? -3.382 32.570 21.455 1.00 89.44 338 HIS A CA 1
ATOM 2583 C C . HIS A 1 338 ? -4.252 32.374 22.712 1.00 89.44 338 HIS A C 1
ATOM 2585 O O . HIS A 1 338 ? -5.472 32.466 22.640 1.00 89.44 338 HIS A O 1
ATOM 2591 N N . GLY A 1 339 ? -3.650 32.087 23.870 1.00 89.81 339 GLY A N 1
ATOM 2592 C CA . GLY A 1 339 ? -4.379 31.884 25.130 1.00 89.81 339 GLY A CA 1
ATOM 2593 C C . GLY A 1 339 ? -5.333 30.676 25.176 1.00 89.81 339 GLY A C 1
ATOM 2594 O O . GLY A 1 339 ? -6.176 30.616 26.066 1.00 89.81 339 GLY A O 1
ATOM 2595 N N . LEU A 1 340 ? -5.217 29.705 24.264 1.00 90.19 340 LEU A N 1
ATOM 2596 C CA . LEU A 1 340 ? -6.074 28.516 24.207 1.00 90.19 340 LEU A CA 1
ATOM 2597 C C . LEU A 1 340 ? -5.728 27.535 25.341 1.00 90.19 340 LEU A C 1
ATOM 2599 O O . LEU A 1 340 ? -4.616 26.997 25.414 1.00 90.19 340 LEU A O 1
ATOM 2603 N N . VAL A 1 341 ? -6.694 27.298 26.231 1.00 86.75 341 VAL A N 1
ATOM 2604 C CA . VAL A 1 341 ? -6.563 26.403 27.397 1.00 86.75 341 VAL A CA 1
ATOM 2605 C C . VAL A 1 341 ? -6.913 24.948 27.041 1.00 86.75 341 VAL A C 1
ATOM 2607 O O . VAL A 1 341 ? -6.865 24.573 25.876 1.00 86.75 341 VAL A O 1
ATOM 2610 N N . GLY A 1 342 ? -7.156 24.079 28.024 1.00 85.88 342 GLY A N 1
ATOM 2611 C CA . GLY A 1 342 ? -7.637 22.709 27.794 1.00 85.88 342 GLY A CA 1
ATOM 2612 C C . GLY A 1 342 ? -9.162 22.598 27.860 1.00 85.88 342 GLY A C 1
ATOM 2613 O O . GLY A 1 342 ? -9.829 23.492 28.379 1.00 85.88 342 GLY A O 1
ATOM 2614 N N . MET A 1 343 ? -9.714 21.489 27.364 1.00 87.50 343 MET A N 1
ATOM 2615 C CA . MET A 1 343 ? -11.154 21.199 27.411 1.00 87.50 343 MET A CA 1
ATOM 2616 C C . MET A 1 343 ? -11.650 20.905 28.835 1.00 87.50 343 MET A C 1
ATOM 2618 O O . MET A 1 343 ? -10.883 20.508 29.723 1.00 87.50 343 MET A O 1
ATOM 2622 N N . LYS A 1 344 ? -12.960 21.073 29.057 1.00 87.06 344 LYS A N 1
ATOM 2623 C CA . LYS A 1 344 ? -13.599 20.768 30.345 1.00 87.06 344 LYS A CA 1
ATOM 2624 C C . LYS A 1 344 ? -13.619 19.261 30.586 1.00 87.06 344 LYS A C 1
ATOM 2626 O O . LYS A 1 344 ? -13.837 18.475 29.674 1.00 87.06 344 LYS A O 1
ATOM 2631 N N . ARG A 1 345 ? -13.473 18.837 31.848 1.00 83.44 345 ARG A N 1
ATOM 2632 C CA . ARG A 1 345 ? -13.471 17.406 32.224 1.00 83.44 345 ARG A CA 1
ATOM 2633 C C . ARG A 1 345 ? -14.750 16.666 31.798 1.00 83.44 345 ARG A C 1
ATOM 2635 O O . ARG A 1 345 ? -14.679 15.474 31.544 1.00 83.44 345 ARG A O 1
ATOM 2642 N N . SER A 1 346 ? -15.889 17.355 31.738 1.00 84.81 346 SER A N 1
ATOM 2643 C CA . SER A 1 346 ? -17.187 16.791 31.343 1.00 84.81 346 SER A CA 1
ATOM 2644 C C . SER A 1 346 ? -17.288 16.435 29.859 1.00 84.81 346 SER A C 1
ATOM 2646 O O . SER A 1 346 ? -18.115 15.612 29.494 1.00 84.81 346 SER A O 1
ATOM 2648 N N . GLU A 1 347 ? -16.464 17.050 29.012 1.00 81.50 347 GLU A N 1
ATOM 2649 C CA . GLU A 1 347 ? -16.480 16.876 27.552 1.00 81.50 347 GLU A CA 1
ATOM 2650 C C . GLU A 1 347 ? -15.459 15.824 27.090 1.00 81.50 347 GLU A C 1
ATOM 2652 O O . GLU A 1 347 ? -15.341 15.548 25.900 1.00 81.50 347 GLU A O 1
ATOM 2657 N N . ILE A 1 348 ? -14.699 15.243 28.026 1.00 86.25 348 ILE A N 1
ATOM 2658 C CA . ILE A 1 348 ? -13.568 14.364 27.733 1.00 86.25 348 ILE A CA 1
ATOM 2659 C C . ILE A 1 348 ? -13.904 12.928 28.158 1.00 86.25 348 ILE A C 1
ATOM 2661 O O . ILE A 1 348 ? -14.194 12.697 29.339 1.00 86.25 348 ILE A O 1
ATOM 2665 N N . PRO A 1 349 ? -13.823 11.941 27.247 1.00 86.00 349 PRO A N 1
ATOM 2666 C CA . PRO A 1 349 ? -13.964 10.538 27.608 1.00 86.00 349 PRO A CA 1
ATOM 2667 C C . PRO A 1 349 ? -12.812 10.081 28.514 1.00 86.00 349 PRO A C 1
ATOM 2669 O O . PRO A 1 349 ? -11.690 10.583 28.468 1.00 86.00 349 PRO A O 1
ATOM 2672 N N . SER A 1 350 ? -13.073 9.085 29.360 1.00 87.25 350 SER A N 1
ATOM 2673 C CA . SER A 1 350 ? -12.011 8.469 30.159 1.00 87.25 350 SER A CA 1
ATOM 2674 C C . SER A 1 350 ? -11.161 7.559 29.271 1.00 87.25 350 SER A C 1
ATOM 2676 O O . SER A 1 350 ? -11.643 6.510 28.846 1.00 87.25 350 SER A O 1
ATOM 2678 N N . ALA A 1 351 ? -9.889 7.921 29.054 1.00 87.12 351 ALA A N 1
ATOM 2679 C CA . ALA A 1 351 ? -8.939 7.100 28.294 1.00 87.12 351 ALA A CA 1
ATOM 2680 C C . ALA A 1 351 ? -8.833 5.674 28.855 1.00 87.12 351 ALA A C 1
ATOM 2682 O O . ALA A 1 351 ? -8.862 4.706 28.101 1.00 87.12 351 ALA A O 1
ATOM 2683 N N . TRP A 1 352 ? -8.781 5.534 30.184 1.00 88.38 352 TRP A N 1
ATOM 2684 C CA . TRP A 1 352 ? -8.723 4.223 30.830 1.00 88.38 352 TRP A CA 1
ATOM 2685 C C . TRP A 1 352 ? -9.980 3.391 30.564 1.00 88.38 352 TRP A C 1
ATOM 2687 O O . TRP A 1 352 ? -9.881 2.222 30.206 1.00 88.38 352 TRP A O 1
ATOM 2697 N N . LYS A 1 353 ? -11.171 3.996 30.678 1.00 88.88 353 LYS A N 1
ATOM 2698 C CA . LYS A 1 353 ? -12.430 3.301 30.376 1.00 88.88 353 LYS A CA 1
ATOM 2699 C C . LYS A 1 353 ? -12.497 2.890 28.905 1.00 88.88 353 LYS A C 1
ATOM 2701 O O . LYS A 1 353 ? -12.915 1.771 28.622 1.00 88.88 353 LYS A O 1
ATOM 2706 N N . ALA A 1 354 ? -12.081 3.765 27.989 1.00 85.69 354 ALA A N 1
ATOM 2707 C CA . ALA A 1 354 ? -12.034 3.468 26.559 1.00 85.69 354 ALA A CA 1
ATOM 2708 C C . ALA A 1 354 ? -11.099 2.283 26.269 1.00 85.69 354 ALA A C 1
ATOM 2710 O O . ALA A 1 354 ? -11.522 1.319 25.629 1.00 85.69 354 ALA A O 1
ATOM 2711 N N . LEU A 1 355 ? -9.886 2.307 26.836 1.00 87.62 355 LEU A N 1
ATOM 2712 C CA . LEU A 1 355 ? -8.909 1.231 26.707 1.00 87.62 355 LEU A CA 1
ATOM 2713 C C . LEU A 1 355 ? -9.452 -0.084 27.268 1.00 87.62 355 LEU A C 1
ATOM 2715 O O . LEU A 1 355 ? -9.532 -1.053 26.533 1.00 87.62 355 LEU A O 1
ATOM 2719 N N . VAL A 1 356 ? -9.920 -0.122 28.518 1.00 87.38 356 VAL A N 1
ATOM 2720 C CA . VAL A 1 356 ? -10.464 -1.351 29.132 1.00 87.38 356 VAL A CA 1
ATOM 2721 C C . VAL A 1 356 ? -11.681 -1.892 28.373 1.00 87.38 356 VAL A C 1
ATOM 2723 O O . VAL A 1 356 ? -11.894 -3.098 28.340 1.00 87.38 356 VAL A O 1
ATOM 2726 N N . THR A 1 357 ? -12.473 -1.032 27.729 1.00 84.81 357 THR A N 1
ATOM 2727 C CA . THR A 1 357 ? -13.653 -1.480 26.973 1.00 84.81 357 THR A CA 1
ATOM 2728 C C . THR A 1 357 ? -13.283 -2.067 25.609 1.00 84.81 357 THR A C 1
ATOM 2730 O O . THR A 1 357 ? -13.966 -2.978 25.154 1.00 84.81 357 THR A O 1
ATOM 2733 N N . ARG A 1 358 ? -12.228 -1.569 24.946 1.00 87.81 358 ARG A N 1
ATOM 2734 C CA . ARG A 1 358 ? -11.867 -1.954 23.564 1.00 87.81 358 ARG A CA 1
ATOM 2735 C C . ARG A 1 358 ? -10.434 -2.479 23.402 1.00 87.81 358 ARG A C 1
ATOM 2737 O O . ARG A 1 358 ? -9.936 -2.545 22.283 1.00 87.81 358 ARG A O 1
ATOM 2744 N N . TRP A 1 359 ? -9.767 -2.870 24.489 1.00 87.31 359 TRP A N 1
ATOM 2745 C CA . TRP A 1 359 ? -8.362 -3.310 24.479 1.00 87.31 359 TRP A CA 1
ATOM 2746 C C . TRP A 1 359 ? -8.113 -4.482 23.525 1.00 87.31 359 TRP A C 1
ATOM 2748 O O . TRP A 1 359 ? -7.038 -4.585 22.946 1.00 87.31 359 TRP A O 1
ATOM 2758 N N . TYR A 1 360 ? -9.114 -5.344 23.333 1.00 85.88 360 TYR A N 1
ATOM 2759 C CA . TYR A 1 360 ? -9.027 -6.499 22.446 1.00 85.88 360 TYR A CA 1
ATOM 2760 C C . TYR A 1 360 ? -8.760 -6.100 20.985 1.00 85.88 360 TYR A C 1
ATOM 2762 O O . TYR A 1 360 ? -8.157 -6.879 20.260 1.00 85.88 360 TYR A O 1
ATOM 2770 N N . LEU A 1 361 ? -9.123 -4.883 20.556 1.00 87.75 361 LEU A N 1
ATOM 2771 C CA . LEU A 1 361 ? -8.799 -4.368 19.219 1.00 87.75 361 LEU A CA 1
ATOM 2772 C C . LEU A 1 361 ? -7.302 -4.078 19.035 1.00 87.75 361 LEU A C 1
ATOM 2774 O O . LEU A 1 361 ? -6.831 -3.981 17.910 1.00 87.75 361 LEU A O 1
ATOM 2778 N N . VAL A 1 362 ? -6.542 -3.955 20.126 1.00 88.94 362 VAL A N 1
ATOM 2779 C CA . VAL A 1 362 ? -5.082 -3.794 20.077 1.00 88.94 362 VAL A CA 1
ATOM 2780 C C . VAL A 1 362 ? -4.392 -5.141 19.839 1.00 88.94 362 VAL A C 1
ATOM 2782 O O . VAL A 1 362 ? -3.269 -5.164 19.346 1.00 88.94 362 VAL A O 1
ATOM 2785 N N . LEU A 1 363 ? -5.049 -6.271 20.139 1.00 89.94 363 LEU A N 1
ATOM 2786 C CA . LEU A 1 363 ? -4.452 -7.605 20.004 1.00 89.94 363 LEU A CA 1
ATOM 2787 C C . LEU A 1 363 ? -4.006 -7.941 18.572 1.00 89.94 363 LEU A C 1
ATOM 2789 O O . LEU A 1 363 ? -2.869 -8.390 18.436 1.00 89.94 363 LEU A O 1
ATOM 2793 N N . PRO A 1 364 ? -4.810 -7.718 17.509 1.00 90.75 364 PRO A N 1
ATOM 2794 C CA . PRO A 1 364 ? -4.361 -7.964 16.140 1.00 90.75 364 PRO A CA 1
ATOM 2795 C C . PRO A 1 364 ? -3.132 -7.151 15.753 1.00 90.75 364 PRO A C 1
ATOM 2797 O O . PRO A 1 364 ? -2.197 -7.698 15.176 1.00 90.75 364 PRO A O 1
ATOM 2800 N N . LEU A 1 365 ? -3.104 -5.870 16.131 1.00 89.06 365 LEU A N 1
ATOM 2801 C CA . LEU A 1 365 ? -1.952 -5.010 15.893 1.00 89.06 365 LEU A CA 1
ATOM 2802 C C . LEU A 1 365 ? -0.733 -5.518 16.672 1.00 89.06 365 LEU A C 1
ATOM 2804 O O . LEU A 1 365 ? 0.327 -5.698 16.092 1.00 89.06 365 LEU A O 1
ATOM 2808 N N . ALA A 1 366 ? -0.876 -5.829 17.961 1.00 90.62 366 ALA A N 1
ATOM 2809 C CA . ALA A 1 366 ? 0.220 -6.343 18.780 1.00 90.62 366 ALA A CA 1
ATOM 2810 C C . ALA A 1 366 ? 0.781 -7.676 18.253 1.00 90.62 366 ALA A C 1
ATOM 2812 O O . ALA A 1 366 ? 1.997 -7.851 18.221 1.00 90.62 366 ALA A O 1
ATOM 2813 N N . ALA A 1 367 ? -0.084 -8.594 17.810 1.00 89.81 367 ALA A N 1
ATOM 2814 C CA . ALA A 1 367 ? 0.319 -9.870 17.223 1.00 89.81 367 ALA A CA 1
ATOM 2815 C C . ALA A 1 367 ? 1.082 -9.673 15.907 1.00 89.81 367 ALA A C 1
ATOM 2817 O O . ALA A 1 367 ? 2.139 -10.269 15.713 1.00 89.81 367 ALA A O 1
ATOM 2818 N N . LEU A 1 368 ? 0.579 -8.797 15.037 1.00 89.19 368 LEU A N 1
ATOM 2819 C CA . LEU A 1 368 ? 1.222 -8.439 13.778 1.00 89.19 368 LEU A CA 1
ATOM 2820 C C . LEU A 1 368 ? 2.615 -7.849 14.017 1.00 89.19 368 LEU A C 1
ATOM 2822 O O . LEU A 1 368 ? 3.585 -8.276 13.396 1.00 89.19 368 LEU A O 1
ATOM 2826 N N . VAL A 1 369 ? 2.731 -6.914 14.959 1.00 89.12 369 VAL A N 1
ATOM 2827 C CA . VAL A 1 369 ? 4.011 -6.297 15.330 1.00 89.12 369 VAL A CA 1
ATOM 2828 C C . VAL A 1 369 ? 4.968 -7.340 15.875 1.00 89.12 369 VAL A C 1
ATOM 2830 O O . VAL A 1 369 ? 6.100 -7.425 15.418 1.00 89.12 369 VAL A O 1
ATOM 2833 N N . TYR A 1 370 ? 4.512 -8.169 16.811 1.00 89.88 370 TYR A N 1
ATOM 2834 C CA . TYR A 1 370 ? 5.324 -9.244 17.364 1.00 89.88 370 TYR A CA 1
ATOM 2835 C C . TYR A 1 370 ? 5.888 -10.152 16.261 1.00 89.88 370 TYR A C 1
ATOM 2837 O O . TYR A 1 370 ? 7.094 -10.370 16.208 1.00 89.88 370 TYR A O 1
ATOM 2845 N N . MET A 1 371 ? 5.044 -10.600 15.328 1.00 87.19 371 MET A N 1
ATOM 2846 C CA . MET A 1 371 ? 5.470 -11.444 14.208 1.00 87.19 371 MET A CA 1
ATOM 2847 C C . MET A 1 371 ? 6.497 -10.746 13.307 1.00 87.19 371 MET A C 1
ATOM 2849 O O . MET A 1 371 ? 7.508 -11.344 12.948 1.00 87.19 371 MET A O 1
ATOM 2853 N N . LEU A 1 372 ? 6.298 -9.470 12.975 1.00 85.25 372 LEU A N 1
ATOM 2854 C CA . LEU A 1 372 ? 7.259 -8.724 12.157 1.00 85.25 372 LEU A CA 1
ATOM 2855 C C . LEU A 1 372 ? 8.623 -8.563 12.849 1.00 85.25 372 LEU A C 1
ATOM 2857 O O . LEU A 1 372 ? 9.655 -8.613 12.185 1.00 85.25 372 LEU A O 1
ATOM 2861 N N . PHE A 1 373 ? 8.646 -8.399 14.174 1.00 84.50 373 PHE A N 1
ATOM 2862 C CA . PHE A 1 373 ? 9.888 -8.304 14.953 1.00 84.50 373 PHE A CA 1
ATOM 2863 C C . PHE A 1 373 ? 10.577 -9.655 15.183 1.00 84.50 373 PHE A C 1
ATOM 2865 O O . PHE A 1 373 ? 11.796 -9.688 15.333 1.00 84.50 373 PHE A O 1
ATOM 2872 N N . GLU A 1 374 ? 9.826 -10.755 15.167 1.00 83.56 374 GLU A N 1
ATOM 2873 C CA . GLU A 1 374 ? 10.358 -12.127 15.159 1.00 83.56 374 GLU A CA 1
ATOM 2874 C C . GLU A 1 374 ? 10.844 -12.572 13.763 1.00 83.56 374 GLU A C 1
ATOM 2876 O O . GLU A 1 374 ? 11.341 -13.686 13.594 1.00 83.56 374 GLU A O 1
ATOM 2881 N N . GLY A 1 375 ? 10.723 -11.707 12.749 1.00 76.62 375 GLY A N 1
ATOM 2882 C CA . GLY A 1 375 ? 11.220 -11.963 11.396 1.00 76.62 375 GLY A CA 1
ATOM 2883 C C . GLY A 1 375 ? 10.291 -12.820 10.535 1.00 76.62 375 GLY A C 1
ATOM 2884 O O . GLY A 1 375 ? 10.745 -13.411 9.556 1.00 76.62 375 GLY A O 1
ATOM 2885 N N . PHE A 1 376 ? 9.002 -12.913 10.878 1.00 82.56 376 PHE A N 1
ATOM 2886 C CA . PHE A 1 376 ? 8.006 -13.483 9.970 1.00 82.56 376 PHE A CA 1
ATOM 2887 C C . PHE A 1 376 ? 7.806 -12.578 8.750 1.00 82.56 376 PHE A C 1
ATOM 2889 O O . PHE A 1 376 ? 7.956 -11.355 8.827 1.00 82.56 376 PHE A O 1
ATOM 2896 N N . THR A 1 377 ? 7.417 -13.177 7.624 1.00 82.56 377 THR A N 1
ATOM 2897 C CA . THR A 1 377 ? 7.153 -12.417 6.400 1.00 82.56 377 THR A CA 1
ATOM 2898 C C . THR A 1 377 ? 5.965 -11.462 6.592 1.00 82.56 377 THR A C 1
ATOM 2900 O O . THR A 1 377 ? 5.007 -11.799 7.301 1.00 82.56 377 THR A O 1
ATOM 2903 N N . PRO A 1 378 ? 5.968 -10.279 5.946 1.00 83.00 378 PRO A N 1
ATOM 2904 C CA . PRO A 1 378 ? 4.825 -9.368 5.977 1.00 83.00 378 PRO A CA 1
ATOM 2905 C C . PRO A 1 378 ? 3.517 -10.017 5.522 1.00 83.00 378 PRO A C 1
ATOM 2907 O O . PRO A 1 378 ? 2.475 -9.782 6.130 1.00 83.00 378 PRO A O 1
ATOM 2910 N N . LEU A 1 379 ? 3.580 -10.873 4.497 1.00 84.06 379 LEU A N 1
ATOM 2911 C CA . LEU A 1 379 ? 2.439 -11.639 3.993 1.00 84.06 379 LEU A CA 1
ATOM 2912 C C . LEU A 1 379 ? 1.800 -12.487 5.103 1.00 84.06 379 LEU A C 1
ATOM 2914 O O . LEU A 1 379 ? 0.588 -12.430 5.327 1.00 84.06 379 LEU A O 1
ATOM 2918 N N . TYR A 1 380 ? 2.625 -13.241 5.830 1.00 84.31 380 TYR A N 1
ATOM 2919 C CA . TYR A 1 380 ? 2.173 -14.100 6.915 1.00 84.31 380 TYR A CA 1
ATOM 2920 C C . TYR A 1 380 ? 1.645 -13.287 8.107 1.00 84.31 380 TYR A C 1
ATOM 2922 O O . TYR A 1 380 ? 0.544 -13.552 8.596 1.00 84.31 380 TYR A O 1
ATOM 2930 N N . ALA A 1 381 ? 2.383 -12.261 8.543 1.00 87.19 381 ALA A N 1
ATOM 2931 C CA . ALA A 1 381 ? 1.984 -11.404 9.661 1.00 87.19 381 ALA A CA 1
ATOM 2932 C C . ALA A 1 381 ? 0.657 -10.672 9.382 1.00 87.19 381 ALA A C 1
ATOM 2934 O O . ALA A 1 381 ? -0.229 -10.649 10.239 1.00 87.19 381 ALA A O 1
ATOM 2935 N N . GLY A 1 382 ? 0.488 -10.136 8.169 1.00 87.62 382 GLY A N 1
ATOM 2936 C CA . GLY A 1 382 ? -0.754 -9.505 7.720 1.00 87.62 382 GLY A CA 1
ATOM 2937 C C . GLY A 1 382 ? -1.925 -10.489 7.670 1.00 87.62 382 GLY A C 1
ATOM 2938 O O . GLY A 1 382 ? -3.003 -10.185 8.180 1.00 87.62 382 GLY A O 1
ATOM 2939 N N . SER A 1 383 ? -1.704 -11.702 7.150 1.00 87.94 383 SER A N 1
ATOM 2940 C CA . SER A 1 383 ? -2.721 -12.765 7.106 1.00 87.94 383 SER A CA 1
ATOM 2941 C C . SER A 1 383 ? -3.190 -13.179 8.504 1.00 87.94 383 SER A C 1
ATOM 2943 O O . SER A 1 383 ? -4.392 -13.280 8.755 1.00 87.94 383 SER A O 1
ATOM 2945 N N . MET A 1 384 ? -2.257 -13.374 9.440 1.00 88.19 384 MET A N 1
ATOM 2946 C CA . MET A 1 384 ? -2.573 -13.715 10.831 1.00 88.19 384 MET A CA 1
ATOM 2947 C C . MET A 1 384 ? -3.270 -12.564 11.565 1.00 88.19 384 MET A C 1
ATOM 2949 O O . MET A 1 384 ? -4.250 -12.792 12.277 1.00 88.19 384 MET A O 1
ATOM 2953 N N . GLY A 1 385 ? -2.814 -11.323 11.365 1.00 90.62 385 GLY A N 1
ATOM 2954 C CA . GLY A 1 385 ? -3.454 -10.128 11.919 1.00 90.62 385 GLY A CA 1
ATOM 2955 C C . GLY A 1 385 ? -4.892 -9.958 11.422 1.00 90.62 385 GLY A C 1
ATOM 2956 O O . GLY A 1 385 ? -5.806 -9.709 12.216 1.00 90.62 385 GLY A O 1
ATOM 2957 N N . LEU A 1 386 ? -5.127 -10.169 10.125 1.00 92.00 386 LEU A N 1
ATOM 2958 C CA . LEU A 1 386 ? -6.465 -10.165 9.539 1.00 92.00 386 LEU A CA 1
ATOM 2959 C C . LEU A 1 386 ? -7.332 -11.288 10.115 1.00 92.00 386 LEU A C 1
ATOM 2961 O O . LEU A 1 386 ? -8.438 -11.014 10.578 1.00 92.00 386 LEU A O 1
ATOM 2965 N N . ALA A 1 387 ? -6.833 -12.525 10.152 1.00 91.31 387 ALA A N 1
ATOM 2966 C CA . ALA A 1 387 ? -7.571 -13.662 10.696 1.00 91.31 387 ALA A CA 1
ATOM 2967 C C . ALA A 1 387 ? -7.980 -13.435 12.160 1.00 91.31 387 ALA A C 1
ATOM 2969 O O . ALA A 1 387 ? -9.124 -13.707 12.534 1.00 91.31 387 ALA A O 1
ATOM 2970 N N . LEU A 1 388 ? -7.084 -12.874 12.977 1.00 90.88 388 LEU A N 1
ATOM 2971 C CA . LEU A 1 388 ? -7.375 -12.518 14.364 1.00 90.88 388 LEU A CA 1
ATOM 2972 C C . LEU A 1 388 ? -8.426 -11.401 14.453 1.00 90.88 388 LEU A C 1
ATOM 2974 O O . LEU A 1 388 ? -9.348 -11.496 15.259 1.00 90.88 388 LEU A O 1
ATOM 2978 N N . THR A 1 389 ? -8.347 -10.381 13.597 1.00 91.81 389 THR A N 1
ATOM 2979 C CA . THR A 1 389 ? -9.340 -9.291 13.548 1.00 91.81 389 THR A CA 1
ATOM 2980 C C . THR A 1 389 ? -10.728 -9.813 13.184 1.00 91.81 389 THR A C 1
ATOM 2982 O O . THR A 1 389 ? -11.698 -9.535 13.889 1.00 91.81 389 THR A O 1
ATOM 2985 N N . VAL A 1 390 ? -10.828 -10.631 12.132 1.00 92.56 390 VAL A N 1
ATOM 2986 C CA . VAL A 1 390 ? -12.085 -11.272 11.712 1.00 92.56 390 VAL A CA 1
ATOM 2987 C C . VAL A 1 390 ? -12.633 -12.152 12.834 1.00 92.56 390 VAL A C 1
ATOM 2989 O O . VAL A 1 390 ? -13.809 -12.059 13.177 1.00 92.56 390 VAL A O 1
ATOM 2992 N N . THR A 1 391 ? -11.772 -12.951 13.463 1.00 90.62 391 THR A N 1
ATOM 2993 C CA . THR A 1 391 ? -12.134 -13.803 14.601 1.00 90.62 391 THR A CA 1
ATOM 2994 C C . THR A 1 391 ? -12.718 -12.992 15.758 1.00 90.62 391 THR A C 1
ATOM 2996 O O . THR A 1 391 ? -13.729 -13.391 16.336 1.00 90.62 391 THR A O 1
ATOM 2999 N N . LEU A 1 392 ? -12.136 -11.833 16.077 1.00 89.06 392 LEU A N 1
ATOM 3000 C CA . LEU A 1 392 ? -12.641 -10.952 17.130 1.00 89.06 392 LEU A CA 1
ATOM 3001 C C . LEU A 1 392 ? -13.997 -10.336 16.774 1.00 89.06 392 LEU A C 1
ATOM 3003 O O . LEU A 1 392 ? -14.884 -10.314 17.625 1.00 89.06 392 LEU A O 1
ATOM 3007 N N . ILE A 1 393 ? -14.182 -9.879 15.531 1.00 90.00 393 ILE A N 1
ATOM 3008 C CA . ILE A 1 393 ? -15.458 -9.320 15.053 1.00 90.00 393 ILE A CA 1
ATOM 3009 C C . ILE A 1 393 ? -16.567 -10.378 15.134 1.00 90.00 393 ILE A C 1
ATOM 3011 O O . ILE A 1 393 ? -17.619 -10.141 15.736 1.00 90.00 393 ILE A O 1
ATOM 3015 N N . LEU A 1 394 ? -16.322 -11.568 14.579 1.00 91.06 394 LEU A N 1
ATOM 3016 C CA . LEU A 1 394 ? -17.295 -12.660 14.568 1.00 91.06 394 LEU A CA 1
ATOM 3017 C C . LEU A 1 394 ? -17.564 -13.181 15.984 1.00 91.06 394 LEU A C 1
ATOM 3019 O O . LEU A 1 394 ? -18.718 -13.309 16.385 1.00 91.06 394 LEU A O 1
ATOM 3023 N N . GLY A 1 395 ? -16.520 -13.397 16.788 1.00 88.69 395 GLY A N 1
ATOM 3024 C CA . GLY A 1 395 ? -16.646 -13.837 18.178 1.00 88.69 395 GLY A CA 1
ATOM 3025 C C . GLY A 1 395 ? -17.411 -12.844 19.058 1.00 88.69 395 GLY A C 1
ATOM 3026 O O . GLY A 1 395 ? -18.265 -13.243 19.857 1.00 88.69 395 GLY A O 1
ATOM 3027 N N . ALA A 1 396 ? -17.183 -11.539 18.882 1.00 86.69 396 ALA A N 1
ATOM 3028 C CA . ALA A 1 396 ? -17.953 -10.500 19.565 1.00 86.69 396 ALA A CA 1
ATOM 3029 C C . ALA A 1 396 ? -19.432 -10.536 19.153 1.00 86.69 396 ALA A C 1
ATOM 3031 O O . ALA A 1 396 ? -20.308 -10.447 20.012 1.00 86.69 396 ALA A O 1
ATOM 3032 N N . SER A 1 397 ? -19.724 -10.745 17.866 1.00 87.06 397 SER A N 1
ATOM 3033 C CA . SER A 1 397 ? -21.100 -10.894 17.379 1.00 87.06 397 SER A CA 1
ATOM 3034 C C . SER A 1 397 ? -21.794 -12.143 17.930 1.00 87.06 397 SER A C 1
ATOM 3036 O O . SER A 1 397 ? -22.962 -12.069 18.311 1.00 87.06 397 SER A O 1
ATOM 3038 N N . ILE A 1 398 ? -21.097 -13.281 17.990 1.00 86.50 398 ILE A N 1
ATOM 3039 C CA . ILE A 1 398 ? -21.616 -14.544 18.538 1.00 86.50 398 ILE A CA 1
ATOM 3040 C C . ILE A 1 398 ? -21.963 -14.369 20.020 1.00 86.50 398 ILE A C 1
ATOM 3042 O O . ILE A 1 398 ? -23.059 -14.707 20.469 1.00 86.50 398 ILE A O 1
ATOM 3046 N N . THR A 1 399 ? -21.038 -13.791 20.788 1.00 85.88 399 THR A N 1
ATOM 3047 C CA . THR A 1 399 ? -21.201 -13.620 22.236 1.00 85.88 399 THR A CA 1
ATOM 3048 C C . THR A 1 399 ? -22.185 -12.513 22.606 1.00 85.88 399 THR A C 1
ATOM 3050 O O . THR A 1 399 ? -22.804 -12.591 23.671 1.00 85.88 399 THR A O 1
ATOM 3053 N N . ALA A 1 400 ? -22.410 -11.523 21.735 1.00 80.75 400 ALA A N 1
ATOM 3054 C CA . ALA A 1 400 ? -23.404 -10.472 21.949 1.00 80.75 400 ALA A CA 1
ATOM 3055 C C . ALA A 1 400 ? -24.820 -11.035 22.170 1.00 80.75 400 ALA A C 1
ATOM 3057 O O . ALA A 1 400 ? -25.538 -10.517 23.025 1.00 80.75 400 ALA A O 1
ATOM 3058 N N . GLY A 1 401 ? -25.185 -12.124 21.482 1.00 70.94 401 GLY A N 1
ATOM 3059 C CA . GLY A 1 401 ? -26.486 -12.791 21.615 1.00 70.94 401 GLY A CA 1
ATOM 3060 C C . GLY A 1 401 ? -26.650 -13.687 22.852 1.00 70.94 401 GLY A C 1
ATOM 3061 O O . GLY A 1 401 ? -27.766 -14.115 23.141 1.00 70.94 401 GLY A O 1
ATOM 3062 N N . ALA A 1 402 ? -25.576 -13.977 23.595 1.00 77.44 402 ALA A N 1
ATOM 3063 C CA . ALA A 1 402 ? -25.635 -14.827 24.785 1.00 77.44 402 ALA A CA 1
ATOM 3064 C C . ALA A 1 402 ? -26.124 -14.047 26.021 1.00 77.44 402 ALA A C 1
ATOM 3066 O O . ALA A 1 402 ? -25.605 -12.970 26.326 1.00 77.44 402 ALA A O 1
ATOM 3067 N N . SER A 1 403 ? -27.096 -14.614 26.749 1.00 73.94 403 SER A N 1
ATOM 3068 C CA . SER A 1 403 ? -27.745 -13.985 27.912 1.00 73.94 403 SER A CA 1
ATOM 3069 C C . SER A 1 403 ? -26.912 -14.027 29.196 1.00 73.94 403 SER A C 1
ATOM 3071 O O . SER A 1 403 ? -27.070 -13.157 30.049 1.00 73.94 403 SER A O 1
ATOM 3073 N N . SER A 1 404 ? -26.016 -15.011 29.346 1.00 84.44 404 SER A N 1
ATOM 3074 C CA . SER A 1 404 ? -25.192 -15.173 30.546 1.00 84.44 404 SER A CA 1
ATOM 3075 C C . SER A 1 404 ? -23.722 -14.844 30.282 1.00 84.44 404 SER A C 1
ATOM 3077 O O . SER A 1 404 ? -23.145 -15.222 29.258 1.00 84.44 404 SER A O 1
ATOM 3079 N N . MET A 1 405 ? -23.087 -14.176 31.249 1.00 84.00 405 MET A N 1
ATOM 3080 C CA . MET A 1 405 ? -21.646 -13.906 31.218 1.00 84.00 405 MET A CA 1
ATOM 3081 C C . MET A 1 405 ? -20.826 -15.206 31.150 1.00 84.00 405 MET A C 1
ATOM 3083 O O . MET A 1 405 ? -19.771 -15.238 30.527 1.00 84.00 405 MET A O 1
ATOM 3087 N N . VAL A 1 406 ? -21.343 -16.296 31.728 1.00 86.12 406 VAL A N 1
ATOM 3088 C CA . VAL A 1 406 ? -20.695 -17.614 31.738 1.00 86.12 406 VAL A CA 1
ATOM 3089 C C . VAL A 1 406 ? -20.534 -18.165 30.320 1.00 86.12 406 VAL A C 1
ATOM 3091 O O . VAL A 1 406 ? -19.437 -18.578 29.957 1.00 86.12 406 VAL A O 1
ATOM 3094 N N . ILE A 1 407 ? -21.581 -18.106 29.489 1.00 83.75 407 ILE A N 1
ATOM 3095 C CA . ILE A 1 407 ? -21.525 -18.590 28.097 1.00 83.75 407 ILE A CA 1
ATOM 3096 C C . ILE A 1 407 ? -20.507 -17.781 27.285 1.00 83.75 407 ILE A C 1
ATOM 3098 O O . ILE A 1 407 ? -19.738 -18.352 26.512 1.00 83.75 407 ILE A O 1
ATOM 3102 N N . ARG A 1 408 ? -20.451 -16.458 27.496 1.00 85.62 408 ARG A N 1
ATOM 3103 C CA . ARG A 1 408 ? -19.461 -15.591 26.840 1.00 85.62 408 ARG A CA 1
ATOM 3104 C C . ARG A 1 408 ? -18.034 -15.988 27.213 1.00 85.62 408 ARG A C 1
ATOM 3106 O O . ARG A 1 408 ? -17.190 -16.107 26.330 1.00 85.62 408 ARG A O 1
ATOM 3113 N N . THR A 1 409 ? -17.774 -16.224 28.498 1.00 86.31 409 THR A N 1
ATOM 3114 C CA . THR A 1 409 ? -16.454 -16.655 28.974 1.00 86.31 409 THR A CA 1
ATOM 3115 C C . THR A 1 409 ? -16.080 -18.029 28.421 1.00 86.31 409 THR A C 1
ATOM 3117 O O . THR A 1 409 ? -14.968 -18.192 27.930 1.00 86.31 409 THR A O 1
ATOM 3120 N N . ILE A 1 410 ? -17.004 -18.997 28.429 1.00 88.44 410 ILE A N 1
ATOM 3121 C CA . ILE A 1 410 ? -16.768 -20.341 27.876 1.00 88.44 410 ILE A CA 1
ATOM 3122 C C . ILE A 1 410 ? -16.407 -20.264 26.393 1.00 88.44 410 ILE A C 1
ATOM 3124 O O . ILE A 1 410 ? -15.451 -20.909 25.975 1.00 88.44 410 ILE A O 1
ATOM 3128 N N . PHE A 1 411 ? -17.122 -19.452 25.608 1.00 89.06 411 PHE A N 1
ATOM 3129 C CA . PHE A 1 411 ? -16.830 -19.279 24.186 1.00 89.06 411 PHE A CA 1
ATOM 3130 C C . PHE A 1 411 ? -15.402 -18.767 23.955 1.00 89.06 411 PHE A C 1
ATOM 3132 O O . PHE A 1 411 ? -14.649 -19.375 23.198 1.00 89.06 411 PHE A O 1
ATOM 3139 N N . TRP A 1 412 ? -15.005 -17.684 24.633 1.00 89.50 412 TRP A N 1
ATOM 3140 C CA . TRP A 1 412 ? -13.671 -17.103 24.454 1.00 89.50 412 TRP A CA 1
ATOM 3141 C C . TRP A 1 412 ? -12.553 -18.019 24.958 1.00 89.50 412 TRP A C 1
ATOM 3143 O O . TRP A 1 412 ? -11.514 -18.115 24.309 1.00 89.50 412 TRP A O 1
ATOM 3153 N N . VAL A 1 413 ? -12.766 -18.732 26.069 1.00 90.25 413 VAL A N 1
ATOM 3154 C CA . VAL A 1 413 ? -11.808 -19.731 26.571 1.00 90.25 413 VAL A CA 1
ATOM 3155 C C . VAL A 1 413 ? -11.699 -20.911 25.605 1.00 90.25 413 VAL A C 1
ATOM 3157 O O . VAL A 1 413 ? -10.592 -21.330 25.284 1.00 90.25 413 VAL A O 1
ATOM 3160 N N . GLY A 1 414 ? -12.822 -21.416 25.090 1.00 88.62 414 GLY A N 1
ATOM 3161 C CA . GLY A 1 414 ? -12.842 -22.497 24.104 1.00 88.62 414 GLY A CA 1
ATOM 3162 C C . GLY A 1 414 ? -12.117 -22.112 22.816 1.00 88.62 414 GLY A C 1
ATOM 3163 O O . GLY A 1 414 ? -11.259 -22.854 22.346 1.00 88.62 414 GLY A O 1
ATOM 3164 N N . LEU A 1 415 ? -12.385 -20.916 22.290 1.00 87.88 415 LEU A N 1
ATOM 3165 C CA . LEU A 1 415 ? -11.695 -20.386 21.117 1.00 87.88 415 LEU A CA 1
ATOM 3166 C C . LEU A 1 415 ? -10.187 -20.229 21.364 1.00 87.88 415 LEU A C 1
ATOM 3168 O O . LEU A 1 415 ? -9.387 -20.619 20.517 1.00 87.88 415 LEU A O 1
ATOM 3172 N N . ALA A 1 416 ? -9.787 -19.725 22.535 1.00 86.69 416 ALA A N 1
ATOM 3173 C CA . ALA A 1 416 ? -8.379 -19.623 22.909 1.00 86.69 416 ALA A CA 1
ATOM 3174 C C . ALA A 1 416 ? -7.698 -21.000 22.987 1.00 86.69 416 ALA A C 1
ATOM 3176 O O . ALA A 1 416 ? -6.564 -21.140 22.536 1.00 86.69 416 ALA A O 1
ATOM 3177 N N . LEU A 1 417 ? -8.386 -22.027 23.499 1.00 88.56 417 LEU A N 1
ATOM 3178 C CA . LEU A 1 417 ? -7.879 -23.402 23.529 1.00 88.56 417 LEU A CA 1
ATOM 3179 C C . LEU A 1 417 ? -7.738 -24.000 22.124 1.00 88.56 417 LEU A C 1
ATOM 3181 O O . LEU A 1 417 ? -6.741 -24.667 21.862 1.00 88.56 417 LEU A O 1
ATOM 3185 N N . VAL A 1 418 ? -8.684 -23.735 21.216 1.00 86.00 418 VAL A N 1
ATOM 3186 C CA . VAL A 1 418 ? -8.586 -24.153 19.805 1.00 86.00 418 VAL A CA 1
ATOM 3187 C C . VAL A 1 418 ? -7.370 -23.505 19.148 1.00 86.00 418 VAL A C 1
ATOM 3189 O O . VAL A 1 418 ? -6.541 -24.205 18.573 1.00 86.00 418 VAL A O 1
ATOM 3192 N N . VAL A 1 419 ? -7.202 -22.189 19.296 1.00 83.50 419 VAL A N 1
ATOM 3193 C CA . VAL A 1 419 ? -6.035 -21.472 18.758 1.00 83.50 419 VAL A CA 1
ATOM 3194 C C . VAL A 1 419 ? -4.731 -21.996 19.374 1.00 83.50 419 VAL A C 1
ATOM 3196 O O . VAL A 1 419 ? -3.761 -22.211 18.652 1.00 83.50 419 VAL A O 1
ATOM 3199 N N . ALA A 1 420 ? -4.707 -22.264 20.682 1.00 83.62 420 ALA A N 1
ATOM 3200 C CA . ALA A 1 420 ? -3.542 -22.818 21.374 1.00 83.62 420 ALA A CA 1
ATOM 3201 C C . ALA A 1 420 ? -3.223 -24.266 20.969 1.00 83.62 420 ALA A C 1
ATOM 3203 O O . ALA A 1 420 ? -2.069 -24.681 21.030 1.00 83.62 420 ALA A O 1
ATOM 3204 N N . ALA A 1 421 ? -4.224 -25.054 20.578 1.00 84.31 421 ALA A N 1
ATOM 3205 C CA . ALA A 1 421 ? -4.012 -26.387 20.028 1.00 84.31 421 ALA A CA 1
ATOM 3206 C C . ALA A 1 421 ? -3.412 -26.303 18.619 1.00 84.31 421 ALA A C 1
ATOM 3208 O O . ALA A 1 421 ? -2.436 -26.992 18.335 1.00 84.31 421 ALA A O 1
ATOM 3209 N N . LEU A 1 422 ? -3.940 -25.408 17.778 1.00 80.25 422 LEU A N 1
ATOM 3210 C CA . LEU A 1 422 ? -3.446 -25.177 16.419 1.00 80.25 422 LEU A CA 1
ATOM 3211 C C . LEU A 1 422 ? -2.037 -24.577 16.379 1.00 80.25 422 LEU A C 1
ATOM 3213 O O . LEU A 1 422 ? -1.323 -24.775 15.404 1.00 80.25 422 LEU A O 1
ATOM 3217 N N . SER A 1 423 ? -1.612 -23.863 17.423 1.00 78.31 423 SER A N 1
ATOM 3218 C CA . SER A 1 423 ? -0.274 -23.270 17.478 1.00 78.31 423 SER A CA 1
ATOM 3219 C C . SER A 1 423 ? 0.837 -24.244 17.890 1.00 78.31 423 SER A C 1
ATOM 3221 O O . SER A 1 423 ? 2.008 -23.894 17.743 1.00 78.31 423 SER A O 1
ATOM 3223 N N . ARG A 1 424 ? 0.516 -25.456 18.377 1.00 75.00 424 ARG A N 1
ATOM 3224 C CA . ARG A 1 424 ? 1.512 -26.414 18.909 1.00 75.00 424 ARG A CA 1
ATOM 3225 C C . ARG A 1 424 ? 2.564 -26.836 17.885 1.00 75.00 424 ARG A C 1
ATOM 3227 O O . ARG A 1 424 ? 3.739 -26.927 18.236 1.00 75.00 424 ARG A O 1
ATOM 3234 N N . ASP A 1 425 ? 2.147 -27.037 16.640 1.00 66.62 425 ASP A N 1
ATOM 3235 C CA . ASP A 1 425 ? 3.012 -27.474 15.537 1.00 66.62 425 ASP A CA 1
ATOM 3236 C C . ASP A 1 425 ? 3.402 -26.319 14.595 1.00 66.62 425 ASP A C 1
ATOM 3238 O O . ASP A 1 425 ? 3.961 -26.535 13.519 1.00 66.62 425 ASP A O 1
ATOM 3242 N N . GLY A 1 426 ? 3.150 -25.077 15.025 1.00 67.75 426 GLY A N 1
ATOM 3243 C CA . GLY A 1 426 ? 3.265 -23.869 14.213 1.00 67.75 426 GLY A CA 1
ATOM 3244 C C . GLY A 1 426 ? 1.918 -23.445 13.623 1.00 67.75 426 GLY A C 1
ATOM 3245 O O . GLY A 1 426 ? 1.094 -24.270 13.237 1.00 67.75 426 GLY A O 1
ATOM 3246 N N . LEU A 1 427 ? 1.687 -22.134 13.561 1.00 71.19 427 LEU A N 1
ATOM 3247 C CA . LEU A 1 427 ? 0.446 -21.556 13.044 1.00 71.19 427 LEU A CA 1
ATOM 3248 C C . LEU A 1 427 ? 0.430 -21.611 11.510 1.00 71.19 427 LEU A C 1
ATOM 3250 O O . LEU A 1 427 ? 0.840 -20.687 10.822 1.00 71.19 427 LEU A O 1
ATOM 3254 N N . GLN A 1 428 ? -0.047 -22.719 10.957 1.00 77.81 428 GLN A N 1
ATOM 3255 C CA . GLN A 1 428 ? -0.267 -22.826 9.516 1.00 77.81 428 GLN A CA 1
ATOM 3256 C C . GLN A 1 428 ? -1.499 -22.005 9.098 1.00 77.81 428 GLN A C 1
ATOM 3258 O O . GLN A 1 428 ? -2.491 -21.938 9.831 1.00 77.81 428 GLN A O 1
ATOM 3263 N N . ILE A 1 429 ? -1.471 -21.407 7.901 1.00 78.56 429 ILE A N 1
ATOM 3264 C CA . ILE A 1 429 ? -2.562 -20.537 7.425 1.00 78.56 429 ILE A CA 1
ATOM 3265 C C . ILE A 1 429 ? -3.867 -21.325 7.235 1.00 78.56 429 ILE A C 1
ATOM 3267 O O . ILE A 1 429 ? -4.932 -20.853 7.626 1.00 78.56 429 ILE A O 1
ATOM 3271 N N . VAL A 1 430 ? -3.797 -22.547 6.697 1.00 80.50 430 VAL A N 1
ATOM 3272 C CA . VAL A 1 430 ? -4.986 -23.360 6.380 1.00 80.50 430 VAL A CA 1
ATOM 3273 C C . VAL A 1 430 ? -5.819 -23.714 7.629 1.00 80.50 430 VAL A C 1
ATOM 3275 O O . VAL A 1 430 ? -7.024 -23.448 7.622 1.00 80.50 430 VAL A O 1
ATOM 3278 N N . PRO A 1 431 ? -5.246 -24.235 8.735 1.00 83.75 431 PRO A N 1
ATOM 3279 C CA . PRO A 1 431 ? -6.007 -24.444 9.967 1.00 83.75 431 PRO A CA 1
ATOM 3280 C C . PRO A 1 431 ? -6.613 -23.159 10.541 1.00 83.75 431 PRO A C 1
ATOM 3282 O O . PRO A 1 431 ? -7.769 -23.167 10.963 1.00 83.75 431 PRO A O 1
ATOM 3285 N N . VAL A 1 432 ? -5.889 -22.037 10.511 1.00 86.00 432 VAL A N 1
ATOM 3286 C CA . VAL A 1 432 ? -6.415 -20.740 10.971 1.00 86.00 432 VAL A CA 1
ATOM 3287 C C . VAL A 1 432 ? -7.605 -20.298 10.112 1.00 86.00 432 VAL A C 1
ATOM 3289 O O . VAL A 1 432 ? -8.647 -19.913 10.647 1.00 86.00 432 VAL A O 1
ATOM 3292 N N . ALA A 1 433 ? -7.498 -20.431 8.789 1.00 84.62 433 ALA A N 1
ATOM 3293 C CA . ALA A 1 433 ? -8.590 -20.153 7.864 1.00 84.62 433 ALA A CA 1
ATOM 3294 C C . ALA A 1 433 ? -9.810 -21.053 8.128 1.00 84.62 433 ALA A C 1
ATOM 3296 O O . ALA A 1 433 ? -10.942 -20.575 8.062 1.00 84.62 433 ALA A O 1
ATOM 3297 N N . SER A 1 434 ? -9.604 -22.321 8.503 1.00 84.44 434 SER A N 1
ATOM 3298 C CA . SER A 1 434 ? -10.698 -23.237 8.855 1.00 84.44 434 SER A CA 1
ATOM 3299 C C . SER A 1 434 ? -11.458 -22.810 10.119 1.00 84.44 434 SER A C 1
ATOM 3301 O O . SER A 1 434 ? -12.685 -22.906 10.155 1.00 84.44 434 SER A O 1
ATOM 3303 N N . VAL A 1 435 ? -10.767 -22.252 11.123 1.00 89.12 435 VAL A N 1
ATOM 3304 C CA . VAL A 1 435 ? -11.409 -21.680 12.321 1.00 89.12 435 VAL A CA 1
ATOM 3305 C C . VAL A 1 435 ? -12.254 -20.471 11.945 1.00 89.12 435 VAL A C 1
ATOM 3307 O O . VAL A 1 435 ? -13.412 -20.382 12.351 1.00 89.12 435 VAL A O 1
ATOM 3310 N N . VAL A 1 436 ? -11.707 -19.563 11.132 1.00 90.75 436 VAL A N 1
ATOM 3311 C CA . VAL A 1 436 ? -12.450 -18.398 10.634 1.00 90.75 436 VAL A CA 1
ATOM 3312 C C . VAL A 1 436 ? -13.679 -18.844 9.840 1.00 90.75 436 VAL A C 1
ATOM 3314 O O . VAL A 1 436 ? -14.772 -18.337 10.082 1.00 90.75 436 VAL A O 1
ATOM 3317 N N . ALA A 1 437 ? -13.542 -19.836 8.957 1.00 89.94 437 ALA A N 1
ATOM 3318 C CA . ALA A 1 437 ? -14.659 -20.407 8.209 1.00 89.94 437 ALA A CA 1
ATOM 3319 C C . ALA A 1 437 ? -15.728 -21.003 9.141 1.00 89.94 437 ALA A C 1
ATOM 3321 O O . ALA A 1 437 ? -16.914 -20.713 8.981 1.00 89.94 437 ALA A O 1
ATOM 3322 N N . GLY A 1 438 ? -15.325 -21.758 10.167 1.00 90.62 438 GLY A N 1
ATOM 3323 C CA . GLY A 1 438 ? -16.235 -22.275 11.191 1.00 90.62 438 GLY A CA 1
ATOM 3324 C C . GLY A 1 438 ? -16.984 -21.162 11.932 1.00 90.62 438 GLY A C 1
ATOM 3325 O O . GLY A 1 438 ? -18.199 -21.242 12.105 1.00 90.62 438 GLY A O 1
ATOM 3326 N N . LEU A 1 439 ? -16.296 -20.080 12.308 1.00 91.19 439 LEU A N 1
ATOM 3327 C CA . LEU A 1 439 ? -16.915 -18.913 12.946 1.00 91.19 439 LEU A CA 1
ATOM 3328 C C . LEU A 1 439 ? -17.888 -18.184 12.017 1.00 91.19 439 LEU A C 1
ATOM 3330 O O . LEU A 1 439 ? -18.937 -17.739 12.482 1.00 91.19 439 LEU A O 1
ATOM 3334 N N . ILE A 1 440 ? -17.583 -18.082 10.722 1.00 92.44 440 ILE A N 1
ATOM 3335 C CA . ILE A 1 440 ? -18.497 -17.521 9.716 1.00 92.44 440 ILE A CA 1
ATOM 3336 C C . ILE A 1 440 ? -19.787 -18.342 9.672 1.00 92.44 440 ILE A C 1
ATOM 3338 O O . ILE A 1 440 ? -20.875 -17.771 9.771 1.00 92.44 440 ILE A O 1
ATOM 3342 N N . VAL A 1 441 ? -19.667 -19.672 9.592 1.00 91.81 441 VAL A N 1
ATOM 3343 C CA . VAL A 1 441 ? -20.813 -20.593 9.578 1.00 91.81 441 VAL A CA 1
ATOM 3344 C C . VAL A 1 441 ? -21.638 -20.433 10.853 1.00 91.81 441 VAL A C 1
ATOM 3346 O O . VAL A 1 441 ? -22.836 -20.191 10.769 1.00 91.81 441 VAL A O 1
ATOM 3349 N N . ILE A 1 442 ? -21.013 -20.469 12.033 1.00 89.25 442 ILE A N 1
ATOM 3350 C CA . ILE A 1 442 ? -21.706 -20.292 13.321 1.00 89.25 442 ILE A CA 1
ATOM 3351 C C . ILE A 1 442 ? -22.429 -18.938 13.378 1.00 89.25 442 ILE A C 1
ATOM 3353 O O . ILE A 1 442 ? -23.595 -18.868 13.767 1.00 89.25 442 ILE A O 1
ATOM 3357 N N . THR A 1 443 ? -21.763 -17.862 12.954 1.00 89.50 443 THR A N 1
ATOM 3358 C CA . THR A 1 443 ? -22.329 -16.505 12.959 1.00 89.50 443 THR A CA 1
ATOM 3359 C C . THR A 1 443 ? -23.551 -16.402 12.044 1.00 89.50 443 THR A C 1
ATOM 3361 O O . THR A 1 443 ? -24.495 -15.685 12.375 1.00 89.50 443 THR A O 1
ATOM 3364 N N . ALA A 1 444 ? -23.590 -17.148 10.937 1.00 89.00 444 ALA A N 1
ATOM 3365 C CA . ALA A 1 444 ? -24.733 -17.161 10.023 1.00 89.00 444 ALA A CA 1
ATOM 3366 C C . ALA A 1 444 ? -26.024 -17.693 10.674 1.00 89.00 444 ALA A C 1
ATOM 3368 O O . ALA A 1 444 ? -27.114 -17.272 10.293 1.00 89.00 444 ALA A O 1
ATOM 3369 N N . PHE A 1 445 ? -25.917 -18.565 11.682 1.00 87.88 445 PHE A N 1
ATOM 3370 C CA . PHE A 1 445 ? -27.070 -19.160 12.371 1.00 87.88 445 PHE A CA 1
ATOM 3371 C C . PHE A 1 445 ? -27.508 -18.402 13.637 1.00 87.88 445 PHE A C 1
ATOM 3373 O O . PHE A 1 445 ? -28.507 -18.766 14.260 1.00 87.88 445 PHE A O 1
ATOM 3380 N N . ILE A 1 446 ? -26.806 -17.334 14.034 1.00 86.25 446 ILE A N 1
ATOM 3381 C CA . ILE A 1 446 ? -27.089 -16.588 15.272 1.00 86.25 446 ILE A CA 1
ATOM 3382 C C . ILE A 1 446 ? -27.919 -15.329 14.997 1.00 86.25 446 ILE A C 1
ATOM 3384 O O . ILE A 1 446 ? -27.694 -14.591 14.035 1.00 86.25 446 ILE A O 1
ATOM 3388 N N . ARG A 1 447 ? -28.867 -15.029 15.899 1.00 77.38 447 ARG A N 1
ATOM 3389 C CA . ARG A 1 447 ? -29.673 -13.797 15.855 1.00 77.38 447 ARG A CA 1
ATOM 3390 C C . ARG A 1 447 ? -28.767 -12.561 15.910 1.00 77.38 447 ARG A C 1
ATOM 3392 O O . ARG A 1 447 ? -28.074 -12.340 16.895 1.00 77.38 447 ARG A O 1
ATOM 3399 N N . GLY A 1 448 ? -28.792 -11.756 14.847 1.00 76.56 448 GLY A N 1
ATOM 3400 C CA . GLY A 1 448 ? -27.941 -10.570 14.685 1.00 76.56 448 GLY A CA 1
ATOM 3401 C C . GLY A 1 448 ? -26.591 -10.829 14.000 1.00 76.56 448 GLY A C 1
ATOM 3402 O O . GLY A 1 448 ? -25.959 -9.871 13.560 1.00 76.56 448 GLY A O 1
ATOM 3403 N N . GLY A 1 449 ? -26.184 -12.091 13.811 1.00 83.38 449 GLY A N 1
ATOM 3404 C CA . GLY A 1 449 ? -24.907 -12.449 13.184 1.00 83.38 449 GLY A CA 1
ATOM 3405 C C . GLY A 1 449 ? -24.801 -12.056 11.707 1.00 83.38 449 GLY A C 1
ATOM 3406 O O . GLY A 1 449 ? -23.731 -11.665 11.242 1.00 83.38 449 GLY A O 1
ATOM 3407 N N . PHE A 1 450 ? -25.926 -12.005 10.985 1.00 86.69 450 PHE A N 1
ATOM 3408 C CA . PHE A 1 450 ? -25.970 -11.477 9.616 1.00 86.69 450 PHE A CA 1
ATOM 3409 C C . PHE A 1 450 ? -25.441 -10.042 9.492 1.00 86.69 450 PHE A C 1
ATOM 3411 O O . PHE A 1 450 ? -24.907 -9.688 8.442 1.00 86.69 450 PHE A O 1
ATOM 3418 N N . LYS A 1 451 ? -25.563 -9.215 10.542 1.00 88.44 451 LYS A N 1
ATOM 3419 C CA . LYS A 1 451 ? -25.002 -7.859 10.536 1.00 88.44 451 LYS A CA 1
ATOM 3420 C C . LYS A 1 451 ? -23.473 -7.904 10.516 1.00 88.44 451 LYS A C 1
ATOM 3422 O O . LYS A 1 451 ? -22.877 -7.247 9.672 1.00 88.44 451 LYS A O 1
ATOM 3427 N N . ALA A 1 452 ? -22.860 -8.725 11.368 1.00 88.06 452 ALA A N 1
ATOM 3428 C CA . ALA A 1 452 ? -21.408 -8.889 11.404 1.00 88.06 452 ALA A CA 1
ATOM 3429 C C . ALA A 1 452 ? -20.866 -9.497 10.102 1.00 88.06 452 ALA A C 1
ATOM 3431 O O . ALA A 1 452 ? -19.890 -9.002 9.549 1.00 88.06 452 ALA A O 1
ATOM 3432 N N . LEU A 1 453 ? -21.546 -10.505 9.542 1.00 91.69 453 LEU A N 1
ATOM 3433 C CA . LEU A 1 453 ? -21.170 -11.063 8.236 1.00 91.69 453 LEU A CA 1
ATOM 3434 C C . LEU A 1 453 ? -21.270 -10.028 7.114 1.00 91.69 453 LEU A C 1
ATOM 3436 O O . LEU A 1 453 ? -20.404 -9.982 6.241 1.00 91.69 453 LEU A O 1
ATOM 3440 N N . ARG A 1 454 ? -22.301 -9.175 7.141 1.00 91.25 454 ARG A N 1
ATOM 3441 C CA . ARG A 1 454 ? -22.433 -8.057 6.203 1.00 91.25 454 ARG A CA 1
ATOM 3442 C C . ARG A 1 454 ? -21.287 -7.060 6.375 1.00 91.25 454 ARG A C 1
ATOM 3444 O O . ARG A 1 454 ? -20.716 -6.664 5.370 1.00 91.25 454 ARG A O 1
ATOM 3451 N N . GLU A 1 455 ? -20.910 -6.715 7.604 1.00 89.62 455 GLU A N 1
ATOM 3452 C CA . GLU A 1 455 ? -19.770 -5.829 7.879 1.00 89.62 455 GLU A CA 1
ATOM 3453 C C . GLU A 1 455 ? -18.447 -6.409 7.359 1.00 89.62 455 GLU A C 1
ATOM 3455 O O . GLU A 1 455 ? -17.700 -5.686 6.703 1.00 89.62 455 GLU A O 1
ATOM 3460 N N . CYS A 1 456 ? -18.186 -7.706 7.567 1.00 93.31 456 CYS A N 1
ATOM 3461 C CA . CYS A 1 456 ? -17.011 -8.388 7.014 1.00 93.31 456 CYS A CA 1
ATOM 3462 C C . CYS A 1 456 ? -17.020 -8.390 5.479 1.00 93.31 456 CYS A C 1
ATOM 3464 O O . CYS A 1 456 ? -16.025 -8.063 4.841 1.00 93.31 456 CYS A O 1
ATOM 3466 N N . ARG A 1 457 ? -18.158 -8.730 4.871 1.00 94.69 457 ARG A N 1
ATOM 3467 C CA . ARG A 1 457 ? -18.331 -8.750 3.414 1.00 94.69 457 ARG A CA 1
ATOM 3468 C C . ARG A 1 457 ? -18.145 -7.357 2.801 1.00 94.69 457 ARG A C 1
ATOM 3470 O O . ARG A 1 457 ? -17.489 -7.214 1.776 1.00 94.69 457 ARG A O 1
ATOM 3477 N N . ASP A 1 458 ? -18.692 -6.327 3.439 1.00 93.56 458 ASP A N 1
ATOM 3478 C CA . ASP A 1 458 ? -18.539 -4.942 3.002 1.00 93.56 458 ASP A CA 1
ATOM 3479 C C . ASP A 1 458 ? -17.088 -4.449 3.185 1.00 93.56 458 ASP A C 1
ATOM 3481 O O . ASP A 1 458 ? -16.613 -3.673 2.360 1.00 93.56 458 ASP A O 1
ATOM 3485 N N . ALA A 1 459 ? -16.360 -4.918 4.209 1.00 93.12 459 ALA A N 1
ATOM 3486 C CA . ALA A 1 459 ? -14.931 -4.635 4.372 1.00 93.12 459 ALA A CA 1
ATOM 3487 C C . ALA A 1 459 ? -14.083 -5.234 3.240 1.00 93.12 459 ALA A C 1
ATOM 3489 O O . ALA A 1 459 ? -13.183 -4.555 2.748 1.00 93.12 459 ALA A O 1
ATOM 3490 N N . LEU A 1 460 ? -14.390 -6.456 2.775 1.00 95.69 460 LEU A N 1
ATOM 3491 C CA . LEU A 1 460 ? -13.722 -7.055 1.607 1.00 95.69 460 LEU A CA 1
ATOM 3492 C C . LEU A 1 460 ? -13.856 -6.148 0.372 1.00 95.69 460 LEU A C 1
ATOM 3494 O O . LEU A 1 460 ? -12.863 -5.836 -0.283 1.00 95.69 460 LEU A O 1
ATOM 3498 N N . ALA A 1 461 ? -15.080 -5.700 0.078 1.00 95.50 461 ALA A N 1
ATOM 3499 C CA . ALA A 1 461 ? -15.355 -4.850 -1.077 1.00 95.50 461 ALA A CA 1
ATOM 3500 C C . ALA A 1 461 ? -14.688 -3.469 -0.954 1.00 95.50 461 ALA A C 1
ATOM 3502 O O . ALA A 1 461 ? -14.092 -2.982 -1.915 1.00 95.50 461 ALA A O 1
ATOM 3503 N N . GLU A 1 462 ? -14.771 -2.836 0.220 1.00 91.56 462 GLU A N 1
ATOM 3504 C CA . GLU A 1 462 ? -14.191 -1.506 0.446 1.00 91.56 462 GLU A CA 1
ATOM 3505 C C . GLU A 1 462 ? -12.661 -1.541 0.359 1.00 91.56 462 GLU A C 1
ATOM 3507 O O . GLU A 1 462 ? -12.052 -0.661 -0.240 1.00 91.56 462 GLU A O 1
ATOM 3512 N N . SER A 1 463 ? -12.036 -2.606 0.862 1.00 91.88 463 SER A N 1
ATOM 3513 C CA . SER A 1 463 ? -10.584 -2.793 0.768 1.00 91.88 463 SER A CA 1
ATOM 3514 C C . SER A 1 463 ? -10.116 -2.925 -0.676 1.00 91.88 463 SER A C 1
ATOM 3516 O O . SER A 1 463 ? -9.119 -2.316 -1.058 1.00 91.88 463 SER A O 1
ATOM 3518 N N . ALA A 1 464 ? -10.866 -3.663 -1.501 1.00 94.94 464 ALA A N 1
ATOM 3519 C CA . ALA A 1 464 ? -10.603 -3.751 -2.931 1.00 94.94 464 ALA A CA 1
ATOM 3520 C C . ALA A 1 464 ? -10.702 -2.380 -3.611 1.00 94.94 464 ALA A C 1
ATOM 3522 O O . ALA A 1 464 ? -9.848 -2.060 -4.431 1.00 94.94 464 ALA A O 1
ATOM 3523 N N . LYS A 1 465 ? -11.688 -1.549 -3.237 1.00 92.50 465 LYS A N 1
ATOM 3524 C CA . LYS A 1 465 ? -11.827 -0.170 -3.736 1.00 92.50 465 LYS A CA 1
ATOM 3525 C C . LYS A 1 465 ? -10.635 0.704 -3.332 1.00 92.50 465 LYS A C 1
ATOM 3527 O O . LYS A 1 465 ? -10.072 1.395 -4.178 1.00 92.50 465 LYS A O 1
ATOM 3532 N N . SER A 1 466 ? -10.220 0.638 -2.068 1.00 87.31 466 SER A N 1
ATOM 3533 C CA . SER A 1 466 ? -9.078 1.396 -1.535 1.00 87.31 466 SER A CA 1
ATOM 3534 C C . SER A 1 466 ? -7.737 0.962 -2.135 1.00 87.31 466 SER A C 1
ATOM 3536 O O . SER A 1 466 ? -6.838 1.785 -2.301 1.00 87.31 466 SER A O 1
ATOM 3538 N N . ALA A 1 467 ? -7.602 -0.310 -2.519 1.00 90.62 467 ALA A N 1
ATOM 3539 C CA . ALA A 1 467 ? -6.395 -0.833 -3.153 1.00 90.62 467 ALA A CA 1
ATOM 3540 C C . ALA A 1 467 ? -6.172 -0.308 -4.582 1.00 90.62 467 ALA A C 1
ATOM 3542 O O . ALA A 1 467 ? -5.034 -0.316 -5.046 1.00 90.62 467 ALA A O 1
ATOM 3543 N N . ILE A 1 468 ? -7.213 0.183 -5.268 1.00 93.06 468 ILE A N 1
ATOM 3544 C CA . ILE A 1 468 ? -7.133 0.622 -6.672 1.00 93.06 468 ILE A CA 1
ATOM 3545 C C . ILE A 1 468 ? -6.088 1.720 -6.858 1.00 93.06 468 ILE A C 1
ATOM 3547 O O . ILE A 1 468 ? -5.207 1.597 -7.707 1.00 93.06 468 ILE A O 1
ATOM 3551 N N . THR A 1 469 ? -6.159 2.779 -6.048 1.00 85.00 469 THR A N 1
ATOM 3552 C CA . THR A 1 469 ? -5.249 3.925 -6.167 1.00 85.00 469 THR A CA 1
ATOM 3553 C C . THR A 1 469 ? -3.804 3.506 -5.922 1.00 85.00 469 THR A C 1
ATOM 3555 O O . THR A 1 469 ? -2.915 3.898 -6.672 1.00 85.00 469 THR A O 1
ATOM 3558 N N . VAL A 1 470 ? -3.565 2.668 -4.910 1.00 85.44 470 VAL A N 1
ATOM 3559 C CA . VAL A 1 470 ? -2.223 2.167 -4.582 1.00 85.44 470 VAL A CA 1
ATOM 3560 C C . VAL A 1 470 ? -1.688 1.247 -5.681 1.00 85.44 470 VAL A C 1
ATOM 3562 O O . VAL A 1 470 ? -0.539 1.385 -6.096 1.00 85.44 470 VAL A O 1
ATOM 3565 N N . GLY A 1 471 ? -2.515 0.334 -6.180 1.00 92.19 471 GLY A N 1
ATOM 3566 C CA . GLY A 1 471 ? -2.131 -0.620 -7.209 1.00 92.19 471 GLY A CA 1
ATOM 3567 C C . GLY A 1 471 ? -1.846 0.039 -8.560 1.00 92.19 471 GLY A C 1
ATOM 3568 O O . GLY A 1 471 ? -0.806 -0.217 -9.157 1.00 92.19 471 GLY A O 1
ATOM 3569 N N . MET A 1 472 ? -2.709 0.947 -9.027 1.00 94.00 472 MET A N 1
ATOM 3570 C CA . MET A 1 472 ? -2.492 1.673 -10.291 1.00 94.00 472 MET A CA 1
ATOM 3571 C C . MET A 1 472 ? -1.222 2.531 -10.245 1.00 94.00 472 MET A C 1
ATOM 3573 O O . MET A 1 472 ? -0.463 2.579 -11.214 1.00 94.00 472 MET A O 1
ATOM 3577 N N . ALA A 1 473 ? -0.945 3.133 -9.085 1.00 88.81 473 ALA A N 1
ATOM 3578 C CA . ALA A 1 473 ? 0.294 3.849 -8.817 1.00 88.81 473 ALA A CA 1
ATOM 3579 C C . ALA A 1 473 ? 1.527 2.934 -8.921 1.00 88.81 473 ALA A C 1
ATOM 3581 O O . ALA A 1 473 ? 2.523 3.304 -9.537 1.00 88.81 473 ALA A O 1
ATOM 3582 N N . CYS A 1 474 ? 1.454 1.726 -8.355 1.00 89.88 474 CYS A N 1
ATOM 3583 C CA . CYS A 1 474 ? 2.521 0.732 -8.453 1.00 89.88 474 CYS A CA 1
ATOM 3584 C C . CYS A 1 474 ? 2.746 0.273 -9.902 1.00 89.88 474 CYS A C 1
ATOM 3586 O O . CYS A 1 474 ? 3.895 0.129 -10.314 1.00 89.88 474 CYS A O 1
ATOM 3588 N N . ALA A 1 475 ? 1.674 0.088 -10.680 1.00 95.12 475 ALA A N 1
ATOM 3589 C CA . ALA A 1 475 ? 1.766 -0.334 -12.075 1.00 95.12 475 ALA A CA 1
ATOM 3590 C C . ALA A 1 475 ? 2.502 0.709 -12.926 1.00 95.12 475 ALA A C 1
ATOM 3592 O O . ALA A 1 475 ? 3.518 0.395 -13.541 1.00 95.12 475 ALA A O 1
ATOM 3593 N N . ILE A 1 476 ? 2.040 1.966 -12.940 1.00 94.75 476 ILE A N 1
ATOM 3594 C CA . ILE A 1 476 ? 2.603 2.989 -13.836 1.00 94.75 476 ILE A CA 1
ATOM 3595 C C . ILE A 1 476 ? 4.060 3.342 -13.507 1.00 94.75 476 ILE A C 1
ATOM 3597 O O . ILE A 1 476 ? 4.845 3.624 -14.408 1.00 94.75 476 ILE A O 1
ATOM 3601 N N . VAL A 1 477 ? 4.455 3.272 -12.233 1.00 90.06 477 VAL A N 1
ATOM 3602 C CA . VAL A 1 477 ? 5.844 3.510 -11.804 1.00 90.06 477 VAL A CA 1
ATOM 3603 C C . VAL A 1 477 ? 6.802 2.450 -12.345 1.00 90.06 477 VAL A C 1
ATOM 3605 O O . VAL A 1 477 ? 7.992 2.723 -12.494 1.00 90.06 477 VAL A O 1
ATOM 3608 N N . GLY A 1 478 ? 6.288 1.285 -12.737 1.00 91.25 478 GLY A N 1
ATOM 3609 C CA . GLY A 1 478 ? 7.024 0.300 -13.519 1.00 91.25 478 GLY A CA 1
ATOM 3610 C C . GLY A 1 478 ? 7.683 0.881 -14.773 1.00 91.25 478 GLY A C 1
ATOM 3611 O O . GLY A 1 478 ? 8.768 0.454 -15.141 1.00 91.25 478 GLY A O 1
ATOM 3612 N N . VAL A 1 479 ? 7.108 1.926 -15.383 1.00 94.19 479 VAL A N 1
ATOM 3613 C CA . VAL A 1 479 ? 7.753 2.637 -16.501 1.00 94.19 479 VAL A CA 1
ATOM 3614 C C . VAL A 1 479 ? 9.090 3.234 -16.082 1.00 94.19 479 VAL A C 1
ATOM 3616 O O . VAL A 1 479 ? 10.055 3.172 -16.833 1.00 94.19 479 VAL A O 1
ATOM 3619 N N . ILE A 1 480 ? 9.162 3.792 -14.876 1.00 89.50 480 ILE A N 1
ATOM 3620 C CA . ILE A 1 480 ? 10.364 4.451 -14.363 1.00 89.50 480 ILE A CA 1
ATOM 3621 C C . ILE A 1 480 ? 11.436 3.413 -14.042 1.00 89.50 480 ILE A C 1
ATOM 3623 O O . ILE A 1 480 ? 12.587 3.594 -14.423 1.00 89.50 480 ILE A O 1
ATOM 3627 N N . ILE A 1 481 ? 11.062 2.299 -13.413 1.00 86.50 481 ILE A N 1
ATOM 3628 C CA . ILE A 1 481 ? 12.002 1.202 -13.146 1.00 86.50 481 ILE A CA 1
ATOM 3629 C C . ILE A 1 481 ? 12.529 0.620 -14.468 1.00 86.50 481 ILE A C 1
ATOM 3631 O O . ILE A 1 481 ? 13.744 0.515 -14.638 1.00 86.50 481 ILE A O 1
ATOM 3635 N N . GLY A 1 482 ? 11.641 0.353 -15.430 1.00 89.62 482 GLY A N 1
ATOM 3636 C CA . GLY A 1 482 ? 12.002 -0.172 -16.747 1.00 89.62 482 GLY A CA 1
ATOM 3637 C C . GLY A 1 482 ? 12.962 0.741 -17.512 1.00 89.62 482 GLY A C 1
ATOM 3638 O O . GLY A 1 482 ? 14.004 0.279 -17.982 1.00 89.62 482 GLY A O 1
ATOM 3639 N N . ILE A 1 483 ? 12.693 2.056 -17.569 1.00 90.88 483 ILE A N 1
ATOM 3640 C CA . ILE A 1 483 ? 13.638 2.983 -18.214 1.00 90.88 483 ILE A CA 1
ATOM 3641 C C . ILE A 1 483 ? 14.977 3.011 -17.491 1.00 90.88 483 ILE A C 1
ATOM 3643 O O . ILE A 1 483 ? 16.013 3.090 -18.145 1.00 90.88 483 ILE A O 1
ATOM 3647 N N . MET A 1 484 ? 14.990 2.964 -16.160 1.00 86.06 484 MET A N 1
ATOM 3648 C CA . MET A 1 484 ? 16.223 3.068 -15.387 1.00 86.06 484 MET A CA 1
ATOM 3649 C C . MET A 1 484 ? 17.122 1.858 -15.608 1.00 86.06 484 MET A C 1
ATOM 3651 O O . MET A 1 484 ? 18.326 2.042 -15.790 1.00 86.06 484 MET A O 1
ATOM 3655 N N . SER A 1 485 ? 16.532 0.664 -15.651 1.00 85.25 485 SER A N 1
ATOM 3656 C CA . SER A 1 485 ? 17.231 -0.588 -15.935 1.00 85.25 485 SER A CA 1
ATOM 3657 C C . SER A 1 485 ? 17.819 -0.605 -17.349 1.00 85.25 485 SER A C 1
ATOM 3659 O O . SER A 1 485 ? 18.989 -0.928 -17.543 1.00 85.25 485 SER A O 1
ATOM 3661 N N . GLN A 1 486 ? 17.051 -0.151 -18.344 1.00 89.81 486 GLN A N 1
ATOM 3662 C CA . GLN A 1 486 ? 17.442 -0.255 -19.752 1.00 89.81 486 GLN A CA 1
ATOM 3663 C C . GLN A 1 486 ? 18.333 0.899 -20.234 1.00 89.81 486 GLN A C 1
ATOM 3665 O O . GLN A 1 486 ? 19.282 0.696 -20.990 1.00 89.81 486 GLN A O 1
ATOM 3670 N N . THR A 1 487 ? 18.053 2.140 -19.843 1.00 90.56 487 THR A N 1
ATOM 3671 C CA . THR A 1 487 ? 18.788 3.318 -20.350 1.00 90.56 487 THR A CA 1
ATOM 3672 C C . THR A 1 487 ? 20.009 3.674 -19.508 1.00 90.56 487 THR A C 1
ATOM 3674 O O . THR A 1 487 ? 20.876 4.407 -19.974 1.00 90.56 487 THR A O 1
ATOM 3677 N N . GLY A 1 488 ? 20.083 3.192 -18.262 1.00 83.75 488 GLY A N 1
ATOM 3678 C CA . GLY A 1 488 ? 21.137 3.565 -17.319 1.00 83.75 488 GLY A CA 1
ATOM 3679 C C . GLY A 1 488 ? 21.014 4.992 -16.771 1.00 83.75 488 GLY A C 1
ATOM 3680 O O . GLY A 1 488 ? 21.918 5.452 -16.070 1.00 83.75 488 GLY A O 1
ATOM 3681 N N . VAL A 1 489 ? 19.903 5.698 -17.028 1.00 84.94 489 VAL A N 1
ATOM 3682 C CA . VAL A 1 489 ? 19.718 7.098 -16.607 1.00 84.94 489 VAL A CA 1
ATOM 3683 C C . VAL A 1 489 ? 19.853 7.295 -15.092 1.00 84.94 489 VAL A C 1
ATOM 3685 O O . VAL A 1 489 ? 20.375 8.314 -14.642 1.00 84.94 489 VAL A O 1
ATOM 3688 N N . GLY A 1 490 ? 19.478 6.290 -14.293 1.00 78.31 490 GLY A N 1
ATOM 3689 C CA . GLY A 1 490 ? 19.683 6.307 -12.842 1.00 78.31 490 GLY A CA 1
ATOM 3690 C C . GLY A 1 490 ? 21.151 6.464 -12.445 1.00 78.31 490 GLY A C 1
ATOM 3691 O O . GLY A 1 490 ? 21.477 7.212 -11.525 1.00 78.31 490 GLY A O 1
ATOM 3692 N N . THR A 1 491 ? 22.056 5.832 -13.194 1.00 80.00 491 THR A N 1
ATOM 3693 C CA . THR A 1 491 ? 23.502 5.947 -12.986 1.00 80.00 491 THR A CA 1
ATOM 3694 C C . THR A 1 491 ? 24.012 7.345 -13.330 1.00 80.00 491 THR A C 1
ATOM 3696 O O . THR A 1 491 ? 24.895 7.845 -12.635 1.00 80.00 491 THR A O 1
ATOM 3699 N N . ILE A 1 492 ? 23.436 8.008 -14.341 1.00 84.31 492 ILE A N 1
ATOM 3700 C CA . ILE A 1 492 ? 23.803 9.378 -14.738 1.00 84.31 492 ILE A CA 1
ATOM 3701 C C . ILE A 1 492 ? 23.458 10.367 -13.621 1.00 84.31 492 ILE A C 1
ATOM 3703 O O . ILE A 1 492 ? 24.333 11.096 -13.149 1.00 84.31 492 ILE A O 1
ATOM 3707 N N . PHE A 1 493 ? 22.204 10.358 -13.155 1.00 79.25 493 PHE A N 1
ATOM 3708 C CA . PHE A 1 493 ? 21.771 11.211 -12.043 1.00 79.25 493 PHE A CA 1
ATOM 3709 C C . PHE A 1 493 ? 22.564 10.913 -10.768 1.00 79.25 493 PHE A C 1
ATOM 3711 O O . PHE A 1 493 ? 22.992 11.839 -10.074 1.00 79.25 493 PHE A O 1
ATOM 3718 N N . GLY A 1 494 ? 22.824 9.631 -10.492 1.00 79.00 494 GLY A N 1
ATOM 3719 C CA . GLY A 1 494 ? 23.682 9.226 -9.385 1.00 79.00 494 GLY A CA 1
ATOM 3720 C C . GLY A 1 494 ? 25.097 9.794 -9.505 1.00 79.00 494 GLY A C 1
ATOM 3721 O O . GLY A 1 494 ? 25.635 10.290 -8.520 1.00 79.00 494 GLY A O 1
ATOM 3722 N N . GLY A 1 495 ? 25.672 9.812 -10.709 1.00 82.19 495 GLY A N 1
ATOM 3723 C CA . GLY A 1 495 ? 26.974 10.420 -10.990 1.00 82.19 495 GLY A CA 1
ATOM 3724 C C . GLY A 1 495 ? 27.028 11.916 -10.671 1.00 82.19 495 GLY A C 1
ATOM 3725 O O . GLY A 1 495 ? 28.015 12.377 -10.103 1.00 82.19 495 GLY A O 1
ATOM 3726 N N . TRP A 1 496 ? 25.964 12.675 -10.954 1.00 83.00 496 TRP A N 1
ATOM 3727 C CA . TRP A 1 496 ? 25.900 14.101 -10.599 1.00 83.00 496 TRP A CA 1
ATOM 3728 C C . TRP A 1 496 ? 25.912 14.328 -9.086 1.00 83.00 496 TRP A C 1
ATOM 3730 O O . TRP A 1 496 ? 26.644 15.191 -8.598 1.00 83.00 496 TRP A O 1
ATOM 3740 N N . VAL A 1 497 ? 25.138 13.535 -8.340 1.00 82.62 497 VAL A N 1
ATOM 3741 C CA . VAL A 1 497 ? 25.116 13.594 -6.870 1.00 82.62 497 VAL A CA 1
ATOM 3742 C C . VAL A 1 497 ? 26.477 13.197 -6.296 1.00 82.62 497 VAL A C 1
ATOM 3744 O O . VAL A 1 497 ? 26.986 13.880 -5.409 1.00 82.62 497 VAL A O 1
ATOM 3747 N N . ILE A 1 498 ? 27.092 12.134 -6.822 1.00 84.12 498 ILE A N 1
ATOM 3748 C CA . ILE A 1 498 ? 28.407 11.653 -6.378 1.00 84.12 498 ILE A CA 1
ATOM 3749 C C . ILE A 1 498 ? 29.489 12.702 -6.643 1.00 84.12 498 ILE A C 1
ATOM 3751 O O . ILE A 1 498 ? 30.236 13.025 -5.727 1.00 84.12 498 ILE A O 1
ATOM 3755 N N . GLY A 1 499 ? 29.531 13.308 -7.834 1.00 85.06 499 GLY A N 1
ATOM 3756 C CA . GLY A 1 499 ? 30.534 14.327 -8.169 1.00 85.06 499 GLY A CA 1
ATOM 3757 C C . GLY A 1 499 ? 30.459 15.584 -7.289 1.00 85.06 499 GLY A C 1
ATOM 3758 O O . GLY A 1 499 ? 31.477 16.218 -7.007 1.00 85.06 499 GLY A O 1
ATOM 3759 N N . LEU A 1 500 ? 29.265 15.942 -6.803 1.00 81.12 500 LEU A N 1
ATOM 3760 C CA . LEU A 1 500 ? 29.094 16.972 -5.770 1.00 81.12 500 LEU A CA 1
ATOM 3761 C C . LEU A 1 500 ? 29.482 16.457 -4.373 1.00 81.12 500 LEU A C 1
ATOM 3763 O O . LEU A 1 500 ? 30.075 17.194 -3.581 1.00 81.12 500 LEU A O 1
ATOM 3767 N N . GLY A 1 501 ? 29.167 15.196 -4.080 1.00 80.25 501 GLY A N 1
ATOM 3768 C CA . GLY A 1 501 ? 29.414 14.532 -2.803 1.00 80.25 501 GLY A CA 1
ATOM 3769 C C . GLY A 1 501 ? 30.876 14.247 -2.488 1.00 80.25 501 GLY A C 1
ATOM 3770 O O . GLY A 1 501 ? 31.251 14.363 -1.324 1.00 80.25 501 GLY A O 1
ATOM 3771 N N . GLU A 1 502 ? 31.712 13.984 -3.495 1.00 80.62 502 GLU A N 1
ATOM 3772 C CA . GLU A 1 502 ? 33.169 13.852 -3.336 1.00 80.62 502 GLU A CA 1
ATOM 3773 C C . GLU A 1 502 ? 33.791 15.095 -2.682 1.00 80.62 502 GLU A C 1
ATOM 3775 O O . GLU A 1 502 ? 34.777 14.997 -1.956 1.00 80.62 502 GLU A O 1
ATOM 3780 N N . LYS A 1 503 ? 33.189 16.274 -2.897 1.00 81.50 503 LYS A N 1
ATOM 3781 C CA . LYS A 1 503 ? 33.635 17.542 -2.301 1.00 81.50 503 LYS A CA 1
ATOM 3782 C C . LYS A 1 503 ? 32.994 17.819 -0.944 1.00 81.50 503 LYS A C 1
ATOM 3784 O O . LYS A 1 503 ? 33.615 18.447 -0.090 1.00 81.50 503 LYS A O 1
ATOM 3789 N N . SER A 1 504 ? 31.737 17.420 -0.749 1.00 88.19 504 SER A N 1
ATOM 3790 C CA . SER A 1 504 ? 31.019 17.600 0.514 1.00 88.19 504 SER A CA 1
ATOM 3791 C C . SER A 1 504 ? 29.780 16.710 0.592 1.00 88.19 504 SER A C 1
ATOM 3793 O O . SER A 1 504 ? 28.790 16.943 -0.107 1.00 88.19 504 SER A O 1
ATOM 3795 N N . LEU A 1 505 ? 29.777 15.760 1.535 1.00 90.06 505 LEU A N 1
ATOM 3796 C CA . LEU A 1 505 ? 28.602 14.934 1.831 1.00 90.06 505 LEU A CA 1
ATOM 3797 C C . LEU A 1 505 ? 27.371 15.788 2.184 1.00 90.06 505 LEU A C 1
ATOM 3799 O O . LEU A 1 505 ? 26.255 15.470 1.782 1.00 90.06 505 LEU A O 1
ATOM 3803 N N . PHE A 1 506 ? 27.567 16.905 2.890 1.00 90.62 506 PHE A N 1
ATOM 3804 C CA . PHE A 1 506 ? 26.481 17.821 3.246 1.00 90.62 506 PHE A CA 1
ATOM 3805 C C . PHE A 1 506 ? 25.800 18.418 2.006 1.00 90.62 506 PHE A C 1
ATOM 3807 O O . PHE A 1 506 ? 24.572 18.478 1.941 1.00 90.62 506 PHE A O 1
ATOM 3814 N N . LEU A 1 507 ? 26.581 18.806 0.992 1.00 89.31 507 LEU A N 1
ATOM 3815 C CA . LEU A 1 507 ? 26.035 19.344 -0.254 1.00 89.31 507 LEU A CA 1
ATOM 3816 C C . LEU A 1 507 ? 25.309 18.266 -1.070 1.00 89.31 507 LEU A C 1
ATOM 3818 O O . LEU A 1 507 ? 24.243 18.543 -1.620 1.00 89.31 507 LEU A O 1
ATOM 3822 N N . ALA A 1 508 ? 25.825 17.032 -1.092 1.00 89.81 508 ALA A N 1
ATOM 3823 C CA . ALA A 1 508 ? 25.132 15.901 -1.710 1.00 89.81 508 ALA A CA 1
ATOM 3824 C C . ALA A 1 508 ? 23.791 15.592 -1.030 1.00 89.81 508 ALA A C 1
ATOM 3826 O O . ALA A 1 508 ? 22.805 15.329 -1.720 1.00 89.81 508 ALA A O 1
ATOM 3827 N N . LEU A 1 509 ? 23.714 15.683 0.303 1.00 91.69 509 LEU A N 1
ATOM 3828 C CA . LEU A 1 509 ? 22.457 15.537 1.044 1.00 91.69 509 LEU A CA 1
ATOM 3829 C C . LEU A 1 509 ? 21.464 16.657 0.701 1.00 91.69 509 LEU A C 1
ATOM 3831 O O . LEU A 1 509 ? 20.291 16.369 0.478 1.00 91.69 509 LEU A O 1
ATOM 3835 N N . ILE A 1 510 ? 21.912 17.914 0.584 1.00 90.81 510 ILE A N 1
ATOM 3836 C CA . ILE A 1 510 ? 21.051 19.029 0.147 1.00 90.81 510 ILE A CA 1
ATOM 3837 C C . ILE A 1 510 ? 20.542 18.805 -1.278 1.00 90.81 510 ILE A C 1
ATOM 3839 O O . ILE A 1 510 ? 19.349 18.960 -1.531 1.00 90.81 510 ILE A O 1
ATOM 3843 N N . MET A 1 511 ? 21.414 18.422 -2.210 1.00 88.50 511 MET A N 1
ATOM 3844 C CA . MET A 1 511 ? 21.007 18.131 -3.585 1.00 88.50 511 MET A CA 1
ATOM 3845 C C . MET A 1 511 ? 19.996 16.981 -3.623 1.00 88.50 511 MET A C 1
ATOM 3847 O O . MET A 1 511 ? 18.964 17.093 -4.279 1.00 88.50 511 MET A O 1
ATOM 3851 N N . THR A 1 512 ? 20.254 15.909 -2.873 1.00 89.62 512 THR A N 1
ATOM 3852 C CA . THR A 1 512 ? 19.357 14.752 -2.764 1.00 89.62 512 THR A CA 1
ATOM 3853 C C . THR A 1 512 ? 18.010 15.139 -2.155 1.00 89.62 512 THR A C 1
ATOM 3855 O O . THR A 1 512 ? 16.971 14.688 -2.632 1.00 89.62 512 THR A O 1
ATOM 3858 N N . MET A 1 513 ? 17.999 16.012 -1.146 1.00 90.81 513 MET A N 1
ATOM 3859 C CA . MET A 1 513 ? 16.781 16.572 -0.561 1.00 90.81 513 MET A CA 1
ATOM 3860 C C . MET A 1 513 ? 15.975 17.345 -1.609 1.00 90.81 513 MET A C 1
ATOM 3862 O O . MET A 1 513 ? 14.787 17.085 -1.775 1.00 90.81 513 MET A O 1
ATOM 3866 N N . LEU A 1 514 ? 16.610 18.283 -2.318 1.00 88.31 514 LEU A N 1
ATOM 3867 C CA . LEU A 1 514 ? 15.944 19.101 -3.335 1.00 88.31 514 LEU A CA 1
ATOM 3868 C C . LEU A 1 514 ? 15.399 18.239 -4.475 1.00 88.31 514 LEU A C 1
ATOM 3870 O O . LEU A 1 514 ? 14.263 18.436 -4.896 1.00 88.31 514 LEU A O 1
ATOM 3874 N N . LEU A 1 515 ? 16.181 17.255 -4.921 1.00 86.25 515 LEU A N 1
ATOM 3875 C CA . LEU A 1 515 ? 15.766 16.276 -5.918 1.00 86.25 515 LEU A CA 1
ATOM 3876 C C . LEU A 1 515 ? 14.564 15.463 -5.423 1.00 86.25 515 LEU A C 1
ATOM 3878 O O . LEU A 1 515 ? 13.588 15.320 -6.150 1.00 86.25 515 LEU A O 1
ATOM 3882 N N . SER A 1 516 ? 14.596 14.990 -4.175 1.00 88.69 516 SER A N 1
ATOM 3883 C CA . SER A 1 516 ? 13.508 14.193 -3.596 1.00 88.69 516 SER A CA 1
ATOM 3884 C C . SER A 1 516 ? 12.214 14.992 -3.454 1.00 88.69 516 SER A C 1
ATOM 3886 O O . SER A 1 516 ? 11.141 14.479 -3.761 1.00 88.69 516 SER A O 1
ATOM 3888 N N . ILE A 1 517 ? 12.309 16.261 -3.043 1.00 86.69 517 ILE A N 1
ATOM 3889 C CA . ILE A 1 517 ? 11.151 17.158 -2.964 1.00 86.69 517 ILE A CA 1
ATOM 3890 C C . ILE A 1 517 ? 10.599 17.419 -4.364 1.00 86.69 517 ILE A C 1
ATOM 3892 O O . ILE A 1 517 ? 9.401 17.273 -4.573 1.00 86.69 517 ILE A O 1
ATOM 3896 N N . LEU A 1 518 ? 11.461 17.770 -5.324 1.00 83.62 518 LEU A N 1
ATOM 3897 C CA . LEU A 1 518 ? 11.057 18.086 -6.694 1.00 83.62 518 LEU A CA 1
ATOM 3898 C C . LEU A 1 518 ? 10.332 16.907 -7.351 1.00 83.62 518 LEU A C 1
ATOM 3900 O O . LEU A 1 518 ? 9.228 17.079 -7.862 1.00 83.62 518 LEU A O 1
ATOM 3904 N N . LEU A 1 519 ? 10.931 15.716 -7.289 1.00 82.38 519 LEU A N 1
ATOM 3905 C CA . LEU A 1 519 ? 10.368 14.491 -7.859 1.00 82.38 519 LEU A CA 1
ATOM 3906 C C . LEU A 1 519 ? 9.099 14.031 -7.132 1.00 82.38 519 LEU A C 1
ATOM 3908 O O . LEU A 1 519 ? 8.244 13.405 -7.748 1.00 82.38 519 LEU A O 1
ATOM 3912 N N . GLY A 1 520 ? 8.970 14.346 -5.841 1.00 79.00 520 GLY A N 1
ATOM 3913 C CA . GLY A 1 520 ? 7.783 14.018 -5.058 1.00 79.00 520 GLY A CA 1
ATOM 3914 C C . GLY A 1 520 ? 6.611 14.977 -5.240 1.00 79.00 520 GLY A C 1
ATOM 3915 O O . GLY A 1 520 ? 5.492 14.650 -4.853 1.00 79.00 520 GLY A O 1
ATOM 3916 N N . THR A 1 521 ? 6.827 16.166 -5.813 1.00 78.62 521 THR A N 1
ATOM 3917 C CA . THR A 1 521 ? 5.745 17.149 -5.934 1.00 78.62 521 THR A CA 1
ATOM 3918 C C . THR A 1 521 ? 4.627 16.655 -6.854 1.00 78.62 521 THR A C 1
ATOM 3920 O O . THR A 1 521 ? 4.831 16.391 -8.035 1.00 78.62 521 THR A O 1
ATOM 3923 N N . GLY A 1 522 ? 3.399 16.596 -6.332 1.00 67.12 522 GLY A N 1
ATOM 3924 C CA . GLY A 1 522 ? 2.223 16.307 -7.160 1.00 67.12 522 GLY A CA 1
ATOM 3925 C C . GLY A 1 522 ? 1.911 14.839 -7.357 1.00 67.12 522 GLY A C 1
ATOM 3926 O O . GLY A 1 522 ? 1.081 14.525 -8.207 1.00 67.12 522 GLY A O 1
ATOM 3927 N N . ILE A 1 523 ? 2.563 13.953 -6.607 1.00 76.75 523 ILE A N 1
ATOM 3928 C CA . ILE A 1 523 ? 2.477 12.516 -6.820 1.00 76.75 523 ILE A CA 1
ATOM 3929 C C . ILE A 1 523 ? 2.279 11.808 -5.475 1.00 76.75 523 ILE A C 1
ATOM 3931 O O . ILE A 1 523 ? 2.944 12.153 -4.503 1.00 76.75 523 ILE A O 1
ATOM 3935 N N . PRO A 1 524 ? 1.405 10.788 -5.397 1.00 76.94 524 PRO A N 1
ATOM 3936 C CA . PRO A 1 524 ? 1.218 10.010 -4.180 1.00 76.94 524 PRO A CA 1
ATOM 3937 C C . PRO A 1 524 ? 2.504 9.379 -3.646 1.00 76.94 524 PRO A C 1
ATOM 3939 O O . PRO A 1 524 ? 3.409 9.007 -4.392 1.00 76.94 524 PRO A O 1
ATOM 3942 N N . THR A 1 525 ? 2.544 9.200 -2.327 1.00 82.12 525 THR A N 1
ATOM 3943 C CA . THR A 1 525 ? 3.765 8.873 -1.586 1.00 82.12 525 THR A CA 1
ATOM 3944 C C . THR A 1 525 ? 4.474 7.594 -2.051 1.00 82.12 525 THR A C 1
ATOM 3946 O O . THR A 1 525 ? 5.701 7.540 -2.039 1.00 82.12 525 THR A O 1
ATOM 3949 N N . ILE A 1 526 ? 3.730 6.568 -2.478 1.00 81.31 526 ILE A N 1
ATOM 3950 C CA . ILE A 1 526 ? 4.312 5.291 -2.923 1.00 81.31 526 ILE A CA 1
ATOM 3951 C C . ILE A 1 526 ? 5.158 5.473 -4.197 1.00 81.31 526 ILE A C 1
ATOM 3953 O O . ILE A 1 526 ? 6.355 5.190 -4.140 1.00 81.31 526 ILE A O 1
ATOM 3957 N N . PRO A 1 527 ? 4.606 5.985 -5.318 1.00 77.81 527 PRO A N 1
ATOM 3958 C CA . PRO A 1 527 ? 5.406 6.388 -6.471 1.00 77.81 527 PRO A CA 1
ATOM 3959 C C . PRO A 1 527 ? 6.550 7.326 -6.124 1.00 77.81 527 PRO A C 1
ATOM 3961 O O . PRO A 1 527 ? 7.670 7.095 -6.565 1.00 77.81 527 PRO A O 1
ATOM 3964 N N . THR A 1 528 ? 6.279 8.350 -5.313 1.00 86.56 528 THR A N 1
ATOM 3965 C CA . THR A 1 528 ? 7.288 9.324 -4.902 1.00 86.56 528 THR A CA 1
ATOM 3966 C C . THR A 1 528 ? 8.488 8.624 -4.281 1.00 86.56 528 THR A C 1
ATOM 3968 O O . THR A 1 528 ? 9.608 8.849 -4.722 1.00 86.56 528 THR A O 1
ATOM 3971 N N . TYR A 1 529 ? 8.269 7.710 -3.333 1.00 88.69 529 TYR A N 1
ATOM 3972 C CA . TYR A 1 529 ? 9.349 6.923 -2.752 1.00 88.69 529 TYR A CA 1
ATOM 3973 C C . TYR A 1 529 ? 10.094 6.088 -3.790 1.00 88.69 529 TYR A C 1
ATOM 3975 O O . TYR A 1 529 ? 11.318 6.127 -3.813 1.00 88.69 529 TYR A O 1
ATOM 3983 N N . ILE A 1 530 ? 9.386 5.322 -4.623 1.00 83.56 530 ILE A N 1
ATOM 3984 C CA . ILE A 1 530 ? 10.038 4.425 -5.588 1.00 83.56 530 ILE A CA 1
ATOM 3985 C C . ILE A 1 530 ? 10.976 5.227 -6.496 1.00 83.56 530 ILE A C 1
ATOM 3987 O O . ILE A 1 530 ? 12.113 4.825 -6.728 1.00 83.56 530 ILE A O 1
ATOM 3991 N N . ILE A 1 531 ? 10.529 6.396 -6.948 1.00 82.94 531 ILE A N 1
ATOM 3992 C CA . ILE A 1 531 ? 11.287 7.276 -7.835 1.00 82.94 531 ILE A CA 1
ATOM 3993 C C . ILE A 1 531 ? 12.485 7.886 -7.109 1.00 82.94 531 ILE A C 1
ATOM 3995 O O . ILE A 1 531 ? 13.613 7.817 -7.600 1.00 82.94 531 ILE A O 1
ATOM 3999 N N . THR A 1 532 ? 12.263 8.487 -5.936 1.00 87.69 532 THR A N 1
ATOM 4000 C CA . THR A 1 532 ? 13.337 9.161 -5.198 1.00 87.69 532 THR A CA 1
ATOM 4001 C C . THR A 1 532 ? 14.362 8.169 -4.670 1.00 87.69 532 THR A C 1
ATOM 4003 O O . THR A 1 532 ? 15.558 8.446 -4.718 1.00 87.69 532 THR A O 1
ATOM 4006 N N . ALA A 1 533 ? 13.929 6.992 -4.224 1.00 86.56 533 ALA A N 1
ATOM 4007 C CA . ALA A 1 533 ? 14.811 5.930 -3.774 1.00 86.56 533 ALA A CA 1
ATOM 4008 C C . ALA A 1 533 ? 15.625 5.352 -4.929 1.00 86.56 533 ALA A C 1
ATOM 4010 O O . ALA A 1 533 ? 16.834 5.229 -4.781 1.00 86.56 533 ALA A O 1
ATOM 4011 N N . ALA A 1 534 ? 15.010 5.058 -6.078 1.00 81.50 534 ALA A N 1
ATOM 4012 C CA . ALA A 1 534 ? 15.733 4.501 -7.217 1.00 81.50 534 ALA A CA 1
ATOM 4013 C C . ALA A 1 534 ? 16.808 5.467 -7.747 1.00 81.50 534 ALA A C 1
ATOM 4015 O O . ALA A 1 534 ? 17.890 5.031 -8.138 1.00 81.50 534 ALA A O 1
ATOM 4016 N N . LEU A 1 535 ? 16.534 6.776 -7.751 1.00 82.25 535 LEU A N 1
ATOM 4017 C CA . LEU A 1 535 ? 17.455 7.781 -8.291 1.00 82.25 535 LEU A CA 1
ATOM 4018 C C . LEU A 1 535 ? 18.492 8.262 -7.272 1.00 82.25 535 LEU A C 1
ATOM 4020 O O . LEU A 1 535 ? 19.665 8.415 -7.609 1.00 82.25 535 LEU A O 1
ATOM 4024 N N . ALA A 1 536 ? 18.077 8.534 -6.036 1.00 82.94 536 ALA A N 1
ATOM 4025 C CA . ALA A 1 536 ? 18.901 9.277 -5.090 1.00 82.94 536 ALA A CA 1
ATOM 4026 C C . ALA A 1 536 ? 19.583 8.398 -4.033 1.00 82.94 536 ALA A C 1
ATOM 4028 O O . ALA A 1 536 ? 20.700 8.701 -3.608 1.00 82.94 536 ALA A O 1
ATOM 4029 N N . ALA A 1 537 ? 18.962 7.290 -3.616 1.00 85.31 537 ALA A N 1
ATOM 4030 C CA . ALA A 1 537 ? 19.520 6.466 -2.547 1.00 85.31 537 ALA A CA 1
ATOM 4031 C C . ALA A 1 537 ? 20.811 5.714 -2.945 1.00 85.31 537 ALA A C 1
ATOM 4033 O O . ALA A 1 537 ? 21.760 5.750 -2.155 1.00 85.31 537 ALA A O 1
ATOM 4034 N N . PRO A 1 538 ? 20.942 5.124 -4.156 1.00 83.12 538 PRO A N 1
ATOM 4035 C CA . PRO A 1 538 ? 22.198 4.517 -4.605 1.00 83.12 538 PRO A CA 1
ATOM 4036 C C . PRO A 1 538 ? 23.370 5.501 -4.645 1.00 83.12 538 PRO A C 1
ATOM 4038 O O . PRO A 1 538 ? 24.515 5.117 -4.409 1.00 83.12 538 PRO A O 1
ATOM 4041 N N . ALA A 1 539 ? 23.096 6.776 -4.931 1.00 85.75 539 ALA A N 1
ATOM 4042 C CA . ALA A 1 539 ? 24.119 7.811 -4.985 1.00 85.75 539 ALA A CA 1
ATOM 4043 C C . ALA A 1 539 ? 24.691 8.120 -3.595 1.00 85.75 539 ALA A C 1
ATOM 4045 O O . ALA A 1 539 ? 25.907 8.157 -3.422 1.00 85.75 539 ALA A O 1
ATOM 4046 N N . LEU A 1 540 ? 23.822 8.269 -2.589 1.00 88.94 540 LEU A N 1
ATOM 4047 C CA . LEU A 1 540 ? 24.240 8.445 -1.195 1.00 88.94 540 LEU A CA 1
ATOM 4048 C C . LEU A 1 540 ? 24.971 7.208 -0.655 1.00 88.94 540 LEU A C 1
ATOM 4050 O O . LEU A 1 540 ? 25.976 7.350 0.042 1.00 88.94 540 LEU A O 1
ATOM 4054 N N . ALA A 1 541 ? 24.523 6.007 -1.027 1.00 87.25 541 ALA A N 1
ATOM 4055 C CA . ALA A 1 541 ? 25.180 4.763 -0.635 1.00 87.25 541 ALA A CA 1
ATOM 4056 C C . ALA A 1 541 ? 26.625 4.681 -1.160 1.00 87.25 541 ALA A C 1
ATOM 4058 O O . ALA A 1 541 ? 27.536 4.321 -0.416 1.00 87.25 541 ALA A O 1
ATOM 4059 N N . LYS A 1 542 ? 26.863 5.098 -2.412 1.00 86.12 542 LYS A N 1
ATOM 4060 C CA . LYS A 1 542 ? 28.214 5.187 -2.998 1.00 86.12 542 LYS A CA 1
ATOM 4061 C C . LYS A 1 542 ? 29.113 6.221 -2.309 1.00 86.12 542 LYS A C 1
ATOM 4063 O O . LYS A 1 542 ? 30.328 6.072 -2.343 1.00 86.12 542 LYS A O 1
ATOM 4068 N N . LEU A 1 543 ? 28.534 7.223 -1.646 1.00 88.06 543 LEU A N 1
ATOM 4069 C CA . LEU A 1 543 ? 29.249 8.215 -0.832 1.00 88.06 543 LEU A CA 1
ATOM 4070 C C . LEU A 1 543 ? 29.511 7.745 0.614 1.00 88.06 543 LEU A C 1
ATOM 4072 O O . LEU A 1 543 ? 29.944 8.537 1.450 1.00 88.06 543 LEU A O 1
ATOM 4076 N N . GLY A 1 544 ? 29.242 6.473 0.932 1.00 87.81 544 GLY A N 1
ATOM 4077 C CA . GLY A 1 544 ? 29.494 5.880 2.249 1.00 87.81 544 GLY A CA 1
ATOM 4078 C C . GLY A 1 544 ? 28.362 6.060 3.265 1.00 87.81 544 GLY A C 1
ATOM 4079 O O . GLY A 1 544 ? 28.527 5.696 4.430 1.00 87.81 544 GLY A O 1
ATOM 4080 N N . VAL A 1 545 ? 27.203 6.595 2.861 1.00 92.06 545 VAL A N 1
ATOM 4081 C CA . VAL A 1 545 ? 26.015 6.645 3.728 1.00 92.06 545 VAL A CA 1
ATOM 4082 C C . VAL A 1 545 ? 25.407 5.241 3.826 1.00 92.06 545 VAL A C 1
ATOM 4084 O O . VAL A 1 545 ? 25.221 4.591 2.798 1.00 92.06 545 VAL A O 1
ATOM 4087 N N . PRO A 1 546 ? 25.030 4.750 5.023 1.00 92.62 546 PRO A N 1
ATOM 4088 C CA . PRO A 1 546 ? 24.371 3.454 5.152 1.00 92.62 546 PRO A CA 1
ATOM 4089 C C . PRO A 1 546 ? 23.141 3.336 4.242 1.00 92.62 546 PRO A C 1
ATOM 4091 O O . PRO A 1 546 ? 22.364 4.283 4.103 1.00 92.62 546 PRO A O 1
ATOM 4094 N N . LEU A 1 547 ? 22.936 2.161 3.645 1.00 89.75 547 LEU A N 1
ATOM 4095 C CA . LEU A 1 547 ? 21.904 1.950 2.626 1.00 89.75 547 LEU A CA 1
ATOM 4096 C C . LEU A 1 547 ? 20.491 2.282 3.137 1.00 89.75 547 LEU A C 1
ATOM 4098 O O . LEU A 1 547 ? 19.774 3.067 2.520 1.00 89.75 547 LEU A O 1
ATOM 4102 N N . ILE A 1 548 ? 20.127 1.774 4.320 1.00 91.88 548 ILE A N 1
ATOM 4103 C CA . ILE A 1 548 ? 18.828 2.068 4.949 1.00 91.88 548 ILE A CA 1
ATOM 4104 C C . ILE A 1 548 ? 18.681 3.571 5.213 1.00 91.88 548 ILE A C 1
ATOM 4106 O O . ILE A 1 548 ? 17.628 4.142 4.943 1.00 91.88 548 ILE A O 1
ATOM 4110 N N . ALA A 1 549 ? 19.738 4.235 5.693 1.00 92.25 549 ALA A N 1
ATOM 4111 C CA . ALA A 1 549 ? 19.709 5.675 5.945 1.00 92.25 549 ALA A CA 1
ATOM 4112 C C . ALA A 1 549 ? 19.516 6.475 4.647 1.00 92.25 549 ALA A C 1
ATOM 4114 O O . ALA A 1 549 ? 18.755 7.438 4.638 1.00 92.25 549 ALA A O 1
ATOM 4115 N N . SER A 1 550 ? 20.135 6.042 3.547 1.00 92.44 550 SER A N 1
ATOM 4116 C CA . SER A 1 550 ? 19.983 6.653 2.221 1.00 92.44 550 SER A CA 1
ATOM 4117 C C . S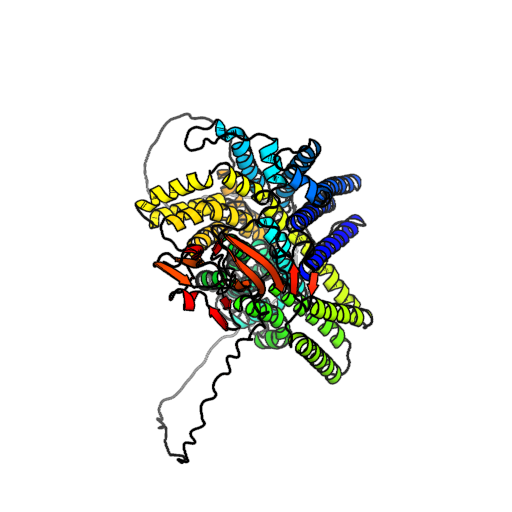ER A 1 550 ? 18.544 6.552 1.707 1.00 92.44 550 SER A C 1
ATOM 4119 O O . SER A 1 550 ? 17.965 7.552 1.281 1.00 92.44 550 SER A O 1
ATOM 4121 N N . HIS A 1 551 ? 17.928 5.368 1.812 1.00 92.75 551 HIS A N 1
ATOM 4122 C CA . HIS A 1 551 ? 16.526 5.168 1.431 1.00 92.75 551 HIS A CA 1
ATOM 4123 C C . HIS A 1 551 ? 15.566 5.929 2.353 1.00 92.75 551 HIS A C 1
ATOM 4125 O O . HIS A 1 551 ? 14.602 6.519 1.869 1.00 92.75 551 HIS A O 1
ATOM 4131 N N . MET A 1 552 ? 15.835 5.968 3.660 1.00 91.56 552 MET A N 1
ATOM 4132 C CA . MET A 1 552 ? 15.045 6.748 4.617 1.00 91.56 552 MET A CA 1
ATOM 4133 C C . MET A 1 552 ? 15.126 8.245 4.342 1.00 91.56 552 MET A C 1
ATOM 4135 O O . MET A 1 552 ? 14.111 8.931 4.380 1.00 91.56 552 MET A O 1
ATOM 4139 N N . PHE A 1 553 ? 16.309 8.752 4.007 1.00 92.06 553 PHE A N 1
ATOM 4140 C CA . PHE A 1 553 ? 16.498 10.154 3.660 1.00 92.06 553 PHE A CA 1
ATOM 4141 C C . PHE A 1 553 ? 15.669 10.539 2.425 1.00 92.06 553 PHE A C 1
ATOM 4143 O O . PHE A 1 553 ? 14.902 11.502 2.476 1.00 92.06 553 PHE A O 1
ATOM 4150 N N . ALA A 1 554 ? 15.760 9.752 1.346 1.00 90.31 554 ALA A N 1
ATOM 4151 C CA . ALA A 1 554 ? 14.956 9.956 0.138 1.00 90.31 554 ALA A CA 1
ATOM 4152 C C . ALA A 1 554 ? 13.445 9.842 0.419 1.00 90.31 554 ALA A C 1
ATOM 4154 O O . ALA A 1 554 ? 12.651 10.639 -0.085 1.00 90.31 554 ALA A O 1
ATOM 4155 N N . PHE A 1 555 ? 13.048 8.893 1.272 1.00 89.81 555 PHE A N 1
ATOM 4156 C CA . PHE A 1 555 ? 11.662 8.704 1.689 1.00 89.81 555 PHE A CA 1
ATOM 4157 C C . PHE A 1 555 ? 11.115 9.911 2.458 1.00 89.81 555 PHE A C 1
ATOM 4159 O O . PHE A 1 555 ? 10.056 10.426 2.108 1.00 89.81 555 PHE A O 1
ATOM 4166 N N . TYR A 1 556 ? 11.836 10.411 3.465 1.00 89.19 556 TYR A N 1
ATOM 4167 C CA . TYR A 1 556 ? 11.370 11.521 4.299 1.00 89.19 556 TYR A CA 1
ATOM 4168 C C . TYR A 1 556 ? 11.146 12.793 3.490 1.00 89.19 556 TYR A C 1
ATOM 4170 O O . TYR A 1 556 ? 10.098 13.424 3.614 1.00 89.19 556 TYR A O 1
ATOM 4178 N N . TYR A 1 557 ? 12.092 13.153 2.624 1.00 88.69 557 TYR A N 1
ATOM 4179 C CA . TYR A 1 557 ? 11.937 14.342 1.789 1.00 88.69 557 TYR A CA 1
ATOM 4180 C C . TYR A 1 557 ? 10.932 14.154 0.656 1.00 88.69 557 TYR A C 1
ATOM 4182 O O . TYR A 1 557 ? 10.246 15.113 0.307 1.00 88.69 557 TYR A O 1
ATOM 4190 N N . GLY A 1 558 ? 10.775 12.925 0.157 1.00 87.56 558 GLY A N 1
ATOM 4191 C CA . GLY A 1 558 ? 9.684 12.571 -0.745 1.00 87.56 558 GLY A CA 1
ATOM 4192 C C . GLY A 1 558 ? 8.310 12.816 -0.111 1.00 87.56 558 GLY A C 1
ATOM 4193 O O . GLY A 1 558 ? 7.483 13.503 -0.696 1.00 87.56 558 GLY A O 1
ATOM 4194 N N . ILE A 1 559 ? 8.078 12.351 1.122 1.00 84.94 559 ILE A N 1
ATOM 4195 C CA . ILE A 1 559 ? 6.808 12.588 1.837 1.00 84.94 559 ILE A CA 1
ATOM 4196 C C . ILE A 1 559 ? 6.591 14.077 2.134 1.00 84.94 559 ILE A C 1
ATOM 4198 O O . ILE A 1 559 ? 5.473 14.581 2.048 1.00 84.94 559 ILE A O 1
ATOM 4202 N N . MET A 1 560 ? 7.649 14.807 2.496 1.00 82.31 560 MET A N 1
ATOM 4203 C CA . MET A 1 560 ? 7.549 16.243 2.787 1.00 82.31 560 MET A CA 1
ATOM 4204 C C . MET A 1 560 ? 7.170 17.078 1.552 1.00 82.31 560 MET A C 1
ATOM 4206 O O . MET A 1 560 ? 6.670 18.198 1.708 1.00 82.31 560 MET A O 1
ATOM 4210 N N . ALA A 1 561 ? 7.345 16.545 0.338 1.00 82.88 561 ALA A N 1
ATOM 4211 C CA . ALA A 1 561 ? 6.870 17.177 -0.891 1.00 82.88 561 ALA A CA 1
ATOM 4212 C C . ALA A 1 561 ? 5.341 17.364 -0.891 1.00 82.88 561 ALA A C 1
ATOM 4214 O O . ALA A 1 561 ? 4.853 18.402 -1.334 1.00 82.88 561 ALA A O 1
ATOM 4215 N N . ASP A 1 562 ? 4.593 16.429 -0.296 1.00 79.00 562 ASP A N 1
ATOM 4216 C CA . ASP A 1 562 ? 3.124 16.475 -0.204 1.00 79.00 562 ASP A CA 1
ATOM 4217 C C . ASP A 1 562 ? 2.604 17.555 0.763 1.00 79.00 562 ASP A C 1
ATOM 4219 O O . ASP A 1 562 ? 1.426 17.922 0.714 1.00 79.00 562 ASP A O 1
ATOM 4223 N N . LEU A 1 563 ? 3.470 18.086 1.635 1.00 80.44 563 LEU A N 1
ATOM 4224 C CA . LEU A 1 563 ? 3.174 19.215 2.527 1.00 80.44 563 LEU A CA 1
ATOM 4225 C C . LEU A 1 563 ? 3.606 20.564 1.937 1.00 80.44 563 LEU A C 1
ATOM 4227 O O . LEU A 1 563 ? 3.197 21.615 2.432 1.00 80.44 563 LEU A O 1
ATOM 4231 N N . SER A 1 564 ? 4.435 20.546 0.895 1.00 75.56 564 SER A N 1
ATOM 4232 C CA . SER A 1 564 ? 5.095 21.735 0.366 1.00 75.56 564 SER A CA 1
ATOM 4233 C C . SER A 1 564 ? 4.343 22.307 -0.849 1.00 75.56 564 SER A C 1
ATOM 4235 O O . SER A 1 564 ? 3.808 21.554 -1.671 1.00 75.56 564 SER A O 1
ATOM 4237 N N . PRO A 1 565 ? 4.289 23.644 -1.018 1.00 61.72 565 PRO A N 1
ATOM 4238 C CA . PRO A 1 565 ? 3.872 24.249 -2.282 1.00 61.72 565 PRO A CA 1
ATOM 4239 C C . PRO A 1 565 ? 4.767 23.760 -3.437 1.00 61.72 565 PRO A C 1
ATOM 4241 O O . PRO A 1 565 ? 5.955 23.532 -3.211 1.00 61.72 565 PRO A O 1
ATOM 4244 N N . PRO A 1 566 ? 4.245 23.614 -4.670 1.00 59.12 566 PRO A N 1
ATOM 4245 C CA . PRO A 1 566 ? 2.990 24.174 -5.184 1.00 59.12 566 PRO A CA 1
ATOM 4246 C C . PRO A 1 566 ? 1.756 23.265 -5.057 1.00 59.12 566 PRO A C 1
ATOM 4248 O O . PRO A 1 566 ? 0.668 23.700 -5.434 1.00 59.12 566 PRO A O 1
ATOM 4251 N N . VAL A 1 567 ? 1.901 22.025 -4.574 1.00 68.25 567 VAL A N 1
ATOM 4252 C CA . VAL A 1 567 ? 0.809 21.034 -4.613 1.00 68.25 567 VAL A CA 1
ATOM 4253 C C . VAL A 1 567 ? 0.109 20.879 -3.265 1.00 68.25 567 VAL A C 1
ATOM 4255 O O . VAL A 1 567 ? -1.112 20.988 -3.226 1.00 68.25 567 VAL A O 1
ATOM 4258 N N . ALA A 1 568 ? 0.855 20.672 -2.173 1.00 75.56 568 ALA A N 1
ATOM 4259 C CA . ALA A 1 568 ? 0.318 20.573 -0.812 1.00 75.56 568 ALA A CA 1
ATOM 4260 C C . ALA A 1 568 ? -0.967 19.707 -0.691 1.00 75.56 568 ALA A C 1
ATOM 4262 O O . ALA A 1 568 ? -1.962 20.139 -0.100 1.00 75.56 568 ALA A O 1
ATOM 4263 N N . LEU A 1 569 ? -0.970 18.496 -1.271 1.00 73.06 569 LEU A N 1
ATOM 4264 C CA . LEU A 1 569 ? -2.166 17.642 -1.415 1.00 73.06 569 LEU A CA 1
ATOM 4265 C C . LEU A 1 569 ? -2.874 17.369 -0.087 1.00 73.06 569 LEU A C 1
ATOM 4267 O O . LEU A 1 569 ? -4.101 17.410 -0.018 1.00 73.06 569 LEU A O 1
ATOM 4271 N N . ALA A 1 570 ? -2.115 17.140 0.985 1.00 78.81 570 ALA A N 1
ATOM 4272 C CA . ALA A 1 570 ? -2.686 16.896 2.307 1.00 78.81 570 ALA A CA 1
ATOM 4273 C C . ALA A 1 570 ? -3.454 18.119 2.841 1.00 78.81 570 ALA A C 1
ATOM 4275 O O . ALA A 1 570 ? -4.517 17.979 3.445 1.00 78.81 570 ALA A O 1
ATOM 4276 N N . ALA A 1 571 ? -2.957 19.330 2.574 1.00 81.50 571 ALA A N 1
ATOM 4277 C CA . ALA A 1 571 ? -3.644 20.564 2.944 1.00 81.50 571 ALA A CA 1
ATOM 4278 C C . ALA A 1 571 ? -4.895 20.801 2.080 1.00 81.50 571 ALA A C 1
ATOM 4280 O O . ALA A 1 571 ? -5.909 21.280 2.591 1.00 81.50 571 ALA A O 1
ATOM 4281 N N . LEU A 1 572 ? -4.850 20.427 0.795 1.00 76.69 572 LEU A N 1
ATOM 4282 C CA . LEU A 1 572 ? -6.014 20.465 -0.096 1.00 76.69 572 LEU A CA 1
ATOM 4283 C C . LEU A 1 572 ? -7.103 19.480 0.339 1.00 76.69 572 LEU A C 1
ATOM 4285 O O . LEU A 1 572 ? -8.272 19.843 0.298 1.00 76.69 572 LEU A O 1
ATOM 4289 N N . ALA A 1 573 ? -6.742 18.289 0.821 1.00 75.94 573 ALA A N 1
ATOM 4290 C CA . ALA A 1 573 ? -7.696 17.326 1.373 1.00 75.94 573 ALA A CA 1
ATOM 4291 C C . ALA A 1 573 ? -8.316 17.802 2.702 1.00 75.94 573 ALA A C 1
ATOM 4293 O O . ALA A 1 573 ? -9.484 17.532 2.979 1.00 75.94 573 ALA A O 1
ATOM 4294 N N . ALA A 1 574 ? -7.563 18.554 3.511 1.00 82.44 574 ALA A N 1
ATOM 4295 C CA . ALA A 1 574 ? -8.047 19.105 4.777 1.00 82.44 574 ALA A CA 1
ATOM 4296 C C . ALA A 1 574 ? -9.000 20.305 4.598 1.00 82.44 574 ALA A C 1
ATOM 4298 O O . ALA A 1 574 ? -9.880 20.527 5.430 1.00 82.44 574 ALA A O 1
ATOM 4299 N N . ALA A 1 575 ? -8.842 21.099 3.532 1.00 76.56 575 ALA A N 1
ATOM 4300 C CA . ALA A 1 575 ? -9.581 22.353 3.355 1.00 76.56 575 ALA A CA 1
ATOM 4301 C C . ALA A 1 575 ? -11.120 22.191 3.212 1.00 76.56 575 ALA A C 1
ATOM 4303 O O . ALA A 1 575 ? -11.843 22.973 3.840 1.00 76.56 575 ALA A O 1
ATOM 4304 N N . PRO A 1 576 ? -11.662 21.205 2.461 1.00 73.44 576 PRO A N 1
ATOM 4305 C CA . PRO A 1 576 ? -13.107 21.000 2.314 1.00 73.44 576 PRO A CA 1
ATOM 4306 C C . PRO A 1 576 ? -13.829 20.636 3.613 1.00 73.44 576 PRO A C 1
ATOM 4308 O O . PRO A 1 576 ? -14.981 21.031 3.789 1.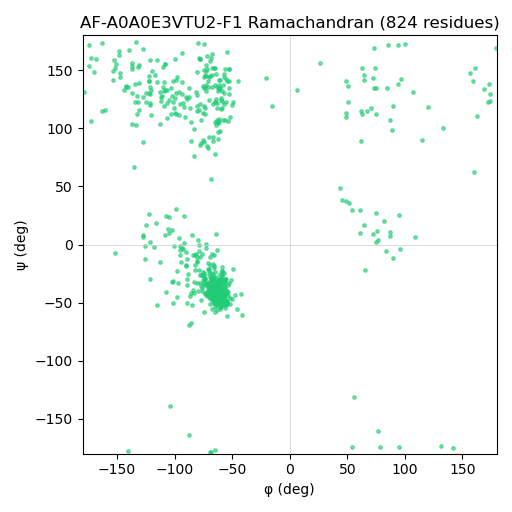00 73.44 576 PRO A O 1
ATOM 4311 N N . ILE A 1 577 ? -13.152 19.940 4.537 1.00 79.50 577 ILE A N 1
ATOM 4312 C CA . ILE A 1 577 ? -13.710 19.491 5.831 1.00 79.50 577 ILE A CA 1
ATOM 4313 C C . ILE A 1 577 ? -14.210 20.683 6.663 1.00 79.50 577 ILE A C 1
ATOM 4315 O O . ILE 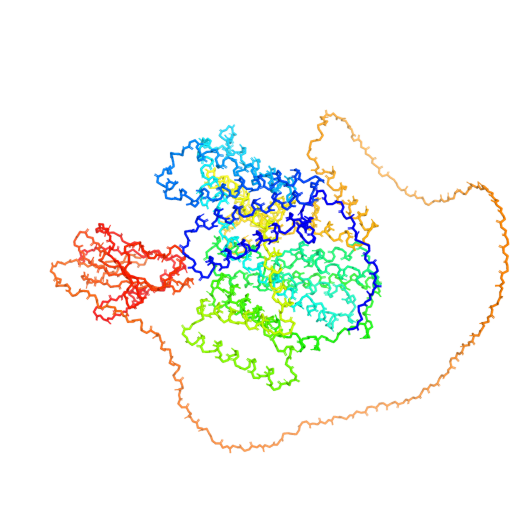A 1 577 ? -15.084 20.570 7.519 1.00 79.50 577 ILE A O 1
ATOM 4319 N N . GLU A 1 578 ? -13.687 21.867 6.377 1.00 63.09 578 GLU A N 1
ATOM 4320 C CA . GLU A 1 578 ? -13.988 23.084 7.097 1.00 63.09 578 GLU A CA 1
ATOM 4321 C C . GLU A 1 578 ? -15.176 23.894 6.536 1.00 63.09 578 GLU A C 1
ATOM 4323 O O . GLU A 1 578 ? -15.709 24.784 7.210 1.00 63.09 578 GLU A O 1
ATOM 4328 N N . GLY A 1 579 ? -15.585 23.641 5.290 1.00 57.09 579 GLY A N 1
ATOM 4329 C CA . GLY A 1 579 ? -16.576 24.433 4.549 1.00 57.09 579 GLY A CA 1
ATOM 4330 C C . GLY A 1 579 ? -16.010 25.665 3.808 1.00 57.09 579 GLY A C 1
ATOM 4331 O O . GLY A 1 579 ? -14.854 26.053 3.988 1.00 57.09 579 GLY A O 1
ATOM 4332 N N . LYS A 1 580 ? -16.855 26.306 2.978 1.00 42.41 580 LYS A N 1
ATOM 4333 C CA . LYS A 1 580 ? -16.500 27.271 1.901 1.00 42.41 580 LYS A CA 1
ATOM 4334 C C . LYS A 1 580 ? -15.413 28.316 2.230 1.00 42.41 580 LYS A C 1
ATOM 4336 O O . LYS A 1 580 ? -14.519 28.534 1.426 1.00 42.41 580 LYS A O 1
ATOM 4341 N N . SER A 1 581 ? -15.414 28.927 3.418 1.00 41.94 581 SER A N 1
ATOM 4342 C CA . SER A 1 581 ? -14.435 29.981 3.760 1.00 41.94 581 SER A CA 1
ATOM 4343 C C . SER A 1 581 ? -12.992 29.492 3.977 1.00 41.94 581 SER A C 1
ATOM 4345 O O . SER A 1 581 ? -12.062 30.296 3.910 1.00 41.94 581 SER A O 1
ATOM 4347 N N . GLY A 1 582 ? -12.792 28.202 4.274 1.00 44.75 582 GLY A N 1
ATOM 4348 C CA . GLY A 1 582 ? -11.461 27.581 4.347 1.00 44.75 582 GLY A CA 1
ATOM 4349 C C . GLY A 1 582 ? -10.873 27.317 2.967 1.00 44.75 582 GLY A C 1
ATOM 4350 O O . GLY A 1 582 ? -9.696 27.584 2.715 1.00 44.75 582 GLY A O 1
ATOM 4351 N N . GLN A 1 583 ? -11.746 26.873 2.062 1.00 45.94 583 GLN A N 1
ATOM 4352 C CA . GLN A 1 583 ? -11.457 26.574 0.665 1.00 45.94 583 GLN A CA 1
ATOM 4353 C C . GLN A 1 583 ? -10.929 27.806 -0.088 1.00 45.94 583 GLN A C 1
ATOM 4355 O O . GLN A 1 583 ? -9.929 27.701 -0.791 1.00 45.94 583 GLN A O 1
ATOM 4360 N N . ASP A 1 584 ? -11.506 28.990 0.140 1.00 43.56 584 ASP A N 1
ATOM 4361 C CA . ASP A 1 584 ? -11.119 30.217 -0.575 1.00 43.56 584 ASP A CA 1
ATOM 4362 C C . ASP A 1 584 ? -9.715 30.742 -0.212 1.00 43.56 584 ASP A C 1
ATOM 4364 O O . ASP A 1 584 ? -9.031 31.318 -1.059 1.00 43.56 584 ASP A O 1
ATOM 4368 N N . ARG A 1 585 ? -9.248 30.547 1.034 1.00 50.38 585 ARG A N 1
ATOM 4369 C CA . ARG A 1 585 ? -7.920 31.024 1.479 1.00 50.38 585 ARG A CA 1
ATOM 4370 C C . ARG A 1 585 ? -6.810 30.005 1.243 1.00 50.38 585 ARG A C 1
ATOM 4372 O O . ARG A 1 585 ? -5.805 30.359 0.641 1.00 50.38 585 ARG A O 1
ATOM 4379 N N . LEU A 1 586 ? -6.997 28.754 1.670 1.00 48.28 586 LEU A N 1
ATOM 4380 C CA . LEU A 1 586 ? -6.016 27.680 1.444 1.00 48.28 586 LEU A CA 1
ATOM 4381 C C . LEU A 1 586 ? -5.929 27.319 -0.039 1.00 48.28 586 LEU A C 1
ATOM 4383 O O . LEU A 1 586 ? -4.834 27.227 -0.587 1.00 48.28 586 LEU A O 1
ATOM 4387 N N . GLY A 1 587 ? -7.082 27.200 -0.704 1.00 46.91 587 GLY A N 1
ATOM 4388 C CA . GLY A 1 587 ? -7.151 27.086 -2.154 1.00 46.91 587 GLY A CA 1
ATOM 4389 C C . GLY A 1 587 ? -6.587 28.334 -2.823 1.00 46.91 587 GLY A C 1
ATOM 4390 O O . GLY A 1 587 ? -5.839 28.205 -3.776 1.00 46.91 587 GLY A O 1
ATOM 4391 N N . GLY A 1 588 ? -6.841 29.539 -2.303 1.00 43.41 588 GLY A N 1
ATOM 4392 C CA . GLY A 1 588 ? -6.242 30.779 -2.802 1.00 43.41 588 GLY A CA 1
ATOM 4393 C C . GLY A 1 588 ? -4.709 30.778 -2.786 1.00 43.41 588 GLY A C 1
ATOM 4394 O O . GLY A 1 588 ? -4.104 31.125 -3.797 1.00 43.41 588 GLY A O 1
ATOM 4395 N N . ASP A 1 589 ? -4.080 30.354 -1.689 1.00 48.38 589 ASP A N 1
ATOM 4396 C CA . ASP A 1 589 ? -2.619 30.309 -1.540 1.00 48.38 589 ASP A CA 1
ATOM 4397 C C . ASP A 1 589 ? -1.991 29.163 -2.353 1.00 48.38 589 ASP A C 1
ATOM 4399 O O . ASP A 1 589 ? -1.006 29.376 -3.067 1.00 48.38 589 ASP A O 1
ATOM 4403 N N . ALA A 1 590 ? -2.617 27.981 -2.355 1.00 41.94 590 ALA A N 1
ATOM 4404 C CA . ALA A 1 590 ? -2.205 26.849 -3.183 1.00 41.94 590 ALA A CA 1
ATOM 4405 C C . ALA A 1 590 ? -2.397 27.135 -4.684 1.00 41.94 590 ALA A C 1
ATOM 4407 O O . ALA A 1 590 ? -1.495 26.896 -5.477 1.00 41.94 590 ALA A O 1
ATOM 4408 N N . HIS A 1 591 ? -3.519 27.730 -5.102 1.00 43.62 591 HIS A N 1
ATOM 4409 C CA . HIS A 1 591 ? -3.766 28.131 -6.490 1.00 43.62 591 HIS A CA 1
ATOM 4410 C C . HIS A 1 591 ? -2.862 29.281 -6.934 1.00 43.62 591 HIS A C 1
ATOM 4412 O O . HIS A 1 591 ? -2.493 29.329 -8.106 1.00 43.62 591 HIS A O 1
ATOM 4418 N N . ARG A 1 592 ? -2.494 30.210 -6.044 1.00 33.50 592 ARG A N 1
ATOM 4419 C CA . ARG A 1 592 ? -1.550 31.293 -6.361 1.00 33.50 592 ARG A CA 1
ATOM 4420 C C . ARG A 1 592 ? -0.139 30.736 -6.578 1.00 33.50 592 ARG A C 1
ATOM 4422 O O . ARG A 1 592 ? 0.510 31.148 -7.534 1.00 33.50 592 ARG A O 1
ATOM 4429 N N . ALA A 1 593 ? 0.278 29.733 -5.801 1.00 36.47 593 ALA A N 1
ATOM 4430 C CA . ALA A 1 593 ? 1.509 28.973 -6.045 1.00 36.47 593 ALA A CA 1
ATOM 4431 C C . ALA A 1 593 ? 1.424 28.088 -7.310 1.00 36.47 593 ALA A C 1
ATOM 4433 O O . ALA A 1 593 ? 2.343 28.075 -8.124 1.00 36.47 593 ALA A O 1
ATOM 4434 N N . ARG A 1 594 ? 0.287 27.420 -7.550 1.00 32.62 594 ARG A N 1
ATOM 4435 C CA . ARG A 1 594 ? 0.042 26.572 -8.733 1.00 32.62 594 ARG A CA 1
ATOM 4436 C C . ARG A 1 594 ? -0.001 27.375 -10.038 1.00 32.62 594 ARG A C 1
ATOM 4438 O O . ARG A 1 594 ? 0.447 26.880 -11.066 1.00 32.62 594 ARG A O 1
ATOM 4445 N N . ARG A 1 595 ? -0.473 28.630 -10.010 1.00 31.61 595 ARG A N 1
ATOM 4446 C CA . ARG A 1 595 ? -0.404 29.565 -11.153 1.00 31.61 595 ARG A CA 1
ATOM 4447 C C . ARG A 1 595 ? 1.019 30.039 -11.455 1.00 31.61 595 ARG A C 1
ATOM 4449 O O . ARG A 1 595 ? 1.276 30.376 -12.604 1.00 31.61 595 ARG A O 1
ATOM 4456 N N . LEU A 1 596 ? 1.927 30.040 -10.475 1.00 32.69 596 LEU A N 1
ATOM 4457 C CA . LEU A 1 596 ? 3.353 30.300 -10.714 1.00 32.69 596 LEU A CA 1
ATOM 4458 C C . LEU A 1 596 ? 4.080 29.100 -11.350 1.00 32.69 596 LEU A C 1
ATOM 4460 O O . LEU A 1 596 ? 5.088 29.304 -12.016 1.00 32.69 596 LEU A O 1
ATOM 4464 N N . CYS A 1 597 ? 3.570 27.874 -11.179 1.00 31.17 597 CYS A N 1
ATOM 4465 C CA . CYS A 1 597 ? 4.210 26.637 -11.651 1.00 31.17 597 CYS A CA 1
ATOM 4466 C C . CYS A 1 597 ? 3.514 25.957 -12.847 1.00 31.17 597 CYS A C 1
ATOM 4468 O O . CYS A 1 597 ? 3.892 24.845 -13.209 1.00 31.17 597 CYS A O 1
ATOM 4470 N N . HIS A 1 598 ? 2.516 26.581 -13.485 1.00 25.67 598 HIS A N 1
ATOM 4471 C CA . HIS A 1 598 ? 1.970 26.045 -14.737 1.00 25.67 598 HIS A CA 1
ATOM 4472 C C . HIS A 1 598 ? 3.014 26.206 -15.859 1.00 25.67 598 HIS A C 1
ATOM 4474 O O . HIS A 1 598 ? 3.454 27.333 -16.105 1.00 25.67 598 HIS A O 1
ATOM 4480 N N . PRO A 1 599 ? 3.416 25.137 -16.570 1.00 33.66 599 PRO A N 1
ATOM 4481 C CA . PRO A 1 599 ? 4.377 25.263 -17.653 1.00 33.66 599 PRO A CA 1
ATOM 4482 C C . PRO A 1 599 ? 3.701 25.933 -18.859 1.00 33.66 599 PRO A C 1
ATOM 4484 O O . PRO A 1 599 ? 2.517 25.717 -19.117 1.00 33.66 599 PRO A O 1
ATOM 4487 N N . LEU A 1 600 ? 4.470 26.747 -19.585 1.00 27.23 600 LEU A N 1
ATOM 4488 C CA . LEU A 1 600 ? 4.132 27.374 -20.868 1.00 27.23 600 LEU A CA 1
ATOM 4489 C C . LEU A 1 600 ? 2.925 28.339 -20.884 1.00 27.23 600 LEU A C 1
ATOM 4491 O O . LEU A 1 600 ? 1.833 28.029 -21.357 1.00 27.23 600 LEU A O 1
ATOM 4495 N N . ARG A 1 601 ? 3.198 29.617 -20.607 1.00 26.94 601 ARG A N 1
ATOM 4496 C CA . ARG A 1 601 ? 2.811 30.662 -21.567 1.00 26.94 601 ARG A CA 1
ATOM 4497 C C . ARG A 1 601 ? 4.085 31.258 -22.148 1.00 26.94 601 ARG A C 1
ATOM 4499 O O . ARG A 1 601 ? 4.759 32.041 -21.488 1.00 26.94 601 ARG A O 1
ATOM 4506 N N . LEU A 1 602 ? 4.403 30.870 -23.384 1.00 27.31 602 LEU A N 1
ATOM 4507 C CA . LEU A 1 602 ? 5.345 31.594 -24.231 1.00 27.31 602 LEU A CA 1
ATOM 4508 C C . LEU A 1 602 ? 4.898 33.062 -24.314 1.00 27.31 602 LEU A C 1
ATOM 4510 O O . LEU A 1 602 ? 3.945 33.386 -25.020 1.00 27.31 602 LEU A O 1
ATOM 4514 N N . ARG A 1 603 ? 5.617 33.956 -23.638 1.00 23.33 603 ARG A N 1
ATOM 4515 C CA . ARG A 1 603 ? 5.975 35.251 -24.214 1.00 23.33 603 ARG A CA 1
ATOM 4516 C C . ARG A 1 603 ? 7.456 35.474 -23.964 1.00 23.33 603 ARG A C 1
ATOM 4518 O O . ARG A 1 603 ? 7.916 35.552 -22.832 1.00 23.33 603 ARG A O 1
ATOM 4525 N N . LEU A 1 604 ? 8.156 35.455 -25.088 1.00 22.03 604 LEU A N 1
ATOM 4526 C CA . LEU A 1 604 ? 9.571 35.684 -25.274 1.00 22.03 604 LEU A CA 1
ATOM 4527 C C . LEU A 1 604 ? 10.049 36.996 -24.642 1.00 22.03 604 LEU A C 1
ATOM 4529 O O . LEU A 1 604 ? 9.312 37.976 -24.569 1.00 22.03 604 LEU A O 1
ATOM 4533 N N . PHE A 1 605 ? 11.323 36.960 -24.258 1.00 24.58 605 PHE A N 1
ATOM 4534 C CA . PHE A 1 605 ? 12.269 38.068 -24.175 1.00 24.58 605 PHE A CA 1
ATOM 4535 C C . PHE A 1 605 ? 11.868 39.361 -24.912 1.00 24.58 605 PHE A C 1
ATOM 4537 O O . PHE A 1 605 ? 11.784 39.385 -26.136 1.00 24.58 605 PHE A O 1
ATOM 4544 N N . ALA A 1 606 ? 11.745 40.438 -24.138 1.00 22.38 606 ALA A N 1
ATOM 4545 C CA . ALA A 1 606 ? 12.171 41.817 -24.418 1.00 22.38 606 ALA A CA 1
ATOM 4546 C C . ALA A 1 606 ? 11.941 42.562 -23.086 1.00 22.38 606 ALA A C 1
ATOM 4548 O O . ALA A 1 606 ? 10.814 42.617 -22.613 1.00 22.38 606 ALA A O 1
ATOM 4549 N N . GLY A 1 607 ? 12.949 42.927 -22.298 1.00 22.92 607 GLY A N 1
ATOM 4550 C CA . GLY A 1 607 ? 13.932 43.960 -22.601 1.00 22.92 607 GLY A CA 1
ATOM 4551 C C . GLY A 1 607 ? 13.633 45.186 -21.720 1.00 22.92 607 GLY A C 1
ATOM 4552 O O . GLY A 1 607 ? 12.496 45.639 -21.691 1.00 22.92 607 GLY A O 1
ATOM 4553 N N . ALA A 1 608 ? 14.679 45.698 -21.065 1.00 22.89 608 ALA A N 1
ATOM 4554 C CA . ALA A 1 608 ? 14.821 47.035 -20.470 1.00 22.89 608 ALA A CA 1
ATOM 4555 C C . ALA A 1 608 ? 14.386 47.301 -19.001 1.00 22.89 608 ALA A C 1
ATOM 4557 O O . ALA A 1 608 ? 13.220 47.242 -18.623 1.00 22.89 608 ALA A O 1
ATOM 4558 N N . ASP A 1 609 ? 15.421 47.699 -18.249 1.00 23.89 609 ASP A N 1
ATOM 4559 C CA . ASP A 1 609 ? 15.504 48.794 -17.271 1.00 23.89 609 ASP A CA 1
ATOM 4560 C C . ASP A 1 609 ? 15.109 48.612 -15.789 1.00 23.89 609 ASP A C 1
ATOM 4562 O O . ASP A 1 609 ? 13.956 48.597 -15.368 1.00 23.89 609 ASP A O 1
ATOM 4566 N N . ALA A 1 610 ? 16.168 48.593 -14.965 1.00 23.61 610 ALA A N 1
ATOM 4567 C CA . ALA A 1 610 ? 16.218 49.116 -13.593 1.00 23.61 610 ALA A CA 1
ATOM 4568 C C . ALA A 1 610 ? 16.121 50.674 -13.607 1.00 23.61 610 ALA A C 1
ATOM 4570 O O . ALA A 1 610 ? 16.108 51.227 -14.704 1.00 23.61 610 ALA A O 1
ATOM 4571 N N . PRO A 1 611 ? 16.177 51.448 -12.487 1.00 42.34 611 PRO A N 1
ATOM 4572 C CA . PRO A 1 611 ? 16.354 51.094 -11.067 1.00 42.34 611 PRO A CA 1
ATOM 4573 C C . PRO A 1 611 ? 15.487 51.925 -10.064 1.00 42.34 611 PRO A C 1
ATOM 4575 O O . PRO A 1 611 ? 14.803 52.873 -10.427 1.00 42.34 611 PRO A O 1
ATOM 4578 N N . GLY A 1 612 ? 15.648 51.682 -8.750 1.00 24.48 612 GLY A N 1
ATOM 4579 C CA . GLY A 1 612 ? 15.907 52.807 -7.826 1.00 24.48 612 GLY A CA 1
ATOM 4580 C C . GLY A 1 612 ? 14.947 53.127 -6.658 1.00 24.48 612 GLY A C 1
ATOM 4581 O O . GLY A 1 612 ? 13.847 53.620 -6.840 1.00 24.48 612 GLY A O 1
ATOM 4582 N N . ARG A 1 613 ? 15.533 53.028 -5.451 1.00 26.77 613 ARG A N 1
ATOM 4583 C CA . ARG A 1 613 ? 15.476 53.950 -4.283 1.00 26.77 613 ARG A CA 1
ATOM 4584 C C . ARG A 1 613 ? 14.197 54.133 -3.432 1.00 26.77 613 ARG A C 1
ATOM 4586 O O . ARG A 1 613 ? 13.212 54.735 -3.822 1.00 26.77 613 ARG A O 1
ATOM 4593 N N . ARG A 1 614 ? 14.387 53.748 -2.156 1.00 29.97 614 ARG A N 1
ATOM 4594 C CA . ARG A 1 614 ? 14.048 54.417 -0.872 1.00 29.97 614 ARG A CA 1
ATOM 4595 C C . ARG A 1 614 ? 13.220 55.720 -0.935 1.00 29.97 614 ARG A C 1
ATOM 4597 O O . ARG A 1 614 ? 13.722 56.698 -1.476 1.00 29.97 614 ARG A O 1
ATOM 4604 N N . SER A 1 615 ? 12.176 55.816 -0.100 1.00 25.31 615 SER A N 1
ATOM 4605 C CA . SER A 1 615 ? 12.092 56.835 0.971 1.00 25.31 615 SER A CA 1
ATOM 4606 C C . SER A 1 615 ? 10.929 56.618 1.962 1.00 25.31 615 SER A C 1
ATOM 4608 O O . SER A 1 615 ? 9.886 56.050 1.661 1.00 25.31 615 SER A O 1
ATOM 4610 N N . HIS A 1 616 ? 11.228 57.057 3.183 1.00 25.48 616 HIS A N 1
ATOM 4611 C CA . HIS A 1 616 ? 10.436 57.383 4.369 1.00 25.48 616 HIS A CA 1
ATOM 4612 C C . HIS A 1 616 ? 8.932 57.705 4.261 1.00 25.48 616 HIS A C 1
ATOM 4614 O O . HIS A 1 616 ? 8.523 58.531 3.461 1.00 25.48 616 HIS A O 1
ATOM 4620 N N . GLY A 1 617 ? 8.202 57.237 5.287 1.00 24.58 617 GLY A N 1
ATOM 4621 C CA . GLY A 1 617 ? 7.590 58.110 6.306 1.00 24.58 617 GLY A CA 1
ATOM 4622 C C . GLY A 1 617 ? 6.227 58.744 6.005 1.00 24.58 617 GLY A C 1
ATOM 4623 O O . GLY A 1 617 ? 6.029 59.364 4.972 1.00 24.58 617 GLY A O 1
ATOM 4624 N N . GLY A 1 618 ? 5.325 58.696 6.993 1.00 25.16 618 GLY A N 1
ATOM 4625 C CA . GLY A 1 618 ? 4.222 59.659 7.097 1.00 25.16 618 GLY A CA 1
ATOM 4626 C C . GLY A 1 618 ? 2.848 59.054 7.358 1.00 25.16 618 GLY A C 1
ATOM 4627 O O . GLY A 1 618 ? 2.154 58.617 6.449 1.00 25.16 618 GLY A O 1
ATOM 4628 N N . GLN A 1 619 ? 2.427 59.103 8.621 1.00 29.06 619 GLN A N 1
ATOM 4629 C CA . GLN A 1 619 ? 1.016 59.120 9.003 1.00 29.06 619 GLN A CA 1
ATOM 4630 C C . GLN A 1 619 ? 0.331 60.363 8.408 1.00 29.06 619 GLN A C 1
ATOM 4632 O O . GLN A 1 619 ? 0.914 61.439 8.489 1.00 29.06 619 GLN A O 1
ATOM 4637 N N . ALA A 1 620 ? -0.918 60.246 7.936 1.00 26.48 620 ALA A N 1
ATOM 4638 C CA . ALA A 1 620 ? -2.046 61.090 8.366 1.00 26.48 620 ALA A CA 1
ATOM 4639 C C . ALA A 1 620 ? -3.303 60.938 7.482 1.00 26.48 620 ALA A C 1
ATOM 4641 O O . ALA A 1 620 ? -3.259 61.077 6.269 1.00 26.48 620 ALA A O 1
ATOM 4642 N N . ARG A 1 621 ? -4.431 60.807 8.194 1.00 25.64 621 ARG A N 1
ATOM 4643 C CA . ARG A 1 621 ? -5.745 61.444 7.971 1.00 25.64 621 ARG A CA 1
ATOM 4644 C C . ARG A 1 621 ? -6.599 61.101 6.738 1.00 25.64 621 ARG A C 1
ATOM 4646 O O . ARG A 1 621 ? -6.347 61.530 5.627 1.00 25.64 621 ARG A O 1
ATOM 4653 N N . LEU A 1 622 ? -7.747 60.497 7.086 1.00 28.27 622 LEU A N 1
ATOM 4654 C CA . LEU A 1 622 ? -9.110 61.044 6.946 1.00 28.27 622 LEU A CA 1
ATOM 4655 C C . LEU A 1 622 ? -9.500 61.617 5.578 1.00 28.27 622 LEU A C 1
ATOM 4657 O O . LEU A 1 622 ? -9.015 62.673 5.205 1.00 28.27 622 LEU A O 1
ATOM 4661 N N . LEU A 1 623 ? -10.579 61.068 5.005 1.00 26.03 623 LEU A N 1
ATOM 4662 C CA . LEU A 1 623 ? -11.764 61.855 4.645 1.00 26.03 623 LEU A CA 1
ATOM 4663 C C . LEU A 1 623 ? -12.996 60.947 4.467 1.00 26.03 623 LEU A C 1
ATOM 4665 O O . LEU A 1 623 ? -13.066 60.093 3.591 1.00 26.03 623 LEU A O 1
ATOM 4669 N N . ARG A 1 624 ? -13.979 61.167 5.348 1.00 30.81 624 ARG A N 1
ATOM 4670 C CA . ARG A 1 624 ? -15.393 60.802 5.186 1.00 30.81 624 ARG A CA 1
ATOM 4671 C C . ARG A 1 624 ? -16.031 61.692 4.113 1.00 30.81 624 ARG A C 1
ATOM 4673 O O . ARG A 1 624 ? -15.815 62.899 4.155 1.00 30.81 624 ARG A O 1
ATOM 4680 N N . ARG A 1 625 ? -16.945 61.129 3.319 1.00 26.77 625 ARG A N 1
ATOM 4681 C CA . ARG A 1 625 ? -18.208 61.715 2.800 1.00 26.77 625 ARG A CA 1
ATOM 4682 C C . ARG A 1 625 ? -18.882 60.615 1.961 1.00 26.77 625 ARG A C 1
ATOM 4684 O O . ARG A 1 625 ? -18.202 60.007 1.156 1.00 26.77 625 ARG A O 1
ATOM 4691 N N . GLY A 1 626 ? -20.156 60.265 2.086 1.00 24.58 626 GLY A N 1
ATOM 4692 C CA . GLY A 1 626 ? -21.257 60.740 2.917 1.00 24.58 626 GLY A CA 1
ATOM 4693 C C . GLY A 1 626 ? -22.583 60.380 2.230 1.00 24.58 626 GLY A C 1
ATOM 4694 O O . GLY A 1 626 ? -22.623 60.462 1.011 1.00 24.58 626 GLY A O 1
ATOM 4695 N N . ARG A 1 627 ? -23.625 60.101 3.043 1.00 28.12 627 ARG A N 1
ATOM 4696 C CA . ARG A 1 627 ? -25.084 60.205 2.752 1.00 28.12 627 ARG A CA 1
ATOM 4697 C C . ARG A 1 627 ? -25.637 59.301 1.636 1.00 28.12 627 ARG A C 1
ATOM 4699 O O . ARG A 1 627 ? -24.935 58.992 0.695 1.00 28.12 627 ARG A O 1
ATOM 4706 N N . ALA A 1 628 ? -26.890 58.864 1.609 1.00 26.17 628 ALA A N 1
ATOM 4707 C CA . ALA A 1 628 ? -28.109 58.843 2.438 1.00 26.17 628 ALA A CA 1
ATOM 4708 C C . ALA A 1 628 ? -28.978 57.714 1.776 1.00 26.17 628 ALA A C 1
ATOM 4710 O O . ALA A 1 628 ? -28.545 57.166 0.766 1.00 26.17 628 ALA A O 1
ATOM 4711 N N . SER A 1 629 ? -30.131 57.222 2.224 1.00 28.94 629 SER A N 1
ATOM 4712 C CA . SER A 1 629 ? -31.267 57.796 2.949 1.00 28.94 629 SER A CA 1
ATOM 4713 C C . SER A 1 629 ? -32.239 56.640 3.282 1.00 28.94 629 SER A C 1
ATOM 4715 O O . SER A 1 629 ? -32.291 55.687 2.511 1.00 28.94 629 SER A O 1
ATOM 4717 N N . ASP A 1 630 ? -33.023 56.808 4.358 1.00 27.08 630 ASP A N 1
ATOM 4718 C CA . ASP A 1 630 ? -34.476 56.522 4.466 1.00 27.08 630 ASP A CA 1
ATOM 4719 C C . ASP A 1 630 ? -35.018 55.075 4.325 1.00 27.08 630 ASP A C 1
ATOM 4721 O O . ASP A 1 630 ? -34.535 54.292 3.525 1.00 27.08 630 ASP A O 1
ATOM 4725 N N . LEU A 1 631 ? -36.076 54.607 5.006 1.00 28.58 631 LEU A N 1
ATOM 4726 C CA . LEU A 1 631 ? -37.007 55.107 6.035 1.00 28.58 631 LEU A CA 1
ATOM 4727 C C . LEU A 1 631 ? -37.898 53.909 6.484 1.00 28.58 631 LEU A C 1
ATOM 4729 O O . LEU A 1 631 ? -38.085 52.979 5.708 1.00 28.58 631 LEU A O 1
ATOM 4733 N N . GLN A 1 632 ? -38.526 54.035 7.671 1.00 28.22 632 GLN A N 1
ATOM 4734 C CA . GLN A 1 632 ? -39.713 53.3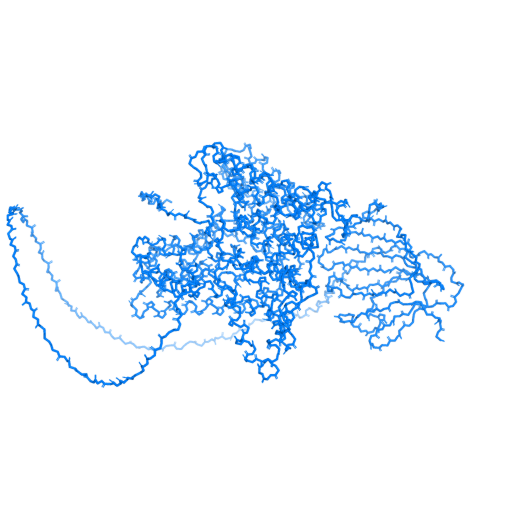02 8.201 1.00 28.22 632 GLN A CA 1
ATOM 4735 C C . GLN A 1 632 ? -39.516 51.837 8.669 1.00 28.22 632 GLN A C 1
ATOM 4737 O O . GLN A 1 632 ? -38.916 51.032 7.980 1.00 28.22 632 GLN A O 1
ATOM 4742 N N . GLY A 1 633 ? -40.023 51.362 9.816 1.00 25.97 633 GLY A N 1
ATOM 4743 C CA . GLY A 1 633 ? -40.856 51.925 10.886 1.00 25.97 633 GLY A CA 1
ATOM 4744 C C . GLY A 1 633 ? -41.505 50.787 11.713 1.00 25.97 633 GLY A C 1
ATOM 4745 O O . GLY A 1 633 ? -41.775 49.727 11.163 1.00 25.97 633 GLY A O 1
ATOM 4746 N N . ALA A 1 634 ? -41.792 51.062 12.999 1.00 27.81 634 ALA A N 1
ATOM 4747 C CA . ALA A 1 634 ? -42.586 50.282 13.981 1.00 27.81 634 ALA A CA 1
ATOM 4748 C C . ALA A 1 634 ? -41.958 48.986 14.559 1.00 27.81 634 ALA A C 1
ATOM 4750 O O . ALA A 1 634 ? -41.422 48.167 13.833 1.00 27.81 634 ALA A O 1
ATOM 4751 N N . GLY A 1 635 ? -41.993 48.677 15.861 1.00 26.38 635 GLY A N 1
ATOM 4752 C CA . GLY A 1 635 ? -42.549 49.317 17.056 1.00 26.38 635 GLY A CA 1
ATOM 4753 C C . GLY A 1 635 ? -42.720 48.256 18.166 1.00 26.38 635 GLY A C 1
ATOM 4754 O O . GLY A 1 635 ? -43.172 47.169 17.837 1.00 26.38 635 GLY A O 1
ATOM 4755 N N . ARG A 1 636 ? -42.423 48.618 19.436 1.00 27.34 636 ARG A N 1
ATOM 4756 C CA . ARG A 1 636 ? -42.865 47.975 20.714 1.00 27.34 636 ARG A CA 1
ATOM 4757 C C . ARG A 1 636 ? -42.355 46.527 20.966 1.00 27.34 636 ARG A C 1
ATOM 4759 O O . ARG A 1 636 ? -42.204 45.756 20.041 1.00 27.34 636 ARG A O 1
ATOM 4766 N N . ASP A 1 637 ? -41.979 46.038 22.149 1.00 27.53 637 ASP A N 1
ATOM 4767 C CA . ASP A 1 637 ? -42.145 46.424 23.552 1.00 27.53 637 ASP A CA 1
ATOM 4768 C C . ASP A 1 637 ? -40.959 45.908 24.410 1.00 27.53 637 ASP A C 1
ATOM 4770 O O . ASP A 1 637 ? -40.323 44.897 24.115 1.00 27.53 637 ASP A O 1
ATOM 4774 N N . ARG A 1 638 ? -40.677 46.636 25.499 1.00 25.39 638 ARG A N 1
ATOM 4775 C CA . ARG A 1 638 ? -39.873 46.262 26.694 1.00 25.39 638 ARG A CA 1
ATOM 4776 C C . ARG A 1 638 ? -40.679 45.283 27.595 1.00 25.39 638 ARG A C 1
ATOM 4778 O O . ARG A 1 638 ? -41.868 45.166 27.319 1.00 25.39 638 ARG A O 1
ATOM 4785 N N . PRO A 1 639 ? -40.164 44.650 28.692 1.00 36.00 639 PRO A N 1
ATOM 4786 C CA . PRO A 1 639 ? -39.151 45.131 29.666 1.00 36.00 639 PRO A CA 1
ATOM 4787 C C . PRO A 1 639 ? -38.069 44.093 30.081 1.00 36.00 639 PRO A C 1
ATOM 4789 O O . PRO A 1 639 ? -38.230 42.898 29.898 1.00 36.00 639 PRO A O 1
ATOM 4792 N N . VAL A 1 640 ? -36.837 44.473 30.458 1.00 26.06 640 VAL A N 1
ATOM 4793 C CA . VAL A 1 640 ? -36.327 45.089 31.717 1.00 26.06 640 VAL A CA 1
ATOM 4794 C C . VAL A 1 640 ? -36.502 44.227 32.981 1.00 26.06 640 VAL A C 1
ATOM 4796 O O . VAL A 1 640 ? -37.619 44.083 33.462 1.00 26.06 640 VAL A O 1
ATOM 4799 N N . ARG A 1 641 ? -35.376 43.795 33.583 1.00 24.80 641 ARG A N 1
ATOM 4800 C CA . ARG A 1 641 ? -34.906 44.032 34.985 1.00 24.80 641 ARG A CA 1
ATOM 4801 C C . ARG A 1 641 ? -33.659 43.153 35.244 1.00 24.80 641 ARG A C 1
ATOM 4803 O O . ARG A 1 641 ? -33.681 41.990 34.880 1.00 24.80 641 ARG A O 1
ATOM 4810 N N . HIS A 1 642 ? -32.473 43.649 35.619 1.00 25.70 642 HIS A N 1
ATOM 4811 C CA . HIS A 1 642 ? -31.969 44.427 36.778 1.00 25.70 642 HIS A CA 1
ATOM 4812 C C . HIS A 1 642 ? -31.377 43.565 37.912 1.00 25.70 642 HIS A C 1
ATOM 4814 O O . HIS A 1 642 ? -31.986 42.587 38.317 1.00 25.70 642 HIS A O 1
ATOM 4820 N N . GLY A 1 643 ? -30.244 44.040 38.462 1.00 25.12 643 GLY A N 1
ATOM 4821 C CA . GLY A 1 643 ? -29.653 43.651 39.758 1.00 25.12 643 GLY A CA 1
ATOM 4822 C C . GLY A 1 643 ? -28.292 42.960 39.603 1.00 25.12 643 GLY A C 1
ATOM 4823 O O . GLY A 1 643 ? -28.273 41.787 39.269 1.00 25.12 643 GLY A O 1
ATOM 4824 N N . ARG A 1 644 ? -27.121 43.622 39.591 1.00 24.05 644 ARG A N 1
ATOM 4825 C CA . ARG A 1 644 ? -26.409 44.336 40.685 1.00 24.05 644 ARG A CA 1
ATOM 4826 C C . ARG A 1 644 ? -26.278 43.514 41.974 1.00 24.05 644 ARG A C 1
ATOM 4828 O O . ARG A 1 644 ? -27.285 43.249 42.606 1.00 24.05 644 ARG A O 1
ATOM 4835 N N . ASP A 1 645 ? -25.043 43.142 42.326 1.00 25.73 645 ASP A N 1
ATOM 4836 C CA . ASP A 1 645 ? -24.254 43.643 43.479 1.00 25.73 645 ASP A CA 1
ATOM 4837 C C . ASP A 1 645 ? -22.949 42.808 43.575 1.00 25.73 645 ASP A C 1
ATOM 4839 O O . ASP A 1 645 ? -22.966 41.602 43.355 1.00 25.73 645 ASP A O 1
ATOM 4843 N N . ARG A 1 646 ? -21.736 43.399 43.555 1.00 22.72 646 ARG A N 1
ATOM 4844 C CA . ARG A 1 646 ? -20.997 44.010 44.691 1.00 22.72 646 ARG A CA 1
ATOM 4845 C C . ARG A 1 646 ? -20.934 43.053 45.895 1.00 22.72 646 ARG A C 1
ATOM 4847 O O . ARG A 1 646 ? -21.952 42.512 46.275 1.00 22.72 646 ARG A O 1
ATOM 4854 N N . LEU A 1 647 ? -19.852 42.831 46.634 1.00 21.67 647 LEU A N 1
ATOM 4855 C CA . LEU A 1 647 ? -18.430 43.196 46.680 1.00 21.67 647 LEU A CA 1
ATOM 4856 C C . LEU A 1 647 ? -17.984 42.590 48.034 1.00 21.67 647 LEU A C 1
ATOM 4858 O O . LEU A 1 647 ? -18.719 42.765 48.995 1.00 21.67 647 LEU A O 1
ATOM 4862 N N . SER A 1 648 ? -16.806 41.954 48.102 1.00 22.28 648 SER A N 1
ATOM 4863 C CA . SER A 1 648 ? -15.876 41.892 49.260 1.00 22.28 648 SER A CA 1
ATOM 4864 C C . SER A 1 648 ? -16.369 41.528 50.681 1.00 22.28 648 SER A C 1
ATOM 4866 O O . SER A 1 648 ? -17.320 42.101 51.188 1.00 22.28 648 SER A O 1
ATOM 4868 N N . VAL A 1 649 ? -15.572 40.739 51.416 1.00 22.50 649 VAL A N 1
ATOM 4869 C CA . VAL A 1 649 ? -14.699 41.210 52.526 1.00 22.50 649 VAL A CA 1
ATOM 4870 C C . VAL A 1 649 ? -14.040 39.999 53.234 1.00 22.50 649 VAL A C 1
ATOM 4872 O O . VAL A 1 649 ? -14.719 39.034 53.552 1.00 22.50 649 VAL A O 1
ATOM 4875 N N . HIS A 1 650 ? -12.705 40.096 53.385 1.00 22.91 650 HIS A N 1
ATOM 4876 C CA . HIS A 1 650 ? -11.761 39.650 54.444 1.00 22.91 650 HIS A CA 1
ATOM 4877 C C . HIS A 1 650 ? -12.046 38.448 55.374 1.00 22.91 650 HIS A C 1
ATOM 4879 O O . HIS A 1 650 ? -13.178 38.178 55.729 1.00 22.91 650 HIS A O 1
ATOM 4885 N N . ALA A 1 651 ? -11.060 37.770 55.977 1.00 24.19 651 ALA A N 1
ATOM 4886 C CA . ALA A 1 651 ? -9.591 37.705 55.902 1.00 24.19 651 ALA A CA 1
ATOM 4887 C C . ALA A 1 651 ? -9.113 36.669 56.949 1.00 24.19 651 ALA A C 1
ATOM 4889 O O . ALA A 1 651 ? -9.875 36.354 57.858 1.00 24.19 651 ALA A O 1
ATOM 4890 N N . ALA A 1 652 ? -7.820 36.306 56.861 1.00 24.33 652 ALA A N 1
ATOM 4891 C CA . ALA A 1 652 ? -6.925 35.971 57.987 1.00 24.33 652 ALA A CA 1
ATOM 4892 C C . ALA A 1 652 ? -7.192 34.609 58.708 1.00 24.33 652 ALA A C 1
ATOM 4894 O O . ALA A 1 652 ? -8.325 34.191 58.874 1.00 24.33 652 ALA A O 1
ATOM 4895 N N . ASP A 1 653 ? -6.224 33.816 59.182 1.00 24.67 653 ASP A N 1
ATOM 4896 C CA . ASP A 1 653 ? -4.776 33.987 59.287 1.00 24.67 653 ASP A CA 1
ATOM 4897 C C . ASP A 1 653 ? -4.090 32.689 59.805 1.00 24.67 653 ASP A C 1
ATOM 4899 O O . ASP A 1 653 ? -4.747 31.799 60.337 1.00 24.67 653 ASP A O 1
ATOM 4903 N N . VAL A 1 654 ? -2.748 32.689 59.765 1.00 25.08 654 VAL A N 1
ATOM 4904 C CA . VAL A 1 654 ? -1.809 32.108 60.764 1.00 25.08 654 VAL A CA 1
ATOM 4905 C C . VAL A 1 654 ? -1.327 30.627 60.686 1.00 25.08 654 VAL A C 1
ATOM 4907 O O . VAL A 1 654 ? -1.892 29.694 61.237 1.00 25.08 654 VAL A O 1
ATOM 4910 N N . ARG A 1 655 ? -0.110 30.522 60.107 1.00 23.23 655 ARG A N 1
ATOM 4911 C CA . ARG A 1 655 ? 1.196 30.014 60.641 1.00 23.23 655 ARG A CA 1
ATOM 4912 C C . ARG A 1 655 ? 1.521 28.508 60.846 1.00 23.23 655 ARG A C 1
ATOM 4914 O O . ARG A 1 655 ? 1.156 27.883 61.825 1.00 23.23 655 ARG A O 1
ATOM 4921 N N . ARG A 1 656 ? 2.480 28.076 60.000 1.00 25.02 656 ARG A N 1
ATOM 4922 C CA . ARG A 1 656 ? 3.893 27.644 60.250 1.00 25.02 656 ARG A CA 1
ATOM 4923 C C . ARG A 1 656 ? 4.264 26.405 61.124 1.00 25.02 656 ARG A C 1
ATOM 4925 O O . ARG A 1 656 ? 4.400 26.514 62.334 1.00 25.02 656 ARG A O 1
ATOM 4932 N N . THR A 1 657 ? 4.812 25.400 60.403 1.00 24.83 657 THR A N 1
ATOM 4933 C CA . THR A 1 657 ? 6.113 24.665 60.590 1.00 24.83 657 THR A CA 1
ATOM 4934 C C . THR A 1 657 ? 6.284 23.631 61.743 1.00 24.83 657 THR A C 1
ATOM 4936 O O . THR A 1 657 ? 5.458 23.591 62.639 1.00 24.83 657 THR A O 1
ATOM 4939 N N . PRO A 1 658 ? 7.368 22.807 61.785 1.00 37.66 658 PRO A N 1
ATOM 4940 C CA . PRO A 1 658 ? 7.664 21.654 60.912 1.00 37.66 658 PRO A CA 1
ATOM 4941 C C . PRO A 1 658 ? 8.071 20.376 61.710 1.00 37.66 658 PRO A C 1
ATOM 4943 O O . PRO A 1 658 ? 8.648 20.464 62.789 1.00 37.66 658 PRO A O 1
ATOM 4946 N N . GLY A 1 659 ? 7.867 19.167 61.170 1.00 25.12 659 GLY A N 1
ATOM 4947 C CA . GLY A 1 659 ? 8.196 17.915 61.878 1.00 25.12 659 GLY A CA 1
ATOM 4948 C C . GLY A 1 659 ? 8.888 16.865 61.010 1.00 25.12 659 GLY A C 1
ATOM 4949 O O . GLY A 1 659 ? 8.246 16.181 60.223 1.00 25.12 659 GLY A O 1
ATOM 4950 N N . ARG A 1 660 ? 10.208 16.726 61.185 1.00 24.50 660 ARG A N 1
ATOM 4951 C CA . ARG A 1 660 ? 11.032 15.601 60.708 1.00 24.50 660 ARG A CA 1
ATOM 4952 C C . ARG A 1 660 ? 10.557 14.290 61.351 1.00 24.50 660 ARG A C 1
ATOM 4954 O O . ARG A 1 660 ? 10.475 14.228 62.573 1.00 24.50 660 ARG A O 1
ATOM 4961 N N . ALA A 1 661 ? 10.401 13.219 60.571 1.00 26.38 661 ALA A N 1
ATOM 4962 C CA . ALA A 1 661 ? 10.339 11.858 61.104 1.00 26.38 661 ALA A CA 1
ATOM 4963 C C . ALA A 1 661 ? 11.279 10.930 60.324 1.00 26.38 661 ALA A C 1
ATOM 4965 O O . ALA A 1 661 ? 11.235 10.830 59.101 1.00 26.38 661 ALA A O 1
ATOM 4966 N N . ARG A 1 662 ? 12.186 10.322 61.088 1.00 23.28 662 ARG A N 1
ATOM 4967 C CA . ARG A 1 662 ? 13.286 9.446 60.685 1.00 23.28 662 ARG A CA 1
ATOM 4968 C C . ARG A 1 662 ? 12.759 8.075 60.247 1.00 23.28 662 ARG A C 1
ATOM 4970 O O . ARG A 1 662 ? 11.960 7.478 60.963 1.00 23.28 662 ARG A O 1
ATOM 4977 N N . CYS A 1 663 ? 13.295 7.539 59.150 1.00 22.22 663 CYS A N 1
ATOM 4978 C CA . CYS A 1 663 ? 13.211 6.112 58.834 1.00 22.22 663 CYS A CA 1
ATOM 4979 C C . CYS A 1 663 ? 13.948 5.304 59.910 1.00 22.22 663 CYS A C 1
ATOM 4981 O O . CYS A 1 663 ? 15.137 5.514 60.153 1.00 22.22 663 CYS A O 1
ATOM 4983 N N . ARG A 1 664 ? 13.227 4.386 60.558 1.00 22.81 664 ARG A N 1
ATOM 4984 C CA . ARG A 1 664 ? 13.746 3.465 61.570 1.00 22.81 664 ARG A CA 1
ATOM 4985 C C . ARG A 1 664 ? 13.902 2.089 60.924 1.00 22.81 664 ARG A C 1
ATOM 4987 O O . ARG A 1 664 ? 12.921 1.458 60.551 1.00 22.81 664 ARG A O 1
ATOM 4994 N N . VAL A 1 665 ? 15.153 1.670 60.776 1.00 27.08 665 VAL A N 1
ATOM 4995 C CA . VAL A 1 665 ? 15.581 0.315 60.410 1.00 27.08 665 VAL A CA 1
ATOM 4996 C C . VAL A 1 665 ? 15.533 -0.552 61.665 1.00 27.08 665 VAL A C 1
ATOM 4998 O O . VAL A 1 665 ? 16.137 -0.163 62.658 1.00 27.08 665 VAL A O 1
ATOM 5001 N N . LEU A 1 666 ? 14.873 -1.713 61.615 1.00 24.59 666 LEU A N 1
ATOM 5002 C CA . LEU A 1 666 ? 15.112 -2.867 62.498 1.00 24.59 666 LEU A CA 1
ATOM 5003 C C . LEU A 1 666 ? 14.759 -4.178 61.742 1.00 24.59 666 LEU A C 1
ATOM 5005 O O . LEU A 1 666 ? 14.015 -4.130 60.763 1.00 24.59 666 LEU A O 1
ATOM 5009 N N . PRO A 1 667 ? 15.347 -5.326 62.132 1.00 27.98 667 PRO A N 1
ATOM 5010 C CA . PRO A 1 667 ? 15.835 -6.348 61.209 1.00 27.98 667 PRO A CA 1
ATOM 5011 C C . PRO A 1 667 ? 14.983 -7.623 61.211 1.00 27.98 667 PRO A C 1
ATOM 5013 O O . PRO A 1 667 ? 14.388 -7.986 62.224 1.00 27.98 667 PRO A O 1
ATOM 5016 N N . ALA A 1 668 ? 15.008 -8.376 60.110 1.00 25.44 668 ALA A N 1
ATOM 5017 C CA . ALA A 1 668 ? 14.430 -9.716 60.059 1.00 25.44 668 ALA A CA 1
ATOM 5018 C C . ALA A 1 668 ? 15.387 -10.720 59.391 1.00 25.44 668 ALA A C 1
ATOM 5020 O O . ALA A 1 668 ? 15.543 -10.757 58.177 1.00 25.44 668 ALA A O 1
ATOM 5021 N N . ARG A 1 669 ? 16.022 -11.509 60.267 1.00 23.62 669 ARG A N 1
ATOM 5022 C CA . ARG A 1 669 ? 16.355 -12.943 60.175 1.00 23.62 669 ARG A CA 1
ATOM 5023 C C . ARG A 1 669 ? 17.035 -13.482 58.902 1.00 23.62 669 ARG A C 1
ATOM 5025 O O . ARG A 1 669 ? 16.416 -13.719 57.874 1.00 23.62 669 ARG A O 1
ATOM 5032 N N . ARG A 1 670 ? 18.314 -13.838 59.084 1.00 25.52 670 ARG A N 1
ATOM 5033 C CA . ARG A 1 670 ? 19.068 -14.823 58.289 1.00 25.52 670 ARG A CA 1
ATOM 5034 C C . ARG A 1 670 ? 18.452 -16.218 58.436 1.00 25.52 670 ARG A C 1
ATOM 5036 O O . ARG A 1 670 ? 18.200 -16.613 59.568 1.00 25.52 670 ARG A O 1
ATOM 5043 N N . LEU A 1 671 ? 18.310 -16.946 57.324 1.00 25.38 671 LEU A N 1
ATOM 5044 C CA . LEU A 1 671 ? 18.311 -18.417 57.163 1.00 25.38 671 LEU A CA 1
ATOM 5045 C C . LEU A 1 671 ? 18.404 -18.724 55.636 1.00 25.38 671 LEU A C 1
ATOM 5047 O O . LEU A 1 671 ? 18.234 -17.805 54.837 1.00 25.38 671 LEU A O 1
ATOM 5051 N N . PRO A 1 672 ? 18.830 -19.925 55.206 1.00 24.42 672 PRO A N 1
ATOM 5052 C CA . PRO A 1 672 ? 20.135 -20.133 54.580 1.00 24.42 672 PRO A CA 1
ATOM 5053 C C . PRO A 1 672 ? 20.123 -20.201 53.044 1.00 24.42 672 PRO A C 1
ATOM 5055 O O . PRO A 1 672 ? 19.129 -20.516 52.397 1.00 24.42 672 PRO A O 1
ATOM 5058 N N . VAL A 1 673 ? 21.307 -19.964 52.478 1.00 26.50 673 VAL A N 1
ATOM 5059 C CA . VAL A 1 673 ? 21.648 -20.123 51.061 1.00 26.50 673 VAL A CA 1
ATOM 5060 C C . VAL A 1 673 ? 21.559 -21.601 50.665 1.00 26.50 673 VAL A C 1
ATOM 5062 O O . VAL A 1 673 ? 22.454 -22.386 50.974 1.00 26.50 673 VAL A O 1
ATOM 5065 N N . GLN A 1 674 ? 20.509 -21.977 49.932 1.00 25.98 674 GLN A N 1
ATOM 5066 C CA . GLN A 1 674 ? 20.501 -23.196 49.123 1.00 25.98 674 GLN A CA 1
ATOM 5067 C C . GLN A 1 674 ? 21.003 -22.869 47.715 1.00 25.98 674 GLN A C 1
ATOM 5069 O O . GLN A 1 674 ? 20.339 -22.204 46.921 1.00 25.98 674 GLN A O 1
ATOM 5074 N N . ARG A 1 675 ? 22.204 -23.366 47.404 1.00 26.78 675 ARG A N 1
ATOM 5075 C CA . ARG A 1 675 ? 22.717 -23.494 46.038 1.00 26.78 675 ARG A CA 1
ATOM 5076 C C . ARG A 1 675 ? 21.791 -24.423 45.248 1.00 26.78 675 ARG A C 1
ATOM 5078 O O . ARG A 1 675 ? 21.953 -25.640 45.314 1.00 26.78 675 ARG A O 1
ATOM 5085 N N . HIS A 1 676 ? 20.866 -23.868 44.468 1.00 26.56 676 HIS A N 1
ATOM 5086 C CA . HIS A 1 676 ? 20.206 -24.633 43.417 1.00 26.56 676 HIS A CA 1
ATOM 5087 C C . HIS A 1 676 ? 21.028 -24.582 42.130 1.00 26.56 676 HIS A C 1
ATOM 5089 O O . HIS A 1 676 ? 21.317 -23.530 41.563 1.00 26.56 676 HIS A O 1
ATOM 5095 N N . ARG A 1 677 ? 21.457 -25.786 41.748 1.00 24.81 677 ARG A N 1
ATOM 5096 C CA . ARG A 1 677 ? 22.188 -26.166 40.543 1.00 24.81 677 ARG A CA 1
ATOM 5097 C C . ARG A 1 677 ? 21.599 -25.512 39.294 1.00 24.81 677 ARG A C 1
ATOM 5099 O O . ARG A 1 677 ? 20.384 -25.435 39.141 1.00 24.81 677 ARG A O 1
ATOM 5106 N N . GLY A 1 678 ? 22.496 -25.100 38.400 1.00 24.88 678 GLY A N 1
ATOM 5107 C CA . GLY A 1 678 ? 22.177 -24.455 37.136 1.00 24.88 678 GLY A CA 1
ATOM 5108 C C . GLY A 1 678 ? 21.112 -25.197 36.334 1.00 24.88 678 GLY A C 1
ATOM 5109 O O . GLY A 1 678 ? 21.286 -26.354 35.949 1.00 24.88 678 GLY A O 1
ATOM 5110 N N . LEU A 1 679 ? 20.033 -24.481 36.033 1.00 25.83 679 LEU A N 1
ATOM 5111 C CA . LEU A 1 679 ? 19.158 -24.777 34.912 1.00 25.83 679 LEU A CA 1
ATOM 5112 C C . LEU A 1 679 ? 19.972 -24.536 33.640 1.00 25.83 679 LEU A C 1
ATOM 5114 O O . LEU A 1 679 ? 20.068 -23.418 33.137 1.00 25.83 679 LEU A O 1
ATOM 5118 N N . ARG A 1 680 ? 20.611 -25.602 33.144 1.00 24.98 680 ARG A N 1
ATOM 5119 C CA . ARG A 1 680 ? 21.068 -25.663 31.757 1.00 24.98 680 ARG A CA 1
ATOM 5120 C C . ARG A 1 680 ? 19.838 -25.426 30.890 1.00 24.98 680 ARG A C 1
ATOM 5122 O O . ARG A 1 680 ? 18.974 -26.293 30.792 1.00 24.98 680 ARG A O 1
ATOM 5129 N N . ALA A 1 681 ? 19.767 -24.241 30.293 1.00 23.94 681 ALA A N 1
ATOM 5130 C CA . ALA A 1 681 ? 18.887 -23.971 29.176 1.00 23.94 681 ALA A CA 1
ATOM 5131 C C . ALA A 1 681 ? 19.146 -25.055 28.126 1.00 23.94 681 ALA A C 1
ATOM 5133 O O . ALA A 1 681 ? 20.220 -25.124 27.526 1.00 23.94 681 ALA A O 1
ATOM 5134 N N . VAL A 1 682 ? 18.176 -25.946 27.955 1.00 26.16 682 VAL A N 1
ATOM 5135 C CA . VAL A 1 682 ? 18.174 -26.934 26.886 1.00 26.16 682 VAL A CA 1
ATOM 5136 C C . VAL A 1 682 ? 17.926 -26.159 25.592 1.00 26.16 682 VAL A C 1
ATOM 5138 O O . VAL A 1 682 ? 16.804 -26.066 25.108 1.00 26.16 682 VAL A O 1
ATOM 5141 N N . ARG A 1 683 ? 18.992 -25.586 25.018 1.00 24.27 683 ARG A N 1
ATOM 5142 C CA . ARG A 1 683 ? 19.089 -25.354 23.574 1.00 24.27 683 ARG A CA 1
ATOM 5143 C C . ARG A 1 683 ? 19.110 -26.734 22.916 1.00 24.27 683 ARG A C 1
ATOM 5145 O O . ARG A 1 683 ? 20.159 -27.247 22.546 1.00 24.27 683 ARG A O 1
ATOM 5152 N N . ARG A 1 684 ? 17.948 -27.376 22.804 1.00 23.34 684 ARG A N 1
ATOM 5153 C CA . ARG A 1 684 ? 17.752 -28.407 21.786 1.00 23.34 684 ARG A CA 1
ATOM 5154 C C . ARG A 1 684 ? 17.599 -27.652 20.475 1.00 23.34 684 ARG A C 1
ATOM 5156 O O . ARG A 1 684 ? 16.495 -27.268 20.104 1.00 23.34 684 ARG A O 1
ATOM 5163 N N . ALA A 1 685 ? 18.721 -27.414 19.796 1.00 24.91 685 ALA A N 1
ATOM 5164 C CA . ALA A 1 685 ? 18.679 -27.319 18.347 1.00 24.91 685 ALA A CA 1
ATOM 5165 C C . ALA A 1 685 ? 17.914 -28.562 17.875 1.00 24.91 685 ALA A C 1
ATOM 5167 O O . ALA A 1 685 ? 18.281 -29.681 18.245 1.00 24.91 685 ALA A O 1
ATOM 5168 N N . ARG A 1 686 ? 16.789 -28.381 17.175 1.00 26.12 686 ARG A N 1
ATOM 5169 C CA . ARG A 1 686 ? 16.126 -29.503 16.508 1.00 26.12 686 ARG A CA 1
ATOM 5170 C C . ARG A 1 686 ? 17.169 -30.090 15.560 1.00 26.12 686 ARG A C 1
ATOM 5172 O O . ARG A 1 686 ? 17.521 -29.456 14.570 1.00 26.12 686 ARG A O 1
ATOM 5179 N N . ALA A 1 687 ? 17.704 -31.258 15.903 1.00 28.75 687 ALA A N 1
ATOM 5180 C CA . ALA A 1 687 ? 18.475 -32.054 14.971 1.00 28.75 687 ALA A CA 1
ATOM 5181 C C . ALA A 1 687 ? 17.512 -32.417 13.839 1.00 28.75 687 ALA A C 1
ATOM 5183 O O . ALA A 1 687 ? 16.588 -33.207 14.030 1.00 28.75 687 ALA A O 1
ATOM 5184 N N . VAL A 1 688 ? 17.657 -31.750 12.695 1.00 37.22 688 VAL A N 1
ATOM 5185 C CA . VAL A 1 688 ? 17.018 -32.190 11.458 1.00 37.22 688 VAL A CA 1
ATOM 5186 C C . VAL A 1 688 ? 17.556 -33.594 11.206 1.00 37.22 688 VAL A C 1
ATOM 5188 O O . VAL A 1 688 ? 18.771 -33.776 11.189 1.00 37.22 688 VAL A O 1
ATOM 5191 N N . ALA A 1 689 ? 16.674 -34.586 11.088 1.00 40.22 689 ALA A N 1
ATOM 5192 C CA . ALA A 1 689 ? 17.075 -35.911 10.642 1.00 40.22 689 ALA A CA 1
ATOM 5193 C C . ALA A 1 689 ? 17.646 -35.755 9.226 1.00 40.22 689 ALA A C 1
ATOM 5195 O O . ALA A 1 689 ? 16.917 -35.415 8.293 1.00 40.22 689 ALA A O 1
ATOM 5196 N N . VAL A 1 690 ? 18.962 -35.894 9.102 1.00 48.56 690 VAL A N 1
ATOM 5197 C CA . VAL A 1 690 ? 19.667 -35.844 7.822 1.00 48.56 690 VAL A CA 1
ATOM 5198 C C . VAL A 1 690 ? 19.710 -37.267 7.295 1.00 48.56 690 VAL A C 1
ATOM 5200 O O . VAL A 1 690 ? 20.100 -38.183 8.020 1.00 48.56 690 VAL A O 1
ATOM 5203 N N . ALA A 1 691 ? 19.256 -37.469 6.062 1.00 51.53 691 ALA A N 1
ATOM 5204 C CA . ALA A 1 691 ? 19.408 -38.761 5.417 1.00 51.53 691 ALA A CA 1
ATOM 5205 C C . ALA A 1 691 ? 20.901 -39.047 5.212 1.00 51.53 691 ALA A C 1
ATOM 5207 O O . ALA A 1 691 ? 21.668 -38.153 4.860 1.00 51.53 691 ALA A O 1
ATOM 5208 N N . ALA A 1 692 ? 21.318 -40.283 5.478 1.00 45.09 692 ALA A N 1
ATOM 5209 C CA . ALA A 1 692 ? 22.707 -40.685 5.313 1.00 45.09 692 ALA A CA 1
ATOM 5210 C C . ALA A 1 692 ? 23.152 -40.466 3.858 1.00 45.09 692 ALA A C 1
ATOM 5212 O O . ALA A 1 692 ? 22.450 -40.873 2.930 1.00 45.09 692 ALA A O 1
ATOM 5213 N N . ALA A 1 693 ? 24.319 -39.842 3.673 1.00 43.84 693 ALA A N 1
ATOM 5214 C CA . ALA A 1 693 ? 24.960 -39.759 2.368 1.00 43.84 693 ALA A CA 1
ATOM 5215 C C . ALA A 1 693 ? 25.117 -41.181 1.787 1.00 43.84 693 ALA A C 1
ATOM 5217 O O . ALA A 1 693 ? 25.420 -42.113 2.541 1.00 43.84 693 ALA A O 1
ATOM 5218 N N . PRO A 1 694 ? 24.907 -41.392 0.476 1.00 44.94 694 PRO A N 1
ATOM 5219 C CA . PRO A 1 694 ? 25.100 -42.704 -0.124 1.00 44.94 694 PRO A CA 1
ATOM 5220 C C . PRO A 1 694 ? 26.554 -43.155 0.071 1.00 44.94 694 PRO A C 1
ATOM 5222 O O . PRO A 1 694 ? 27.485 -42.442 -0.300 1.00 44.94 694 PRO A O 1
ATOM 5225 N N . ALA A 1 695 ? 26.745 -44.344 0.650 1.00 38.62 695 ALA A N 1
ATOM 5226 C CA . ALA A 1 695 ? 28.062 -44.939 0.849 1.00 38.62 695 ALA A CA 1
ATOM 5227 C C . ALA A 1 695 ? 28.713 -45.235 -0.513 1.00 38.62 695 ALA A C 1
ATOM 5229 O O . ALA A 1 695 ? 28.352 -46.193 -1.195 1.00 38.62 695 ALA A O 1
ATOM 5230 N N . GLY A 1 696 ? 29.655 -44.388 -0.925 1.00 41.03 696 GLY A N 1
ATOM 5231 C CA . GLY A 1 696 ? 30.475 -44.582 -2.116 1.00 41.03 696 GLY A CA 1
ATOM 5232 C C . GLY A 1 696 ? 31.908 -44.908 -1.718 1.00 41.03 696 GLY A C 1
ATOM 5233 O O . GLY A 1 696 ? 32.569 -44.100 -1.067 1.00 41.03 696 GLY A O 1
ATOM 5234 N N . SER A 1 697 ? 32.403 -46.082 -2.116 1.00 39.16 697 SER A N 1
ATOM 5235 C CA . SER A 1 697 ? 33.803 -46.471 -1.941 1.00 39.16 697 SER A CA 1
ATOM 5236 C C . SER A 1 697 ? 34.714 -45.510 -2.713 1.00 39.16 697 SER A C 1
ATOM 5238 O O . SER A 1 697 ? 34.788 -45.576 -3.941 1.00 39.16 697 SER A O 1
ATOM 5240 N N . GLY A 1 698 ? 35.401 -44.614 -2.004 1.00 39.34 698 GLY A N 1
ATOM 5241 C CA . GLY A 1 698 ? 36.394 -43.718 -2.586 1.00 39.34 698 GLY A CA 1
ATOM 5242 C C . GLY A 1 698 ? 37.571 -44.507 -3.159 1.00 39.34 698 GLY A C 1
ATOM 5243 O O . GLY A 1 698 ? 38.396 -45.039 -2.422 1.00 39.34 698 GLY A O 1
ATOM 5244 N N . ARG A 1 699 ? 37.656 -44.582 -4.486 1.00 45.06 699 ARG A N 1
ATOM 5245 C CA . ARG A 1 699 ? 38.892 -44.899 -5.210 1.00 45.06 699 ARG A CA 1
ATOM 5246 C C . ARG A 1 699 ? 39.113 -43.813 -6.255 1.00 45.06 699 ARG A C 1
ATOM 5248 O O . ARG A 1 699 ? 38.654 -43.924 -7.383 1.00 45.06 699 ARG A O 1
ATOM 5255 N N . GLY A 1 700 ? 39.788 -42.749 -5.839 1.00 50.91 700 GLY A N 1
ATOM 5256 C CA . GLY A 1 700 ? 40.211 -41.637 -6.689 1.00 50.91 700 GLY A CA 1
ATOM 5257 C C . GLY A 1 700 ? 40.565 -40.453 -5.800 1.00 50.91 700 GLY A C 1
ATOM 5258 O O . GLY A 1 700 ? 39.673 -39.930 -5.147 1.00 50.91 700 GLY A O 1
ATOM 5259 N N . GLY A 1 701 ? 41.848 -40.093 -5.713 1.00 59.88 701 GLY A N 1
ATOM 5260 C CA . GLY A 1 701 ? 42.406 -39.083 -4.796 1.00 59.88 701 GLY A CA 1
ATOM 5261 C C . GLY A 1 701 ? 41.996 -37.633 -5.087 1.00 59.88 701 GLY A C 1
ATOM 5262 O O . GLY A 1 701 ? 42.854 -36.781 -5.294 1.00 59.88 701 GLY A O 1
ATOM 5263 N N . VAL A 1 702 ? 40.691 -37.366 -5.128 1.00 69.06 702 VAL A N 1
ATOM 5264 C CA . VAL A 1 702 ? 40.083 -36.039 -5.265 1.00 69.06 702 VAL A CA 1
ATOM 5265 C C . VAL A 1 702 ? 39.407 -35.633 -3.956 1.00 69.06 702 VAL A C 1
ATOM 5267 O O . VAL A 1 702 ? 38.686 -36.416 -3.339 1.00 69.06 702 VAL A O 1
ATOM 5270 N N . SER A 1 703 ? 39.641 -34.386 -3.565 1.00 80.19 703 SER A N 1
ATOM 5271 C CA . SER A 1 703 ? 39.159 -33.722 -2.358 1.00 80.19 703 SER A CA 1
ATOM 5272 C C . SER A 1 703 ? 38.223 -32.561 -2.729 1.00 80.19 703 SER A C 1
ATOM 5274 O O . SER A 1 703 ? 38.236 -32.032 -3.843 1.00 80.19 703 SER A O 1
ATOM 5276 N N . LEU A 1 704 ? 37.380 -32.149 -1.786 1.00 84.25 704 LEU A N 1
ATOM 5277 C CA . LEU A 1 704 ? 36.531 -30.966 -1.893 1.00 84.25 704 LEU A CA 1
ATOM 5278 C C . LEU A 1 704 ? 37.265 -29.761 -1.301 1.00 84.25 704 LEU A C 1
ATOM 5280 O O . LEU A 1 704 ? 37.547 -29.736 -0.104 1.00 84.25 704 LEU A O 1
ATOM 5284 N N . CYS A 1 705 ? 37.538 -28.743 -2.110 1.00 82.44 705 CYS A N 1
ATOM 5285 C CA . CYS A 1 705 ? 38.170 -27.509 -1.660 1.00 82.44 705 CYS A CA 1
ATOM 5286 C C . CYS A 1 705 ? 37.159 -26.371 -1.515 1.00 82.44 705 CYS A C 1
ATOM 5288 O O . CYS A 1 705 ? 36.370 -26.100 -2.421 1.00 82.44 705 CYS A O 1
ATOM 5290 N N . PHE A 1 706 ? 37.255 -25.657 -0.396 1.00 81.19 706 PHE A N 1
ATOM 5291 C CA . PHE A 1 706 ? 36.582 -24.387 -0.151 1.00 81.19 706 PHE A CA 1
ATOM 5292 C C . PHE A 1 706 ? 37.572 -23.258 -0.380 1.00 81.19 706 PHE A C 1
ATOM 5294 O O . PHE A 1 706 ? 38.529 -23.127 0.381 1.00 81.19 706 PHE A O 1
ATOM 5301 N N . ALA A 1 707 ? 37.344 -22.445 -1.405 1.00 74.00 707 ALA A N 1
ATOM 5302 C CA . ALA A 1 707 ? 38.061 -21.195 -1.596 1.00 74.00 707 ALA A CA 1
ATOM 5303 C C . ALA A 1 707 ? 37.264 -20.060 -0.949 1.00 74.00 707 ALA A C 1
ATOM 5305 O O . ALA A 1 707 ? 36.101 -19.823 -1.292 1.00 74.00 707 ALA A O 1
ATOM 5306 N N . THR A 1 708 ? 37.891 -19.364 -0.005 1.00 68.94 708 THR A N 1
ATOM 5307 C CA . THR A 1 708 ? 37.347 -18.162 0.629 1.00 68.94 708 THR A CA 1
ATOM 5308 C C . THR A 1 708 ? 38.353 -17.021 0.539 1.00 68.94 708 THR A C 1
ATOM 5310 O O . THR A 1 708 ? 39.525 -17.225 0.224 1.00 68.94 708 THR A O 1
ATOM 5313 N N . ALA A 1 709 ? 37.915 -15.799 0.852 1.00 62.09 709 ALA A N 1
ATOM 5314 C CA . ALA A 1 709 ? 38.800 -14.632 0.878 1.00 62.09 709 ALA A CA 1
ATOM 5315 C C . ALA A 1 709 ? 39.989 -14.775 1.857 1.00 62.09 709 ALA A C 1
ATOM 5317 O O . ALA A 1 709 ? 40.971 -14.052 1.731 1.00 62.09 709 ALA A O 1
ATOM 5318 N N . SER A 1 710 ? 39.910 -15.695 2.829 1.00 60.41 710 SER A N 1
ATOM 5319 C CA . SER A 1 710 ? 40.936 -15.937 3.851 1.00 60.41 710 SER A CA 1
ATOM 5320 C C . SER A 1 710 ? 41.832 -17.151 3.569 1.00 60.41 710 SER A C 1
ATOM 5322 O O . SER A 1 710 ? 42.724 -17.429 4.367 1.00 60.41 710 SER A O 1
ATOM 5324 N N . GLY A 1 711 ? 41.610 -17.886 2.473 1.00 68.31 711 GLY A N 1
ATOM 5325 C CA . GLY A 1 711 ? 42.429 -19.035 2.077 1.00 68.31 711 GLY A CA 1
ATOM 5326 C C . GLY A 1 711 ? 41.627 -20.195 1.487 1.00 68.31 711 GLY A C 1
ATOM 5327 O O . GLY A 1 711 ? 40.415 -20.109 1.293 1.00 68.31 711 GLY A O 1
ATOM 5328 N N . VAL A 1 712 ? 42.322 -21.300 1.203 1.00 74.81 712 VAL A N 1
ATOM 5329 C CA . VAL A 1 712 ? 41.718 -22.541 0.697 1.00 74.81 712 VAL A CA 1
ATOM 5330 C C . VAL A 1 712 ? 41.749 -23.606 1.787 1.00 74.81 712 VAL A C 1
ATOM 5332 O O . VAL A 1 712 ? 42.785 -23.823 2.414 1.00 74.81 712 VAL A O 1
ATOM 5335 N N . LYS A 1 713 ? 40.625 -24.292 2.005 1.00 80.75 713 LYS A N 1
ATOM 5336 C CA . LYS A 1 713 ? 40.543 -25.446 2.906 1.00 80.75 713 LYS A CA 1
ATOM 5337 C C . LYS A 1 713 ? 40.069 -26.682 2.154 1.00 80.75 713 LYS A C 1
ATOM 5339 O O . LYS A 1 713 ? 38.978 -26.665 1.593 1.00 80.75 713 LYS A O 1
ATOM 5344 N N . ALA A 1 714 ? 40.870 -27.743 2.171 1.00 79.44 714 ALA A N 1
ATOM 5345 C CA . ALA A 1 714 ? 40.538 -29.025 1.557 1.00 79.44 714 ALA A CA 1
ATOM 5346 C C . ALA A 1 714 ? 39.897 -29.981 2.576 1.00 79.44 714 ALA A C 1
ATOM 5348 O O . ALA A 1 714 ? 40.328 -30.056 3.729 1.00 79.44 714 ALA A O 1
ATOM 5349 N N . LEU A 1 715 ? 38.874 -30.715 2.144 1.00 80.06 715 LEU A N 1
ATOM 5350 C CA . LEU A 1 715 ? 38.267 -31.835 2.856 1.00 80.06 715 LEU A CA 1
ATOM 5351 C C . LEU A 1 715 ? 38.278 -33.064 1.942 1.00 80.06 715 LEU A C 1
ATOM 5353 O O . LEU A 1 715 ? 37.692 -33.033 0.861 1.00 80.06 715 LEU A O 1
ATOM 5357 N N . ALA A 1 716 ? 38.891 -34.157 2.390 1.00 77.50 716 ALA A N 1
ATOM 5358 C CA . ALA A 1 716 ? 38.860 -35.433 1.681 1.00 77.50 716 ALA A CA 1
ATOM 5359 C C . ALA A 1 716 ? 37.478 -36.091 1.846 1.00 77.50 716 ALA A C 1
ATOM 5361 O O . ALA A 1 716 ? 37.235 -36.824 2.803 1.00 77.50 716 ALA A O 1
ATOM 5362 N N . LEU A 1 717 ? 36.547 -35.766 0.944 1.00 80.12 717 LEU A N 1
ATOM 5363 C CA . LEU A 1 717 ? 35.158 -36.227 0.957 1.00 80.12 717 LEU A CA 1
ATOM 5364 C C . LEU A 1 717 ? 34.778 -36.727 -0.437 1.00 80.12 717 LEU A C 1
ATOM 5366 O O . LEU A 1 717 ? 34.917 -35.988 -1.406 1.00 80.12 717 LEU A O 1
ATOM 5370 N N . SER A 1 718 ? 34.245 -37.946 -0.538 1.00 80.31 718 SER A N 1
ATOM 5371 C CA . SER A 1 718 ? 33.722 -38.498 -1.800 1.00 80.31 718 SER A CA 1
ATOM 5372 C C . SER A 1 718 ? 32.243 -38.161 -2.036 1.00 80.31 718 SER A C 1
ATOM 5374 O O . SER A 1 718 ? 31.786 -38.112 -3.178 1.00 80.31 718 SER A O 1
ATOM 5376 N N . ALA A 1 719 ? 31.488 -37.908 -0.965 1.00 85.56 719 ALA A N 1
ATOM 5377 C CA . ALA A 1 719 ? 30.088 -37.497 -1.002 1.00 85.56 719 ALA A CA 1
ATOM 5378 C C . ALA A 1 719 ? 29.728 -36.689 0.249 1.00 85.56 719 ALA A C 1
ATOM 5380 O O . ALA A 1 719 ? 30.281 -36.926 1.322 1.00 85.56 719 ALA A O 1
ATOM 5381 N N . PHE A 1 720 ? 28.791 -35.755 0.142 1.00 89.12 720 PHE A N 1
ATOM 5382 C CA . PHE A 1 720 ? 28.304 -34.971 1.279 1.00 89.12 720 PHE A CA 1
ATOM 5383 C C . PHE A 1 720 ? 26.871 -34.503 1.036 1.00 89.12 720 PHE A C 1
ATOM 5385 O O . PHE A 1 720 ? 26.432 -34.397 -0.105 1.00 89.12 720 PHE A O 1
ATOM 5392 N N . THR A 1 721 ? 26.159 -34.180 2.111 1.00 91.44 721 THR A N 1
ATOM 5393 C CA . THR A 1 721 ? 24.860 -33.510 2.034 1.00 91.44 721 THR A CA 1
ATOM 5394 C C . THR A 1 721 ? 25.022 -32.062 2.476 1.00 91.44 721 THR A C 1
ATOM 5396 O O . THR A 1 721 ? 25.470 -31.787 3.592 1.00 91.44 721 THR A O 1
ATOM 5399 N N . LEU A 1 722 ? 24.663 -31.129 1.602 1.00 90.50 722 LEU A N 1
ATOM 5400 C CA . LEU A 1 722 ? 24.601 -29.707 1.901 1.00 90.50 722 LEU A CA 1
ATOM 5401 C C . LEU A 1 722 ? 23.206 -29.376 2.435 1.00 90.50 722 LEU A C 1
ATOM 5403 O O . LEU A 1 722 ? 22.203 -29.677 1.796 1.00 90.50 722 LEU A O 1
ATOM 5407 N N . VAL A 1 723 ? 23.141 -28.773 3.620 1.00 90.31 723 VAL A N 1
ATOM 5408 C CA . VAL A 1 723 ? 21.888 -28.453 4.312 1.00 90.31 723 VAL A CA 1
ATOM 5409 C C . VAL A 1 723 ? 21.852 -26.973 4.644 1.00 90.31 723 VAL A C 1
ATOM 5411 O O . VAL A 1 723 ? 22.776 -26.442 5.262 1.00 90.31 723 VAL A O 1
ATOM 5414 N N . TRP A 1 724 ? 20.753 -26.311 4.313 1.00 85.81 724 TRP A N 1
ATOM 5415 C CA . TRP A 1 724 ? 20.506 -24.933 4.719 1.00 85.81 724 TRP A CA 1
ATOM 5416 C C . TRP A 1 724 ? 19.011 -24.702 4.914 1.00 85.81 724 TRP A C 1
ATOM 5418 O O . TRP A 1 724 ? 18.173 -25.482 4.469 1.00 85.81 724 TRP A O 1
ATOM 5428 N N . THR A 1 725 ? 18.679 -23.626 5.613 1.00 82.62 725 THR A N 1
ATOM 5429 C CA . THR A 1 725 ? 17.292 -23.201 5.807 1.00 82.62 725 THR A CA 1
ATOM 5430 C C . THR A 1 725 ? 17.168 -21.795 5.262 1.00 82.62 725 THR A C 1
ATOM 5432 O O . THR A 1 725 ? 17.968 -20.928 5.614 1.00 82.62 725 THR A O 1
ATOM 5435 N N . HIS A 1 726 ? 16.175 -21.544 4.421 1.00 75.62 726 HIS A N 1
ATOM 5436 C CA . HIS A 1 726 ? 15.888 -20.198 3.952 1.00 75.62 726 HIS A CA 1
ATOM 5437 C C . HIS A 1 726 ? 15.407 -19.342 5.138 1.00 75.62 726 HIS A C 1
ATOM 5439 O O . HIS A 1 726 ? 14.444 -19.686 5.820 1.00 75.62 726 HIS A O 1
ATOM 5445 N N . SER A 1 727 ? 16.100 -18.250 5.449 1.00 63.75 727 SER A N 1
ATOM 5446 C CA . SER A 1 727 ? 15.898 -17.442 6.652 1.00 63.75 727 SER A CA 1
ATOM 5447 C C . SER A 1 727 ? 14.575 -16.670 6.643 1.00 63.75 727 SER A C 1
ATOM 5449 O O . SER A 1 727 ? 14.030 -16.452 7.726 1.00 63.75 727 SER A O 1
ATOM 5451 N N . ILE A 1 728 ? 14.042 -16.325 5.463 1.00 60.38 728 ILE A N 1
ATOM 5452 C CA . ILE A 1 728 ? 12.767 -15.604 5.285 1.00 60.38 728 ILE A CA 1
ATOM 5453 C C . ILE A 1 728 ? 11.600 -16.601 5.278 1.00 60.38 728 ILE A C 1
ATOM 5455 O O . ILE A 1 728 ? 10.830 -16.674 6.229 1.00 60.38 728 ILE A O 1
ATOM 5459 N N . GLU A 1 729 ? 11.534 -17.432 4.239 1.00 64.88 729 GLU A N 1
ATOM 5460 C CA . GLU A 1 729 ? 10.474 -18.437 4.037 1.00 64.88 729 GLU A CA 1
ATOM 5461 C C . GLU A 1 729 ? 10.499 -19.621 5.028 1.00 64.88 729 GLU A C 1
ATOM 5463 O O . GLU A 1 729 ? 9.564 -20.414 5.064 1.00 64.88 729 GLU A O 1
ATOM 5468 N N . LYS A 1 730 ? 11.563 -19.777 5.833 1.00 76.69 730 LYS A N 1
ATOM 5469 C CA . LYS A 1 730 ? 11.762 -20.904 6.775 1.00 76.69 730 LYS A CA 1
ATOM 5470 C C . LYS A 1 730 ? 11.655 -22.289 6.118 1.00 76.69 730 LYS A C 1
ATOM 5472 O O . LYS A 1 730 ? 11.276 -23.260 6.769 1.00 76.69 730 LYS A O 1
ATOM 5477 N N . VAL A 1 731 ? 12.014 -22.372 4.838 1.00 79.06 731 VAL A N 1
ATOM 5478 C CA . VAL A 1 731 ? 12.018 -23.608 4.047 1.00 79.06 731 VAL A CA 1
ATOM 5479 C C . VAL A 1 731 ? 13.356 -24.318 4.229 1.00 79.06 731 VAL A C 1
ATOM 5481 O O . VAL A 1 731 ? 14.409 -23.714 4.017 1.00 79.06 731 VAL A O 1
ATOM 5484 N N . ASP A 1 732 ? 13.325 -25.593 4.608 1.00 85.19 732 ASP A N 1
ATOM 5485 C CA . ASP A 1 732 ? 14.533 -26.402 4.771 1.00 85.19 732 ASP A CA 1
ATOM 5486 C C . ASP A 1 732 ? 14.927 -27.055 3.442 1.00 85.19 732 ASP A C 1
ATOM 5488 O O . ASP A 1 732 ? 14.092 -27.649 2.761 1.00 85.19 732 ASP A O 1
ATOM 5492 N N . TRP A 1 733 ? 16.211 -26.993 3.106 1.00 88.56 733 TRP A N 1
ATOM 5493 C CA . TRP A 1 733 ? 16.789 -27.562 1.894 1.00 88.56 733 TRP A CA 1
ATOM 5494 C C . TRP A 1 733 ? 17.897 -28.558 2.224 1.00 88.56 733 TRP A C 1
ATOM 5496 O O . TRP A 1 733 ? 18.689 -28.354 3.150 1.00 88.56 733 TRP A O 1
ATOM 5506 N N . GLN A 1 734 ? 17.938 -29.646 1.457 1.00 92.06 734 GLN A N 1
ATOM 5507 C CA . GLN A 1 734 ? 18.994 -30.650 1.497 1.00 92.06 734 GLN A CA 1
ATOM 5508 C C . GLN A 1 734 ? 19.379 -31.064 0.079 1.00 92.06 734 GLN A C 1
ATOM 5510 O O . GLN A 1 734 ? 18.524 -31.456 -0.713 1.00 92.06 734 GLN A O 1
ATOM 5515 N N . GLU A 1 735 ? 20.671 -31.056 -0.208 1.00 92.31 735 GLU A N 1
ATOM 5516 C CA . GLU A 1 735 ? 21.231 -31.494 -1.482 1.00 92.31 735 GLU A CA 1
ATOM 5517 C C . GLU A 1 735 ? 22.323 -32.529 -1.252 1.00 92.31 735 GLU A C 1
ATOM 5519 O O . GLU A 1 735 ? 23.264 -32.279 -0.502 1.00 92.31 735 GLU A O 1
ATOM 5524 N N . ASP A 1 736 ? 22.217 -33.676 -1.912 1.00 92.00 736 ASP A N 1
ATOM 5525 C CA . ASP A 1 736 ? 23.216 -34.735 -1.862 1.00 92.00 736 ASP A CA 1
ATOM 5526 C C . ASP A 1 736 ? 24.171 -34.595 -3.047 1.00 92.00 736 ASP A C 1
ATOM 5528 O O . ASP A 1 736 ? 23.766 -34.660 -4.209 1.00 92.00 736 ASP A O 1
ATOM 5532 N N . TRP A 1 737 ? 25.451 -34.442 -2.741 1.00 91.94 737 TRP A N 1
ATOM 5533 C CA . TRP A 1 737 ? 26.515 -34.185 -3.698 1.00 91.94 737 TRP A CA 1
ATOM 5534 C C . TRP A 1 737 ? 27.530 -35.327 -3.717 1.00 91.94 737 TRP A C 1
ATOM 5536 O O . TRP A 1 737 ? 27.853 -35.914 -2.679 1.00 91.94 737 TRP A O 1
ATOM 5546 N N . ARG A 1 738 ? 28.089 -35.603 -4.896 1.00 89.69 738 ARG A N 1
ATOM 5547 C CA . ARG A 1 738 ? 29.264 -36.461 -5.090 1.00 89.69 738 ARG A CA 1
ATOM 5548 C C . ARG A 1 738 ? 30.429 -35.657 -5.640 1.00 89.69 738 ARG A C 1
ATOM 5550 O O . ARG A 1 738 ? 30.267 -34.813 -6.520 1.00 89.69 738 ARG A O 1
ATOM 5557 N N . VAL A 1 739 ? 31.614 -35.960 -5.130 1.00 87.12 739 VAL A N 1
ATOM 5558 C CA . VAL A 1 739 ? 32.877 -35.388 -5.593 1.00 87.12 739 VAL A CA 1
ATOM 5559 C C . VAL A 1 739 ? 33.485 -36.376 -6.578 1.00 87.12 739 VAL A C 1
ATOM 5561 O O . VAL A 1 739 ? 33.872 -37.481 -6.201 1.00 87.12 739 VAL A O 1
ATOM 5564 N N . THR A 1 740 ? 33.527 -36.001 -7.854 1.00 85.25 740 THR A N 1
ATOM 5565 C CA . THR A 1 740 ? 34.066 -36.847 -8.926 1.00 85.25 740 THR A CA 1
ATOM 5566 C C . THR A 1 740 ? 35.219 -36.138 -9.635 1.00 85.25 740 THR A C 1
ATOM 5568 O O . THR A 1 740 ? 35.272 -34.908 -9.620 1.00 85.25 740 THR A O 1
ATOM 5571 N N . PRO A 1 741 ? 36.116 -36.860 -10.330 1.00 81.06 741 PRO A N 1
ATOM 5572 C CA . PRO A 1 741 ? 37.141 -36.226 -11.163 1.00 81.06 741 PRO A CA 1
ATOM 5573 C C . PRO A 1 741 ? 36.570 -35.319 -12.266 1.00 81.06 741 PRO A C 1
ATOM 5575 O O . PRO A 1 741 ? 37.252 -34.415 -12.733 1.00 81.06 741 PRO A O 1
ATOM 5578 N N . ALA A 1 742 ? 35.319 -35.549 -12.682 1.00 82.38 742 ALA A N 1
ATOM 5579 C CA . ALA A 1 742 ? 34.625 -34.729 -13.671 1.00 82.38 742 ALA A CA 1
ATOM 5580 C C . ALA A 1 742 ? 33.993 -33.456 -13.076 1.00 82.38 742 ALA A C 1
ATOM 5582 O O . ALA A 1 742 ? 33.522 -32.618 -13.839 1.00 82.38 742 ALA A O 1
ATOM 5583 N N . GLY A 1 743 ? 33.967 -33.297 -11.749 1.00 87.06 743 GLY A N 1
ATOM 5584 C CA . GLY A 1 743 ? 33.341 -32.171 -11.054 1.00 87.06 743 GLY A CA 1
ATOM 5585 C C . GLY A 1 743 ? 32.433 -32.598 -9.894 1.00 87.06 743 GLY A C 1
ATOM 5586 O O . GLY A 1 743 ? 32.353 -33.772 -9.519 1.00 87.06 743 GLY A O 1
ATOM 5587 N N . LEU A 1 744 ? 31.740 -31.618 -9.321 1.00 90.12 744 LEU A N 1
ATOM 5588 C CA . LEU A 1 744 ? 30.710 -31.781 -8.300 1.00 90.12 744 LEU A CA 1
ATOM 5589 C C . LEU A 1 744 ? 29.387 -32.171 -8.963 1.00 90.12 744 LEU A C 1
ATOM 5591 O O . LEU A 1 744 ? 28.804 -31.399 -9.726 1.00 90.12 744 LEU A O 1
ATOM 5595 N N . GLU A 1 745 ? 28.917 -33.376 -8.669 1.00 91.56 745 GLU A N 1
ATOM 5596 C CA . GLU A 1 745 ? 27.671 -33.925 -9.196 1.00 91.56 745 GLU A CA 1
ATOM 5597 C C . GLU A 1 745 ? 26.566 -33.810 -8.138 1.00 91.56 745 GLU A C 1
ATOM 5599 O O . GLU A 1 745 ? 26.705 -34.332 -7.030 1.00 91.56 745 GLU A O 1
ATOM 5604 N N . LEU A 1 746 ? 25.467 -33.133 -8.479 1.00 91.44 746 LEU A N 1
ATOM 5605 C CA . LEU A 1 746 ? 24.283 -33.034 -7.627 1.00 91.44 746 LEU A CA 1
ATOM 5606 C C . LEU A 1 746 ? 23.379 -34.246 -7.884 1.00 91.44 746 LEU A C 1
ATOM 5608 O O . LEU A 1 746 ? 22.718 -34.327 -8.914 1.00 91.44 746 LEU A O 1
ATOM 5612 N N . VAL A 1 747 ? 23.360 -35.189 -6.945 1.00 91.50 747 VAL A N 1
ATOM 5613 C CA . VAL A 1 747 ? 22.695 -36.493 -7.097 1.00 91.50 747 VAL A CA 1
ATOM 5614 C C . VAL A 1 747 ? 21.206 -36.403 -6.788 1.00 91.50 747 VAL A C 1
ATOM 5616 O O . VAL A 1 747 ? 20.381 -37.016 -7.464 1.00 91.50 747 VAL A O 1
ATOM 5619 N N . GLN A 1 748 ? 20.852 -35.667 -5.737 1.00 91.69 748 GLN A N 1
ATOM 5620 C CA . GLN A 1 748 ? 19.476 -35.554 -5.276 1.00 91.69 748 GLN A CA 1
ATOM 5621 C C . GLN A 1 748 ? 19.276 -34.226 -4.555 1.00 91.69 748 GLN A C 1
ATOM 5623 O O . GLN A 1 748 ? 20.134 -33.794 -3.790 1.00 91.69 748 GLN A O 1
ATOM 5628 N N . ALA A 1 749 ? 18.123 -33.603 -4.762 1.00 91.69 749 ALA A N 1
ATOM 5629 C CA . ALA A 1 749 ? 17.714 -32.410 -4.040 1.00 91.69 749 ALA A CA 1
ATOM 5630 C C . ALA A 1 749 ? 16.380 -32.663 -3.334 1.00 91.69 749 ALA A C 1
ATOM 5632 O O . ALA A 1 749 ? 15.529 -33.433 -3.798 1.00 91.69 749 ALA A O 1
ATOM 5633 N N . ARG A 1 750 ? 16.235 -32.069 -2.151 1.00 91.88 750 ARG A N 1
ATOM 5634 C CA . ARG A 1 750 ? 15.071 -32.224 -1.286 1.00 91.88 750 ARG A CA 1
ATOM 5635 C C . ARG A 1 750 ? 14.738 -30.904 -0.618 1.00 91.88 750 ARG A C 1
ATOM 5637 O O . ARG A 1 750 ? 15.613 -30.251 -0.055 1.00 91.88 750 ARG A O 1
ATOM 5644 N N . VAL A 1 751 ? 13.456 -30.567 -0.601 1.00 90.12 751 VAL A N 1
ATOM 5645 C CA . VAL A 1 751 ? 12.950 -29.360 0.050 1.00 90.12 751 VAL A CA 1
ATOM 5646 C C . VAL A 1 751 ? 11.766 -29.683 0.953 1.00 90.12 751 VAL A C 1
ATOM 5648 O O . VAL A 1 751 ? 10.908 -30.500 0.614 1.00 90.12 751 VAL A O 1
ATOM 5651 N N . LYS A 1 752 ? 11.725 -29.063 2.132 1.00 85.81 752 LYS A N 1
ATOM 5652 C CA . LYS A 1 752 ? 10.625 -29.176 3.089 1.00 85.81 752 LYS A CA 1
ATOM 5653 C C . LYS A 1 752 ? 10.031 -27.806 3.359 1.00 85.81 752 LYS A C 1
ATOM 5655 O O . LYS A 1 752 ? 10.651 -26.952 3.992 1.00 85.81 752 LYS A O 1
ATOM 5660 N N . GLY A 1 753 ? 8.800 -27.643 2.887 1.00 73.38 753 GLY A N 1
ATOM 5661 C CA . GLY A 1 753 ? 8.130 -26.353 2.756 1.00 73.38 753 GLY A CA 1
ATOM 5662 C C . GLY A 1 753 ? 8.196 -25.835 1.319 1.00 73.38 753 GLY A C 1
ATOM 5663 O O . GLY A 1 753 ? 8.852 -26.423 0.464 1.00 73.38 753 GLY A O 1
ATOM 5664 N N . SER A 1 754 ? 7.490 -24.742 1.061 1.00 70.19 754 SER A N 1
ATOM 5665 C CA . SER A 1 754 ? 7.498 -24.024 -0.214 1.00 70.19 754 SER A CA 1
ATOM 5666 C C . SER A 1 754 ? 7.416 -22.532 0.082 1.00 70.19 754 SER A C 1
ATOM 5668 O O . SER A 1 754 ? 6.616 -22.127 0.924 1.00 70.19 754 SER A O 1
ATOM 5670 N N . GLY A 1 755 ? 8.222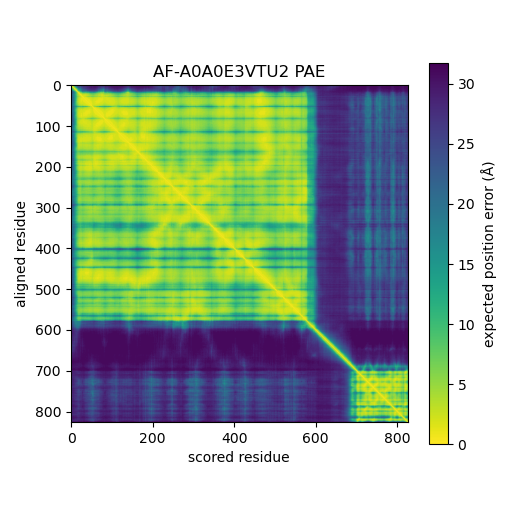 -21.734 -0.606 1.00 60.88 755 GLY A N 1
ATOM 5671 C CA . GLY A 1 755 ? 8.214 -20.273 -0.541 1.00 60.88 755 GLY A CA 1
ATOM 5672 C C . GLY A 1 755 ? 8.414 -19.700 -1.941 1.00 60.88 755 GLY A C 1
ATOM 5673 O O . GLY A 1 755 ? 8.759 -20.451 -2.853 1.00 60.88 755 GLY A O 1
ATOM 5674 N N . ALA A 1 756 ? 8.186 -18.400 -2.119 1.00 49.00 756 ALA A N 1
ATOM 5675 C CA . ALA A 1 756 ? 8.282 -17.764 -3.434 1.00 49.00 756 ALA A CA 1
ATOM 5676 C C . ALA A 1 756 ? 9.691 -17.921 -4.040 1.00 49.00 756 ALA A C 1
ATOM 5678 O O . ALA A 1 756 ? 10.680 -17.536 -3.415 1.00 49.00 756 ALA A O 1
ATOM 5679 N N . GLY A 1 757 ? 9.784 -18.489 -5.246 1.00 58.78 757 GLY A N 1
ATOM 5680 C CA . GLY A 1 757 ? 11.057 -18.776 -5.925 1.00 58.78 757 GLY A CA 1
ATOM 5681 C C . GLY A 1 757 ? 11.807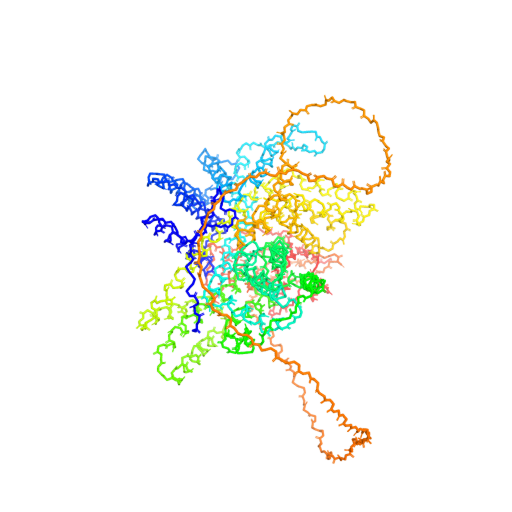 -20.002 -5.385 1.00 58.78 757 GLY A C 1
ATOM 5682 O O . GLY A 1 757 ? 12.922 -20.278 -5.822 1.00 58.78 757 GLY A O 1
ATOM 5683 N N . MET A 1 758 ? 11.210 -20.722 -4.433 1.00 69.56 758 MET A N 1
ATOM 5684 C CA . MET A 1 758 ? 11.727 -21.947 -3.813 1.00 69.56 758 MET A CA 1
ATOM 5685 C C . MET A 1 758 ? 10.728 -23.100 -3.990 1.00 69.56 758 MET A C 1
ATOM 5687 O O . MET A 1 758 ? 10.654 -24.007 -3.156 1.00 69.56 758 MET A O 1
ATOM 5691 N N . GLU A 1 759 ? 9.907 -23.033 -5.039 1.00 78.81 759 GLU A N 1
ATOM 5692 C CA . GLU A 1 759 ? 8.937 -24.062 -5.377 1.00 78.81 759 GLU A CA 1
ATOM 5693 C C . GLU A 1 759 ? 9.658 -25.349 -5.814 1.00 78.81 759 GLU A C 1
ATOM 5695 O O . GLU A 1 759 ? 10.614 -25.295 -6.595 1.00 78.81 759 GLU A O 1
ATOM 5700 N N . PRO A 1 760 ? 9.221 -26.526 -5.328 1.00 83.88 760 PRO A N 1
ATOM 5701 C CA . PRO A 1 760 ? 9.749 -27.785 -5.826 1.00 83.88 760 PRO A CA 1
ATOM 5702 C C . PRO A 1 760 ? 9.431 -27.915 -7.324 1.00 83.88 760 PRO A C 1
ATOM 5704 O O . PRO A 1 760 ? 8.338 -27.528 -7.752 1.00 83.88 760 PRO A O 1
ATOM 5707 N N . PRO A 1 761 ? 10.350 -28.462 -8.134 1.00 84.75 761 PRO A N 1
ATOM 5708 C CA . PRO A 1 761 ? 10.115 -28.589 -9.562 1.00 84.75 761 PRO A CA 1
ATOM 5709 C C . PRO A 1 761 ? 9.007 -29.617 -9.857 1.00 84.75 761 PRO A C 1
ATOM 5711 O O . PRO A 1 761 ? 8.711 -30.463 -9.007 1.00 84.75 761 PRO A O 1
ATOM 5714 N N . PRO A 1 762 ? 8.389 -29.577 -11.052 1.00 82.44 762 PRO A N 1
ATOM 5715 C CA . PRO A 1 762 ? 7.243 -30.426 -11.394 1.00 82.44 762 PRO A CA 1
ATOM 5716 C C . PRO A 1 762 ? 7.499 -31.932 -11.237 1.00 82.44 762 PRO A C 1
ATOM 5718 O O . PRO A 1 762 ? 6.582 -32.693 -10.936 1.00 82.44 762 PRO A O 1
ATOM 5721 N N . GLU A 1 763 ? 8.741 -32.376 -11.427 1.00 86.62 763 GLU A N 1
ATOM 5722 C CA . GLU A 1 763 ? 9.172 -33.766 -11.275 1.00 86.62 763 GLU A CA 1
ATOM 5723 C C . GLU A 1 763 ? 9.341 -34.226 -9.815 1.00 86.62 763 GLU A C 1
ATOM 5725 O O . GLU A 1 763 ? 9.556 -35.417 -9.564 1.00 86.62 763 GLU A O 1
ATOM 5730 N N . ALA A 1 764 ? 9.254 -33.315 -8.842 1.00 88.25 764 ALA A N 1
ATOM 5731 C CA . ALA A 1 764 ? 9.470 -33.635 -7.440 1.00 88.25 764 ALA A CA 1
ATOM 5732 C C . ALA A 1 764 ? 8.332 -34.467 -6.842 1.00 88.25 764 ALA A C 1
ATOM 5734 O O . ALA A 1 764 ? 7.145 -34.180 -6.998 1.00 88.25 764 ALA A O 1
ATOM 5735 N N . ARG A 1 765 ? 8.705 -35.501 -6.084 1.00 88.56 765 ARG A N 1
ATOM 5736 C CA . ARG A 1 765 ? 7.774 -36.396 -5.388 1.00 88.56 765 ARG A CA 1
ATOM 5737 C C . ARG A 1 765 ? 7.792 -36.121 -3.894 1.00 88.56 765 ARG A C 1
ATOM 5739 O O . ARG A 1 765 ? 8.857 -36.037 -3.289 1.00 88.56 765 ARG A O 1
ATOM 5746 N N . LEU A 1 766 ? 6.612 -36.014 -3.292 1.00 87.62 766 LEU A N 1
ATOM 5747 C CA . LEU A 1 766 ? 6.475 -35.824 -1.851 1.00 87.62 766 LEU A CA 1
ATOM 5748 C C . LEU A 1 766 ? 6.662 -37.162 -1.118 1.00 87.62 766 LEU A C 1
ATOM 5750 O O . LEU A 1 766 ? 5.856 -38.076 -1.278 1.00 87.62 766 LEU A O 1
ATOM 5754 N N . VAL A 1 767 ? 7.710 -37.266 -0.301 1.00 86.25 767 VAL A N 1
ATOM 5755 C CA . VAL A 1 767 ? 8.046 -38.445 0.514 1.00 86.25 767 VAL A CA 1
ATOM 5756 C C . VAL A 1 767 ? 8.410 -37.973 1.924 1.00 86.25 767 VAL A C 1
ATOM 5758 O O . VAL A 1 767 ? 9.292 -37.130 2.085 1.00 86.25 767 VAL A O 1
ATOM 5761 N N . ASP A 1 768 ? 7.708 -38.468 2.949 1.00 81.44 768 ASP A N 1
ATOM 5762 C CA . ASP A 1 768 ? 7.908 -38.119 4.371 1.00 81.44 768 ASP A CA 1
ATOM 5763 C C . ASP A 1 768 ? 7.917 -36.605 4.674 1.00 81.44 768 ASP A C 1
ATOM 5765 O O . ASP A 1 768 ? 8.652 -36.097 5.528 1.00 81.44 768 ASP A O 1
ATOM 5769 N N . GLY A 1 769 ? 7.081 -35.856 3.949 1.00 79.06 769 GLY A N 1
ATOM 5770 C CA . GLY A 1 769 ? 6.969 -34.401 4.079 1.00 79.06 769 GLY A CA 1
ATOM 5771 C C . GLY A 1 769 ? 8.112 -33.611 3.432 1.00 79.06 769 GLY A C 1
ATOM 5772 O O . GLY A 1 769 ? 8.217 -32.412 3.682 1.00 79.06 769 GLY A O 1
ATOM 5773 N N . TRP A 1 770 ? 8.952 -34.257 2.621 1.00 87.81 770 TRP A N 1
ATOM 5774 C CA . TRP A 1 770 ? 9.968 -33.630 1.774 1.00 87.81 770 TRP A CA 1
ATOM 5775 C C . TRP A 1 770 ? 9.606 -33.820 0.303 1.00 87.81 770 TRP A C 1
ATOM 5777 O O . TRP A 1 770 ? 9.328 -34.939 -0.123 1.00 87.81 770 TRP A O 1
ATOM 5787 N N . PHE A 1 771 ? 9.640 -32.756 -0.491 1.00 88.81 771 PHE A N 1
ATOM 5788 C CA . PHE A 1 771 ? 9.625 -32.864 -1.946 1.00 88.81 771 PHE A CA 1
ATOM 5789 C C . PHE A 1 771 ? 11.024 -33.255 -2.411 1.00 88.81 771 PHE A C 1
ATOM 5791 O O . PHE A 1 771 ? 11.980 -32.545 -2.116 1.00 88.81 771 PHE A O 1
ATOM 5798 N N . GLN A 1 772 ? 11.153 -34.391 -3.093 1.00 92.81 772 GLN A N 1
ATOM 5799 C CA . GLN A 1 772 ? 12.431 -34.968 -3.507 1.00 92.81 772 GLN A CA 1
ATOM 5800 C C . GLN A 1 772 ? 12.476 -35.134 -5.027 1.00 92.81 772 GLN A C 1
ATOM 5802 O O . GLN A 1 772 ? 11.517 -35.630 -5.619 1.00 92.81 772 GLN A O 1
ATOM 5807 N N . TRP A 1 773 ? 13.589 -34.761 -5.658 1.00 92.62 773 TRP A N 1
ATOM 5808 C CA . TRP A 1 773 ? 13.827 -34.969 -7.089 1.00 92.62 773 TRP A CA 1
ATOM 5809 C C . TRP A 1 773 ? 15.314 -35.192 -7.377 1.00 92.62 773 TRP A C 1
ATOM 5811 O O . TRP A 1 773 ? 16.172 -34.956 -6.524 1.00 92.62 773 TRP A O 1
ATOM 5821 N N . GLN A 1 774 ? 15.611 -35.662 -8.587 1.00 91.88 774 GLN A N 1
ATOM 5822 C CA . GLN A 1 774 ? 16.975 -35.820 -9.089 1.00 91.88 774 GLN A CA 1
ATOM 5823 C C . GLN A 1 774 ? 17.250 -34.736 -10.135 1.00 91.88 774 GLN A C 1
ATOM 5825 O O . GLN A 1 774 ? 16.674 -34.790 -11.225 1.00 91.88 774 GLN A O 1
ATOM 5830 N N . PRO A 1 775 ? 18.085 -33.732 -9.821 1.00 86.56 775 PRO A N 1
ATOM 5831 C CA . PRO A 1 775 ? 18.419 -32.673 -10.765 1.00 86.56 775 PRO A CA 1
ATOM 5832 C C . PRO A 1 775 ? 19.178 -33.227 -11.977 1.00 86.56 775 PRO A C 1
ATOM 5834 O O . PRO A 1 775 ? 20.230 -33.839 -11.831 1.00 86.56 775 PRO A O 1
ATOM 5837 N N . GLN A 1 776 ? 18.689 -32.973 -13.192 1.00 83.44 776 GLN A N 1
ATOM 5838 C CA . GLN A 1 776 ? 19.402 -33.335 -14.423 1.00 83.44 776 GLN A CA 1
ATOM 5839 C C . GLN A 1 776 ? 20.435 -32.256 -14.776 1.00 83.44 776 GLN A C 1
ATOM 5841 O O . GLN A 1 776 ? 20.208 -31.419 -15.648 1.00 83.44 776 GLN A O 1
ATOM 5846 N N . ARG A 1 777 ? 21.565 -32.225 -14.059 1.00 82.62 777 ARG A N 1
ATOM 5847 C CA . ARG A 1 777 ? 22.672 -31.291 -14.325 1.00 82.62 777 ARG A CA 1
ATOM 5848 C C . ARG A 1 777 ? 23.972 -32.043 -14.584 1.00 82.62 777 ARG A C 1
ATOM 5850 O O . ARG A 1 777 ? 24.266 -33.024 -13.911 1.00 82.62 777 ARG A O 1
ATOM 5857 N N . ALA A 1 778 ? 24.761 -31.558 -15.543 1.00 87.50 778 ALA A N 1
ATOM 5858 C CA . ALA A 1 778 ? 26.121 -32.047 -15.747 1.00 87.50 778 ALA A CA 1
ATOM 5859 C C . ALA A 1 778 ? 27.008 -31.711 -14.525 1.00 87.50 778 ALA A C 1
ATOM 5861 O O . ALA A 1 778 ? 26.746 -30.702 -13.860 1.00 87.50 778 ALA A O 1
ATOM 5862 N N . PRO A 1 779 ? 28.055 -32.508 -14.235 1.00 89.38 779 PRO A N 1
ATOM 5863 C CA . PRO A 1 779 ? 28.992 -32.218 -13.152 1.00 89.38 779 PRO A CA 1
ATOM 5864 C C . PRO A 1 779 ? 29.577 -30.804 -13.258 1.00 89.38 779 PRO A C 1
ATOM 5866 O O . PRO A 1 779 ? 30.062 -30.389 -14.312 1.00 89.38 779 PRO A O 1
ATOM 5869 N N . MET A 1 780 ? 29.523 -30.055 -12.158 1.00 90.69 780 MET A N 1
ATOM 5870 C CA . MET A 1 780 ? 29.980 -28.667 -12.090 1.00 90.69 780 MET A CA 1
ATOM 5871 C C . MET A 1 780 ? 31.426 -28.604 -11.601 1.00 90.69 780 MET A C 1
ATOM 5873 O O . MET A 1 780 ? 31.762 -29.158 -10.559 1.00 90.69 780 MET A O 1
ATOM 5877 N N . GLN A 1 781 ? 32.291 -27.888 -12.318 1.00 86.69 781 GLN A N 1
ATOM 5878 C CA . GLN A 1 781 ? 33.677 -27.668 -11.875 1.00 86.69 781 GLN A CA 1
ATOM 5879 C C . GLN A 1 781 ? 33.754 -26.786 -10.622 1.00 86.69 781 GLN A C 1
ATOM 5881 O O . GLN A 1 781 ? 34.676 -26.898 -9.815 1.00 86.69 781 GLN A O 1
ATOM 5886 N N . GLU A 1 782 ? 32.768 -25.904 -10.466 1.00 86.31 782 GLU A N 1
ATOM 5887 C CA . GLU A 1 782 ? 32.697 -24.900 -9.419 1.00 86.31 782 GLU A CA 1
ATOM 5888 C C . GLU A 1 782 ? 31.249 -24.714 -8.970 1.00 86.31 782 GLU A C 1
ATOM 5890 O O . GLU A 1 782 ? 30.357 -24.552 -9.801 1.00 86.31 782 GLU A O 1
ATOM 5895 N N . VAL A 1 783 ? 31.024 -24.702 -7.657 1.00 86.50 783 VAL A N 1
ATOM 5896 C CA . VAL A 1 783 ? 29.738 -24.363 -7.044 1.00 86.50 783 VAL A CA 1
ATOM 5897 C C . VAL A 1 783 ? 29.950 -23.175 -6.122 1.00 86.50 783 VAL A C 1
ATOM 5899 O O . VAL A 1 783 ? 30.740 -23.219 -5.182 1.00 86.50 783 VAL A O 1
ATOM 5902 N N . VAL A 1 784 ? 29.249 -22.087 -6.409 1.00 83.69 784 VAL A N 1
ATOM 5903 C CA . VAL A 1 784 ? 29.389 -20.825 -5.690 1.00 83.69 784 VAL A CA 1
ATOM 5904 C C . VAL A 1 784 ? 28.272 -20.717 -4.656 1.00 83.69 784 VAL A C 1
ATOM 5906 O O . VAL A 1 784 ? 27.106 -20.565 -5.015 1.00 83.69 784 VAL A O 1
ATOM 5909 N N . LEU A 1 785 ? 28.615 -20.770 -3.368 1.00 77.75 785 LEU A N 1
ATOM 5910 C CA . LEU A 1 785 ? 27.654 -20.561 -2.288 1.00 77.75 785 LEU A CA 1
ATOM 5911 C C . LEU A 1 785 ? 27.483 -19.059 -2.049 1.00 77.75 785 LEU A C 1
ATOM 5913 O O . LEU A 1 785 ? 28.311 -18.405 -1.404 1.00 77.75 785 LEU A O 1
ATOM 5917 N N . GLY A 1 786 ? 26.408 -18.506 -2.608 1.00 62.22 786 GLY A N 1
ATOM 5918 C CA . GLY A 1 786 ? 26.022 -17.114 -2.414 1.00 62.22 786 GLY A CA 1
ATOM 5919 C C . GLY A 1 786 ? 25.443 -16.872 -1.019 1.00 62.22 786 GLY A C 1
ATOM 5920 O O . GLY A 1 786 ? 24.594 -17.625 -0.542 1.00 62.22 786 GLY A O 1
ATOM 5921 N N . ASN A 1 787 ? 25.866 -15.789 -0.368 1.00 61.28 787 ASN A N 1
ATOM 5922 C CA . ASN A 1 787 ? 25.174 -15.269 0.806 1.00 61.28 787 ASN A CA 1
ATOM 5923 C C . ASN A 1 787 ? 24.045 -14.346 0.333 1.00 61.28 787 ASN A C 1
ATOM 5925 O O . ASN A 1 787 ? 24.254 -13.149 0.160 1.00 61.28 787 ASN A O 1
ATOM 5929 N N . SER A 1 788 ? 22.852 -14.892 0.101 1.00 53.94 788 SER A N 1
ATOM 5930 C CA . SER A 1 788 ? 21.692 -14.081 -0.283 1.00 53.94 788 SER A CA 1
ATOM 5931 C C . SER A 1 788 ? 21.126 -13.241 0.874 1.00 53.94 788 SER A C 1
ATOM 5933 O O . SER A 1 788 ? 20.095 -12.603 0.695 1.00 53.94 788 SER A O 1
ATOM 5935 N N . GLY A 1 789 ? 21.699 -13.279 2.090 1.00 55.06 789 GLY A N 1
ATOM 5936 C CA . GLY A 1 789 ? 21.074 -12.760 3.325 1.00 55.06 789 GLY A CA 1
ATOM 5937 C C . GLY A 1 789 ? 19.807 -13.532 3.746 1.00 55.06 789 GLY A C 1
ATOM 5938 O O . GLY A 1 789 ? 19.430 -13.559 4.920 1.00 55.06 789 GLY A O 1
ATOM 5939 N N . ALA A 1 790 ? 19.192 -14.221 2.785 1.00 54.22 790 ALA A N 1
ATOM 5940 C CA . ALA A 1 790 ? 18.006 -15.041 2.883 1.00 54.22 790 ALA A CA 1
ATOM 5941 C C . ALA A 1 790 ? 18.321 -16.536 3.098 1.00 54.22 790 ALA A C 1
ATOM 5943 O O . ALA A 1 790 ? 17.409 -17.325 3.305 1.00 54.22 790 ALA A O 1
ATOM 5944 N N . ALA A 1 791 ? 19.590 -16.956 3.084 1.00 57.81 791 ALA A N 1
ATOM 5945 C CA . ALA A 1 791 ? 20.012 -18.293 3.505 1.00 57.81 791 ALA A CA 1
ATOM 5946 C C . ALA A 1 791 ? 20.552 -18.244 4.944 1.00 57.81 791 ALA A C 1
ATOM 5948 O O . ALA A 1 791 ? 21.379 -17.398 5.281 1.00 57.81 791 ALA A O 1
ATOM 5949 N N . GLY A 1 792 ? 20.074 -19.141 5.808 1.00 65.75 792 GLY A N 1
ATOM 5950 C CA . GLY A 1 792 ? 20.693 -19.412 7.104 1.00 65.75 792 GLY A CA 1
ATOM 5951 C C . GLY A 1 792 ? 22.094 -20.015 6.947 1.00 65.75 792 GLY A C 1
ATOM 5952 O O . GLY A 1 792 ? 22.607 -20.176 5.844 1.00 65.75 792 GLY A O 1
ATOM 5953 N N . GLU A 1 793 ? 22.731 -20.371 8.060 1.00 76.50 793 GLU A N 1
ATOM 5954 C CA . GLU A 1 793 ? 24.086 -20.926 8.023 1.00 76.50 793 GLU A CA 1
ATOM 5955 C C . GLU A 1 793 ? 24.124 -22.284 7.297 1.00 76.50 793 GLU A C 1
ATOM 5957 O O . GLU A 1 793 ? 23.436 -23.234 7.690 1.00 76.50 793 GLU A O 1
ATOM 5962 N N . TRP A 1 794 ? 24.941 -22.371 6.241 1.00 84.44 794 TRP A N 1
ATOM 5963 C CA . TRP A 1 794 ? 25.181 -23.607 5.499 1.00 84.44 794 TRP A CA 1
ATOM 5964 C C . TRP A 1 794 ? 25.811 -24.658 6.413 1.00 84.44 794 TRP A C 1
ATOM 5966 O O . TRP A 1 794 ? 26.758 -24.379 7.153 1.00 84.44 794 TRP A O 1
ATOM 5976 N N . ARG A 1 795 ? 25.306 -25.887 6.349 1.00 87.25 795 ARG A N 1
ATOM 5977 C CA . ARG A 1 795 ? 25.837 -27.045 7.068 1.00 87.25 795 ARG A CA 1
ATOM 5978 C C . ARG A 1 795 ? 26.241 -28.111 6.070 1.00 87.25 795 ARG A C 1
ATOM 5980 O O . ARG A 1 795 ? 25.473 -28.440 5.172 1.00 87.25 795 ARG A O 1
ATOM 5987 N N . LEU A 1 796 ? 27.430 -28.664 6.258 1.00 88.12 796 LEU A N 1
ATOM 5988 C CA . LEU A 1 796 ? 27.902 -29.806 5.493 1.00 88.12 796 LEU A CA 1
ATOM 5989 C C . LEU A 1 796 ? 27.823 -31.044 6.380 1.00 88.12 796 LEU A C 1
ATOM 5991 O O . LEU A 1 796 ? 28.367 -31.064 7.488 1.00 88.12 796 LEU A O 1
ATOM 5995 N N . CYS A 1 797 ? 27.120 -32.057 5.890 1.00 87.50 797 CYS A N 1
ATOM 5996 C CA . CYS A 1 797 ? 26.915 -33.325 6.567 1.00 87.50 797 CYS A CA 1
ATOM 5997 C C . CYS A 1 797 ? 27.642 -34.450 5.825 1.00 87.50 797 CYS A C 1
ATOM 5999 O O . CYS A 1 797 ? 27.445 -34.639 4.627 1.00 87.50 797 CYS A O 1
ATOM 6001 N N . HIS A 1 798 ? 28.464 -35.206 6.545 1.00 84.06 798 HIS A N 1
ATOM 6002 C CA . HIS A 1 798 ? 29.172 -36.383 6.045 1.00 84.06 798 HIS A CA 1
ATOM 6003 C C . HIS A 1 798 ? 29.332 -37.403 7.181 1.00 84.06 798 HIS A C 1
ATOM 6005 O O . HIS A 1 798 ? 29.481 -37.005 8.337 1.00 84.06 798 HIS A O 1
ATOM 6011 N N . ASP A 1 799 ? 29.247 -38.702 6.876 1.00 73.94 799 ASP A N 1
ATOM 6012 C CA . ASP A 1 799 ? 29.354 -39.802 7.853 1.00 73.94 799 ASP A CA 1
ATOM 6013 C C . ASP A 1 799 ? 28.473 -39.637 9.109 1.00 73.94 799 ASP A C 1
ATOM 6015 O O . ASP A 1 799 ? 28.857 -39.947 10.235 1.00 73.94 799 ASP A O 1
ATOM 6019 N N . GLY A 1 800 ? 27.261 -39.103 8.928 1.00 69.62 800 GLY A N 1
ATOM 6020 C CA . GLY A 1 800 ? 26.303 -38.890 10.019 1.00 69.62 800 GLY A CA 1
ATOM 6021 C C . GLY A 1 800 ? 26.624 -37.710 10.948 1.00 69.62 800 GLY A C 1
ATOM 6022 O O . GLY A 1 800 ? 25.869 -37.461 11.889 1.00 69.62 800 GLY A O 1
ATOM 6023 N N . ALA A 1 801 ? 27.689 -36.948 10.684 1.00 77.31 801 ALA A N 1
ATOM 6024 C CA . ALA A 1 801 ? 28.025 -35.723 11.400 1.00 77.31 801 ALA A CA 1
ATOM 6025 C C . ALA A 1 801 ? 27.792 -34.489 10.516 1.00 77.31 801 ALA A C 1
ATOM 6027 O O . ALA A 1 801 ? 28.251 -34.427 9.379 1.00 77.31 801 ALA A O 1
ATOM 6028 N N . CYS A 1 802 ? 27.113 -33.478 11.058 1.00 83.12 802 CYS A N 1
ATOM 6029 C CA . CYS A 1 802 ? 26.908 -32.190 10.398 1.00 83.12 802 CYS A CA 1
ATOM 6030 C C . CYS A 1 802 ? 27.693 -31.103 11.120 1.00 83.12 802 CYS A C 1
ATOM 6032 O O . CYS A 1 802 ? 27.521 -30.929 12.327 1.00 83.12 802 CYS A O 1
ATOM 6034 N N . ARG A 1 803 ? 28.505 -30.348 10.384 1.00 84.38 803 ARG A N 1
ATOM 6035 C CA . ARG A 1 803 ? 29.208 -29.164 10.896 1.00 84.38 803 ARG A CA 1
ATOM 6036 C C . ARG A 1 803 ? 28.783 -27.941 10.113 1.00 84.38 803 ARG A C 1
ATOM 6038 O O . ARG A 1 803 ? 28.433 -28.052 8.934 1.00 84.38 803 ARG A O 1
ATOM 6045 N N . THR A 1 804 ? 28.784 -26.782 10.758 1.00 84.88 804 THR A N 1
ATOM 6046 C CA . THR A 1 804 ? 28.512 -25.556 10.012 1.00 84.88 804 THR A CA 1
ATOM 6047 C C . THR A 1 804 ? 29.700 -25.216 9.127 1.00 84.88 804 THR A C 1
ATOM 6049 O O . THR A 1 804 ? 30.852 -25.548 9.420 1.00 84.88 804 THR A O 1
ATOM 6052 N N . LEU A 1 805 ? 29.433 -24.559 8.007 1.00 79.88 805 LEU A N 1
ATOM 6053 C CA . LEU A 1 805 ? 30.488 -24.196 7.081 1.00 79.88 805 LEU A CA 1
ATOM 6054 C C . LEU A 1 805 ? 31.437 -23.159 7.715 1.00 79.88 805 LEU A C 1
ATOM 6056 O O . LEU A 1 805 ? 32.627 -23.165 7.417 1.00 79.88 805 LEU A O 1
ATOM 6060 N N . SER A 1 806 ? 30.966 -22.346 8.669 1.00 76.81 806 SER A N 1
ATOM 6061 C CA . SER A 1 806 ? 31.827 -21.450 9.450 1.00 76.81 806 SER A CA 1
ATOM 6062 C C . SER A 1 806 ? 32.734 -22.184 10.436 1.00 76.81 806 SER A C 1
ATOM 6064 O O . SER A 1 806 ? 33.873 -21.760 10.615 1.00 76.81 806 SER A O 1
ATOM 6066 N N . GLU A 1 807 ? 32.302 -23.304 11.022 1.00 81.38 807 GLU A N 1
ATOM 6067 C CA . GLU A 1 807 ? 33.189 -24.182 11.802 1.00 81.38 807 GLU A CA 1
ATOM 6068 C C . GLU A 1 807 ? 34.251 -24.842 10.916 1.00 81.38 807 GLU A C 1
ATOM 6070 O O . GLU A 1 807 ? 35.407 -24.989 11.319 1.00 81.38 807 GLU A O 1
ATOM 6075 N N . ILE A 1 808 ? 33.872 -25.229 9.695 1.00 78.38 808 ILE A N 1
ATOM 6076 C CA . ILE A 1 808 ? 34.790 -25.826 8.726 1.00 78.38 808 ILE A CA 1
ATOM 6077 C C . ILE A 1 808 ? 35.803 -24.781 8.269 1.00 78.38 808 ILE A C 1
ATOM 6079 O O . ILE A 1 808 ? 36.992 -25.008 8.423 1.00 78.38 808 ILE A O 1
ATOM 6083 N N . VAL A 1 809 ? 35.384 -23.634 7.746 1.00 74.62 809 VAL A N 1
ATOM 6084 C CA . VAL A 1 809 ? 36.292 -22.617 7.189 1.00 74.62 809 VAL A CA 1
ATOM 6085 C C . VAL A 1 809 ? 37.033 -21.840 8.288 1.00 74.62 809 VAL A C 1
ATOM 6087 O O . VAL A 1 809 ? 38.147 -21.378 8.067 1.00 74.62 809 VAL A O 1
ATOM 6090 N N . GLY A 1 810 ? 36.462 -21.745 9.492 1.00 67.25 810 GLY A N 1
ATOM 6091 C CA . GLY A 1 810 ? 37.049 -21.080 10.658 1.00 67.25 810 GLY A CA 1
ATOM 6092 C C . GLY A 1 810 ? 36.604 -19.628 10.863 1.00 67.25 810 GLY A C 1
ATOM 6093 O O . GLY A 1 810 ? 36.984 -19.029 11.870 1.00 67.25 810 GLY A O 1
ATOM 6094 N N . HIS A 1 811 ? 35.804 -19.051 9.957 1.00 64.94 811 HIS A N 1
ATOM 6095 C CA . HIS A 1 811 ? 35.298 -17.672 10.025 1.00 64.94 811 HIS A CA 1
ATOM 6096 C C . HIS A 1 811 ? 33.803 -17.598 9.633 1.00 64.94 811 HIS A C 1
ATOM 6098 O O . HIS A 1 811 ? 33.318 -18.465 8.897 1.00 64.94 811 HIS A O 1
ATOM 6104 N N . PRO A 1 812 ? 33.049 -16.573 10.083 1.00 60.09 812 PRO A N 1
ATOM 6105 C CA . PRO A 1 812 ? 31.655 -16.376 9.685 1.00 60.09 812 PRO A CA 1
ATOM 6106 C C . PRO A 1 812 ? 31.538 -16.144 8.172 1.00 60.09 812 PRO A C 1
ATOM 6108 O O . PRO A 1 812 ? 32.227 -15.288 7.624 1.00 60.09 812 PRO A O 1
ATOM 6111 N N . ILE A 1 813 ? 30.624 -16.840 7.493 1.00 61.19 813 ILE A N 1
ATOM 6112 C CA . ILE A 1 813 ? 30.428 -16.719 6.027 1.00 61.19 813 ILE A CA 1
ATOM 6113 C C . ILE A 1 813 ? 29.603 -15.467 5.649 1.00 61.19 813 ILE A C 1
ATOM 6115 O O . ILE A 1 813 ? 29.343 -15.189 4.483 1.00 61.19 813 ILE A O 1
ATOM 6119 N N . GLY A 1 814 ? 29.253 -14.638 6.637 1.00 51.41 814 GLY A N 1
ATOM 6120 C CA . GLY A 1 814 ? 28.309 -13.519 6.539 1.00 51.41 814 GLY A CA 1
ATOM 6121 C C . GLY A 1 814 ? 28.673 -12.339 5.624 1.00 51.41 814 GLY A C 1
ATOM 6122 O O . GLY A 1 814 ? 27.952 -11.349 5.647 1.00 51.41 814 GLY A O 1
ATOM 6123 N N . ALA A 1 815 ? 29.728 -12.416 4.808 1.00 39.06 815 ALA A N 1
ATOM 6124 C CA . ALA A 1 815 ? 30.056 -11.387 3.810 1.00 39.06 815 ALA A CA 1
ATOM 6125 C C . ALA A 1 815 ? 30.812 -11.897 2.564 1.00 39.06 815 ALA A C 1
ATOM 6127 O O . ALA A 1 815 ? 30.987 -11.132 1.622 1.00 39.06 815 ALA A O 1
ATOM 6128 N N . ASN A 1 816 ? 31.244 -13.164 2.528 1.00 53.16 816 ASN A N 1
ATOM 6129 C CA . ASN A 1 816 ? 32.137 -13.672 1.485 1.00 53.16 816 ASN A CA 1
ATOM 6130 C C . ASN A 1 816 ? 31.507 -14.859 0.758 1.00 53.16 816 ASN A C 1
ATOM 6132 O O . ASN A 1 816 ? 31.068 -15.824 1.384 1.00 53.16 816 ASN A O 1
ATOM 6136 N N . VAL A 1 817 ? 31.516 -14.791 -0.572 1.00 57.09 817 VAL A N 1
ATOM 6137 C CA . VAL A 1 817 ? 31.201 -15.916 -1.451 1.00 57.09 817 VAL A CA 1
ATOM 6138 C C . VAL A 1 817 ? 32.148 -17.070 -1.116 1.00 57.09 817 VAL A C 1
ATOM 6140 O O . VAL A 1 817 ? 33.367 -16.899 -1.156 1.00 57.09 817 VAL A O 1
ATOM 6143 N N . THR A 1 818 ? 31.598 -18.223 -0.731 1.00 70.50 818 THR A N 1
ATOM 6144 C CA . THR A 1 818 ? 32.397 -19.435 -0.513 1.00 70.50 818 THR A CA 1
ATOM 6145 C C . THR A 1 818 ? 32.255 -20.320 -1.731 1.00 70.50 818 THR A C 1
ATOM 6147 O O . THR A 1 818 ? 31.164 -20.783 -2.054 1.00 70.50 818 THR A O 1
ATOM 6150 N N . THR A 1 819 ? 33.365 -20.551 -2.410 1.00 80.75 819 THR A N 1
ATOM 6151 C CA . THR A 1 819 ? 33.390 -21.368 -3.612 1.00 80.75 819 THR A CA 1
ATOM 6152 C C . THR A 1 819 ? 33.802 -22.791 -3.260 1.00 80.75 819 THR A C 1
ATOM 6154 O O . THR A 1 819 ? 34.822 -23.002 -2.609 1.00 80.75 819 THR A O 1
ATOM 6157 N N . MET A 1 820 ? 33.043 -23.764 -3.748 1.00 87.62 820 MET A N 1
ATOM 6158 C CA . MET A 1 820 ? 33.332 -25.190 -3.675 1.00 87.62 820 MET A CA 1
ATOM 6159 C C . MET A 1 820 ? 33.869 -25.681 -5.018 1.00 87.62 820 MET A C 1
ATOM 6161 O O . MET A 1 820 ? 33.241 -25.462 -6.054 1.00 87.62 820 MET A O 1
ATOM 6165 N N . LYS A 1 821 ? 35.016 -26.360 -5.010 1.00 86.44 821 LYS A N 1
ATOM 6166 C CA . LYS A 1 821 ? 35.622 -26.976 -6.201 1.00 86.44 821 LYS A CA 1
ATOM 6167 C C . LYS A 1 821 ? 36.142 -28.365 -5.888 1.00 86.44 821 LYS A C 1
ATOM 6169 O O . LYS A 1 821 ? 36.528 -28.645 -4.753 1.00 86.44 821 LYS A O 1
ATOM 6174 N N . VAL A 1 822 ? 36.208 -29.204 -6.914 1.00 85.19 822 VAL A N 1
ATOM 6175 C CA . VAL A 1 822 ? 37.033 -30.412 -6.855 1.00 85.19 822 VAL A CA 1
ATOM 6176 C C . VAL A 1 822 ? 38.495 -29.987 -6.946 1.00 85.19 822 VAL A C 1
ATOM 6178 O O . VAL A 1 822 ? 38.864 -29.174 -7.793 1.00 85.19 822 VAL A O 1
ATOM 6181 N N . CYS A 1 823 ? 39.324 -30.517 -6.061 1.00 78.50 823 CYS A N 1
ATOM 6182 C CA . CYS A 1 823 ? 40.767 -30.348 -6.081 1.00 78.50 823 CYS A CA 1
ATOM 6183 C C . CYS A 1 823 ? 41.426 -31.713 -5.902 1.00 78.50 823 CYS A C 1
ATOM 6185 O O . CYS A 1 823 ? 40.844 -32.617 -5.309 1.00 78.50 823 CYS A O 1
ATOM 6187 N N . ASN A 1 824 ? 42.635 -31.884 -6.419 1.00 69.88 824 ASN A N 1
ATOM 6188 C CA . ASN A 1 824 ? 43.428 -33.054 -6.057 1.00 69.88 824 ASN A CA 1
ATOM 6189 C C . ASN A 1 824 ? 43.925 -32.874 -4.617 1.00 69.88 824 ASN A C 1
ATOM 6191 O O . ASN A 1 824 ? 44.100 -31.734 -4.176 1.00 69.88 824 ASN A O 1
ATOM 6195 N N . ASP A 1 825 ? 44.102 -33.977 -3.886 1.00 56.81 825 ASP A N 1
ATOM 6196 C CA . ASP A 1 825 ? 44.804 -33.921 -2.597 1.00 56.81 825 ASP A CA 1
ATOM 6197 C C . ASP A 1 825 ? 46.164 -33.219 -2.811 1.00 56.81 825 ASP A C 1
ATOM 6199 O O . ASP A 1 825 ? 46.794 -33.466 -3.843 1.00 56.81 825 ASP A O 1
ATOM 6203 N N . PRO A 1 826 ? 46.534 -32.279 -1.924 1.00 48.53 826 PRO A N 1
ATOM 6204 C CA . PRO A 1 826 ? 47.297 -31.074 -2.261 1.00 48.53 826 PRO A CA 1
ATOM 6205 C C . PRO A 1 826 ? 48.661 -31.297 -2.917 1.00 48.53 826 PRO A C 1
ATOM 6207 O O . PRO A 1 826 ? 49.384 -32.235 -2.507 1.00 48.53 826 PRO A O 1
#

Solvent-accessible surface area (backbone atoms only — not comparable to full-atom values): 45075 Å² total; per-residue (Å²): 143,80,82,78,90,65,89,76,73,80,78,83,71,85,70,92,54,35,67,88,52,79,68,90,81,45,47,59,77,68,58,12,54,50,48,40,52,52,18,34,51,50,37,49,50,43,53,48,46,72,60,64,61,85,64,59,68,68,35,51,26,21,42,44,51,7,50,35,41,23,50,47,34,28,45,49,17,37,71,68,38,91,46,72,65,49,25,50,50,20,38,51,55,5,47,55,34,28,46,42,12,42,46,44,46,79,42,43,69,57,57,61,75,36,64,97,60,76,51,74,64,54,51,50,42,26,48,50,43,50,54,49,46,43,53,49,35,29,53,38,52,38,60,53,53,39,50,52,39,46,51,50,50,50,41,51,63,49,22,47,77,43,64,85,87,67,38,38,95,59,57,54,71,65,60,53,35,44,42,32,55,74,30,65,42,1,41,45,8,62,53,22,46,42,33,51,57,32,44,45,41,41,46,36,31,36,41,48,41,47,73,72,45,46,59,58,48,44,47,36,32,23,32,37,72,31,21,62,38,59,21,6,49,54,42,18,33,37,50,25,25,32,60,49,7,21,52,65,21,34,25,57,61,35,19,58,63,49,29,64,55,35,32,58,49,20,38,78,69,66,44,55,64,71,55,30,26,46,48,34,21,52,24,7,47,50,2,31,49,19,58,80,61,20,11,64,50,54,59,47,49,20,62,77,67,69,44,64,56,44,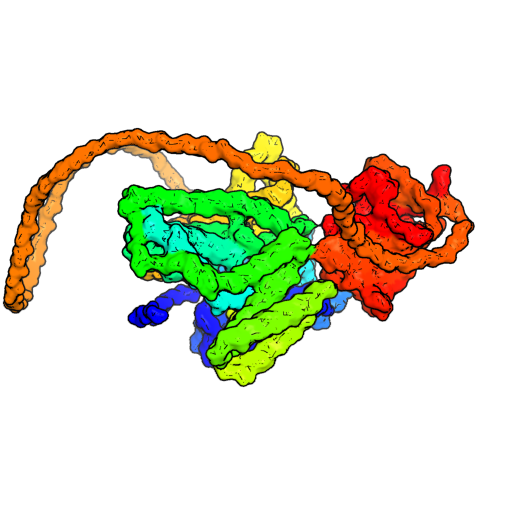59,55,41,62,67,30,42,61,58,29,51,52,50,53,51,50,54,45,48,51,43,42,52,52,19,56,78,67,70,36,58,41,55,59,76,90,82,43,52,59,25,66,60,43,41,75,72,50,49,73,70,48,48,32,56,52,52,26,44,53,33,35,66,74,50,44,48,64,50,58,24,30,50,53,22,30,52,47,43,52,43,50,52,43,51,50,43,55,39,67,65,50,93,47,72,64,60,40,50,51,50,56,53,51,52,50,50,53,54,55,59,52,44,71,87,48,77,51,58,60,66,54,51,50,53,47,51,52,46,53,58,55,25,65,76,38,81,69,15,58,57,52,53,48,53,52,54,50,28,36,21,50,26,36,58,63,41,32,64,60,42,44,40,27,22,50,45,9,49,54,49,35,39,33,72,74,58,43,53,36,58,55,57,17,47,57,42,35,67,47,26,80,79,31,60,69,57,24,50,52,51,42,41,53,51,10,24,62,69,4,50,55,43,62,61,59,47,15,29,56,53,23,28,64,37,43,15,61,23,40,32,76,72,71,41,55,62,69,58,21,37,48,53,20,37,54,31,11,51,50,14,35,71,31,85,50,56,19,53,32,44,60,59,28,25,64,76,71,38,72,80,41,35,60,53,56,47,43,54,38,50,56,40,37,66,73,66,58,82,82,79,91,74,78,94,78,85,87,83,85,84,86,83,89,84,81,89,81,90,81,81,88,84,91,85,79,89,86,79,90,81,90,81,89,79,90,82,87,84,90,86,90,81,90,80,89,77,90,82,87,78,88,84,88,86,86,88,88,81,92,80,81,90,81,90,82,89,84,82,93,81,82,93,75,88,76,76,82,81,75,76,80,80,70,71,79,76,72,87,71,79,74,62,78,91,65,86,79,82,68,80,50,17,39,27,39,43,42,97,90,47,75,50,76,42,91,42,50,47,33,30,44,34,37,34,30,55,58,69,66,27,40,40,39,35,36,35,36,54,42,100,78,14,42,31,57,63,34,39,34,35,34,67,68,39,95,96,51,62,75,59,93,83,40,44,79,53,97,77,26,37,35,37,65,59,94,61,78,50,33,64,62,47,75,47,74,74,70,78,41,54,41,80,47,25,45,29,45,96,87,45,72,46,44,47,33,71,71,75,68,49,81,59,89,84,50,62,40,33,39,29,62,34,63,66,129

Organism: NCBI:txid1355477

Nearest PDB structures (foldseek):
  7qha-assembly1_B  TM=7.355E-01  e=6.290E-08  Photobacterium profundum SS9
  8thi-assembly1_A  TM=5.726E-01  e=1.567E-09  Haemophilus influenzae Rd KW20
  8w6t-assembly1_B  TM=4.887E-01  e=1.357E-02  Homo sapiens
  8w6t-assembly1_A  TM=4.036E-01  e=8.953E-02  Homo sapiens
  8w6g-assembly1_B  TM=3.097E-01  e=2.910E-02  Homo sapiens

InterPro domains:
  IPR010656 TRAP C4-dicarboxylate transport system permease DctM subunit [PF06808] (129-578)
  IPR011853 TRAP C4-dicarboxylate transport system permease, fused DctM-DctQ [PTHR43849] (29-582)
  IPR011853 TRAP C4-dicarboxylate transport system permease, fused DctM-DctQ [TIGR02123] (34-581)
  IPR015001 Protein of unknown function DUF1850 [PF08905] (720-805)

Radius of gyration: 33.06 Å; Cα contacts (8 Å, |Δi|>4): 1232; chains: 1; bounding box: 90×108×96 Å

Mean predicted aligned error: 16.01 Å

Sequence (826 aa):
MLQAEGSEAPIKVEFDNFEHGFPEGFGPGWWGRLAYWIGIAFATFQLYVAAFNYLPSQVVRGVHVGFLVLLTFGLIANFTARSDVGRALGWVIGGAGFFCGLYQWIFYADLIARDGDPTRLDLAVGTLLAVLIFEGTRRLMGAALPLMCGACLLYWFFGQNLPSPLNHRGYDFDQIVTHLSFGTEGFYGVPIYVSATYIFLFILFGSFLERAGMIQLFTDVSLGLFGRTRGGPAKVAVFASGMMGTISGSGVANVVTVGQFTIPLMTKFGYRRAFAAGVEATASMGGQIMPPVMGAVAFIMAETLGVQYSEIVKAAAIPAILYFASAFWMVHLEAGKHGLVGMKRSEIPSAWKALVTRWYLVLPLAALVYMLFEGFTPLYAGSMGLALTVTLILGASITAGASSMVIRTIFWVGLALVVAALSRDGLQIVPVASVVAGLIVITAFIRGGFKALRECRDALAESAKSAITVGMACAIVGVIIGIMSQTGVGTIFGGWVIGLGEKSLFLALIMTMLLSILLGTGIPTIPTYIITAALAAPALAKLGVPLIASHMFAFYYGIMADLSPPVALAALAAAPIEGKSGQDRLGGDAHRARRLCHPLRLRLFAGADAPGRRSHGGQARLLRRGRASDLQGAGRDRPVRHGRDRLSVHAADVRRTPGRARCRVLPARRLPVQRHRGLRAVRRARAVAVAAAPAGSGRGGVSLCFATASGVKALALSAFTLVWTHSIEKVDWQEDWRVTPAGLELVQARVKGSGAGMEPPPEARLVDGWFQWQPQRAPMQEVVLGNSGAAGEWRLCHDGACRTLSEIVGHPIGANVTTMKVCNDP

Secondary structure (DSSP, 8-state):
---------------SS-TT-PPSSS-SHHHHHHHHHHHHHHHHHHHHHHHH--S-HHHHHHHHHHHHHHHHHHHHHHHH-SSHHHHHHHHHHHHHHHHHHHHHHHTHHHHHHTTTS--HHHHHHHHHHHHHHHHHHHHHH-SHHHHHHHHHHHHHHHGGGSPTTS------HHHHHHHHHTSTTTTTSHHHHHIIIIIHHHHHHHHHHHHTTHHHHHHHHHHHHHTTSTTHHHHHHHHHHHHHHHHH--HHHHHHHHHHHHHHHHHHTT--HHHHHHHHHHHHHHGGG-TTT--HHHHHHHHHHT--HHHHHHHHHHHHHHHHHHHHHHHHHHHHHTT--PPPGGGS--HHHHHHHHGGGHHHHHHHHHHHHTT--HHHHHHHHHHHHHHHHHHHHHHHT-SSHHHHHHHHHHHHHHHHHHTTT---HHHHHHHHHHHHHHHHTSTTHHHHHHHHHHHHHHHHHHHHHHHHHHHHHHHHHHHHHHH-HHHHHHHHHHHHHTT-HHHHHHHHHHHHHHHHTTS-HHHHHHHHHHHHHHHHHHTT--HHHHHHHHHHHHHHHTTSTTT-HHHHHHSGGG-HHHHHHHHHHHHHHHHHS--------------------------------------------------------------------------------------------PPPPP-----S-EEEEEEETTEEEEE--SEEEEEEEBTTT--EEEEEEEEETTEEEEEEEEEES--TT-PPPTT-EEETTEEEE----PPBSEEEE---SSB---EEEETTEEEEHHHHHSS--TTSPEEEEEEE--

pLDDT: mean 77.25, std 22.76, range [21.67, 98.62]

Foldseek 3Di:
DDPPPDPPPPPPDVPQAQQLFADPAQADDVLSVVLLVLLLVLLVLLLCCLFPVPDALLLLLLQNQLSLLQSLLLSCQRPPPPDVVSNVVSNVLSNLSNVLSCCCVVCVVVLVVCPVNDDPVLLVSLVSNLVSLLVSLCRHQNNPLSVVLVVLVVCQQCQCVPDPPSHFPHDDSCRLSSCQRNNQLHLSHLLSSLLSFFQLLLLLLLLLLVLLVVLVLLLQLLLQPQQQFQLSLLSSLLRSLLVSLQRNLFLSNSCLSSLLPSLVVSVVLPDDNLVSLLSNSQSSLLSQLHDDNHHSQLSSVCVVVVHQSVVLNVVSHVVSVVSSVVSSVVSNVVSVVVDRGGDDPVVHHNSVVSCVVSVLSCVLVVQLSVCSNVQADSSVSSLSSSLSSLCVLLLCLLLVQDPDPVVNVCSVVVVVVLVVVCPPVHNRSVSSVVVSVVSLVSLVPDDRSVVSVVSSSSSSSVSSSVSSNSSSLSSSLSSVSSSCVRGVVLVVLLVVLLVQVVVPVVVSLVVLLVVLLVQLASGGLNSSLVNSLSRRQVSNVVSVDDSSVSSVSSSVSSSVSCCDPLHVPSSCSSQPSSPDVSCCVSVVVNVVRVVVPDPDDDDDDDDDDDDYDDDDDDDDDDDDDDDDDDDDDDDDDDDDDDDDDDDDDDDDDDYDDDDDDDDDDDDDDDDDDDPDDDPPPPPPPPPDPDDAAPDDDDDDQKWKWKDWPVGIDTHRDQKKKKWWAFQHQRKIKIWIWGQDPQAIATAKIKIAGDDNVRDQDPQFDQDPRITMDGDPDGHDQKDKDDPSVRIDFMWIGHPNDIDTVCVRVVHDCNPITIMIGIDGPD